Protein AF-0000000066239758 (afdb_homodimer)

pLDDT: mean 93.51, std 7.24, range [34.34, 98.94]

Foldseek 3Di:
DPQFFFKFFQFKFWQFLQAGGQVSVLVCLQQVAFSKAFDDPDDCVVDLAGIARERPPDDLVVQDPPVVVVLAAPQLSLLQRQLVRRCVRQVHQLVPDDQQQEEEFEEFEFFRQVLLVVQVCCCVPPRNVPRDPSNVARGDRCNNRVVNCVVRSRNHDYDYAYFKQQRQQVRVVVQRVCQSVSSHAKYKYAGWFDLPDPRSCVVCVVVQAAFSDNDLLQGAAFLAPSQRHFHYFTIAMITMMGGPVSSVVVVGVGTLFGFQFKFKDFADPPPPPDQACQLVRAVRRCVSSVHALLQAAEEEEQRGSHVVVSLSRLVSNCVRNNQARHEYAHSCSRGIRHIRRRLRRSVSNLSVCQVVQKAGAHGSRDHRDPPSRYRHRHDHIDRGHGFKYKYWHHHPNTMTMIIIIGHDD/DPQFFFKFFQFKFWQFLQAGGQVSVLVCLQQVAFSKAFDDPDDCVVDLAGIARERPVDDLVVQDPPVVVVLAAPQLSLLQRQLVRRCVRQVHQLVPDDQQQEEEFEEFEFFRQVLLVVQVCCCVPPRNVPRDPSNVARGDRCNNRVVNCVVRSRNHDYDYAYFKQQRQQVRVVVQRVCQSVSSHFKYKYAGWFDLPDPRSSVVCVVVQAAFSDNDLLQGAAFLAPSQRHFHYFTIAMITMMGGPVSSVVVVGVGTLFTFQFKFKDFADPPPPPDQACQLVRAVRRCVSSVHALLQAAEEEFQRGSHVVVSLSRLVSNCVRNNQARHEYAHSCSRGIRHIRRRLRRVVSNLSVCQVVQKAGAHGSRDHRDPPSRYRHRHDHIDRGHGFKYKYWHHHPRTMTMIIIIGHDD

Organism: Streptomyces glaucescens (NCBI:txid1907)

Structure (mmCIF, N/CA/C/O backbone):
data_AF-0000000066239758-model_v1
#
loop_
_entity.id
_entity.type
_entity.pdbx_description
1 polymer 'Tetracenomycin polyketide synthase ketoacyl synthase beta subunit'
#
loop_
_atom_site.group_PDB
_atom_site.id
_atom_site.type_symbol
_atom_site.label_atom_id
_atom_site.label_alt_id
_atom_site.label_comp_id
_atom_site.label_asym_id
_atom_site.label_entity_id
_atom_site.label_seq_id
_atom_site.pdbx_PDB_ins_code
_atom_site.Cartn_x
_atom_site.Cartn_y
_atom_site.Cartn_z
_atom_site.occupancy
_atom_site.B_iso_or_equiv
_atom_site.auth_seq_id
_atom_site.auth_comp_id
_atom_site.auth_asym_id
_atom_site.auth_atom_id
_atom_site.pdbx_PDB_model_num
ATOM 1 N N . MET A 1 1 ? -32.25 -2.629 -4.168 1 34.34 1 MET A N 1
ATOM 2 C CA . MET A 1 1 ? -31.062 -2.311 -4.953 1 34.34 1 MET A CA 1
ATOM 3 C C . MET A 1 1 ? -30.422 -3.576 -5.508 1 34.34 1 MET A C 1
ATOM 5 O O . MET A 1 1 ? -30.203 -4.547 -4.777 1 34.34 1 MET A O 1
ATOM 9 N N . SER A 1 2 ? -30.562 -3.906 -6.754 1 48.72 2 SER A N 1
ATOM 10 C CA . SER A 1 2 ? -30.078 -5.133 -7.379 1 48.72 2 SER A CA 1
ATOM 11 C C . SER A 1 2 ? -28.656 -5.457 -6.938 1 48.72 2 SER A C 1
ATOM 13 O O . SER A 1 2 ? -27.891 -4.555 -6.605 1 48.72 2 SER A O 1
ATOM 15 N N . ALA A 1 3 ? -28.344 -6.613 -6.551 1 66.56 3 ALA A N 1
ATOM 16 C CA . ALA A 1 3 ? -27 -7.043 -6.16 1 66.56 3 ALA A CA 1
ATOM 17 C C . ALA A 1 3 ? -25.953 -6.559 -7.16 1 66.56 3 ALA A C 1
ATOM 19 O O . ALA A 1 3 ? -26.188 -6.59 -8.375 1 66.56 3 ALA A O 1
ATOM 20 N N . PRO A 1 4 ? -24.844 -5.898 -6.645 1 80.31 4 PRO A N 1
ATOM 21 C CA . PRO A 1 4 ? -23.812 -5.43 -7.578 1 80.31 4 PRO A CA 1
ATOM 22 C C . PRO A 1 4 ? -23.359 -6.52 -8.547 1 80.31 4 PRO A C 1
ATOM 24 O O . PRO A 1 4 ? -23.344 -7.699 -8.195 1 80.31 4 PRO A O 1
ATOM 27 N N . ALA A 1 5 ? -23.172 -6.141 -9.773 1 88.25 5 ALA A N 1
ATOM 28 C CA . ALA A 1 5 ? -22.688 -7.062 -10.797 1 88.25 5 ALA A CA 1
ATOM 29 C C . ALA A 1 5 ? -21.391 -7.727 -10.352 1 88.25 5 ALA A C 1
ATOM 31 O O . ALA A 1 5 ? -20.547 -7.098 -9.695 1 88.25 5 ALA A O 1
ATOM 32 N N . PRO A 1 6 ? -21.234 -9.008 -10.75 1 95.81 6 PRO A N 1
ATOM 33 C CA . PRO A 1 6 ? -19.953 -9.68 -10.453 1 95.81 6 PRO A CA 1
ATOM 34 C C . PRO A 1 6 ? -18.766 -8.984 -11.102 1 95.81 6 PRO A C 1
ATOM 36 O O . PRO A 1 6 ? -18.922 -8.312 -12.133 1 95.81 6 PRO A O 1
ATOM 39 N N . VAL A 1 7 ? -17.672 -9.086 -10.477 1 98.19 7 VAL A N 1
ATOM 40 C CA . VAL A 1 7 ? -16.422 -8.57 -11.039 1 98.19 7 VAL A CA 1
ATOM 41 C C . VAL A 1 7 ? -15.68 -9.703 -11.75 1 98.19 7 VAL A C 1
ATOM 43 O O . VAL A 1 7 ? -15.336 -10.711 -11.133 1 98.19 7 VAL A O 1
ATOM 46 N N . VAL A 1 8 ? -15.406 -9.555 -13.047 1 98.75 8 VAL A N 1
ATOM 47 C CA . VAL A 1 8 ? -14.797 -10.609 -13.844 1 98.75 8 VAL A CA 1
ATOM 48 C C . VAL A 1 8 ? -13.398 -10.188 -14.281 1 98.75 8 VAL A C 1
ATOM 50 O O . VAL A 1 8 ? -13.086 -8.992 -14.32 1 98.75 8 VAL A O 1
ATOM 53 N N . VAL A 1 9 ? -12.586 -11.156 -14.492 1 98.88 9 VAL A N 1
ATOM 54 C CA . VAL A 1 9 ? -11.258 -10.945 -15.055 1 98.88 9 VAL A CA 1
ATOM 55 C C . VAL A 1 9 ? -11.281 -11.266 -16.547 1 98.88 9 VAL A C 1
ATOM 57 O O . VAL A 1 9 ? -11.609 -12.383 -16.953 1 98.88 9 VAL A O 1
ATOM 60 N N . THR A 1 10 ? -10.867 -10.281 -17.359 1 98.62 10 THR A N 1
ATOM 61 C CA . THR A 1 10 ? -11.023 -10.43 -18.797 1 98.62 10 THR A CA 1
ATOM 62 C C . THR A 1 10 ? -9.664 -10.43 -19.484 1 98.62 10 THR A C 1
ATOM 64 O O . THR A 1 10 ? -9.562 -10.734 -20.672 1 98.62 10 THR A O 1
ATOM 67 N N . GLY A 1 11 ? -8.641 -10.133 -18.766 1 98.69 11 GLY A N 1
ATOM 68 C CA . GLY A 1 11 ? -7.305 -10.109 -19.344 1 98.69 11 GLY A CA 1
ATOM 69 C C . GLY A 1 11 ? -6.227 -10.523 -18.359 1 98.69 11 GLY A C 1
ATOM 70 O O . GLY A 1 11 ? -6.32 -10.227 -17.172 1 98.69 11 GLY A O 1
ATOM 71 N N . LEU A 1 12 ? -5.203 -11.148 -18.938 1 98.81 12 LEU A N 1
ATOM 72 C CA . LEU A 1 12 ? -4.039 -11.578 -18.172 1 98.81 12 LEU A CA 1
ATOM 73 C C . LEU A 1 12 ? -2.748 -11.141 -18.859 1 98.81 12 LEU A C 1
ATOM 75 O O . LEU A 1 12 ? -2.654 -11.164 -20.078 1 98.81 12 LEU A O 1
ATOM 79 N N . GLY A 1 13 ? -1.792 -10.68 -18.062 1 98.81 13 GLY A N 1
ATOM 80 C CA . GLY A 1 13 ? -0.402 -10.484 -18.438 1 98.81 13 GLY A CA 1
ATOM 81 C C . GLY A 1 13 ? 0.578 -11.094 -17.453 1 98.81 13 GLY A C 1
ATOM 82 O O . GLY A 1 13 ? 0.564 -10.75 -16.266 1 98.81 13 GLY A O 1
ATOM 83 N N . ILE A 1 14 ? 1.441 -12.023 -17.984 1 98.69 14 ILE A N 1
ATOM 84 C CA . ILE A 1 14 ? 2.268 -12.812 -17.078 1 98.69 14 ILE A CA 1
ATOM 85 C C . ILE A 1 14 ? 3.736 -12.695 -17.469 1 98.69 14 ILE A C 1
ATOM 87 O O . ILE A 1 14 ? 4.074 -12.828 -18.656 1 98.69 14 ILE A O 1
ATOM 91 N N . VAL A 1 15 ? 4.559 -12.352 -16.578 1 98.5 15 VAL A N 1
ATOM 92 C CA . VAL A 1 15 ? 6.012 -12.438 -16.656 1 98.5 15 VAL A CA 1
ATOM 93 C C . VAL A 1 15 ? 6.539 -13.367 -15.57 1 98.5 15 VAL A C 1
ATOM 95 O O . VAL A 1 15 ? 6.5 -13.031 -14.383 1 98.5 15 VAL A O 1
ATOM 98 N N . ALA A 1 16 ? 7.023 -14.539 -15.922 1 98.62 16 ALA A N 1
ATOM 99 C CA . ALA A 1 16 ? 7.457 -15.539 -14.945 1 98.62 16 ALA A CA 1
ATOM 100 C C . ALA A 1 16 ? 8.758 -16.203 -15.383 1 98.62 16 ALA A C 1
ATOM 102 O O . ALA A 1 16 ? 9.094 -16.203 -16.578 1 98.62 16 ALA A O 1
ATOM 103 N N . PRO A 1 17 ? 9.508 -16.734 -14.453 1 98.38 17 PRO A N 1
ATOM 104 C CA . PRO A 1 17 ? 10.797 -17.359 -14.758 1 98.38 17 PRO A CA 1
ATOM 105 C C . PRO A 1 17 ? 10.68 -18.516 -15.742 1 98.38 17 PRO A C 1
ATOM 107 O O . PRO A 1 17 ? 11.609 -18.781 -16.516 1 98.38 17 PRO A O 1
ATOM 110 N N . ASN A 1 18 ? 9.531 -19.234 -15.711 1 98.25 18 ASN A N 1
ATOM 111 C CA . ASN A 1 18 ? 9.406 -20.391 -16.578 1 98.25 18 ASN A CA 1
ATOM 112 C C . ASN A 1 18 ? 8.648 -20.078 -17.859 1 98.25 18 ASN A C 1
ATOM 114 O O . ASN A 1 18 ? 8.391 -20.969 -18.672 1 98.25 18 ASN A O 1
ATOM 118 N N . GLY A 1 19 ? 8.312 -18.734 -18 1 97.38 19 GLY A N 1
ATOM 119 C CA . GLY A 1 19 ? 7.641 -18.359 -19.234 1 97.38 19 GLY A CA 1
ATOM 120 C C . GLY A 1 19 ? 7.125 -16.922 -19.203 1 97.38 19 GLY A C 1
ATOM 121 O O . GLY A 1 19 ? 6.621 -16.453 -18.188 1 97.38 19 GLY A O 1
ATOM 122 N N . THR A 1 20 ? 7.262 -16.219 -20.328 1 96.56 20 THR A N 1
ATOM 123 C CA . THR A 1 20 ? 6.688 -14.891 -20.516 1 96.56 20 THR A CA 1
ATOM 124 C C . THR A 1 20 ? 5.492 -14.938 -21.453 1 96.56 20 THR A C 1
ATOM 126 O O . THR A 1 20 ? 5.516 -15.648 -22.453 1 96.56 20 THR A O 1
ATOM 129 N N . GLY A 1 21 ? 4.469 -14.25 -21.031 1 96.81 21 GLY A N 1
ATOM 130 C CA . GLY A 1 21 ? 3.195 -14.398 -21.719 1 96.81 21 GLY A CA 1
ATOM 131 C C . GLY A 1 21 ? 2.322 -15.492 -21.125 1 96.81 21 GLY A C 1
ATOM 132 O O . GLY A 1 21 ? 2.83 -16.5 -20.625 1 96.81 21 GLY A O 1
ATOM 133 N N . THR A 1 22 ? 1.053 -15.328 -21.312 1 98.06 22 THR A N 1
ATOM 134 C CA . THR A 1 22 ? 0.073 -16.188 -20.656 1 98.06 22 THR A CA 1
ATOM 135 C C . THR A 1 22 ? 0.186 -17.625 -21.156 1 98.06 22 THR A C 1
ATOM 137 O O . THR A 1 22 ? 0.297 -18.547 -20.344 1 98.06 22 THR A O 1
ATOM 140 N N . GLU A 1 23 ? 0.252 -17.828 -22.391 1 98.25 23 GLU A N 1
ATOM 141 C CA . GLU A 1 23 ? 0.209 -19.172 -22.953 1 98.25 23 GLU A CA 1
ATOM 142 C C . GLU A 1 23 ? 1.539 -19.891 -22.766 1 98.25 23 GLU A C 1
ATOM 144 O O . GLU A 1 23 ? 1.565 -21.094 -22.484 1 98.25 23 GLU A O 1
ATOM 149 N N . GLU A 1 24 ? 2.625 -19.172 -22.969 1 98 24 GLU A N 1
ATOM 150 C CA . GLU A 1 24 ? 3.936 -19.766 -22.75 1 98 24 GLU A CA 1
ATOM 151 C C . GLU A 1 24 ? 4.113 -20.203 -21.297 1 98 24 GLU A C 1
ATOM 153 O O . GLU A 1 24 ? 4.59 -21.297 -21.016 1 98 24 GLU A O 1
ATOM 158 N N . TYR A 1 25 ? 3.793 -19.312 -20.438 1 98.56 25 TYR A N 1
ATOM 159 C CA . TYR A 1 25 ? 3.848 -19.625 -19.016 1 98.56 25 TYR A CA 1
ATOM 160 C C . TYR A 1 25 ? 2.99 -20.844 -18.703 1 98.56 25 TYR A C 1
ATOM 162 O O . TYR A 1 25 ? 3.434 -21.766 -18 1 98.56 25 TYR A O 1
ATOM 170 N N . TRP A 1 26 ? 1.753 -20.844 -19.188 1 98.81 26 TRP A N 1
ATOM 171 C CA . TRP A 1 26 ? 0.791 -21.906 -18.875 1 98.81 26 TRP A CA 1
ATOM 172 C C . TRP A 1 26 ? 1.264 -23.25 -19.406 1 98.81 26 TRP A C 1
ATOM 174 O O . TRP A 1 26 ? 1.225 -24.25 -18.688 1 98.81 26 TRP A O 1
ATOM 184 N N . ALA A 1 27 ? 1.78 -23.266 -20.594 1 98.69 27 ALA A N 1
ATOM 185 C CA . ALA A 1 27 ? 2.299 -24.5 -21.188 1 98.69 27 ALA A CA 1
ATOM 186 C C . ALA A 1 27 ? 3.475 -25.031 -20.375 1 98.69 27 ALA A C 1
ATOM 188 O O . ALA A 1 27 ? 3.553 -26.234 -20.109 1 98.69 27 ALA A O 1
ATOM 189 N N . ALA A 1 28 ? 4.352 -24.172 -20.016 1 98.56 28 ALA A N 1
ATOM 190 C CA . ALA A 1 28 ? 5.512 -24.578 -19.219 1 98.56 28 ALA A CA 1
ATOM 191 C C . ALA A 1 28 ? 5.09 -25.109 -17.859 1 98.56 28 ALA A C 1
ATOM 193 O O . ALA A 1 28 ? 5.645 -26.094 -17.375 1 98.56 28 ALA A O 1
ATOM 194 N N . THR A 1 29 ? 4.137 -24.438 -17.25 1 98.5 29 THR A N 1
ATOM 195 C CA . THR A 1 29 ? 3.646 -24.797 -15.93 1 98.5 29 THR A CA 1
ATOM 196 C C . THR A 1 29 ? 2.982 -26.172 -15.961 1 98.5 29 THR A C 1
ATOM 198 O O . THR A 1 29 ? 3.223 -27 -15.086 1 98.5 29 THR A O 1
ATOM 201 N N . LEU A 1 30 ? 2.182 -26.453 -16.969 1 98.56 30 LEU A N 1
ATOM 202 C CA . LEU A 1 30 ? 1.537 -27.766 -17.094 1 98.56 30 LEU A CA 1
ATOM 203 C C . LEU A 1 30 ? 2.566 -28.844 -17.375 1 98.56 30 LEU A C 1
ATOM 205 O O . LEU A 1 30 ? 2.412 -29.984 -16.906 1 98.56 30 LEU A O 1
ATOM 209 N N . ALA A 1 31 ? 3.629 -28.484 -18.031 1 98.06 31 ALA A N 1
ATOM 210 C CA . ALA A 1 31 ? 4.676 -29.453 -18.375 1 98.06 31 ALA A CA 1
ATOM 211 C C . ALA A 1 31 ? 5.613 -29.672 -17.188 1 98.06 31 ALA A C 1
ATOM 213 O O . ALA A 1 31 ? 6.488 -30.547 -17.25 1 98.06 31 ALA A O 1
ATOM 214 N N . GLY A 1 32 ? 5.473 -28.906 -16.141 1 97.44 32 GLY A N 1
ATOM 215 C CA . GLY A 1 32 ? 6.348 -29.016 -14.977 1 97.44 32 GLY A CA 1
ATOM 216 C C . GLY A 1 32 ? 7.727 -28.422 -15.211 1 97.44 32 GLY A C 1
ATOM 217 O O . GLY A 1 32 ? 8.703 -28.828 -14.586 1 97.44 32 GLY A O 1
ATOM 218 N N . LYS A 1 33 ? 7.832 -27.484 -16.109 1 97 33 LYS A N 1
ATOM 219 C CA . LYS A 1 33 ? 9.109 -26.859 -16.422 1 97 33 LYS A CA 1
ATOM 220 C C . LYS A 1 33 ? 9.469 -25.797 -15.375 1 97 33 LYS A C 1
ATOM 222 O O . LYS A 1 33 ? 8.695 -24.859 -15.141 1 97 33 LYS A O 1
ATOM 227 N N . SER A 1 34 ? 10.641 -25.938 -14.828 1 97.25 34 SER A N 1
ATOM 228 C CA . SER A 1 34 ? 11.094 -25 -13.805 1 97.25 34 SER A CA 1
ATOM 229 C C . SER A 1 34 ? 11.93 -23.875 -14.406 1 97.25 34 SER A C 1
ATOM 231 O O . SER A 1 34 ? 12.711 -24.094 -15.328 1 97.25 34 SER A O 1
ATOM 233 N N . GLY A 1 35 ? 11.664 -22.656 -13.883 1 97.69 35 GLY A N 1
ATOM 234 C CA . GLY A 1 35 ? 12.516 -21.531 -14.203 1 97.69 35 GLY A CA 1
ATOM 235 C C . GLY A 1 35 ? 13.539 -21.219 -13.125 1 97.69 35 GLY A C 1
ATOM 236 O O . GLY A 1 35 ? 14.227 -20.203 -13.188 1 97.69 35 GLY A O 1
ATOM 237 N N . ILE A 1 36 ? 13.648 -22.047 -12.109 1 97.88 36 ILE A N 1
ATOM 238 C CA . ILE A 1 36 ? 14.602 -21.891 -11.008 1 97.88 36 ILE A CA 1
ATOM 239 C C . ILE A 1 36 ? 15.953 -22.469 -11.414 1 97.88 36 ILE A C 1
ATOM 241 O O . ILE A 1 36 ? 16.031 -23.609 -11.891 1 97.88 36 ILE A O 1
ATOM 245 N N . ASP A 1 37 ? 16.953 -21.703 -11.289 1 97.75 37 ASP A N 1
ATOM 246 C CA . ASP A 1 37 ? 18.328 -22.094 -11.609 1 97.75 37 ASP A CA 1
ATOM 247 C C . ASP A 1 37 ? 19.328 -21.266 -10.797 1 97.75 37 ASP A C 1
ATOM 249 O O . ASP A 1 37 ? 18.938 -20.406 -10.008 1 97.75 37 ASP A O 1
ATOM 253 N N . VAL A 1 38 ? 20.594 -21.625 -10.969 1 97.06 38 VAL A N 1
ATOM 254 C CA . VAL A 1 38 ? 21.625 -20.812 -10.367 1 97.06 38 VAL A CA 1
ATOM 255 C C . VAL A 1 38 ? 21.5 -19.375 -10.867 1 97.06 38 VAL A C 1
ATOM 257 O O . VAL A 1 38 ? 21.312 -19.141 -12.07 1 97.06 38 VAL A O 1
ATOM 260 N N . ILE A 1 39 ? 21.578 -18.438 -9.922 1 96.44 39 ILE A N 1
ATOM 261 C CA . ILE A 1 39 ? 21.438 -17.031 -10.266 1 96.44 39 ILE A CA 1
ATOM 262 C C . ILE A 1 39 ? 22.5 -16.625 -11.281 1 96.44 39 ILE A C 1
ATOM 264 O O . ILE A 1 39 ? 23.688 -16.938 -11.094 1 96.44 39 ILE A O 1
ATOM 268 N N . GLN A 1 40 ? 22.109 -15.945 -12.352 1 95.06 40 GLN A N 1
ATOM 269 C CA . GLN A 1 40 ? 23.031 -15.609 -13.438 1 95.06 40 GLN A CA 1
ATOM 270 C C . GLN A 1 40 ? 23.203 -14.102 -13.555 1 95.06 40 GLN A C 1
ATOM 272 O O . GLN A 1 40 ? 24.203 -13.633 -14.102 1 95.06 40 GLN A O 1
ATOM 277 N N . ARG A 1 41 ? 22.344 -13.344 -13.078 1 89.56 41 ARG A N 1
ATOM 278 C CA . ARG A 1 41 ? 22.328 -11.906 -13.336 1 89.56 41 ARG A CA 1
ATOM 279 C C . ARG A 1 41 ? 23.422 -11.203 -12.539 1 89.56 41 ARG A C 1
ATOM 281 O O . ARG A 1 41 ? 23.797 -10.07 -12.859 1 89.56 41 ARG A O 1
ATOM 288 N N . PHE A 1 42 ? 23.875 -11.766 -11.469 1 88.19 42 PHE A N 1
ATOM 289 C CA . PHE A 1 42 ? 25.031 -11.32 -10.703 1 88.19 42 PHE A CA 1
ATOM 290 C C . PHE A 1 42 ? 25.766 -12.508 -10.102 1 88.19 42 PHE A C 1
ATOM 292 O O . PHE A 1 42 ? 25.266 -13.633 -10.109 1 88.19 42 PHE A O 1
ATOM 299 N N . ASP A 1 43 ? 26.984 -12.281 -9.656 1 90.38 43 ASP A N 1
ATOM 300 C CA . ASP A 1 43 ? 27.781 -13.352 -9.055 1 90.38 43 ASP A CA 1
ATOM 301 C C . ASP A 1 43 ? 27.281 -13.695 -7.66 1 90.38 43 ASP A C 1
ATOM 303 O O . ASP A 1 43 ? 27.484 -12.93 -6.711 1 90.38 43 ASP A O 1
ATOM 307 N N . PRO A 1 44 ? 26.594 -14.836 -7.551 1 90.31 44 PRO A N 1
ATOM 308 C CA . PRO A 1 44 ? 26 -15.164 -6.254 1 90.31 44 PRO A CA 1
ATOM 309 C C . PRO A 1 44 ? 26.984 -15.836 -5.305 1 90.31 44 PRO A C 1
ATOM 311 O O . PRO A 1 44 ? 26.641 -16.141 -4.16 1 90.31 44 PRO A O 1
ATOM 314 N N . HIS A 1 45 ? 28.25 -16.125 -5.609 1 87.06 45 HIS A N 1
ATOM 315 C CA . HIS A 1 45 ? 29.203 -16.922 -4.832 1 87.06 45 HIS A CA 1
ATOM 316 C C . HIS A 1 45 ? 29.438 -16.297 -3.461 1 87.06 45 HIS A C 1
ATOM 318 O O . HIS A 1 45 ? 29.766 -17 -2.502 1 87.06 45 HIS A O 1
ATOM 324 N N . GLY A 1 46 ? 29.266 -15.055 -3.25 1 84.69 46 GLY A N 1
ATOM 325 C CA . GLY A 1 46 ? 29.484 -14.43 -1.958 1 84.69 46 GLY A CA 1
ATOM 326 C C . GLY A 1 46 ? 28.281 -14.492 -1.047 1 84.69 46 GLY A C 1
ATOM 327 O O . GLY A 1 46 ? 28.328 -14.047 0.103 1 84.69 46 GLY A O 1
ATOM 328 N N . TYR A 1 47 ? 27.234 -15.156 -1.498 1 90.06 47 TYR A N 1
ATOM 329 C CA . TYR A 1 47 ? 26 -15.242 -0.73 1 90.06 47 TYR A CA 1
ATOM 330 C C . TYR A 1 47 ? 25.656 -16.703 -0.432 1 90.06 47 TYR A C 1
ATOM 332 O O . TYR A 1 47 ? 26 -17.594 -1.196 1 90.06 47 TYR A O 1
ATOM 340 N N . PRO A 1 48 ? 25.016 -16.922 0.701 1 92 48 PRO A N 1
ATOM 341 C CA . PRO A 1 48 ? 24.594 -18.297 1.001 1 92 48 PRO A CA 1
ATOM 342 C C . PRO A 1 48 ? 23.469 -18.766 0.075 1 92 48 PRO A C 1
ATOM 344 O O . PRO A 1 48 ? 23.25 -19.984 -0.051 1 92 48 PRO A O 1
ATOM 347 N N . VAL A 1 49 ? 22.75 -17.906 -0.519 1 94.06 49 VAL A N 1
ATOM 348 C CA . VAL A 1 49 ? 21.672 -18.203 -1.447 1 94.06 49 VAL A CA 1
ATOM 349 C C . VAL A 1 49 ? 22.156 -18.047 -2.885 1 94.06 49 VAL A C 1
ATOM 351 O O . VAL A 1 49 ? 22.609 -16.969 -3.283 1 94.06 49 VAL A O 1
ATOM 354 N N . ARG A 1 50 ? 22.016 -19.125 -3.656 1 94.88 50 ARG A N 1
ATOM 355 C CA . ARG A 1 50 ? 22.672 -19.094 -4.961 1 94.88 50 ARG A CA 1
ATOM 356 C C . ARG A 1 50 ? 21.672 -19.406 -6.074 1 94.88 50 ARG A C 1
ATOM 358 O O . ARG A 1 50 ? 21.984 -19.281 -7.258 1 94.88 50 ARG A O 1
ATOM 365 N N . VAL A 1 51 ? 20.531 -19.859 -5.703 1 96.81 51 VAL A N 1
ATOM 366 C CA . VAL A 1 51 ? 19.516 -20.266 -6.672 1 96.81 51 VAL A CA 1
ATOM 367 C C . VAL A 1 51 ? 18.359 -19.266 -6.637 1 96.81 51 VAL A C 1
ATOM 369 O O . VAL A 1 51 ? 18.078 -18.672 -5.594 1 96.81 51 VAL A O 1
ATOM 372 N N . GLY A 1 52 ? 17.734 -18.969 -7.789 1 97.56 52 GLY A N 1
ATOM 373 C CA . GLY A 1 52 ? 16.609 -18.062 -7.926 1 97.56 52 GLY A CA 1
ATOM 374 C C . GLY A 1 52 ? 15.844 -18.25 -9.219 1 97.56 52 GLY A C 1
ATOM 375 O O . GLY A 1 52 ? 16.297 -18.953 -10.117 1 97.56 52 GLY A O 1
ATOM 376 N N . GLY A 1 53 ? 14.633 -17.844 -9.195 1 98.12 53 GLY A N 1
ATOM 377 C CA . GLY A 1 53 ? 13.844 -17.797 -10.414 1 98.12 53 GLY A CA 1
ATOM 378 C C . GLY A 1 53 ? 13.984 -16.484 -11.156 1 98.12 53 GLY A C 1
ATOM 379 O O . GLY A 1 53 ? 13.25 -15.523 -10.891 1 98.12 53 GLY A O 1
ATOM 380 N N . GLU A 1 54 ? 14.867 -16.438 -12.18 1 97.31 54 GLU A N 1
ATOM 381 C CA . GLU A 1 54 ? 15.094 -15.242 -12.992 1 97.31 54 GLU A CA 1
ATOM 382 C C . GLU A 1 54 ? 14.305 -15.297 -14.289 1 97.31 54 GLU A C 1
ATOM 384 O O . GLU A 1 54 ? 14.148 -16.359 -14.883 1 97.31 54 GLU A O 1
ATOM 389 N N . VAL A 1 55 ? 13.75 -14.18 -14.641 1 97.31 55 VAL A N 1
ATOM 390 C CA . VAL A 1 55 ? 13.133 -14.094 -15.953 1 97.31 55 VAL A CA 1
ATOM 391 C C . VAL A 1 55 ? 14.188 -13.773 -17.016 1 97.31 55 VAL A C 1
ATOM 393 O O . VAL A 1 55 ? 14.258 -12.648 -17.5 1 97.31 55 VAL A O 1
ATOM 396 N N . LEU A 1 56 ? 14.859 -14.734 -17.484 1 93 56 LEU A N 1
ATOM 397 C CA . LEU A 1 56 ? 16.047 -14.562 -18.328 1 93 56 LEU A CA 1
ATOM 398 C C . LEU A 1 56 ? 15.648 -14.156 -19.734 1 93 56 LEU A C 1
ATOM 400 O O . LEU A 1 56 ? 16.375 -13.414 -20.406 1 93 56 LEU A O 1
ATOM 404 N N . ALA A 1 57 ? 14.508 -14.562 -20.203 1 87.19 57 ALA A N 1
ATOM 405 C CA . ALA A 1 57 ? 14.094 -14.32 -21.578 1 87.19 57 ALA A CA 1
ATOM 406 C C . ALA A 1 57 ? 13.445 -12.945 -21.734 1 87.19 57 ALA A C 1
ATOM 408 O O . ALA A 1 57 ? 13.125 -12.523 -22.844 1 87.19 57 ALA A O 1
ATOM 409 N N . PHE A 1 58 ? 13.461 -12.172 -20.75 1 91.69 58 PHE A N 1
ATOM 410 C CA . PHE A 1 58 ? 12.781 -10.883 -20.797 1 91.69 58 PHE A CA 1
ATOM 411 C C . PHE A 1 58 ? 13.719 -9.789 -21.297 1 91.69 58 PHE A C 1
ATOM 413 O O . PHE A 1 58 ? 14.758 -9.539 -20.688 1 91.69 58 PHE A O 1
ATOM 420 N N . ASP A 1 59 ? 13.352 -9.18 -22.453 1 92.25 59 ASP A N 1
ATOM 421 C CA . ASP A 1 59 ? 14.047 -8.016 -23 1 92.25 59 ASP A CA 1
ATOM 422 C C . ASP A 1 59 ? 13.148 -6.781 -22.984 1 92.25 59 ASP A C 1
ATOM 424 O O . ASP A 1 59 ? 12.305 -6.609 -23.859 1 92.25 59 ASP A O 1
ATOM 428 N N . ALA A 1 60 ? 13.398 -5.914 -22.031 1 92 60 ALA A N 1
ATOM 429 C CA . ALA A 1 60 ? 12.555 -4.734 -21.859 1 92 60 ALA A CA 1
ATOM 430 C C . ALA A 1 60 ? 12.586 -3.855 -23.109 1 92 60 ALA A C 1
ATOM 432 O O . ALA A 1 60 ? 11.578 -3.244 -23.469 1 92 60 ALA A O 1
ATOM 433 N N . ALA A 1 61 ? 13.727 -3.77 -23.766 1 94.06 61 ALA A N 1
ATOM 434 C CA . ALA A 1 61 ? 13.906 -2.895 -24.922 1 94.06 61 ALA A CA 1
ATOM 435 C C . ALA A 1 61 ? 13.031 -3.344 -26.094 1 94.06 61 ALA A C 1
ATOM 437 O O . ALA A 1 61 ? 12.688 -2.541 -26.969 1 94.06 61 ALA A O 1
ATOM 438 N N . ALA A 1 62 ? 12.664 -4.555 -26.094 1 94.44 62 ALA A N 1
ATOM 439 C CA . ALA A 1 62 ? 11.82 -5.098 -27.141 1 94.44 62 ALA A CA 1
ATOM 440 C C . ALA A 1 62 ? 10.359 -4.723 -26.922 1 94.44 62 ALA A C 1
ATOM 442 O O . ALA A 1 62 ? 9.539 -4.824 -27.844 1 94.44 62 ALA A O 1
ATOM 443 N N . HIS A 1 63 ? 10.031 -4.309 -25.703 1 94.12 63 HIS A N 1
ATOM 444 C CA . HIS A 1 63 ? 8.617 -4.145 -25.391 1 94.12 63 HIS A CA 1
ATOM 445 C C . HIS A 1 63 ? 8.305 -2.695 -25.016 1 94.12 63 HIS A C 1
ATOM 447 O O . HIS A 1 63 ? 7.152 -2.264 -25.109 1 94.12 63 HIS A O 1
ATOM 453 N N . LEU A 1 64 ? 9.281 -1.975 -24.531 1 95.5 64 LEU A N 1
ATOM 454 C CA . LEU A 1 64 ? 9.047 -0.634 -24 1 95.5 64 LEU A CA 1
ATOM 455 C C . LEU A 1 64 ? 9.828 0.406 -24.812 1 95.5 64 LEU A C 1
ATOM 457 O O . LEU A 1 64 ? 10.906 0.117 -25.328 1 95.5 64 LEU A O 1
ATOM 461 N N . PRO A 1 65 ? 9.312 1.634 -24.906 1 94.25 65 PRO A N 1
ATOM 462 C CA . PRO A 1 65 ? 10.094 2.715 -25.516 1 94.25 65 PRO A CA 1
ATOM 463 C C . PRO A 1 65 ? 11.414 2.961 -24.781 1 94.25 65 PRO A C 1
ATOM 465 O O . PRO A 1 65 ? 11.469 2.865 -23.547 1 94.25 65 PRO A O 1
ATOM 468 N N . GLY A 1 66 ? 12.43 3.295 -25.562 1 93.31 66 GLY A N 1
ATOM 469 C CA . GLY A 1 66 ? 13.773 3.494 -25.031 1 93.31 66 GLY A CA 1
ATOM 470 C C . GLY A 1 66 ? 13.828 4.504 -23.906 1 93.31 66 GLY A C 1
ATOM 471 O O . GLY A 1 66 ? 14.625 4.348 -22.969 1 93.31 66 GLY A O 1
ATOM 472 N N . ARG A 1 67 ? 13 5.512 -23.906 1 90.75 67 ARG A N 1
ATOM 473 C CA . ARG A 1 67 ? 13.039 6.594 -22.938 1 90.75 67 ARG A CA 1
ATOM 474 C C . ARG A 1 67 ? 12.656 6.09 -21.547 1 90.75 67 ARG A C 1
ATOM 476 O O . ARG A 1 67 ? 13.023 6.699 -20.531 1 90.75 67 ARG A O 1
ATOM 483 N N . LEU A 1 68 ? 11.945 4.961 -21.422 1 91.94 68 LEU A N 1
ATOM 484 C CA . LEU A 1 68 ? 11.484 4.438 -20.141 1 91.94 68 LEU A CA 1
ATOM 485 C C . LEU A 1 68 ? 12.57 3.592 -19.484 1 91.94 68 LEU A C 1
ATOM 487 O O . LEU A 1 68 ? 12.547 3.385 -18.266 1 91.94 68 LEU A O 1
ATOM 491 N N . LEU A 1 69 ? 13.477 3.109 -20.219 1 92.12 69 LEU A N 1
ATOM 492 C CA . LEU A 1 69 ? 14.445 2.135 -19.734 1 92.12 69 LEU A CA 1
ATOM 493 C C . LEU A 1 69 ? 15.336 2.746 -18.641 1 92.12 69 LEU A C 1
ATOM 495 O O . LEU A 1 69 ? 15.484 2.176 -17.562 1 92.12 69 LEU A O 1
ATOM 499 N N . PRO A 1 70 ? 15.828 3.967 -18.828 1 88.88 70 PRO A N 1
ATOM 500 C CA . PRO A 1 70 ? 16.719 4.527 -17.812 1 88.88 70 PRO A CA 1
ATOM 501 C C . PRO A 1 70 ? 15.961 4.984 -16.562 1 88.88 70 PRO A C 1
ATOM 503 O O . PRO A 1 70 ? 16.578 5.199 -15.516 1 88.88 70 PRO A O 1
ATOM 506 N N . GLN A 1 71 ? 14.633 5.145 -16.656 1 90.25 71 GLN A N 1
ATOM 507 C CA . GLN A 1 71 ? 13.898 5.715 -15.523 1 90.25 71 GLN A CA 1
ATOM 508 C C . GLN A 1 71 ? 13.078 4.648 -14.805 1 90.25 71 GLN A C 1
ATOM 510 O O . GLN A 1 71 ? 12.203 4.973 -14 1 90.25 71 GLN A O 1
ATOM 515 N N . THR A 1 72 ? 13.367 3.393 -15.172 1 93.31 72 THR A N 1
ATOM 516 C CA . THR A 1 72 ? 12.586 2.32 -14.562 1 93.31 72 THR A CA 1
ATOM 517 C C . THR A 1 72 ? 13.508 1.215 -14.047 1 93.31 72 THR A C 1
ATOM 519 O O . THR A 1 72 ? 14.562 0.958 -14.625 1 93.31 72 THR A O 1
ATOM 522 N N . ASP A 1 73 ? 13.102 0.666 -12.969 1 94.62 73 ASP A N 1
ATOM 523 C CA . ASP A 1 73 ? 13.711 -0.562 -12.469 1 94.62 73 ASP A CA 1
ATOM 524 C C . ASP A 1 73 ? 13.195 -1.781 -13.227 1 94.62 73 ASP A C 1
ATOM 526 O O . ASP A 1 73 ? 12.156 -1.712 -13.891 1 94.62 73 ASP A O 1
ATOM 530 N N . ARG A 1 74 ? 13.898 -2.883 -13.133 1 94.25 74 ARG A N 1
ATOM 531 C CA . ARG A 1 74 ? 13.484 -4.129 -13.766 1 94.25 74 ARG A CA 1
ATOM 532 C C . ARG A 1 74 ? 12.07 -4.512 -13.344 1 94.25 74 ARG A C 1
ATOM 534 O O . ARG A 1 74 ? 11.281 -4.98 -14.172 1 94.25 74 ARG A O 1
ATOM 541 N N . MET A 1 75 ? 11.727 -4.359 -12.117 1 95.31 75 MET A N 1
ATOM 542 C CA . MET A 1 75 ? 10.383 -4.68 -11.648 1 95.31 75 MET A CA 1
ATOM 543 C C . MET A 1 75 ? 9.336 -3.859 -12.391 1 95.31 75 MET A C 1
ATOM 545 O O . MET A 1 75 ? 8.273 -4.375 -12.734 1 95.31 75 MET A O 1
ATOM 549 N N . THR A 1 76 ? 9.641 -2.574 -12.578 1 96.56 76 THR A N 1
ATOM 550 C CA . THR A 1 76 ? 8.711 -1.696 -13.281 1 96.56 76 THR A CA 1
ATOM 551 C C . THR A 1 76 ? 8.594 -2.094 -14.75 1 96.56 76 THR A C 1
ATOM 553 O O . THR A 1 76 ? 7.504 -2.018 -15.328 1 96.56 76 THR A O 1
ATOM 556 N N . GLN A 1 77 ? 9.688 -2.496 -15.312 1 97.19 77 GLN A N 1
ATOM 557 C CA . GLN A 1 77 ? 9.656 -2.967 -16.688 1 97.19 77 GLN A CA 1
ATOM 558 C C . GLN A 1 77 ? 8.773 -4.199 -16.828 1 97.19 77 GLN A C 1
ATOM 560 O O . GLN A 1 77 ? 7.957 -4.285 -17.75 1 97.19 77 GLN A O 1
ATOM 565 N N . HIS A 1 78 ? 8.914 -5.156 -15.898 1 97.62 78 HIS A N 1
ATOM 566 C CA . HIS A 1 78 ? 8.016 -6.309 -15.875 1 97.62 78 HIS A CA 1
ATOM 567 C C . HIS A 1 78 ? 6.559 -5.875 -15.773 1 97.62 78 HIS A C 1
ATOM 569 O O . HIS A 1 78 ? 5.707 -6.375 -16.516 1 97.62 78 HIS A O 1
ATOM 575 N N . ALA A 1 79 ? 6.305 -4.934 -14.898 1 97.94 79 ALA A N 1
ATOM 576 C CA . ALA A 1 79 ? 4.938 -4.5 -14.625 1 97.94 79 ALA A CA 1
ATOM 577 C C . ALA A 1 79 ? 4.324 -3.814 -15.844 1 97.94 79 ALA A C 1
ATOM 579 O O . ALA A 1 79 ? 3.158 -4.043 -16.172 1 97.94 79 ALA A O 1
ATOM 580 N N . LEU A 1 80 ? 5.09 -2.957 -16.469 1 98 80 LEU A N 1
ATOM 581 C CA . LEU A 1 80 ? 4.613 -2.23 -17.641 1 98 80 LEU A CA 1
ATOM 582 C C . LEU A 1 80 ? 4.266 -3.193 -18.766 1 98 80 LEU A C 1
ATOM 584 O O . LEU A 1 80 ? 3.215 -3.062 -19.406 1 98 80 LEU A O 1
ATOM 588 N N . VAL A 1 81 ? 5.117 -4.148 -19.016 1 98.25 81 VAL A N 1
ATOM 589 C CA . VAL A 1 81 ? 4.914 -5.098 -20.109 1 98.25 81 VAL A CA 1
ATOM 590 C C . VAL A 1 81 ? 3.738 -6.016 -19.781 1 98.25 81 VAL A C 1
ATOM 592 O O . VAL A 1 81 ? 2.875 -6.25 -20.625 1 98.25 81 VAL A O 1
ATOM 595 N N . ALA A 1 82 ? 3.686 -6.508 -18.562 1 98.5 82 ALA A N 1
ATOM 596 C CA . ALA A 1 82 ? 2.568 -7.348 -18.141 1 98.5 82 ALA A CA 1
ATOM 597 C C . ALA A 1 82 ? 1.243 -6.602 -18.266 1 98.5 82 ALA A C 1
ATOM 599 O O . ALA A 1 82 ? 0.231 -7.184 -18.656 1 98.5 82 ALA A O 1
ATOM 600 N N . ALA A 1 83 ? 1.241 -5.336 -17.891 1 98.44 83 ALA A N 1
ATOM 601 C CA . ALA A 1 83 ? 0.037 -4.52 -18 1 98.44 83 ALA A CA 1
ATOM 602 C C . ALA A 1 83 ? -0.414 -4.395 -19.453 1 98.44 83 ALA A C 1
ATOM 604 O O . ALA A 1 83 ? -1.604 -4.512 -19.75 1 98.44 83 ALA A O 1
ATOM 605 N N . GLU A 1 84 ? 0.525 -4.164 -20.312 1 97.75 84 GLU A N 1
ATOM 606 C CA . GLU A 1 84 ? 0.226 -4.059 -21.734 1 97.75 84 GLU A CA 1
ATOM 607 C C . GLU A 1 84 ? -0.371 -5.355 -22.266 1 97.75 84 GLU A C 1
ATOM 609 O O . GLU A 1 84 ? -1.354 -5.336 -23.016 1 97.75 84 GLU A O 1
ATOM 614 N N . TRP A 1 85 ? 0.221 -6.469 -21.906 1 98.25 85 TRP A N 1
ATOM 615 C CA . TRP A 1 85 ? -0.262 -7.773 -22.359 1 98.25 85 TRP A CA 1
ATOM 616 C C . TRP A 1 85 ? -1.653 -8.055 -21.797 1 98.25 85 TRP A C 1
ATOM 618 O O . TRP A 1 85 ? -2.5 -8.625 -22.5 1 98.25 85 TRP A O 1
ATOM 628 N N . ALA A 1 86 ? -1.899 -7.68 -20.547 1 98.62 86 ALA A N 1
ATOM 629 C CA . ALA A 1 86 ? -3.211 -7.891 -19.938 1 98.62 86 ALA A CA 1
ATOM 630 C C . ALA A 1 86 ? -4.285 -7.078 -20.656 1 98.62 86 ALA A C 1
ATOM 632 O O . ALA A 1 86 ? -5.383 -7.582 -20.906 1 98.62 86 ALA A O 1
ATOM 633 N N . LEU A 1 87 ? -3.986 -5.801 -20.938 1 98 87 LEU A N 1
ATOM 634 C CA . LEU A 1 87 ? -4.934 -4.938 -21.641 1 98 87 LEU A CA 1
ATOM 635 C C . LEU A 1 87 ? -5.219 -5.465 -23.031 1 98 87 LEU A C 1
ATOM 637 O O . LEU A 1 87 ? -6.375 -5.48 -23.469 1 98 87 LEU A O 1
ATOM 641 N N . ALA A 1 88 ? -4.148 -5.902 -23.719 1 97.62 88 ALA A N 1
ATOM 642 C CA . ALA A 1 88 ? -4.316 -6.488 -25.047 1 97.62 88 ALA A CA 1
ATOM 643 C C . ALA A 1 88 ? -5.176 -7.75 -24.969 1 97.62 88 ALA A C 1
ATOM 645 O O . ALA A 1 88 ? -6.055 -7.949 -25.812 1 97.62 88 ALA A O 1
ATOM 646 N N . ASP A 1 89 ? -4.891 -8.578 -24.031 1 98.19 89 ASP A N 1
ATOM 647 C CA . ASP A 1 89 ? -5.648 -9.812 -23.844 1 98.19 89 ASP A CA 1
ATOM 648 C C . ASP A 1 89 ? -7.125 -9.523 -23.578 1 98.19 89 ASP A C 1
ATOM 650 O O . ASP A 1 89 ? -7.996 -10.25 -24.062 1 98.19 89 ASP A O 1
ATOM 654 N N . ALA A 1 90 ? -7.406 -8.5 -22.859 1 97.88 90 ALA A N 1
ATOM 655 C CA . ALA A 1 90 ? -8.773 -8.109 -22.531 1 97.88 90 ALA A CA 1
ATOM 656 C C . ALA A 1 90 ? -9.453 -7.438 -23.719 1 97.88 90 ALA A C 1
ATOM 658 O O . ALA A 1 90 ? -10.68 -7.281 -23.734 1 97.88 90 ALA A O 1
ATOM 659 N N . GLY A 1 91 ? -8.664 -7.039 -24.688 1 96.88 91 GLY A N 1
ATOM 660 C CA . GLY A 1 91 ? -9.203 -6.246 -25.797 1 96.88 91 GLY A CA 1
ATOM 661 C C . GLY A 1 91 ? -9.633 -4.855 -25.359 1 96.88 91 GLY A C 1
ATOM 662 O O . GLY A 1 91 ? -10.625 -4.328 -25.875 1 96.88 91 GLY A O 1
ATOM 663 N N . LEU A 1 92 ? -9.016 -4.309 -24.406 1 95.25 92 LEU A N 1
ATOM 664 C CA . LEU A 1 92 ? -9.375 -2.998 -23.875 1 95.25 92 LEU A CA 1
ATOM 665 C C . LEU A 1 92 ? -8.414 -1.927 -24.359 1 95.25 92 LEU A C 1
ATOM 667 O O . LEU A 1 92 ? -7.191 -2.096 -24.281 1 95.25 92 LEU A O 1
ATOM 671 N N . GLU A 1 93 ? -8.992 -0.901 -24.875 1 94.5 93 GLU A N 1
ATOM 672 C CA . GLU A 1 93 ? -8.258 0.297 -25.266 1 94.5 93 GLU A CA 1
ATOM 673 C C . GLU A 1 93 ? -8.531 1.45 -24.312 1 94.5 93 GLU A C 1
ATOM 675 O O . GLU A 1 93 ? -9.531 2.158 -24.438 1 94.5 93 GLU A O 1
ATOM 680 N N . PRO A 1 94 ? -7.594 1.712 -23.406 1 93.62 94 PRO A N 1
ATOM 681 C CA . PRO A 1 94 ? -7.836 2.734 -22.391 1 93.62 94 PRO A CA 1
ATOM 682 C C . PRO A 1 94 ? -8.211 4.086 -22.984 1 93.62 94 PRO A C 1
ATOM 684 O O . PRO A 1 94 ? -9.023 4.816 -22.406 1 93.62 94 PRO A O 1
ATOM 687 N N . GLU A 1 95 ? -7.699 4.414 -24.141 1 92.5 95 GLU A N 1
ATOM 688 C CA . GLU A 1 95 ? -7.93 5.715 -24.75 1 92.5 95 GLU A CA 1
ATOM 689 C C . GLU A 1 95 ? -9.391 5.879 -25.156 1 92.5 95 GLU A C 1
ATOM 691 O O . GLU A 1 95 ? -9.859 6.996 -25.391 1 92.5 95 GLU A O 1
ATOM 696 N N . LYS A 1 96 ? -10.094 4.754 -25.219 1 92.69 96 LYS A N 1
ATOM 697 C CA . LYS A 1 96 ? -11.492 4.785 -25.641 1 92.69 96 LYS A CA 1
ATOM 698 C C . LYS A 1 96 ? -12.422 4.711 -24.438 1 92.69 96 LYS A C 1
ATOM 700 O O . LYS A 1 96 ? -13.648 4.684 -24.594 1 92.69 96 LYS A O 1
ATOM 705 N N . GLN A 1 97 ? -11.867 4.691 -23.266 1 92.44 97 GLN A N 1
ATOM 706 C CA . GLN A 1 97 ? -12.656 4.586 -22.047 1 92.44 97 GLN A CA 1
ATOM 707 C C . GLN A 1 97 ? -12.656 5.902 -21.281 1 92.44 97 GLN A C 1
ATOM 709 O O . GLN A 1 97 ? -11.852 6.797 -21.562 1 92.44 97 GLN A O 1
ATOM 714 N N . ASP A 1 98 ? -13.633 6.082 -20.359 1 92.12 98 ASP A N 1
ATOM 715 C CA . ASP A 1 98 ? -13.57 7.184 -19.406 1 92.12 98 ASP A CA 1
ATOM 716 C C . ASP A 1 98 ? -12.312 7.098 -18.547 1 92.12 98 ASP A C 1
ATOM 718 O O . ASP A 1 98 ? -12.148 6.152 -17.766 1 92.12 98 ASP A O 1
ATOM 722 N N . GLU A 1 99 ? -11.438 8.086 -18.641 1 93.12 99 GLU A N 1
ATOM 723 C CA . GLU A 1 99 ? -10.125 8.031 -18 1 93.12 99 GLU A CA 1
ATOM 724 C C . GLU A 1 99 ? -10.258 7.926 -16.484 1 93.12 99 GLU A C 1
ATOM 726 O O . GLU A 1 99 ? -9.414 7.309 -15.82 1 93.12 99 GLU A O 1
ATOM 731 N N . TYR A 1 100 ? -11.312 8.477 -15.914 1 93.69 100 TYR A N 1
ATOM 732 C CA . TYR A 1 100 ? -11.469 8.469 -14.469 1 93.69 100 TYR A CA 1
ATOM 733 C C . TYR A 1 100 ? -12.172 7.199 -14 1 93.69 100 TYR A C 1
ATOM 735 O O . TYR A 1 100 ? -12.195 6.891 -12.812 1 93.69 100 TYR A O 1
ATOM 743 N N . GLY A 1 101 ? -12.695 6.445 -14.953 1 94.44 101 GLY A N 1
ATOM 744 C CA . GLY A 1 101 ? -13.281 5.148 -14.648 1 94.44 101 GLY A CA 1
ATOM 745 C C . GLY A 1 101 ? -12.266 4.02 -14.656 1 94.44 101 GLY A C 1
ATOM 746 O O . GLY A 1 101 ? -12.594 2.881 -14.328 1 94.44 101 GLY A O 1
ATOM 747 N N . LEU A 1 102 ? -11.039 4.348 -15.047 1 96.12 102 LEU A N 1
ATOM 748 C CA . LEU A 1 102 ? -9.945 3.383 -15.109 1 96.12 102 LEU A CA 1
ATOM 749 C C . LEU A 1 102 ? -8.992 3.572 -13.938 1 96.12 102 LEU A C 1
ATOM 751 O O . LEU A 1 102 ? -8.578 4.695 -13.641 1 96.12 102 LEU A O 1
ATOM 755 N N . GLY A 1 103 ? -8.711 2.488 -13.203 1 97.56 103 GLY A N 1
ATOM 756 C CA . GLY A 1 103 ? -7.785 2.574 -12.086 1 97.56 103 GLY A CA 1
ATOM 757 C C . GLY A 1 103 ? -6.715 1.498 -12.109 1 97.56 103 GLY A C 1
ATOM 758 O O . GLY A 1 103 ? -6.863 0.487 -12.797 1 97.56 103 GLY A O 1
AT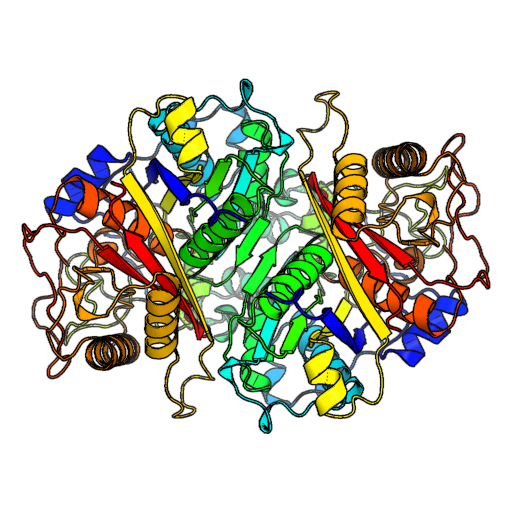OM 759 N N . VAL A 1 104 ? -5.617 1.75 -11.484 1 98.44 104 VAL A N 1
ATOM 760 C CA . VAL A 1 104 ? -4.516 0.808 -11.312 1 98.44 104 VAL A CA 1
ATOM 761 C C . VAL A 1 104 ? -4.289 0.539 -9.828 1 98.44 104 VAL A C 1
ATOM 763 O O . VAL A 1 104 ? -3.959 1.453 -9.07 1 98.44 104 VAL A O 1
ATOM 766 N N . LEU A 1 105 ? -4.547 -0.642 -9.391 1 98.25 105 LEU A N 1
ATOM 767 C CA . LEU A 1 105 ? -4.363 -1.084 -8.016 1 98.25 105 LEU A CA 1
ATOM 768 C C . LEU A 1 105 ? -3.432 -2.289 -7.949 1 98.25 105 LEU A C 1
ATOM 770 O O . LEU A 1 105 ? -3.859 -3.424 -8.18 1 98.25 105 LEU A O 1
ATOM 774 N N . THR A 1 106 ? -2.178 -2.041 -7.586 1 98.06 106 THR A N 1
ATOM 775 C CA . THR A 1 106 ? -1.198 -3.121 -7.605 1 98.06 106 THR A CA 1
ATOM 776 C C . THR A 1 106 ? -0.62 -3.354 -6.211 1 98.06 106 THR A C 1
ATOM 778 O O . THR A 1 106 ? -0.942 -2.627 -5.27 1 98.06 106 THR A O 1
ATOM 781 N N . ALA A 1 107 ? 0.134 -4.422 -6.09 1 97.44 107 ALA A N 1
ATOM 782 C CA . ALA A 1 107 ? 0.868 -4.73 -4.863 1 97.44 107 ALA A CA 1
ATOM 783 C C . ALA A 1 107 ? 2.365 -4.508 -5.055 1 97.44 107 ALA A C 1
ATOM 785 O O . ALA A 1 107 ? 2.883 -4.633 -6.164 1 97.44 107 ALA A O 1
ATOM 786 N N . ALA A 1 108 ? 2.98 -4.172 -3.947 1 94.62 108 ALA A N 1
ATOM 787 C CA . ALA A 1 108 ? 4.438 -4.059 -3.908 1 94.62 108 ALA A CA 1
ATOM 788 C C . ALA A 1 108 ? 4.992 -4.621 -2.604 1 94.62 108 ALA A C 1
ATOM 790 O O . ALA A 1 108 ? 4.395 -4.449 -1.54 1 94.62 108 ALA A O 1
ATOM 791 N N . GLY A 1 109 ? 6.129 -5.297 -2.715 1 90.06 109 GLY A N 1
ATOM 792 C CA . GLY A 1 109 ? 6.742 -5.887 -1.539 1 90.06 109 GLY A CA 1
ATOM 793 C C . GLY A 1 109 ? 8.133 -5.352 -1.262 1 90.06 109 GLY A C 1
ATOM 794 O O . GLY A 1 109 ? 8.562 -5.293 -0.107 1 90.06 109 GLY A O 1
ATOM 795 N N . ALA A 1 110 ? 8.93 -4.969 -2.209 1 85 110 ALA A N 1
ATOM 796 C CA . ALA A 1 110 ? 10.32 -4.586 -1.998 1 85 110 ALA A CA 1
ATOM 797 C C . ALA A 1 110 ? 10.648 -3.287 -2.727 1 85 110 ALA A C 1
ATOM 799 O O . ALA A 1 110 ? 11.57 -2.564 -2.338 1 85 110 ALA A O 1
ATOM 800 N N . GLY A 1 111 ? 9.945 -2.961 -3.799 1 84.38 111 GLY A N 1
ATOM 801 C CA . GLY A 1 111 ? 10.297 -1.806 -4.609 1 84.38 111 GLY A CA 1
ATOM 802 C C . GLY A 1 111 ? 11.43 -2.082 -5.586 1 84.38 111 GLY A C 1
ATOM 803 O O . GLY A 1 111 ? 11.75 -3.238 -5.852 1 84.38 111 GLY A O 1
ATOM 804 N N . GLY A 1 112 ? 11.992 -0.967 -6.148 1 85.81 112 GLY A N 1
ATOM 805 C CA . GLY A 1 112 ? 13.062 -1.084 -7.129 1 85.81 112 GLY A CA 1
ATOM 806 C C . GLY A 1 112 ? 14.43 -1.237 -6.5 1 85.81 112 GLY A C 1
ATOM 807 O O . GLY A 1 112 ? 15.266 -0.333 -6.59 1 85.81 112 GLY A O 1
ATOM 808 N N . PHE A 1 113 ? 14.75 -2.369 -5.996 1 82.31 113 PHE A N 1
ATOM 809 C CA . PHE A 1 113 ? 15.969 -2.629 -5.246 1 82.31 113 PHE A CA 1
ATOM 810 C C . PHE A 1 113 ? 17.203 -2.477 -6.141 1 82.31 113 PHE A C 1
ATOM 812 O O . PHE A 1 113 ? 18.234 -1.961 -5.707 1 82.31 113 PHE A O 1
ATOM 819 N N . GLU A 1 114 ? 17.078 -2.941 -7.297 1 82.75 114 GLU A N 1
ATOM 820 C CA . GLU A 1 114 ? 18.234 -2.879 -8.188 1 82.75 114 GLU A CA 1
ATOM 821 C C . GLU A 1 114 ? 18.594 -1.434 -8.516 1 82.75 114 GLU A C 1
ATOM 823 O O . GLU A 1 114 ? 19.766 -1.062 -8.492 1 82.75 114 GLU A O 1
ATOM 828 N N . PHE A 1 115 ? 17.625 -0.68 -8.867 1 83.69 115 PHE A N 1
ATOM 829 C CA . PHE A 1 115 ? 17.844 0.737 -9.141 1 83.69 115 PHE A CA 1
ATOM 830 C C . PHE A 1 115 ? 18.375 1.449 -7.902 1 83.69 115 PHE A C 1
ATOM 832 O O . PHE A 1 115 ? 19.359 2.188 -7.98 1 83.69 115 PHE A O 1
ATOM 839 N N . GLY A 1 116 ? 17.734 1.258 -6.848 1 80.06 116 GLY A N 1
ATOM 840 C CA . GLY A 1 116 ? 18.141 1.885 -5.602 1 80.06 116 GLY A CA 1
ATOM 841 C C . GLY A 1 116 ? 19.562 1.548 -5.199 1 80.06 116 GLY A C 1
ATOM 842 O O . GLY A 1 116 ? 20.312 2.42 -4.754 1 80.06 116 GLY A O 1
ATOM 843 N N . GLN A 1 117 ? 19.875 0.29 -5.316 1 79.75 117 GLN A N 1
ATOM 844 C CA . GLN A 1 117 ? 21.234 -0.162 -4.984 1 79.75 117 GLN A CA 1
ATOM 845 C C . GLN A 1 117 ? 22.281 0.575 -5.812 1 79.75 117 GLN A C 1
ATOM 847 O O . GLN A 1 117 ? 23.281 1.036 -5.277 1 79.75 117 GLN A O 1
ATOM 852 N N . ARG A 1 118 ? 22.016 0.621 -7.047 1 81.25 118 ARG A N 1
ATOM 853 C CA . ARG A 1 118 ? 22.953 1.289 -7.953 1 81.25 118 ARG A CA 1
ATOM 854 C C . ARG A 1 118 ? 23.141 2.752 -7.562 1 81.25 118 ARG A C 1
ATOM 856 O O . ARG A 1 118 ? 24.266 3.246 -7.512 1 81.25 118 ARG A O 1
ATOM 863 N N . GLU A 1 119 ? 22.047 3.395 -7.246 1 82.69 119 GLU A N 1
ATOM 864 C CA . GLU A 1 119 ? 22.109 4.82 -6.938 1 82.69 119 GLU A CA 1
ATOM 865 C C . GLU A 1 119 ? 22.734 5.059 -5.562 1 82.69 119 GLU A C 1
ATOM 867 O O . GLU A 1 119 ? 23.422 6.055 -5.352 1 82.69 119 GLU A O 1
ATOM 872 N N . MET A 1 120 ? 22.422 4.164 -4.672 1 79.94 120 MET A N 1
ATOM 873 C CA . MET A 1 120 ? 23.031 4.27 -3.352 1 79.94 120 MET A CA 1
ATOM 874 C C . MET A 1 120 ? 24.547 4.086 -3.436 1 79.94 120 MET A C 1
ATOM 876 O O . MET A 1 120 ? 25.297 4.723 -2.693 1 79.94 120 MET A O 1
ATOM 880 N N . GLN A 1 121 ? 24.969 3.174 -4.254 1 81.19 121 GLN A N 1
ATOM 881 C CA . GLN A 1 121 ? 26.391 2.98 -4.473 1 81.19 121 GLN A CA 1
ATOM 882 C C . GLN A 1 121 ? 27.047 4.25 -5.008 1 81.19 121 GLN A C 1
ATOM 884 O O . GLN A 1 121 ? 28.156 4.602 -4.609 1 81.19 121 GLN A O 1
ATOM 889 N N . LYS A 1 122 ? 26.375 4.918 -5.852 1 82.31 122 LYS A N 1
ATOM 890 C CA . LYS A 1 122 ? 26.875 6.191 -6.363 1 82.31 122 LYS A CA 1
ATOM 891 C C . LYS A 1 122 ? 26.969 7.234 -5.254 1 82.31 122 LYS A C 1
ATOM 893 O O . LYS A 1 122 ? 27.953 7.961 -5.16 1 82.31 122 LYS A O 1
ATOM 898 N N . LEU A 1 123 ? 25.875 7.332 -4.434 1 78.94 123 LEU A N 1
ATOM 899 C CA . LEU A 1 123 ? 25.828 8.289 -3.332 1 78.94 123 LEU A CA 1
ATOM 900 C C . LEU A 1 123 ? 27.062 8.148 -2.439 1 78.94 123 LEU A C 1
ATOM 902 O O . LEU A 1 123 ? 27.734 9.141 -2.15 1 78.94 123 LEU A O 1
ATOM 906 N N . TRP A 1 124 ? 27.359 6.973 -2.076 1 79.5 124 TRP A N 1
ATOM 907 C CA . TRP A 1 124 ? 28.391 6.738 -1.073 1 79.5 124 TRP A CA 1
ATOM 908 C C . TRP A 1 124 ? 29.766 6.648 -1.722 1 79.5 124 TRP A C 1
ATOM 910 O O . TRP A 1 124 ? 30.781 6.895 -1.068 1 79.5 124 TRP A O 1
ATOM 920 N N . GLY A 1 125 ? 29.781 6.27 -2.979 1 79.38 125 GLY A N 1
ATOM 921 C CA . GLY A 1 125 ? 31.062 6.109 -3.666 1 79.38 125 GLY A CA 1
ATOM 922 C C . GLY A 1 125 ? 31.562 7.395 -4.293 1 79.38 125 GLY A C 1
ATOM 923 O O . GLY A 1 125 ? 32.75 7.672 -4.27 1 79.38 125 GLY A O 1
ATOM 924 N N . THR A 1 126 ? 30.594 8.18 -4.871 1 81.75 126 THR A N 1
ATOM 925 C CA . THR A 1 126 ? 31.031 9.297 -5.699 1 81.75 126 THR A CA 1
ATOM 926 C C . THR A 1 126 ? 30.375 10.602 -5.234 1 81.75 126 THR A C 1
ATOM 928 O O . THR A 1 126 ? 30.828 11.688 -5.594 1 81.75 126 THR A O 1
ATOM 931 N N . GLY A 1 127 ? 29.328 10.477 -4.441 1 80.31 127 GLY A N 1
ATOM 932 C CA . GLY A 1 127 ? 28.703 11.68 -3.928 1 80.31 127 GLY A CA 1
ATOM 933 C C . GLY A 1 127 ? 27.281 11.891 -4.441 1 80.31 127 GLY A C 1
ATOM 934 O O . GLY A 1 127 ? 26.859 11.227 -5.391 1 80.31 127 GLY A O 1
ATOM 935 N N . PRO A 1 128 ? 26.516 12.773 -3.805 1 78.62 128 PRO A N 1
ATOM 936 C CA . PRO A 1 128 ? 25.094 12.945 -4.109 1 78.62 128 PRO A CA 1
ATOM 937 C C . PRO A 1 128 ? 24.859 13.516 -5.504 1 78.62 128 PRO A C 1
ATOM 939 O O . PRO A 1 128 ? 23.797 13.312 -6.086 1 78.62 128 PRO A O 1
ATOM 942 N N . GLU A 1 129 ? 25.828 14.172 -6.102 1 81.38 129 GLU A N 1
ATOM 943 C CA . GLU A 1 129 ? 25.656 14.82 -7.398 1 81.38 129 GLU A CA 1
ATOM 944 C C . GLU A 1 129 ? 25.562 13.789 -8.523 1 81.38 129 GLU A C 1
ATOM 946 O O . GLU A 1 129 ? 25.109 14.109 -9.625 1 81.38 129 GLU A O 1
ATOM 951 N N . ARG A 1 130 ? 25.969 12.562 -8.25 1 83.19 130 ARG A N 1
ATOM 952 C CA . ARG A 1 130 ? 26 11.531 -9.281 1 83.19 130 ARG A CA 1
ATOM 953 C C . ARG A 1 130 ? 24.75 10.648 -9.211 1 83.19 130 ARG A C 1
ATOM 955 O O . ARG A 1 130 ? 24.594 9.727 -10.008 1 83.19 130 ARG A O 1
ATOM 962 N N . VAL A 1 131 ? 23.984 10.945 -8.25 1 84.62 131 VAL A N 1
ATOM 963 C CA . VAL A 1 131 ? 22.75 10.188 -8.102 1 84.62 131 VAL A CA 1
ATOM 964 C C . VAL A 1 131 ? 21.766 10.594 -9.195 1 84.62 131 VAL A C 1
ATOM 966 O O . VAL A 1 131 ? 21.594 11.781 -9.477 1 84.62 131 VAL A O 1
ATOM 969 N N . SER A 1 132 ? 21.172 9.539 -9.852 1 86.31 132 SER A N 1
ATOM 970 C CA . SER A 1 132 ? 20.219 9.742 -10.945 1 86.31 132 SER A CA 1
ATOM 971 C C . SER A 1 132 ? 19.016 10.57 -10.5 1 86.31 132 SER A C 1
ATOM 973 O O . SER A 1 132 ? 18.547 10.414 -9.375 1 86.31 132 SER A O 1
ATOM 975 N N . ALA A 1 133 ? 18.531 11.414 -11.43 1 82.31 133 ALA A N 1
ATOM 976 C CA . ALA A 1 133 ? 17.312 12.18 -11.18 1 82.31 133 ALA A CA 1
ATOM 977 C C . ALA A 1 133 ? 16.125 11.258 -10.961 1 82.31 133 ALA A C 1
ATOM 979 O O . ALA A 1 133 ? 15.164 11.625 -10.273 1 82.31 133 ALA A O 1
ATOM 980 N N . TYR A 1 134 ? 16.234 10.047 -11.383 1 84.5 134 TYR A N 1
ATOM 981 C CA . TYR A 1 134 ? 15.109 9.109 -11.32 1 84.5 134 TYR A CA 1
ATOM 982 C C . TYR A 1 134 ? 15.078 8.398 -9.977 1 84.5 134 TYR A C 1
ATOM 984 O O . TYR A 1 134 ? 14.133 7.664 -9.68 1 84.5 134 TYR A O 1
ATOM 992 N N . GLN A 1 135 ? 16.094 8.703 -9.164 1 81.12 135 GLN A N 1
ATOM 993 C CA . GLN A 1 135 ? 16.125 8.125 -7.824 1 81.12 135 GLN A CA 1
ATOM 994 C C . GLN A 1 135 ? 14.922 8.594 -7.004 1 81.12 135 GLN A C 1
ATOM 996 O O . GLN A 1 135 ? 14.539 7.934 -6.031 1 81.12 135 GLN A O 1
ATOM 1001 N N . SER A 1 136 ? 14.281 9.625 -7.465 1 77.19 136 SER A N 1
ATOM 1002 C CA . SER A 1 136 ? 13.172 10.195 -6.711 1 77.19 136 SER A CA 1
ATOM 1003 C C . SER A 1 136 ? 11.922 9.328 -6.84 1 77.19 136 SER A C 1
ATOM 1005 O O . SER A 1 136 ? 10.961 9.492 -6.078 1 77.19 136 SER A O 1
ATOM 1007 N N . PHE A 1 137 ? 11.938 8.328 -7.781 1 75.62 137 PHE A N 1
ATOM 1008 C CA . PHE A 1 137 ? 10.688 7.59 -7.922 1 75.62 137 PHE A CA 1
ATOM 1009 C C . PHE A 1 137 ? 10.945 6.156 -8.359 1 75.62 137 PHE A C 1
ATOM 1011 O O . PHE A 1 137 ? 10.133 5.266 -8.102 1 75.62 137 PHE A O 1
ATOM 1018 N N . ALA A 1 138 ? 12.078 5.816 -8.938 1 80.31 138 ALA A N 1
ATOM 1019 C CA . ALA A 1 138 ? 12.281 4.551 -9.633 1 80.31 138 ALA A CA 1
ATOM 1020 C C . ALA A 1 138 ? 12.328 3.383 -8.656 1 80.31 138 ALA A C 1
ATOM 1022 O O . ALA A 1 138 ? 12.211 2.223 -9.055 1 80.31 138 ALA A O 1
ATOM 1023 N N . TRP A 1 139 ? 12.453 3.705 -7.418 1 81.69 139 TRP A N 1
ATOM 1024 C CA . TRP A 1 139 ? 12.648 2.625 -6.457 1 81.69 139 TRP A CA 1
ATOM 1025 C C . TRP A 1 139 ? 11.469 2.551 -5.484 1 81.69 139 TRP A C 1
ATOM 1027 O O . TRP A 1 139 ? 11.32 1.566 -4.758 1 81.69 139 TRP A O 1
ATOM 1037 N N . PHE A 1 140 ? 10.594 3.525 -5.543 1 86.69 140 PHE A N 1
ATOM 1038 C CA . PHE A 1 140 ? 9.531 3.584 -4.551 1 86.69 140 PHE A CA 1
ATOM 1039 C C . PHE A 1 140 ? 8.453 2.547 -4.852 1 86.69 140 PHE A C 1
ATOM 1041 O O . PHE A 1 140 ? 8.266 2.156 -6.008 1 86.69 140 PHE A O 1
ATOM 1048 N N . TYR A 1 141 ? 7.789 2.174 -3.883 1 90.5 141 TYR A N 1
ATOM 1049 C CA . TYR A 1 141 ? 6.801 1.107 -3.982 1 90.5 141 TYR A CA 1
ATOM 1050 C C . TYR A 1 141 ? 5.668 1.5 -4.926 1 90.5 141 TYR A C 1
ATOM 1052 O O . TYR A 1 141 ? 5.043 0.638 -5.547 1 90.5 141 TYR A O 1
ATOM 1060 N N . ALA A 1 142 ? 5.52 2.73 -5.141 1 92.31 142 ALA A N 1
ATOM 1061 C CA . ALA A 1 142 ? 4.363 3.197 -5.902 1 92.31 142 ALA A CA 1
ATOM 1062 C C . ALA A 1 142 ? 4.684 3.277 -7.391 1 92.31 142 ALA A C 1
ATOM 1064 O O . ALA A 1 142 ? 3.791 3.508 -8.211 1 92.31 142 ALA A O 1
ATOM 1065 N N . VAL A 1 143 ? 5.848 3.045 -7.793 1 92.56 143 VAL A N 1
ATOM 1066 C CA . VAL A 1 143 ? 6.309 3.424 -9.125 1 92.56 143 VAL A CA 1
ATOM 1067 C C . VAL A 1 143 ? 5.617 2.562 -10.18 1 92.56 143 VAL A C 1
ATOM 1069 O O . VAL A 1 143 ? 5.285 3.047 -11.266 1 92.56 143 VAL A O 1
ATOM 1072 N N . ASN A 1 144 ? 5.406 1.309 -9.906 1 95.44 144 ASN A N 1
ATOM 1073 C CA . ASN A 1 144 ? 4.727 0.467 -10.883 1 95.44 144 ASN A CA 1
ATOM 1074 C C . ASN A 1 144 ? 3.332 1 -11.211 1 95.44 144 ASN A C 1
ATOM 1076 O O . ASN A 1 144 ? 2.979 1.146 -12.383 1 95.44 144 ASN A O 1
ATOM 1080 N N . THR A 1 145 ? 2.592 1.285 -10.188 1 96.19 145 THR A N 1
ATOM 1081 C CA . THR A 1 145 ? 1.237 1.804 -10.336 1 96.19 145 THR A CA 1
ATOM 1082 C C . THR A 1 145 ? 1.246 3.137 -11.078 1 96.19 145 THR A C 1
ATOM 1084 O O . THR A 1 145 ? 0.441 3.354 -11.984 1 96.19 145 THR A O 1
ATOM 1087 N N . GLY A 1 146 ? 2.133 4.02 -10.656 1 94.5 146 GLY A N 1
ATOM 1088 C CA . GLY A 1 146 ? 2.227 5.328 -11.289 1 94.5 146 GLY A CA 1
ATOM 1089 C C . GLY A 1 146 ? 2.584 5.254 -12.766 1 94.5 146 GLY A C 1
ATOM 1090 O O . GLY A 1 146 ? 1.932 5.883 -13.602 1 94.5 146 GLY A O 1
ATOM 1091 N N . GLN A 1 147 ? 3.613 4.445 -13.102 1 94.88 147 GLN A N 1
ATOM 1092 C CA . GLN A 1 147 ? 4.086 4.34 -14.484 1 94.88 147 GLN A CA 1
ATOM 1093 C C . GLN A 1 147 ? 3.025 3.711 -15.383 1 94.88 147 GLN A C 1
ATOM 1095 O O . GLN A 1 147 ? 2.857 4.117 -16.531 1 94.88 147 GLN A O 1
ATOM 1100 N N . ILE A 1 148 ? 2.336 2.727 -14.875 1 96.62 148 ILE A N 1
ATOM 1101 C CA . ILE A 1 148 ? 1.266 2.096 -15.641 1 96.62 148 ILE A CA 1
ATOM 1102 C C . ILE A 1 148 ? 0.141 3.1 -15.883 1 96.62 148 ILE A C 1
ATOM 1104 O O . ILE A 1 148 ? -0.371 3.211 -17 1 96.62 148 ILE A O 1
ATOM 1108 N N . SER A 1 149 ? -0.281 3.816 -14.82 1 96.12 149 SER A N 1
ATOM 1109 C CA . SER A 1 149 ? -1.353 4.805 -14.914 1 96.12 149 SER A CA 1
ATOM 1110 C C . SER A 1 149 ? -1.025 5.875 -15.945 1 96.12 149 SER A C 1
ATOM 1112 O O . SER A 1 149 ? -1.862 6.215 -16.781 1 96.12 149 SER A O 1
ATOM 1114 N N . ILE A 1 150 ? 0.156 6.398 -15.875 1 93.38 150 ILE A N 1
ATOM 1115 C CA . ILE A 1 150 ? 0.59 7.465 -16.766 1 93.38 150 ILE A CA 1
ATOM 1116 C C . ILE A 1 150 ? 0.62 6.953 -18.203 1 93.38 150 ILE A C 1
ATOM 1118 O O . ILE A 1 150 ? 0.112 7.609 -19.125 1 93.38 150 ILE A O 1
ATOM 1122 N N . ARG A 1 151 ? 1.183 5.797 -18.375 1 93.25 151 ARG A N 1
ATOM 1123 C CA . ARG A 1 151 ? 1.375 5.242 -19.703 1 93.25 151 ARG A CA 1
ATOM 1124 C C . ARG A 1 151 ? 0.037 4.996 -20.391 1 93.25 151 ARG A C 1
ATOM 1126 O O . ARG A 1 151 ? -0.087 5.188 -21.609 1 93.25 151 ARG A O 1
ATOM 1133 N N . HIS A 1 152 ? -0.951 4.594 -19.625 1 94.62 152 HIS A N 1
ATOM 1134 C CA . HIS A 1 152 ? -2.201 4.176 -20.25 1 94.62 152 HIS A CA 1
ATOM 1135 C C . HIS A 1 152 ? -3.322 5.164 -19.953 1 94.62 152 HIS A C 1
ATOM 1137 O O . HIS A 1 152 ? -4.492 4.887 -20.234 1 94.62 152 HIS A O 1
ATOM 1143 N N . GLY A 1 153 ? -2.967 6.254 -19.422 1 93.38 153 GLY A N 1
ATOM 1144 C CA . GLY A 1 153 ? -3.922 7.324 -19.172 1 93.38 153 GLY A CA 1
ATOM 1145 C C . GLY A 1 153 ? -5.023 6.934 -18.203 1 93.38 153 GLY A C 1
ATOM 1146 O O . GLY A 1 153 ? -6.184 7.305 -18.391 1 93.38 153 GLY A O 1
ATOM 1147 N N . MET A 1 154 ? -4.711 6.152 -17.234 1 95.31 154 MET A N 1
ATOM 1148 C CA . MET A 1 154 ? -5.688 5.723 -16.234 1 95.31 154 MET A CA 1
ATOM 1149 C C . MET A 1 154 ? -5.691 6.672 -15.039 1 95.31 154 MET A C 1
ATOM 1151 O O . MET A 1 154 ? -4.797 6.621 -14.195 1 95.31 154 MET A O 1
ATOM 1155 N N . ARG A 1 155 ? -6.789 7.43 -14.867 1 95.88 155 ARG A N 1
ATOM 1156 C CA . ARG A 1 155 ? -6.73 8.57 -13.953 1 95.88 155 ARG A CA 1
ATOM 1157 C C . ARG A 1 155 ? -7.734 8.414 -12.82 1 95.88 155 ARG A C 1
ATOM 1159 O O . ARG A 1 155 ? -7.945 9.344 -12.039 1 95.88 155 ARG A O 1
ATOM 1166 N N . GLY A 1 156 ? -8.383 7.25 -12.703 1 95.88 156 GLY A N 1
ATOM 1167 C CA . GLY A 1 156 ? -9.227 6.953 -11.555 1 95.88 156 GLY A CA 1
ATOM 1168 C C . GLY A 1 156 ? -8.438 6.621 -10.305 1 95.88 156 GLY A C 1
ATOM 1169 O O . GLY A 1 156 ? -7.234 6.879 -10.234 1 95.88 156 GLY A O 1
ATOM 1170 N N . HIS A 1 157 ? -9.148 6.141 -9.32 1 95.44 157 HIS A N 1
ATOM 1171 C CA . HIS A 1 157 ? -8.492 5.73 -8.086 1 95.44 157 HIS A CA 1
ATOM 1172 C C . HIS A 1 157 ? -7.379 4.73 -8.359 1 95.44 157 HIS A C 1
ATOM 1174 O O . HIS A 1 157 ? -7.605 3.699 -9 1 95.44 157 HIS A O 1
ATOM 1180 N N . SER A 1 158 ? -6.188 5.059 -7.93 1 96.19 158 SER A N 1
ATOM 1181 C CA . SER A 1 158 ? -5.016 4.195 -8.023 1 96.19 158 SER A CA 1
ATOM 1182 C C . SER A 1 158 ? -4.281 4.109 -6.691 1 96.19 158 SER A C 1
ATOM 1184 O O . SER A 1 158 ? -4.184 5.102 -5.965 1 96.19 158 SER A O 1
ATOM 1186 N N . SER A 1 159 ? -3.855 2.908 -6.363 1 95.75 159 SER A N 1
ATOM 1187 C CA . SER A 1 159 ? -3.184 2.713 -5.082 1 95.75 159 SER A CA 1
ATOM 1188 C C . SER A 1 159 ? -2.301 1.47 -5.105 1 95.75 159 SER A C 1
ATOM 1190 O O . SER A 1 159 ? -2.387 0.657 -6.027 1 95.75 159 SER A O 1
ATOM 1192 N N . VAL A 1 160 ? -1.402 1.417 -4.152 1 96.5 160 VAL A N 1
ATOM 1193 C CA . VAL A 1 160 ? -0.523 0.265 -3.975 1 96.5 160 VAL A CA 1
ATOM 1194 C C . VAL A 1 160 ? -0.778 -0.375 -2.613 1 96.5 160 VAL A C 1
ATOM 1196 O O . VAL A 1 160 ? -0.849 0.32 -1.597 1 96.5 160 VAL A O 1
ATOM 1199 N N . PHE A 1 161 ? -0.937 -1.666 -2.652 1 95.5 161 PHE A N 1
ATOM 1200 C CA . PHE A 1 161 ? -1.115 -2.438 -1.428 1 95.5 161 PHE A CA 1
ATOM 1201 C C . PHE A 1 161 ? 0.192 -3.1 -1.011 1 95.5 161 PHE A C 1
ATOM 1203 O O . PHE A 1 161 ? 0.87 -3.719 -1.833 1 95.5 161 PHE A O 1
ATOM 1210 N N . VAL A 1 162 ? 0.487 -2.893 0.283 1 95.75 162 VAL A N 1
ATOM 1211 C CA . VAL A 1 162 ? 1.688 -3.529 0.816 1 95.75 162 VAL A CA 1
ATOM 1212 C C . VAL A 1 162 ? 1.312 -4.457 1.971 1 95.75 162 VAL A C 1
ATOM 1214 O O . VAL A 1 162 ? 1.096 -3.998 3.096 1 95.75 162 VAL A O 1
ATOM 1217 N N . THR A 1 163 ? 1.263 -5.711 1.688 1 95.25 163 THR A N 1
ATOM 1218 C CA . THR A 1 163 ? 1.076 -6.805 2.637 1 95.25 163 THR A CA 1
ATOM 1219 C C . THR A 1 163 ? 1.991 -7.977 2.299 1 95.25 163 THR A C 1
ATOM 1221 O O . THR A 1 163 ? 1.558 -9.133 2.303 1 95.25 163 THR A O 1
ATOM 1224 N N . GLU A 1 164 ? 3.156 -7.617 1.938 1 91.94 164 GLU A N 1
ATOM 1225 C CA . GLU A 1 164 ? 4.195 -8.578 1.579 1 91.94 164 GLU A CA 1
ATOM 1226 C C . GLU A 1 164 ? 3.736 -9.492 0.447 1 91.94 164 GLU A C 1
ATOM 1228 O O . GLU A 1 164 ? 3.27 -9.016 -0.59 1 91.94 164 GLU A O 1
ATOM 1233 N N . GLN A 1 165 ? 3.93 -10.773 0.615 1 92.56 165 GLN A N 1
ATOM 1234 C CA . GLN A 1 165 ? 3.639 -11.695 -0.472 1 92.56 165 GLN A CA 1
ATOM 1235 C C . GLN A 1 165 ? 2.133 -11.891 -0.642 1 92.56 165 GLN A C 1
ATOM 1237 O O . GLN A 1 165 ? 1.681 -12.422 -1.66 1 92.56 165 GLN A O 1
ATOM 1242 N N . ALA A 1 166 ? 1.309 -11.391 0.285 1 96 166 ALA A N 1
ATOM 1243 C CA . ALA A 1 166 ? -0.144 -11.523 0.206 1 96 166 ALA A CA 1
ATOM 1244 C C . ALA A 1 166 ? -0.755 -10.375 -0.603 1 96 166 ALA A C 1
ATOM 1246 O O . ALA A 1 166 ? -1.937 -10.422 -0.955 1 96 166 ALA A O 1
ATOM 1247 N N . GLY A 1 167 ? 0.047 -9.414 -0.938 1 96.25 167 GLY A N 1
ATOM 1248 C CA . GLY A 1 167 ? -0.433 -8.141 -1.461 1 96.25 167 GLY A CA 1
ATOM 1249 C C . GLY A 1 167 ? -1.206 -8.289 -2.758 1 96.25 167 GLY A C 1
ATOM 1250 O O . GLY A 1 167 ? -2.141 -7.523 -3.018 1 96.25 167 GLY A O 1
ATOM 1251 N N . GLY A 1 168 ? -0.763 -9.203 -3.596 1 97.56 168 GLY A N 1
ATOM 1252 C CA . GLY A 1 168 ? -1.455 -9.398 -4.859 1 97.56 168 GLY A CA 1
ATOM 1253 C C . GLY A 1 168 ? -2.92 -9.75 -4.691 1 97.56 168 GLY A C 1
ATOM 1254 O O . GLY A 1 168 ? -3.758 -9.359 -5.504 1 97.56 168 GLY A O 1
ATOM 1255 N N . LEU A 1 169 ? -3.275 -10.539 -3.641 1 98.56 169 LEU A N 1
ATOM 1256 C CA . LEU A 1 169 ? -4.664 -10.891 -3.357 1 98.56 169 LEU A CA 1
ATOM 1257 C C . LEU A 1 169 ? -5.43 -9.68 -2.832 1 98.56 169 LEU A C 1
ATOM 1259 O O . LEU A 1 169 ? -6.562 -9.43 -3.248 1 98.56 169 LEU A O 1
ATOM 1263 N N . ASP A 1 170 ? -4.781 -8.961 -1.988 1 97.5 170 ASP A N 1
ATOM 1264 C CA . ASP A 1 170 ? -5.41 -7.797 -1.381 1 97.5 170 ASP A CA 1
ATOM 1265 C C . ASP A 1 170 ? -5.691 -6.719 -2.426 1 97.5 170 ASP A C 1
ATOM 1267 O O . ASP A 1 170 ? -6.738 -6.066 -2.385 1 97.5 170 ASP A O 1
ATOM 1271 N N . ALA A 1 171 ? -4.73 -6.539 -3.314 1 98.12 171 ALA A N 1
ATOM 1272 C CA . ALA A 1 171 ? -4.914 -5.555 -4.379 1 98.12 171 ALA A CA 1
ATOM 1273 C C . ALA A 1 171 ? -6.082 -5.934 -5.281 1 98.12 171 ALA A C 1
ATOM 1275 O O . ALA A 1 171 ? -6.91 -5.086 -5.621 1 98.12 171 ALA A O 1
ATOM 1276 N N . ALA A 1 172 ? -6.156 -7.168 -5.676 1 98.5 172 ALA A N 1
ATOM 1277 C CA . ALA A 1 172 ? -7.242 -7.645 -6.527 1 98.5 172 ALA A CA 1
ATOM 1278 C C . ALA A 1 172 ? -8.594 -7.496 -5.828 1 98.5 172 ALA A C 1
ATOM 1280 O O . ALA A 1 172 ? -9.578 -7.109 -6.453 1 98.5 172 ALA A O 1
ATOM 1281 N N . ALA A 1 173 ? -8.617 -7.797 -4.582 1 97.56 173 ALA A N 1
ATOM 1282 C CA . ALA A 1 173 ? -9.852 -7.699 -3.805 1 97.56 173 ALA A CA 1
ATOM 1283 C C . ALA A 1 173 ? -10.312 -6.246 -3.688 1 97.56 173 ALA A C 1
ATOM 1285 O O . ALA A 1 173 ? -11.508 -5.957 -3.783 1 97.56 173 ALA A O 1
ATOM 1286 N N . HIS A 1 174 ? -9.359 -5.402 -3.43 1 96.19 174 HIS A N 1
ATOM 1287 C CA . HIS A 1 174 ? -9.68 -3.984 -3.342 1 96.19 174 HIS A CA 1
ATOM 1288 C C . HIS A 1 174 ? -10.219 -3.459 -4.668 1 96.19 174 HIS A C 1
ATOM 1290 O O . HIS A 1 174 ? -11.203 -2.715 -4.691 1 96.19 174 HIS A O 1
ATOM 1296 N N . ALA A 1 175 ? -9.57 -3.842 -5.75 1 97.81 175 ALA A N 1
ATOM 1297 C CA . ALA A 1 175 ? -10.062 -3.473 -7.074 1 97.81 175 ALA A CA 1
ATOM 1298 C C . ALA A 1 175 ? -11.5 -3.943 -7.281 1 97.81 175 ALA A C 1
ATOM 1300 O O . ALA A 1 175 ? -12.344 -3.186 -7.762 1 97.81 175 ALA A O 1
ATOM 1301 N N . ALA A 1 176 ? -11.75 -5.121 -6.875 1 97.69 176 ALA A N 1
ATOM 1302 C CA . ALA A 1 176 ? -13.086 -5.688 -7.039 1 97.69 176 ALA A CA 1
ATOM 1303 C C . ALA A 1 176 ? -14.117 -4.895 -6.246 1 97.69 176 ALA A C 1
ATOM 1305 O O . ALA A 1 176 ? -15.234 -4.664 -6.723 1 97.69 176 ALA A O 1
ATOM 1306 N N . ARG A 1 177 ? -13.758 -4.496 -5.066 1 94.56 177 ARG A N 1
ATOM 1307 C CA . ARG A 1 177 ? -14.68 -3.729 -4.238 1 94.56 177 ARG A CA 1
ATOM 1308 C C . ARG A 1 177 ? -15.008 -2.387 -4.883 1 94.56 177 ARG A C 1
ATOM 1310 O O . ARG A 1 177 ? -16.156 -1.948 -4.859 1 94.56 177 ARG A O 1
ATOM 1317 N N . LEU A 1 178 ? -14 -1.709 -5.402 1 95.31 178 LEU A N 1
ATOM 1318 C CA . LEU A 1 178 ? -14.211 -0.415 -6.043 1 95.31 178 LEU A CA 1
ATOM 1319 C C . LEU A 1 178 ? -15.055 -0.565 -7.305 1 95.31 178 LEU A C 1
ATOM 1321 O O . LEU A 1 178 ? -15.844 0.322 -7.637 1 95.31 178 LEU A O 1
ATOM 1325 N N . LEU A 1 179 ? -14.883 -1.663 -7.992 1 96.94 179 LEU A N 1
ATOM 1326 C CA . LEU A 1 179 ? -15.672 -1.951 -9.18 1 96.94 179 LEU A CA 1
ATOM 1327 C C . LEU A 1 179 ? -17.125 -2.211 -8.812 1 96.94 179 LEU A C 1
ATOM 1329 O O . LEU A 1 179 ? -18.047 -1.693 -9.461 1 96.94 179 LEU A O 1
ATOM 1333 N N . ARG A 1 180 ? -17.359 -2.973 -7.766 1 94.69 180 ARG A N 1
ATOM 1334 C CA . ARG A 1 180 ? -18.719 -3.273 -7.32 1 94.69 180 ARG A CA 1
ATOM 1335 C C . ARG A 1 180 ? -19.438 -2.006 -6.875 1 94.69 180 ARG A C 1
ATOM 1337 O O . ARG A 1 180 ? -20.641 -1.871 -7.078 1 94.69 180 ARG A O 1
ATOM 1344 N N . LYS A 1 181 ? -18.672 -1.114 -6.277 1 90.56 181 LYS A N 1
ATOM 1345 C CA . LYS A 1 181 ? -19.234 0.139 -5.785 1 90.56 181 LYS A CA 1
ATOM 1346 C C . LYS A 1 181 ? -19.531 1.096 -6.934 1 90.56 181 LYS A C 1
ATOM 1348 O O . LYS A 1 181 ? -20.312 2.039 -6.777 1 90.56 181 LYS A O 1
ATOM 1353 N N . GLY A 1 182 ? -18.906 0.895 -8.094 1 91.56 182 GLY A N 1
ATOM 1354 C CA . GLY A 1 182 ? -19.094 1.76 -9.242 1 91.56 182 GLY A CA 1
ATOM 1355 C C . GLY A 1 182 ? -18.109 2.912 -9.297 1 91.56 182 GLY A C 1
ATOM 1356 O O . GLY A 1 182 ? -18.203 3.783 -10.164 1 91.56 182 GLY A O 1
ATOM 1357 N N . THR A 1 183 ? -17.156 2.9 -8.344 1 90.38 183 THR A N 1
ATOM 1358 C CA . THR A 1 183 ? -16.109 3.918 -8.344 1 90.38 183 THR A CA 1
ATOM 1359 C C . THR A 1 183 ? -15.242 3.809 -9.594 1 90.38 183 THR A C 1
ATOM 1361 O O . THR A 1 183 ? -14.758 4.816 -10.109 1 90.38 183 THR A O 1
ATOM 1364 N N . LEU A 1 184 ? -14.984 2.568 -9.992 1 94.69 184 LEU A N 1
ATOM 1365 C CA . LEU A 1 184 ? -14.242 2.26 -11.203 1 94.69 184 LEU A CA 1
ATOM 1366 C C . LEU A 1 184 ? -15.078 1.404 -12.156 1 94.69 184 LEU A C 1
ATOM 1368 O O . LEU A 1 184 ? -15.992 0.703 -11.719 1 94.69 184 LEU A O 1
ATOM 1372 N N . ASN A 1 185 ? -14.781 1.541 -13.414 1 94.69 185 ASN A N 1
ATOM 1373 C CA . ASN A 1 185 ? -15.367 0.659 -14.422 1 94.69 185 ASN A CA 1
ATOM 1374 C C . ASN A 1 185 ? -14.43 -0.493 -14.773 1 94.69 185 ASN A C 1
ATOM 1376 O O . ASN A 1 185 ? -14.891 -1.594 -15.086 1 94.69 185 ASN A O 1
ATOM 1380 N N . THR A 1 186 ? -13.188 -0.174 -14.82 1 96.25 186 THR A N 1
ATOM 1381 C CA . THR A 1 186 ? -12.133 -1.138 -15.117 1 96.25 186 THR A CA 1
ATOM 1382 C C . THR A 1 186 ? -10.922 -0.899 -14.227 1 96.25 186 THR A C 1
ATOM 1384 O O . THR A 1 186 ? -10.562 0.247 -13.953 1 96.25 186 THR A O 1
ATOM 1387 N N . ALA A 1 187 ? -10.367 -1.98 -13.797 1 98.38 187 ALA A N 1
ATOM 1388 C CA . ALA A 1 187 ? -9.164 -1.884 -12.984 1 98.38 187 ALA A CA 1
ATOM 1389 C C . ALA A 1 187 ? -8.07 -2.816 -13.5 1 98.38 187 ALA A C 1
ATOM 1391 O O . ALA A 1 187 ? -8.352 -3.949 -13.898 1 98.38 187 ALA A O 1
ATOM 1392 N N . LEU A 1 188 ? -6.914 -2.277 -13.648 1 98.69 188 LEU A N 1
ATOM 1393 C CA . LEU A 1 188 ? -5.723 -3.117 -13.719 1 98.69 188 LEU A CA 1
ATOM 1394 C C . LEU A 1 188 ? -5.195 -3.441 -12.328 1 98.69 188 LEU A C 1
ATOM 1396 O O . LEU A 1 188 ? -4.977 -2.539 -11.516 1 98.69 188 LEU A O 1
ATOM 1400 N N . THR A 1 189 ? -5.027 -4.754 -12 1 98.81 189 THR A N 1
ATOM 1401 C CA . THR A 1 189 ? -4.602 -5.145 -10.664 1 98.81 189 THR A CA 1
ATOM 1402 C C . THR A 1 189 ? -3.588 -6.285 -10.727 1 98.81 189 THR A C 1
ATOM 1404 O O . THR A 1 189 ? -3.309 -6.812 -11.812 1 98.81 189 THR A O 1
ATOM 1407 N N . GLY A 1 190 ? -2.973 -6.609 -9.617 1 98.38 190 GLY A N 1
ATOM 1408 C CA . GLY A 1 190 ? -1.921 -7.609 -9.523 1 98.38 190 GLY A CA 1
ATOM 1409 C C . GLY A 1 190 ? -0.627 -7.062 -8.953 1 98.38 190 GLY A C 1
ATOM 1410 O O . GLY A 1 190 ? -0.647 -6.258 -8.016 1 98.38 190 GLY A O 1
ATOM 1411 N N . GLY A 1 191 ? 0.508 -7.609 -9.477 1 97.69 191 GLY A N 1
ATOM 1412 C CA . GLY A 1 191 ? 1.809 -7.164 -9.008 1 97.69 191 GLY A CA 1
ATOM 1413 C C . GLY A 1 191 ? 2.965 -7.805 -9.75 1 97.69 191 GLY A C 1
ATOM 1414 O O . GLY A 1 191 ? 2.818 -8.883 -10.328 1 97.69 191 GLY A O 1
ATOM 1415 N N . CYS A 1 192 ? 4.07 -7.09 -9.836 1 97.31 192 CYS A N 1
ATOM 1416 C CA . CYS A 1 192 ? 5.344 -7.566 -10.367 1 97.31 192 CYS A CA 1
ATOM 1417 C C . CYS A 1 192 ? 6.504 -7.09 -9.5 1 97.31 192 CYS A C 1
ATOM 1419 O O . CYS A 1 192 ? 6.52 -5.941 -9.047 1 97.31 192 CYS A O 1
ATOM 1421 N N . GLU A 1 193 ? 7.391 -7.996 -9.227 1 95.69 193 GLU A N 1
ATOM 1422 C CA . GLU A 1 193 ? 8.586 -7.68 -8.445 1 95.69 193 GLU A CA 1
ATOM 1423 C C . GLU A 1 193 ? 9.844 -8.219 -9.125 1 95.69 193 GLU A C 1
ATOM 1425 O O . GLU A 1 193 ? 9.773 -9.156 -9.922 1 95.69 193 GLU A O 1
ATOM 1430 N N . ALA A 1 194 ? 10.953 -7.594 -8.898 1 93.94 194 ALA A N 1
ATOM 1431 C CA . ALA A 1 194 ? 12.258 -8.055 -9.367 1 93.94 194 ALA A CA 1
ATOM 1432 C C . ALA A 1 194 ? 13.352 -7.691 -8.367 1 93.94 194 ALA A C 1
ATOM 1434 O O . ALA A 1 194 ? 14.227 -6.871 -8.664 1 93.94 194 ALA A O 1
ATOM 1435 N N . SER A 1 195 ? 13.289 -8.352 -7.246 1 87.75 195 SER A N 1
ATOM 1436 C CA . SER A 1 195 ? 14.227 -8 -6.188 1 87.75 195 SER A CA 1
ATOM 1437 C C . SER A 1 195 ? 15.367 -9.008 -6.102 1 87.75 195 SER A C 1
ATOM 1439 O O . SER A 1 195 ? 15.977 -9.18 -5.043 1 87.75 195 SER A O 1
ATOM 1441 N N . LEU A 1 196 ? 15.602 -9.68 -7.199 1 90.56 196 LEU A N 1
ATOM 1442 C CA . LEU A 1 196 ? 16.703 -10.625 -7.23 1 90.56 196 LEU A CA 1
ATOM 1443 C C . LEU A 1 196 ? 18.016 -9.922 -7.59 1 90.56 196 LEU A C 1
ATOM 1445 O O . LEU A 1 196 ? 18.5 -10.039 -8.719 1 90.56 196 LEU A O 1
ATOM 1449 N N . CYS A 1 197 ? 18.594 -9.172 -6.719 1 88.31 197 CYS A N 1
ATOM 1450 C CA . CYS A 1 197 ? 19.859 -8.445 -6.773 1 88.31 197 CYS A CA 1
ATOM 1451 C C . CYS A 1 197 ? 20.594 -8.523 -5.441 1 88.31 197 CYS A C 1
ATOM 1453 O O . CYS A 1 197 ? 20.031 -8.992 -4.445 1 88.31 197 CYS A O 1
ATOM 1455 N N . PRO A 1 198 ? 21.844 -8.148 -5.41 1 84.94 198 PRO A N 1
ATOM 1456 C CA . PRO A 1 198 ? 22.594 -8.266 -4.156 1 84.94 198 PRO A CA 1
ATOM 1457 C C . PRO A 1 198 ? 21.875 -7.621 -2.975 1 84.94 198 PRO A C 1
ATOM 1459 O O . PRO A 1 198 ? 21.781 -8.219 -1.9 1 84.94 198 PRO A O 1
ATOM 1462 N N . TRP A 1 199 ? 21.328 -6.457 -3.156 1 84.38 199 TRP A N 1
ATOM 1463 C CA . TRP A 1 199 ? 20.594 -5.797 -2.076 1 84.38 199 TRP A CA 1
ATOM 1464 C C . TRP A 1 199 ? 19.359 -6.598 -1.678 1 84.38 199 TRP A C 1
ATOM 1466 O O . TRP A 1 199 ? 19.062 -6.738 -0.489 1 84.38 199 TRP A O 1
ATOM 1476 N N . GLY A 1 200 ? 18.688 -7.035 -2.65 1 88.38 200 GLY A N 1
ATOM 1477 C CA . GLY A 1 200 ? 17.516 -7.852 -2.373 1 88.38 200 GLY A CA 1
ATOM 1478 C C . GLY A 1 200 ? 17.828 -9.102 -1.579 1 88.38 200 GLY A C 1
ATOM 1479 O O . GLY A 1 200 ? 17.094 -9.461 -0.658 1 88.38 200 GLY A O 1
ATOM 1480 N N . LEU A 1 201 ? 18.891 -9.781 -1.908 1 88.31 201 LEU A N 1
ATOM 1481 C CA . LEU A 1 201 ? 19.312 -10.977 -1.177 1 88.31 201 LEU A CA 1
ATOM 1482 C C . LEU A 1 201 ? 19.672 -10.625 0.262 1 88.31 201 LEU A C 1
ATOM 1484 O O . LEU A 1 201 ? 19.234 -11.297 1.198 1 88.31 201 LEU A O 1
ATOM 1488 N N . VAL A 1 202 ? 20.406 -9.562 0.401 1 84.56 202 VAL A N 1
ATOM 1489 C CA . VAL A 1 202 ? 20.875 -9.164 1.723 1 84.56 202 VAL A CA 1
ATOM 1490 C C . VAL A 1 202 ? 19.688 -8.789 2.605 1 84.56 202 VAL A C 1
ATOM 1492 O O . VAL A 1 202 ? 19.703 -9.039 3.812 1 84.56 202 VAL A O 1
ATOM 1495 N N . ALA A 1 203 ? 18.688 -8.234 1.996 1 86.56 203 ALA A N 1
ATOM 1496 C CA . ALA A 1 203 ? 17.484 -7.844 2.73 1 86.56 203 ALA A CA 1
ATOM 1497 C C . ALA A 1 203 ? 16.703 -9.062 3.195 1 86.56 203 ALA A C 1
ATOM 1499 O O . ALA A 1 203 ? 15.984 -9.008 4.195 1 86.56 203 ALA A O 1
ATOM 1500 N N . GLN A 1 204 ? 16.891 -10.18 2.561 1 88.69 204 GLN A N 1
ATOM 1501 C CA . GLN A 1 204 ? 16.031 -11.328 2.826 1 88.69 204 GLN A CA 1
ATOM 1502 C C . GLN A 1 204 ? 16.781 -12.422 3.57 1 88.69 204 GLN A C 1
ATOM 1504 O O . GLN A 1 204 ? 16.188 -13.195 4.328 1 88.69 204 GLN A O 1
ATOM 1509 N N . ILE A 1 205 ? 18.078 -12.516 3.418 1 88.69 205 ILE A N 1
ATOM 1510 C CA . ILE A 1 205 ? 18.906 -13.594 3.961 1 88.69 205 ILE A CA 1
ATOM 1511 C C . ILE A 1 205 ? 18.766 -13.641 5.48 1 88.69 205 ILE A C 1
ATOM 1513 O O . ILE A 1 205 ? 18.594 -14.711 6.062 1 88.69 205 ILE A O 1
ATOM 1517 N N . PRO A 1 206 ? 18.672 -12.422 6.148 1 86.44 206 PRO A N 1
ATOM 1518 C CA . PRO A 1 206 ? 18.625 -12.445 7.613 1 86.44 206 PRO A CA 1
ATOM 1519 C C . PRO A 1 206 ? 17.344 -13.055 8.148 1 86.44 206 PRO A C 1
ATOM 1521 O O . PRO A 1 206 ? 17.25 -13.367 9.336 1 86.44 206 PRO A O 1
ATOM 1524 N N . SER A 1 207 ? 16.312 -13.188 7.312 1 84.94 207 SER A N 1
ATOM 1525 C CA . SER A 1 207 ? 15.062 -13.789 7.754 1 84.94 207 SER A CA 1
ATOM 1526 C C . SER A 1 207 ? 15.25 -15.266 8.102 1 84.94 207 SER A C 1
ATOM 1528 O O . SER A 1 207 ? 14.477 -15.828 8.875 1 84.94 207 SER A O 1
ATOM 1530 N N . GLY A 1 2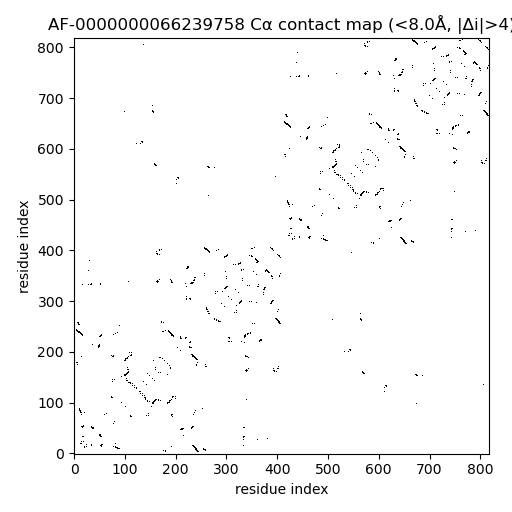08 ? 16.188 -15.906 7.434 1 88.56 208 GLY A N 1
ATOM 1531 C CA . GLY A 1 208 ? 16.469 -17.312 7.664 1 88.56 208 GLY A CA 1
ATOM 1532 C C . GLY A 1 208 ? 15.531 -18.25 6.914 1 88.56 208 GLY A C 1
ATOM 1533 O O . GLY A 1 208 ? 15.516 -19.453 7.16 1 88.56 208 GLY A O 1
ATOM 1534 N N . PHE A 1 209 ? 14.766 -17.719 5.941 1 92.25 209 PHE A N 1
ATOM 1535 C CA . PHE A 1 209 ? 13.727 -18.516 5.301 1 92.25 209 PHE A CA 1
ATOM 1536 C C . PHE A 1 209 ? 14.125 -18.875 3.871 1 92.25 209 PHE A C 1
ATOM 1538 O O . PHE A 1 209 ? 13.422 -19.625 3.199 1 92.25 209 PHE A O 1
ATOM 1545 N N . LEU A 1 210 ? 15.258 -18.391 3.459 1 95.06 210 LEU A N 1
ATOM 1546 C CA . LEU A 1 210 ? 15.672 -18.672 2.09 1 95.06 210 LEU A CA 1
ATOM 1547 C C . LEU A 1 210 ? 16.422 -20 2.01 1 95.06 210 LEU A C 1
ATOM 1549 O O . LEU A 1 210 ? 17.203 -20.328 2.896 1 95.06 210 LEU A O 1
ATOM 1553 N N . SER A 1 211 ? 16.156 -20.688 0.958 1 97.12 211 SER A N 1
ATOM 1554 C CA . SER A 1 211 ? 16.875 -21.922 0.702 1 97.12 211 SER A CA 1
ATOM 1555 C C . SER A 1 211 ? 18.344 -21.656 0.391 1 97.12 211 SER A C 1
ATOM 1557 O O . SER A 1 211 ? 18.672 -20.734 -0.362 1 97.12 211 SER A O 1
ATOM 1559 N N . GLU A 1 212 ? 19.172 -22.453 0.986 1 95.94 212 GLU A N 1
ATOM 1560 C CA . GLU A 1 212 ? 20.609 -22.359 0.706 1 95.94 212 GLU A CA 1
ATOM 1561 C C . GLU A 1 212 ? 21.062 -23.531 -0.162 1 95.94 212 GLU A C 1
ATOM 1563 O O . GLU A 1 212 ? 22.266 -23.719 -0.364 1 95.94 212 GLU A O 1
ATOM 1568 N N . ALA A 1 213 ? 20.062 -24.25 -0.665 1 95.56 213 ALA A N 1
ATOM 1569 C CA . ALA A 1 213 ? 20.391 -25.359 -1.554 1 95.56 213 ALA A CA 1
ATOM 1570 C C . ALA A 1 213 ? 21.078 -24.875 -2.822 1 95.56 213 ALA A C 1
ATOM 1572 O O . ALA A 1 213 ? 20.734 -23.812 -3.35 1 95.56 213 ALA A O 1
ATOM 1573 N N . THR A 1 214 ? 22.016 -25.719 -3.338 1 94.44 214 THR A N 1
ATOM 1574 C CA . THR A 1 214 ? 22.766 -25.328 -4.52 1 94.44 214 THR A CA 1
ATOM 1575 C C . THR A 1 214 ? 22.234 -26.031 -5.766 1 94.44 214 THR A C 1
ATOM 1577 O O . THR A 1 214 ? 22.5 -25.594 -6.891 1 94.44 214 THR A O 1
ATOM 1580 N N . ASP A 1 215 ? 21.516 -27.109 -5.574 1 95.62 215 ASP A N 1
ATOM 1581 C CA . ASP A 1 215 ? 20.844 -27.781 -6.684 1 95.62 215 ASP A CA 1
ATOM 1582 C C . ASP A 1 215 ? 19.469 -27.188 -6.941 1 95.62 215 ASP A C 1
ATOM 1584 O O . ASP A 1 215 ? 18.562 -27.328 -6.117 1 95.62 215 ASP A O 1
ATOM 1588 N N . PRO A 1 216 ? 19.266 -26.578 -8.102 1 96.31 216 PRO A N 1
ATOM 1589 C CA . PRO A 1 216 ? 17.984 -25.938 -8.398 1 96.31 216 PRO A CA 1
ATOM 1590 C C . PRO A 1 216 ? 16.812 -26.906 -8.305 1 96.31 216 PRO A C 1
ATOM 1592 O O . PRO A 1 216 ? 15.688 -26.5 -7.969 1 96.31 216 PRO A O 1
ATOM 1595 N N . HIS A 1 217 ? 16.984 -28.188 -8.516 1 92.81 217 HIS A N 1
ATOM 1596 C CA . HIS A 1 217 ? 15.914 -29.172 -8.555 1 92.81 217 HIS A CA 1
ATOM 1597 C C . HIS A 1 217 ? 15.461 -29.547 -7.148 1 92.81 217 HIS A C 1
ATOM 1599 O O . HIS A 1 217 ? 14.391 -30.125 -6.973 1 92.81 217 HIS A O 1
ATOM 1605 N N . ASP A 1 218 ? 16.281 -29.172 -6.215 1 93.31 218 ASP A N 1
ATOM 1606 C CA . ASP A 1 218 ? 15.953 -29.531 -4.836 1 93.31 218 ASP A CA 1
ATOM 1607 C C . ASP A 1 218 ? 15.898 -28.297 -3.945 1 93.31 218 ASP A C 1
ATOM 1609 O O . ASP A 1 218 ? 16.031 -28.391 -2.725 1 93.31 218 ASP A O 1
ATOM 1613 N N . ALA A 1 219 ? 15.734 -27.156 -4.543 1 96.31 219 ALA A N 1
ATOM 1614 C CA . ALA A 1 219 ? 15.93 -25.938 -3.773 1 96.31 219 ALA A CA 1
ATOM 1615 C C . ALA A 1 219 ? 14.609 -25.453 -3.168 1 96.31 219 ALA A C 1
ATOM 1617 O O . ALA A 1 219 ? 14.602 -24.797 -2.127 1 96.31 219 ALA A O 1
ATOM 1618 N N . TYR A 1 220 ? 13.547 -25.703 -3.818 1 97.25 220 TYR A N 1
ATOM 1619 C CA . TYR A 1 220 ? 12.242 -25.234 -3.357 1 97.25 220 TYR A CA 1
ATOM 1620 C C . TYR A 1 220 ? 11.258 -26.391 -3.217 1 97.25 220 TYR A C 1
ATOM 1622 O O . TYR A 1 220 ? 10.57 -26.734 -4.176 1 97.25 220 TYR A O 1
ATOM 1630 N N . LEU A 1 221 ? 11.094 -26.891 -1.972 1 96.94 221 LEU A N 1
ATOM 1631 C CA . LEU A 1 221 ? 10.375 -28.141 -1.74 1 96.94 221 LEU A CA 1
ATOM 1632 C C . LEU A 1 221 ? 9.289 -27.953 -0.684 1 96.94 221 LEU A C 1
ATOM 1634 O O . LEU A 1 221 ? 9.312 -28.609 0.355 1 96.94 221 LEU A O 1
ATOM 1638 N N . PRO A 1 222 ? 8.312 -27.109 -0.989 1 97.38 222 PRO A N 1
ATOM 1639 C CA . PRO A 1 222 ? 7.246 -26.953 0.006 1 97.38 222 PRO A CA 1
ATOM 1640 C C . PRO A 1 222 ? 6.547 -28.266 0.331 1 97.38 222 PRO A C 1
ATOM 1642 O O . PRO A 1 222 ? 6.336 -29.094 -0.559 1 97.38 222 PRO A O 1
ATOM 1645 N N . PHE A 1 223 ? 6.219 -28.469 1.639 1 97.5 223 PHE A N 1
ATOM 1646 C CA . PHE A 1 223 ? 5.465 -29.594 2.188 1 97.5 223 PHE A CA 1
ATOM 1647 C C . PHE A 1 223 ? 6.285 -30.875 2.135 1 97.5 223 PHE A C 1
ATOM 1649 O O . PHE A 1 223 ? 5.793 -31.953 2.479 1 97.5 223 PHE A O 1
ATOM 1656 N N . ASP A 1 224 ? 7.523 -30.797 1.698 1 97.19 224 ASP A N 1
ATOM 1657 C CA . ASP A 1 224 ? 8.422 -31.938 1.683 1 97.19 224 ASP A CA 1
ATOM 1658 C C . ASP A 1 224 ? 9.141 -32.094 3.021 1 97.19 224 ASP A C 1
ATOM 1660 O O . ASP A 1 224 ? 9.344 -31.109 3.74 1 97.19 224 ASP A O 1
ATOM 1664 N N . ALA A 1 225 ? 9.547 -33.312 3.316 1 96.06 225 ALA A N 1
ATOM 1665 C CA . ALA A 1 225 ? 10.312 -33.594 4.535 1 96.06 225 ALA A CA 1
ATOM 1666 C C . ALA A 1 225 ? 11.664 -32.875 4.488 1 96.06 225 ALA A C 1
ATOM 1668 O O . ALA A 1 225 ? 12.25 -32.594 5.531 1 96.06 225 ALA A O 1
ATOM 1669 N N . ARG A 1 226 ? 12.188 -32.625 3.332 1 95.88 226 ARG A N 1
ATOM 1670 C CA . ARG A 1 226 ? 13.492 -32.031 3.121 1 95.88 226 ARG A CA 1
ATOM 1671 C C . ARG A 1 226 ? 13.375 -30.516 2.994 1 95.88 226 ARG A C 1
ATOM 1673 O O . ARG A 1 226 ? 14.352 -29.828 2.691 1 95.88 226 ARG A O 1
ATOM 1680 N N . ALA A 1 227 ? 12.086 -29.875 3.168 1 96.94 227 ALA A N 1
ATOM 1681 C CA . ALA A 1 227 ? 11.891 -28.438 3.012 1 96.94 227 ALA A CA 1
ATOM 1682 C C . ALA A 1 227 ? 12.883 -27.656 3.861 1 96.94 227 ALA A C 1
ATOM 1684 O O . ALA A 1 227 ? 13.086 -27.969 5.039 1 96.94 227 ALA A O 1
ATOM 1685 N N . ALA A 1 228 ? 13.523 -26.672 3.246 1 95.75 228 ALA A N 1
ATOM 1686 C CA . ALA A 1 228 ? 14.539 -25.906 3.967 1 95.75 228 ALA A CA 1
ATOM 1687 C C . ALA A 1 228 ? 14.508 -24.438 3.574 1 95.75 228 ALA A C 1
ATOM 1689 O O . ALA A 1 228 ? 15.516 -23.734 3.666 1 95.75 228 ALA A O 1
ATOM 1690 N N . GLY A 1 229 ? 13.414 -23.984 3.094 1 96.25 229 GLY A N 1
ATOM 1691 C CA . GLY A 1 229 ? 13.281 -22.594 2.723 1 96.25 229 GLY A CA 1
ATOM 1692 C C . GLY A 1 229 ? 12.727 -22.391 1.324 1 96.25 229 GLY A C 1
ATOM 1693 O O . GLY A 1 229 ? 12.578 -23.359 0.567 1 96.25 229 GLY A O 1
ATOM 1694 N N . TYR A 1 230 ? 12.398 -21.172 1.039 1 96 230 TYR A N 1
ATOM 1695 C CA . TYR A 1 230 ? 11.883 -20.859 -0.29 1 96 230 TYR A CA 1
ATOM 1696 C C . TYR A 1 230 ? 12.984 -20.328 -1.19 1 96 230 TYR A C 1
ATOM 1698 O O . TYR A 1 230 ? 14.07 -19.969 -0.715 1 96 230 TYR A O 1
ATOM 1706 N N . VAL A 1 231 ? 12.789 -20.359 -2.449 1 97.31 231 VAL A N 1
ATOM 1707 C CA . VAL A 1 231 ? 13.664 -19.781 -3.463 1 97.31 231 VAL A CA 1
ATOM 1708 C C . VAL A 1 231 ? 13.086 -18.469 -3.967 1 97.31 231 VAL A C 1
ATOM 1710 O O . VAL A 1 231 ? 11.914 -18.406 -4.348 1 97.31 231 VAL A O 1
ATOM 1713 N N . PRO A 1 232 ? 13.883 -17.375 -3.924 1 96.31 232 PRO A N 1
ATOM 1714 C CA . PRO A 1 232 ? 13.359 -16.109 -4.434 1 96.31 232 PRO A CA 1
ATOM 1715 C C . PRO A 1 232 ? 13.25 -16.094 -5.957 1 96.31 232 PRO A C 1
ATOM 1717 O O . PRO A 1 232 ? 14.008 -16.766 -6.645 1 96.31 232 PRO A O 1
ATOM 1720 N N . GLY A 1 233 ? 12.32 -15.406 -6.457 1 96.81 233 GLY A N 1
ATOM 1721 C CA . GLY A 1 233 ? 12.148 -15.211 -7.887 1 96.81 233 GLY A CA 1
ATOM 1722 C C . GLY A 1 233 ? 11.711 -13.805 -8.25 1 96.81 233 GLY A C 1
ATOM 1723 O O . GLY A 1 233 ? 11.609 -12.938 -7.383 1 96.81 233 GLY A O 1
ATOM 1724 N N . GLU A 1 234 ? 11.586 -13.516 -9.531 1 97 234 GLU A N 1
ATOM 1725 C CA . GLU A 1 234 ? 11.109 -12.227 -10.016 1 97 234 GLU A CA 1
ATOM 1726 C C . GLU A 1 234 ? 9.984 -12.406 -11.031 1 97 234 GLU A C 1
ATOM 1728 O O . GLU A 1 234 ? 9.797 -13.5 -11.578 1 97 234 GLU A O 1
ATOM 1733 N N . GLY A 1 235 ? 9.211 -11.367 -11.211 1 97.75 235 GLY A N 1
ATOM 1734 C CA . GLY A 1 235 ? 8.07 -11.414 -12.117 1 97.75 235 GLY A CA 1
ATOM 1735 C C . GLY A 1 235 ? 6.742 -11.219 -11.414 1 97.75 235 GLY A C 1
ATOM 1736 O O . GLY A 1 235 ? 6.668 -10.539 -10.391 1 97.75 235 GLY A O 1
ATOM 1737 N N . GLY A 1 236 ? 5.695 -11.703 -12.086 1 98.31 236 GLY A N 1
ATOM 1738 C CA . GLY A 1 236 ? 4.348 -11.555 -11.555 1 98.31 236 GLY A CA 1
ATOM 1739 C C . GLY A 1 236 ? 3.279 -11.594 -12.633 1 98.31 236 GLY A C 1
ATOM 1740 O O . GLY A 1 236 ? 3.469 -12.219 -13.68 1 98.31 236 GLY A O 1
ATOM 1741 N N . ALA A 1 237 ? 2.143 -11.07 -12.273 1 98.88 237 ALA A N 1
ATOM 1742 C CA . ALA A 1 237 ? 1.019 -11.031 -13.203 1 98.88 237 ALA A CA 1
ATOM 1743 C C . ALA A 1 237 ? 0.2 -9.75 -13.016 1 98.88 237 ALA A C 1
ATOM 1745 O O . ALA A 1 237 ? 0.141 -9.203 -11.914 1 98.88 237 ALA A O 1
ATOM 1746 N N . MET A 1 238 ? -0.316 -9.289 -14.117 1 98.81 238 MET A N 1
ATOM 1747 C CA . MET A 1 238 ? -1.323 -8.234 -14.133 1 98.81 238 MET A CA 1
ATOM 1748 C C . MET A 1 238 ? -2.654 -8.758 -14.656 1 98.81 238 MET A C 1
ATOM 1750 O O . MET A 1 238 ? -2.686 -9.57 -15.586 1 98.81 238 MET A O 1
ATOM 1754 N N . LEU A 1 239 ? -3.744 -8.344 -14.047 1 98.88 239 LEU A N 1
ATOM 1755 C CA . LEU A 1 239 ? -5.102 -8.742 -14.398 1 98.88 239 LEU A CA 1
ATOM 1756 C C . LEU A 1 239 ? -5.949 -7.531 -14.766 1 98.88 239 LEU A C 1
ATOM 1758 O O . LEU A 1 239 ? -5.832 -6.473 -14.148 1 98.88 239 LEU A O 1
ATOM 1762 N N . VAL A 1 240 ? -6.758 -7.664 -15.773 1 98.81 240 VAL A N 1
ATOM 1763 C CA . VAL A 1 240 ? -7.809 -6.688 -16.031 1 98.81 240 VAL A CA 1
ATOM 1764 C C . VAL A 1 240 ? -9.117 -7.152 -15.391 1 98.81 240 VAL A C 1
ATOM 1766 O O . VAL A 1 240 ? -9.641 -8.211 -15.742 1 98.81 240 VAL A O 1
ATOM 1769 N N . ALA A 1 241 ? -9.602 -6.414 -14.453 1 98.69 241 ALA A N 1
ATOM 1770 C CA . ALA A 1 241 ? -10.867 -6.691 -13.789 1 98.69 241 ALA A CA 1
ATOM 1771 C C . ALA A 1 241 ? -11.93 -5.66 -14.172 1 98.69 241 ALA A C 1
ATOM 1773 O O . ALA A 1 241 ? -11.625 -4.469 -14.281 1 98.69 241 ALA A O 1
ATOM 1774 N N . GLU A 1 242 ? -13.086 -6.043 -14.422 1 97.56 242 GLU A N 1
ATOM 1775 C CA . GLU A 1 242 ? -14.203 -5.148 -14.719 1 97.56 242 GLU A CA 1
ATOM 1776 C C . GLU A 1 242 ? -15.531 -5.77 -14.312 1 97.56 242 GLU A C 1
ATOM 1778 O O . GLU A 1 242 ? -15.594 -6.957 -13.977 1 97.56 242 GLU A O 1
ATOM 1783 N N . ARG A 1 243 ? -16.547 -5.008 -14.25 1 95.75 243 ARG A N 1
ATOM 1784 C CA . ARG A 1 243 ? -17.891 -5.527 -13.969 1 95.75 243 ARG A CA 1
ATOM 1785 C C . ARG A 1 243 ? -18.375 -6.422 -15.109 1 95.75 243 ARG A C 1
ATOM 1787 O O . ARG A 1 243 ? -18.156 -6.117 -16.281 1 95.75 243 ARG A O 1
ATOM 1794 N N . ALA A 1 244 ? -19.062 -7.426 -14.742 1 95.25 244 ALA A N 1
ATOM 1795 C CA . ALA A 1 244 ? -19.547 -8.391 -15.734 1 95.25 244 ALA A CA 1
ATOM 1796 C C . ALA A 1 244 ? -20.438 -7.707 -16.781 1 95.25 244 ALA A C 1
ATOM 1798 O O . ALA A 1 244 ? -20.422 -8.086 -17.953 1 95.25 244 ALA A O 1
ATOM 1799 N N . ASP A 1 245 ? -21.203 -6.742 -16.344 1 93.5 2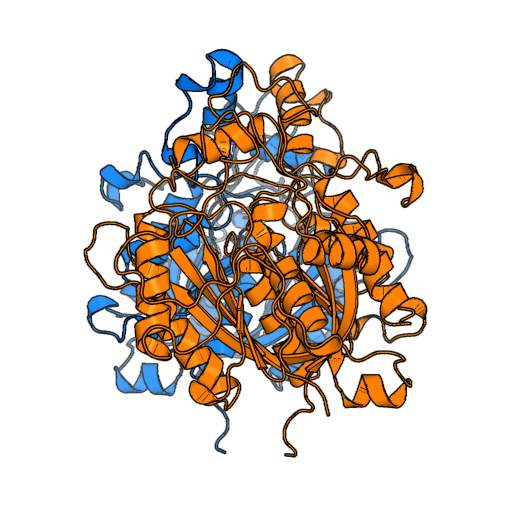45 ASP A N 1
ATOM 1800 C CA . ASP A 1 245 ? -22.094 -6.051 -17.281 1 93.5 245 ASP A CA 1
ATOM 1801 C C . ASP A 1 245 ? -21.281 -5.199 -18.266 1 93.5 245 ASP A C 1
ATOM 1803 O O . ASP A 1 245 ? -21.625 -5.125 -19.453 1 93.5 245 ASP A O 1
ATOM 1807 N N . SER A 1 246 ? -20.234 -4.551 -17.797 1 91.75 246 SER A N 1
ATOM 1808 C CA . SER A 1 246 ? -19.344 -3.789 -18.672 1 91.75 246 SER A CA 1
ATOM 1809 C C . SER A 1 246 ? -18.656 -4.695 -19.688 1 91.75 246 SER A C 1
ATOM 1811 O O . SER A 1 246 ? -18.531 -4.344 -20.859 1 91.75 246 SER A O 1
ATOM 1813 N N . ALA A 1 247 ? -18.156 -5.84 -19.234 1 94.19 247 ALA A N 1
ATOM 1814 C CA . ALA A 1 247 ? -17.5 -6.809 -20.109 1 94.19 247 ALA A CA 1
ATOM 1815 C C . ALA A 1 247 ? -18.469 -7.301 -21.203 1 94.19 247 ALA A C 1
ATOM 1817 O O . ALA A 1 247 ? -18.078 -7.438 -22.359 1 94.19 247 ALA A O 1
ATOM 1818 N N . ARG A 1 248 ? -19.672 -7.531 -20.812 1 93.94 248 ARG A N 1
ATOM 1819 C CA . ARG A 1 248 ? -20.688 -8.008 -21.75 1 93.94 248 ARG A CA 1
ATOM 1820 C C . ARG A 1 248 ? -21.016 -6.934 -22.781 1 93.94 248 ARG A C 1
ATOM 1822 O O . ARG A 1 248 ? -21.141 -7.227 -23.984 1 93.94 248 ARG A O 1
ATOM 1829 N N . GLU A 1 249 ? -21.156 -5.734 -22.297 1 92.31 249 GLU A N 1
ATOM 1830 C CA . GLU A 1 249 ? -21.531 -4.621 -23.172 1 92.31 249 GLU A CA 1
ATOM 1831 C C . GLU A 1 249 ? -20.5 -4.406 -24.266 1 92.31 249 GLU A C 1
ATOM 1833 O O . GLU A 1 249 ? -20.859 -4.074 -25.406 1 92.31 249 GLU A O 1
ATOM 1838 N N . ARG A 1 250 ? -19.266 -4.594 -23.953 1 92.12 250 ARG A N 1
ATOM 1839 C CA . ARG A 1 250 ? -18.234 -4.363 -24.969 1 92.12 250 ARG A CA 1
ATOM 1840 C C . ARG A 1 250 ? -17.891 -5.656 -25.703 1 92.12 250 ARG A C 1
ATOM 1842 O O . ARG A 1 250 ? -16.922 -5.707 -26.453 1 92.12 250 ARG A O 1
ATOM 1849 N N . ASP A 1 251 ? -18.531 -6.734 -25.438 1 93.25 251 ASP A N 1
ATOM 1850 C CA . ASP A 1 251 ? -18.328 -8.039 -26.062 1 93.25 251 ASP A CA 1
ATOM 1851 C C . ASP A 1 251 ? -16.906 -8.539 -25.844 1 93.25 251 ASP A C 1
ATOM 1853 O O . ASP A 1 251 ? -16.203 -8.859 -26.812 1 93.25 251 ASP A O 1
ATOM 1857 N N . ALA A 1 252 ? -16.578 -8.547 -24.516 1 94 252 ALA A N 1
ATOM 1858 C CA . ALA A 1 252 ? -15.25 -9.07 -24.188 1 94 252 ALA A CA 1
ATOM 1859 C C . ALA A 1 252 ? -15.062 -10.477 -24.75 1 94 252 ALA A C 1
ATOM 1861 O O . ALA A 1 252 ? -15.93 -11.344 -24.578 1 94 252 ALA A O 1
ATOM 1862 N N . ALA A 1 253 ? -13.961 -10.672 -25.422 1 91.06 253 ALA A N 1
ATOM 1863 C CA . ALA A 1 253 ? -13.695 -11.938 -26.078 1 91.06 253 ALA A CA 1
ATOM 1864 C C . ALA A 1 253 ? -13.492 -13.062 -25.062 1 91.06 253 ALA A C 1
ATOM 1866 O O . ALA A 1 253 ? -13.805 -14.219 -25.344 1 91.06 253 ALA A O 1
ATOM 1867 N N . THR A 1 254 ? -12.969 -12.695 -23.969 1 93.88 254 THR A N 1
ATOM 1868 C CA . THR A 1 254 ? -12.617 -13.703 -22.969 1 93.88 254 THR A CA 1
ATOM 1869 C C . THR A 1 254 ? -13.023 -13.25 -21.578 1 93.88 254 THR A C 1
ATOM 1871 O O . THR A 1 254 ? -12.906 -12.07 -21.234 1 93.88 254 THR A O 1
ATOM 1874 N N . VAL A 1 255 ? -13.617 -14.172 -20.781 1 97.81 255 VAL A N 1
ATOM 1875 C CA . VAL A 1 255 ? -13.82 -14.047 -19.344 1 97.81 255 VAL A CA 1
ATOM 1876 C C . VAL A 1 255 ? -13.211 -15.25 -18.625 1 97.81 255 VAL A C 1
ATOM 1878 O O . VAL A 1 255 ? -13.766 -16.359 -18.672 1 97.81 255 VAL A O 1
ATOM 1881 N N . TYR A 1 256 ? -12.109 -15.031 -17.969 1 98.69 256 TYR A N 1
ATOM 1882 C CA . TYR A 1 256 ? -11.367 -16.125 -17.344 1 98.69 256 TYR A CA 1
ATOM 1883 C C . TYR A 1 256 ? -12.102 -16.641 -16.125 1 98.69 256 TYR A C 1
ATOM 1885 O O . TYR A 1 256 ? -12 -17.812 -15.781 1 98.69 256 TYR A O 1
ATOM 1893 N N . GLY A 1 257 ? -12.789 -15.766 -15.445 1 98.69 257 GLY A N 1
ATOM 1894 C CA . GLY A 1 257 ? -13.523 -16.047 -14.219 1 98.69 257 GLY A CA 1
ATOM 1895 C C . GLY A 1 257 ? -13.898 -14.781 -13.453 1 98.69 257 GLY A C 1
ATOM 1896 O O . GLY A 1 257 ? -13.828 -13.68 -13.992 1 98.69 257 GLY A O 1
ATOM 1897 N N . ARG A 1 258 ? -14.438 -14.953 -12.258 1 98.5 258 ARG A N 1
ATOM 1898 C CA . ARG A 1 258 ? -14.828 -13.805 -11.438 1 98.5 258 ARG A CA 1
ATOM 1899 C C . ARG A 1 258 ? -14.148 -13.852 -10.07 1 98.5 258 ARG A C 1
ATOM 1901 O O . ARG A 1 258 ? -13.859 -14.93 -9.555 1 98.5 258 ARG A O 1
ATOM 1908 N N . ILE A 1 259 ? -13.797 -12.742 -9.508 1 98.69 259 ILE A N 1
ATOM 1909 C CA . ILE A 1 259 ? -13.359 -12.586 -8.125 1 98.69 259 ILE A CA 1
ATOM 1910 C C . ILE A 1 259 ? -14.57 -12.641 -7.195 1 98.69 259 ILE A C 1
ATOM 1912 O O . ILE A 1 259 ? -15.406 -11.734 -7.199 1 98.69 259 ILE A O 1
ATOM 1916 N N . ALA A 1 260 ? -14.617 -13.641 -6.309 1 98.19 260 ALA A N 1
ATOM 1917 C CA . ALA A 1 260 ? -15.891 -13.945 -5.66 1 98.19 260 ALA A CA 1
ATOM 1918 C C . ALA A 1 260 ? -15.836 -13.625 -4.168 1 98.19 260 ALA A C 1
ATOM 1920 O O . ALA A 1 260 ? -16.859 -13.328 -3.551 1 98.19 260 ALA A O 1
ATOM 1921 N N . GLY A 1 261 ? -14.664 -13.711 -3.6 1 98.06 261 GLY A N 1
ATOM 1922 C CA . GLY A 1 261 ? -14.539 -13.461 -2.174 1 98.06 261 GLY A CA 1
ATOM 1923 C C . GLY A 1 261 ? -13.102 -13.273 -1.729 1 98.06 261 GLY A C 1
ATOM 1924 O O . GLY A 1 261 ? -12.172 -13.766 -2.379 1 98.06 261 GLY A O 1
ATOM 1925 N N . HIS A 1 262 ? -12.961 -12.57 -0.661 1 98.19 262 HIS A N 1
ATOM 1926 C CA . HIS A 1 262 ? -11.648 -12.273 -0.105 1 98.19 262 HIS A CA 1
ATOM 1927 C C . HIS A 1 262 ? -11.727 -12 1.394 1 98.19 262 HIS A C 1
ATOM 1929 O O . HIS A 1 262 ? -12.703 -11.422 1.869 1 98.19 262 HIS A O 1
ATOM 1935 N N . ALA A 1 263 ? -10.688 -12.461 2.061 1 97.81 263 ALA A N 1
ATOM 1936 C CA . ALA A 1 263 ? -10.477 -12.055 3.449 1 97.81 263 ALA A CA 1
ATOM 1937 C C . ALA A 1 263 ? -9.008 -12.148 3.83 1 97.81 263 ALA A C 1
ATOM 1939 O O . ALA A 1 263 ? -8.227 -12.82 3.156 1 97.81 263 ALA A O 1
ATOM 1940 N N . SER A 1 264 ? -8.664 -11.398 4.812 1 97.06 264 SER A N 1
ATOM 1941 C CA . SER A 1 264 ? -7.297 -11.406 5.32 1 97.06 264 SER A CA 1
ATOM 1942 C C . SER A 1 264 ? -7.27 -11.305 6.844 1 97.06 264 SER A C 1
ATOM 1944 O O . SER A 1 264 ? -8.234 -10.836 7.457 1 97.06 264 SER A O 1
ATOM 1946 N N . THR A 1 265 ? -6.281 -11.82 7.422 1 96.5 265 THR A N 1
ATOM 1947 C CA . THR A 1 265 ? -5.996 -11.75 8.852 1 96.5 265 THR A CA 1
ATOM 1948 C C . THR A 1 265 ? -4.523 -11.414 9.086 1 96.5 265 THR A C 1
ATOM 1950 O O . THR A 1 265 ? -3.74 -11.336 8.141 1 96.5 265 THR A O 1
ATOM 1953 N N . PHE A 1 266 ? -4.215 -11.188 10.312 1 95.06 266 PHE A N 1
ATOM 1954 C CA . PHE A 1 266 ? -2.838 -10.914 10.703 1 95.06 266 PHE A CA 1
ATOM 1955 C C . PHE A 1 266 ? -2.416 -11.836 11.852 1 95.06 266 PHE A C 1
ATOM 1957 O O . PHE A 1 266 ? -3.188 -12.07 12.781 1 95.06 266 PHE A O 1
ATOM 1964 N N . ASP A 1 267 ? -1.24 -12.406 11.68 1 91.25 267 ASP A N 1
ATOM 1965 C CA . ASP A 1 267 ? -0.76 -13.359 12.68 1 91.25 267 ASP A CA 1
ATOM 1966 C C . ASP A 1 267 ? -0.198 -12.625 13.898 1 91.25 267 ASP A C 1
ATOM 1968 O O . ASP A 1 267 ? 0.359 -11.539 13.773 1 91.25 267 ASP A O 1
ATOM 1972 N N . ALA A 1 268 ? -0.334 -13.281 14.977 1 79.44 268 ALA A N 1
ATOM 1973 C CA . ALA A 1 268 ? 0.306 -12.82 16.203 1 79.44 268 ALA A CA 1
ATOM 1974 C C . ALA A 1 268 ? 1.815 -13.039 16.156 1 79.44 268 ALA A C 1
ATOM 1976 O O . ALA A 1 268 ? 2.328 -13.648 15.219 1 79.44 268 ALA A O 1
ATOM 1977 N N . ARG A 1 269 ? 2.453 -12.492 17.203 1 72.38 269 ARG A N 1
ATOM 1978 C CA . ARG A 1 269 ? 3.891 -12.719 17.312 1 72.38 269 ARG A CA 1
ATOM 1979 C C . ARG A 1 269 ? 4.203 -14.211 17.359 1 72.38 269 ARG A C 1
ATOM 1981 O O . ARG A 1 269 ? 3.512 -14.969 18.047 1 72.38 269 ARG A O 1
ATOM 1988 N N . PRO A 1 270 ? 5.227 -14.531 16.484 1 62.41 270 PRO A N 1
ATOM 1989 C CA . PRO A 1 270 ? 5.629 -15.93 16.594 1 62.41 270 PRO A CA 1
ATOM 1990 C C . PRO A 1 270 ? 5.941 -16.359 18.016 1 62.41 270 PRO A C 1
ATOM 1992 O O . PRO A 1 270 ? 6.504 -15.57 18.797 1 62.41 270 PRO A O 1
ATOM 1995 N N . GLY A 1 271 ? 5.477 -17.516 18.438 1 64.12 271 GLY A N 1
ATOM 1996 C CA . GLY A 1 271 ? 5.816 -18.047 19.734 1 64.12 271 GLY A CA 1
ATOM 1997 C C . GLY A 1 271 ? 4.754 -17.797 20.781 1 64.12 271 GLY A C 1
ATOM 1998 O O . GLY A 1 271 ? 4.859 -18.266 21.922 1 64.12 271 GLY A O 1
ATOM 1999 N N . THR A 1 272 ? 3.76 -17.016 20.375 1 68.12 272 THR A N 1
ATOM 2000 C CA . THR A 1 272 ? 2.707 -16.688 21.328 1 68.12 272 THR A CA 1
ATOM 2001 C C . THR A 1 272 ? 1.815 -17.906 21.578 1 68.12 272 THR A C 1
ATOM 2003 O O . THR A 1 272 ? 1.037 -17.922 22.547 1 68.12 272 THR A O 1
ATOM 2006 N N . GLY A 1 273 ? 2.061 -18.922 20.797 1 66.75 273 GLY A N 1
ATOM 2007 C CA . GLY A 1 273 ? 1.205 -20.094 20.922 1 66.75 273 GLY A CA 1
ATOM 2008 C C . GLY A 1 273 ? -0.186 -19.875 20.344 1 66.75 273 GLY A C 1
ATOM 2009 O O . GLY A 1 273 ? -0.994 -20.797 20.297 1 66.75 273 GLY A O 1
ATOM 2010 N N . ARG A 1 274 ? -0.461 -18.781 19.984 1 73.5 274 ARG A N 1
ATOM 2011 C CA . ARG A 1 274 ? -1.768 -18.5 19.406 1 73.5 274 ARG A CA 1
ATOM 2012 C C . ARG A 1 274 ? -1.872 -19.078 18 1 73.5 274 ARG A C 1
ATOM 2014 O O . ARG A 1 274 ? -0.875 -19.156 17.281 1 73.5 274 ARG A O 1
ATOM 2021 N N . PRO A 1 275 ? -3.105 -19.531 17.688 1 77.69 275 PRO A N 1
ATOM 2022 C CA . PRO A 1 275 ? -3.268 -20.094 16.344 1 77.69 275 PRO A CA 1
ATOM 2023 C C . PRO A 1 275 ? -3.008 -19.078 15.242 1 77.69 275 PRO A C 1
ATOM 2025 O O . PRO A 1 275 ? -3.209 -17.875 15.445 1 77.69 275 PRO A O 1
ATOM 2028 N N . THR A 1 276 ? -2.551 -19.625 14.172 1 80.19 276 THR A N 1
ATOM 2029 C CA . THR A 1 276 ? -2.334 -18.766 13.016 1 80.19 276 THR A CA 1
ATOM 2030 C C . THR A 1 276 ? -3.658 -18.438 12.328 1 80.19 276 THR A C 1
ATOM 2032 O O . THR A 1 276 ? -4.68 -19.078 12.609 1 80.19 276 THR A O 1
ATOM 2035 N N . GLY A 1 277 ? -3.584 -17.391 11.547 1 87.12 277 GLY A N 1
ATOM 2036 C CA . GLY A 1 277 ? -4.785 -16.734 11.047 1 87.12 277 GLY A CA 1
ATOM 2037 C C . GLY A 1 277 ? -5.234 -17.266 9.695 1 87.12 277 GLY A C 1
ATOM 2038 O O . GLY A 1 277 ? -6.312 -16.906 9.219 1 87.12 277 GLY A O 1
ATOM 2039 N N . PRO A 1 278 ? -4.531 -18.234 9.07 1 91.69 278 PRO A N 1
ATOM 2040 C CA . PRO A 1 278 ? -4.898 -18.594 7.699 1 91.69 278 PRO A CA 1
ATOM 2041 C C . PRO A 1 278 ? -6.254 -19.297 7.617 1 91.69 278 PRO A C 1
ATOM 2043 O O . PRO A 1 278 ? -7.027 -19.047 6.691 1 91.69 278 PRO A O 1
ATOM 2046 N N . ALA A 1 279 ? -6.594 -20.188 8.547 1 96 279 ALA A N 1
ATOM 2047 C CA . ALA A 1 279 ? -7.879 -20.875 8.523 1 96 279 ALA A CA 1
ATOM 2048 C C . ALA A 1 279 ? -9.039 -19.891 8.602 1 96 279 ALA A C 1
ATOM 2050 O O . ALA A 1 279 ? -10.039 -20.031 7.898 1 96 279 ALA A O 1
ATOM 2051 N N . ARG A 1 280 ? -8.875 -18.922 9.438 1 95.06 280 ARG A N 1
ATOM 2052 C CA . ARG A 1 280 ? -9.906 -17.891 9.578 1 95.06 280 ARG A CA 1
ATOM 2053 C C . ARG A 1 280 ? -10.047 -17.078 8.297 1 95.06 280 ARG A C 1
ATOM 2055 O O . ARG A 1 280 ? -11.156 -16.812 7.852 1 95.06 280 ARG A O 1
ATOM 2062 N N . ALA A 1 281 ? -8.953 -16.688 7.703 1 96.88 281 ALA A N 1
ATOM 2063 C CA . ALA A 1 281 ? -8.984 -15.953 6.438 1 96.88 281 ALA A CA 1
ATOM 2064 C C . ALA A 1 281 ? -9.711 -16.75 5.359 1 96.88 281 ALA A C 1
ATOM 2066 O O . ALA A 1 281 ? -10.516 -16.203 4.605 1 96.88 281 ALA A O 1
ATOM 2067 N N . ILE A 1 282 ? -9.391 -18.078 5.301 1 98.38 282 ILE A N 1
ATOM 2068 C CA . ILE A 1 282 ? -10.008 -18.953 4.305 1 98.38 282 ILE A CA 1
ATOM 2069 C C . ILE A 1 282 ? -11.516 -19.016 4.535 1 98.38 282 ILE A C 1
ATOM 2071 O O . ILE A 1 282 ? -12.297 -18.828 3.602 1 98.38 282 ILE A O 1
ATOM 2075 N N . ARG A 1 283 ? -11.953 -19.234 5.762 1 97.75 283 ARG A N 1
ATOM 2076 C CA . ARG A 1 283 ? -13.375 -19.344 6.066 1 97.75 283 ARG A CA 1
ATOM 2077 C C . ARG A 1 283 ? -14.117 -18.062 5.715 1 97.75 283 ARG A C 1
ATOM 2079 O O . ARG A 1 283 ? -15.203 -18.094 5.129 1 97.75 283 ARG A O 1
ATOM 2086 N N . LEU A 1 284 ? -13.523 -16.922 6.082 1 97 284 LEU A N 1
ATOM 2087 C CA . LEU A 1 284 ? -14.156 -15.641 5.82 1 97 284 LEU A CA 1
ATOM 2088 C C . LEU A 1 284 ? -14.234 -15.367 4.324 1 97 284 LEU A C 1
ATOM 2090 O O . LEU A 1 284 ? -15.211 -14.773 3.85 1 97 284 LEU A O 1
ATOM 2094 N N . ALA A 1 285 ? -13.211 -15.758 3.582 1 98.25 285 ALA A N 1
ATOM 2095 C CA . ALA A 1 285 ? -13.234 -15.586 2.131 1 98.25 285 ALA A CA 1
ATOM 2096 C C . ALA A 1 285 ? -14.328 -16.438 1.496 1 98.25 285 ALA A C 1
ATOM 2098 O O . ALA A 1 285 ? -15.023 -15.977 0.584 1 98.25 285 ALA A O 1
ATOM 2099 N N . LEU A 1 286 ? -14.469 -17.641 1.946 1 98.62 286 LEU A N 1
ATOM 2100 C CA . LEU A 1 286 ? -15.516 -18.531 1.454 1 98.62 286 LEU A CA 1
ATOM 2101 C C . LEU A 1 286 ? -16.891 -17.984 1.788 1 98.62 286 LEU A C 1
ATOM 2103 O O . LEU A 1 286 ? -17.812 -18.031 0.962 1 98.62 286 LEU A O 1
ATOM 2107 N N . GLU A 1 287 ? -17 -17.453 2.959 1 97.75 287 GLU A N 1
ATOM 2108 C CA . GLU A 1 287 ? -18.266 -16.844 3.367 1 97.75 287 GLU A CA 1
ATOM 2109 C C . GLU A 1 287 ? -18.641 -15.672 2.455 1 97.75 287 GLU A C 1
ATOM 2111 O O . GLU A 1 287 ? -19.781 -15.562 2.01 1 97.75 287 GLU A O 1
ATOM 2116 N N . GLU A 1 288 ? -17.672 -14.828 2.189 1 96.19 288 GLU A N 1
ATOM 2117 C CA . GLU A 1 288 ? -17.938 -13.695 1.304 1 96.19 288 GLU A CA 1
ATOM 2118 C C . GLU A 1 288 ? -18.312 -14.172 -0.096 1 96.19 288 GLU A C 1
ATOM 2120 O O . GLU A 1 288 ? -19.156 -13.562 -0.757 1 96.19 288 GLU A O 1
ATOM 2125 N N . ALA A 1 289 ? -17.688 -15.242 -0.527 1 97.75 289 ALA A N 1
ATOM 2126 C CA . ALA A 1 289 ? -17.953 -15.789 -1.856 1 97.75 289 ALA A CA 1
ATOM 2127 C C . ALA A 1 289 ? -19.25 -16.578 -1.878 1 97.75 289 ALA A C 1
ATOM 2129 O O . ALA A 1 289 ? -19.734 -16.969 -2.945 1 97.75 289 ALA A O 1
ATOM 2130 N N . ARG A 1 290 ? -19.828 -16.844 -0.681 1 97.69 290 ARG A N 1
ATOM 2131 C CA . ARG A 1 290 ? -21 -17.719 -0.543 1 97.69 290 ARG A CA 1
ATOM 2132 C C . ARG A 1 290 ? -20.719 -19.094 -1.139 1 97.69 290 ARG A C 1
ATOM 2134 O O . ARG A 1 290 ? -21.516 -19.609 -1.924 1 97.69 290 ARG A O 1
ATOM 2141 N N . VAL A 1 291 ? -19.594 -19.609 -0.804 1 98.25 291 VAL A N 1
ATOM 2142 C CA . VAL A 1 291 ? -19.141 -20.922 -1.254 1 98.25 291 VAL A CA 1
ATOM 2143 C C . VAL A 1 291 ? -18.906 -21.844 -0.049 1 98.25 291 VAL A C 1
ATOM 2145 O O . VAL A 1 291 ? -18.297 -21.422 0.941 1 98.25 291 VAL A O 1
ATOM 2148 N N . ALA A 1 292 ? -19.438 -22.984 -0.101 1 98.44 292 ALA A N 1
ATOM 2149 C CA . ALA A 1 292 ? -19.141 -23.984 0.923 1 98.44 292 ALA A CA 1
ATOM 2150 C C . ALA A 1 292 ? -17.766 -24.609 0.694 1 98.44 292 ALA A C 1
ATOM 2152 O O . ALA A 1 292 ? -17.297 -24.703 -0.444 1 98.44 292 ALA A O 1
ATOM 2153 N N . PRO A 1 293 ? -17.141 -25.047 1.804 1 98.44 293 PRO A N 1
ATOM 2154 C CA . PRO A 1 293 ? -15.828 -25.688 1.648 1 98.44 293 PRO A CA 1
ATOM 2155 C C . PRO A 1 293 ? -15.836 -26.812 0.631 1 98.44 293 PRO A C 1
ATOM 2157 O O . PRO A 1 293 ? -14.875 -26.984 -0.128 1 98.44 293 PRO A O 1
ATOM 2160 N N . GLU A 1 294 ? -16.938 -27.531 0.51 1 97.81 294 GLU A N 1
ATOM 2161 C CA . GLU A 1 294 ? -17.031 -28.703 -0.363 1 97.81 294 GLU A CA 1
ATOM 2162 C C . GLU A 1 294 ? -17.078 -28.297 -1.831 1 97.81 294 GLU A C 1
ATOM 2164 O O . GLU A 1 294 ? -16.859 -29.109 -2.721 1 97.81 294 GLU A O 1
ATOM 2169 N N . ASP A 1 295 ? -17.328 -27.031 -2.037 1 97.88 295 ASP A N 1
ATOM 2170 C CA . ASP A 1 295 ? -17.469 -26.531 -3.402 1 97.88 295 ASP A CA 1
ATOM 2171 C C . ASP A 1 295 ? -16.141 -26.016 -3.939 1 97.88 295 ASP A C 1
ATOM 2173 O O . ASP A 1 295 ? -16.047 -25.609 -5.102 1 97.88 295 ASP A O 1
ATOM 2177 N N . VAL A 1 296 ? -15.117 -26.031 -3.141 1 98.81 296 VAL A N 1
ATOM 2178 C CA . VAL A 1 296 ? -13.789 -25.625 -3.596 1 98.81 296 VAL A CA 1
ATOM 2179 C C . VAL A 1 296 ? -13.109 -26.797 -4.309 1 98.81 296 VAL A C 1
ATOM 2181 O O . VAL A 1 296 ? -12.969 -27.875 -3.742 1 98.81 296 VAL A O 1
ATOM 2184 N N . ASP A 1 297 ? -12.664 -26.562 -5.508 1 98.81 297 ASP A N 1
ATOM 2185 C CA . ASP A 1 297 ? -12.148 -27.641 -6.344 1 98.81 297 ASP A CA 1
ATOM 2186 C C . ASP A 1 297 ? -10.633 -27.75 -6.207 1 98.81 297 ASP A C 1
ATOM 2188 O O . ASP A 1 297 ? -10.062 -28.828 -6.441 1 98.81 297 ASP A O 1
ATOM 2192 N N . VAL A 1 298 ? -10.008 -26.703 -5.887 1 98.88 298 VAL A N 1
ATOM 2193 C CA . VAL A 1 298 ? -8.555 -26.719 -5.793 1 98.88 298 VAL A CA 1
ATOM 2194 C C . VAL A 1 298 ? -8.078 -25.531 -4.953 1 98.88 298 VAL A C 1
ATOM 2196 O O . VAL A 1 298 ? -8.711 -24.469 -4.945 1 98.88 298 VAL A O 1
ATOM 2199 N N . VAL A 1 299 ? -6.988 -25.734 -4.227 1 98.88 299 VAL A N 1
ATOM 2200 C CA . VAL A 1 299 ? -6.324 -24.672 -3.471 1 98.88 299 VAL A CA 1
ATOM 2201 C C . VAL A 1 299 ? -4.934 -24.422 -4.047 1 98.88 299 VAL A C 1
ATOM 2203 O O . VAL A 1 299 ? -4.152 -25.359 -4.23 1 98.88 299 VAL A O 1
ATOM 2206 N N . TYR A 1 300 ? -4.68 -23.234 -4.426 1 98.88 300 TYR A N 1
ATOM 2207 C CA . TYR A 1 300 ? -3.322 -22.766 -4.672 1 98.88 300 TYR A CA 1
ATOM 2208 C C . TYR A 1 300 ? -2.676 -22.266 -3.387 1 98.88 300 TYR A C 1
ATOM 2210 O O . TYR A 1 300 ? -3.002 -21.172 -2.904 1 98.88 300 TYR A O 1
ATOM 2218 N N . ALA A 1 301 ? -1.776 -23 -2.918 1 98.31 301 ALA A N 1
ATOM 2219 C CA . ALA A 1 301 ? -1.228 -22.797 -1.58 1 98.31 301 ALA A CA 1
ATOM 2220 C C . ALA A 1 301 ? -0.155 -21.719 -1.59 1 98.31 301 ALA A C 1
ATOM 2222 O O . ALA A 1 301 ? 0.41 -21.406 -2.641 1 98.31 301 ALA A O 1
ATOM 2223 N N . ASP A 1 302 ? 0.108 -21.125 -0.436 1 97.25 302 ASP A N 1
ATOM 2224 C CA . ASP A 1 302 ? 1.253 -20.234 -0.265 1 97.25 302 ASP A CA 1
ATOM 2225 C C . ASP A 1 302 ? 2.566 -20.984 -0.477 1 97.25 302 ASP A C 1
ATOM 2227 O O . ASP A 1 302 ? 3.434 -20.531 -1.225 1 97.25 302 ASP A O 1
ATOM 2231 N N . ALA A 1 303 ? 2.631 -22.172 0.304 1 96.94 303 ALA A N 1
ATOM 2232 C CA . ALA A 1 303 ? 3.736 -23.094 0.034 1 96.94 303 ALA A CA 1
ATOM 2233 C C . ALA A 1 303 ? 5.082 -22.406 0.266 1 96.94 303 ALA A C 1
ATOM 2235 O O . ALA A 1 303 ? 5.926 -22.359 -0.633 1 96.94 303 ALA A O 1
ATOM 2236 N N . ALA A 1 304 ? 5.41 -22.078 1.51 1 94.38 304 ALA A N 1
ATOM 2237 C CA . ALA A 1 304 ? 6.578 -21.266 1.862 1 94.38 304 ALA A CA 1
ATOM 2238 C C . ALA A 1 304 ? 7.863 -22.078 1.714 1 94.38 304 ALA A C 1
ATOM 2240 O O . ALA A 1 304 ? 8.938 -21.516 1.503 1 94.38 304 ALA A O 1
ATOM 2241 N N . GLY A 1 305 ? 7.754 -23.391 1.757 1 95.62 305 GLY A N 1
ATOM 2242 C CA . GLY A 1 305 ? 8.945 -24.234 1.765 1 95.62 305 GLY A CA 1
ATOM 2243 C C . GLY A 1 305 ? 9.68 -24.203 3.092 1 95.62 305 GLY A C 1
ATOM 2244 O O . GLY A 1 305 ? 10.836 -24.625 3.174 1 95.62 305 GLY A O 1
ATOM 2245 N N . VAL A 1 306 ? 9.109 -23.625 4.102 1 94.38 306 VAL A N 1
ATOM 2246 C CA . VAL A 1 306 ? 9.562 -23.625 5.488 1 94.38 306 VAL A CA 1
ATOM 2247 C C . VAL A 1 306 ? 8.719 -24.578 6.32 1 94.38 306 VAL A C 1
ATOM 2249 O O . VAL A 1 306 ? 7.496 -24.438 6.387 1 94.38 306 VAL A O 1
ATOM 2252 N N . PRO A 1 307 ? 9.367 -25.547 6.949 1 94.25 307 PRO A N 1
ATOM 2253 C CA . PRO A 1 307 ? 8.633 -26.641 7.566 1 94.25 307 PRO A CA 1
ATOM 2254 C C . PRO A 1 307 ? 7.512 -26.172 8.484 1 94.25 307 PRO A C 1
ATOM 2256 O O . PRO A 1 307 ? 6.367 -26.609 8.352 1 94.25 307 PRO A O 1
ATOM 2259 N N . ALA A 1 308 ? 7.773 -25.219 9.352 1 90.69 308 ALA A N 1
ATOM 2260 C CA . ALA A 1 308 ? 6.77 -24.75 10.305 1 90.69 308 ALA A CA 1
ATOM 2261 C C . ALA A 1 308 ? 5.613 -24.047 9.586 1 90.69 308 ALA A C 1
ATOM 2263 O O . ALA A 1 308 ? 4.453 -24.219 9.977 1 90.69 308 ALA A O 1
ATOM 2264 N N . LEU A 1 309 ? 5.91 -23.312 8.602 1 92.31 309 LEU A N 1
ATOM 2265 C CA . LEU A 1 309 ? 4.883 -22.578 7.859 1 92.31 309 LEU A CA 1
ATOM 2266 C C . LEU A 1 309 ? 4.066 -23.516 6.984 1 92.31 309 LEU A C 1
ATOM 2268 O O . LEU A 1 309 ? 2.854 -23.359 6.852 1 92.31 309 LEU A O 1
ATOM 2272 N N . ASP A 1 310 ? 4.773 -24.484 6.387 1 95.19 310 ASP A N 1
ATOM 2273 C CA . ASP A 1 310 ? 4.082 -25.5 5.598 1 95.19 310 ASP A CA 1
ATOM 2274 C C . ASP A 1 310 ? 3.107 -26.297 6.461 1 95.19 310 ASP A C 1
ATOM 2276 O O . ASP A 1 310 ? 1.977 -26.562 6.047 1 95.19 310 ASP A O 1
ATOM 2280 N N . ARG A 1 311 ? 3.568 -26.688 7.605 1 94.12 311 ARG A N 1
ATOM 2281 C CA . ARG A 1 311 ? 2.717 -27.438 8.516 1 94.12 311 ARG A CA 1
ATOM 2282 C C . ARG A 1 311 ? 1.503 -26.625 8.938 1 94.12 311 ARG A C 1
ATOM 2284 O O . ARG A 1 311 ? 0.378 -27.125 8.953 1 94.12 311 ARG A O 1
ATOM 2291 N N . ALA A 1 312 ? 1.756 -25.359 9.289 1 91.94 312 ALA A N 1
ATOM 2292 C CA . ALA A 1 312 ? 0.663 -24.484 9.688 1 91.94 312 ALA A CA 1
ATOM 2293 C C . ALA A 1 312 ? -0.357 -24.328 8.562 1 91.94 312 ALA A C 1
ATOM 2295 O O . ALA A 1 312 ? -1.564 -24.281 8.82 1 91.94 312 ALA A O 1
ATOM 2296 N N . GLU A 1 313 ? 0.103 -24.219 7.383 1 95.69 313 GLU A N 1
ATOM 2297 C CA . GLU A 1 313 ? -0.791 -24.094 6.234 1 95.69 313 GLU A CA 1
ATOM 2298 C C . GLU A 1 313 ? -1.589 -25.375 6.012 1 95.69 313 GLU A C 1
ATOM 2300 O O . GLU A 1 313 ? -2.799 -25.328 5.777 1 95.69 313 GLU A O 1
ATOM 2305 N N . ALA A 1 314 ? -0.919 -26.5 6.07 1 96.5 314 ALA A N 1
ATOM 2306 C CA . ALA A 1 314 ? -1.589 -27.781 5.906 1 96.5 314 ALA A CA 1
ATOM 2307 C C . ALA A 1 314 ? -2.662 -27.984 6.973 1 96.5 314 ALA A C 1
ATOM 2309 O O . ALA A 1 314 ? -3.764 -28.453 6.676 1 96.5 314 ALA A O 1
ATOM 2310 N N . GLU A 1 315 ? -2.303 -27.641 8.133 1 95.12 315 GLU A N 1
ATOM 2311 C CA . GLU A 1 315 ? -3.25 -27.75 9.234 1 95.12 315 GLU A CA 1
ATOM 2312 C C . GLU A 1 315 ? -4.465 -26.844 9.016 1 95.12 315 GLU A C 1
ATOM 2314 O O . GLU A 1 315 ? -5.598 -27.25 9.281 1 95.12 315 GLU A O 1
ATOM 2319 N N . ALA A 1 316 ? -4.227 -25.656 8.57 1 95.69 316 ALA A N 1
ATOM 2320 C CA . ALA A 1 316 ? -5.316 -24.734 8.281 1 95.69 316 ALA A CA 1
ATOM 2321 C C . ALA A 1 316 ? -6.242 -25.281 7.207 1 95.69 316 ALA A C 1
ATOM 2323 O O . ALA A 1 316 ? -7.469 -25.203 7.328 1 95.69 316 ALA A O 1
ATOM 2324 N N . LEU A 1 317 ? -5.676 -25.844 6.164 1 97.56 317 LEU A N 1
ATOM 2325 C CA . LEU A 1 317 ? -6.465 -26.406 5.078 1 97.56 317 LEU A CA 1
ATOM 2326 C C . LEU A 1 317 ? -7.27 -27.609 5.562 1 97.56 317 LEU A C 1
ATOM 2328 O O . LEU A 1 317 ? -8.445 -27.75 5.227 1 97.56 317 LEU A O 1
ATOM 2332 N N . ALA A 1 318 ? -6.613 -28.453 6.344 1 96.62 318 ALA A N 1
ATOM 2333 C CA . ALA A 1 318 ? -7.297 -29.625 6.887 1 96.62 318 ALA A CA 1
ATOM 2334 C C . ALA A 1 318 ? -8.445 -29.219 7.805 1 96.62 318 ALA A C 1
ATOM 2336 O O . ALA A 1 318 ? -9.484 -29.875 7.836 1 96.62 318 ALA A O 1
ATOM 2337 N N . GLU A 1 319 ? -8.188 -28.188 8.523 1 95.81 319 GLU A N 1
ATOM 2338 C CA . GLU A 1 319 ? -9.211 -27.688 9.43 1 95.81 319 GLU A CA 1
ATOM 2339 C C . GLU A 1 319 ? -10.438 -27.203 8.672 1 95.81 319 GLU A C 1
ATOM 2341 O O . GLU A 1 319 ? -11.57 -27.469 9.086 1 95.81 319 GLU A O 1
ATOM 2346 N N . VAL A 1 320 ? -10.273 -26.516 7.574 1 97.56 320 VAL A N 1
ATOM 2347 C CA . VAL A 1 320 ? -11.367 -25.891 6.84 1 97.56 320 VAL A CA 1
ATOM 2348 C C . VAL A 1 320 ? -12.047 -26.922 5.949 1 97.56 320 VAL A C 1
ATOM 2350 O O . VAL A 1 320 ? -13.273 -26.953 5.855 1 97.56 320 VAL A O 1
ATOM 2353 N N . PHE A 1 321 ? -11.289 -27.797 5.336 1 98.06 321 PHE A N 1
ATOM 2354 C CA . PHE A 1 321 ? -11.836 -28.641 4.273 1 98.06 321 PHE A CA 1
ATOM 2355 C C . PHE A 1 321 ? -11.945 -30.094 4.723 1 98.06 321 PHE A C 1
ATOM 2357 O O . PHE A 1 321 ? -12.695 -30.875 4.141 1 98.06 321 PHE A O 1
ATOM 2364 N N . GLY A 1 322 ? -11.211 -30.469 5.711 1 96.81 322 GLY A N 1
ATOM 2365 C CA . GLY A 1 322 ? -10.969 -31.875 6.039 1 96.81 322 GLY A CA 1
ATOM 2366 C C . GLY A 1 322 ? -9.688 -32.406 5.43 1 96.81 322 GLY A C 1
ATOM 2367 O O . GLY A 1 322 ? -9.258 -31.953 4.371 1 96.81 322 GLY A O 1
ATOM 2368 N N . PRO A 1 323 ? -9.055 -33.344 6.129 1 96.06 323 PRO A N 1
ATOM 2369 C CA . PRO A 1 323 ? -7.785 -33.875 5.625 1 96.06 323 PRO A CA 1
ATOM 2370 C C . PRO A 1 323 ? -7.906 -34.5 4.227 1 96.06 323 PRO A C 1
ATOM 2372 O O . PRO A 1 323 ? -8.758 -35.344 3.992 1 96.06 323 PRO A O 1
ATOM 2375 N N . GLY A 1 324 ? -7.172 -34.062 3.361 1 96.06 324 GLY A N 1
ATOM 2376 C CA . GLY A 1 324 ? -7.086 -34.594 2.008 1 96.06 324 GLY A CA 1
ATOM 2377 C C . GLY A 1 324 ? -8.344 -34.344 1.196 1 96.06 324 GLY A C 1
ATOM 2378 O O . GLY A 1 324 ? -8.555 -35 0.164 1 96.06 324 GLY A O 1
ATOM 2379 N N . ALA A 1 325 ? -9.125 -33.406 1.589 1 96.38 325 ALA A N 1
ATOM 2380 C CA . ALA A 1 325 ? -10.461 -33.281 1.019 1 96.38 325 ALA A CA 1
ATOM 2381 C C . ALA A 1 325 ? -10.438 -32.438 -0.263 1 96.38 325 ALA A C 1
ATOM 2383 O O . ALA A 1 325 ? -11.367 -32.531 -1.074 1 96.38 325 ALA A O 1
ATOM 2384 N N . VAL A 1 326 ? -9.406 -31.641 -0.438 1 97.88 326 VAL A N 1
ATOM 2385 C CA . VAL A 1 326 ? -9.336 -30.766 -1.603 1 97.88 326 VAL A CA 1
ATOM 2386 C C . VAL A 1 326 ? -7.934 -30.828 -2.205 1 97.88 326 VAL A C 1
ATOM 2388 O O . VAL A 1 326 ? -6.938 -30.859 -1.478 1 97.88 326 VAL A O 1
ATOM 2391 N N . PRO A 1 327 ? -7.816 -30.953 -3.553 1 98.25 327 PRO A N 1
ATOM 2392 C CA . PRO A 1 327 ? -6.492 -30.875 -4.172 1 98.25 327 PRO A CA 1
ATOM 2393 C C . PRO A 1 327 ? -5.777 -29.562 -3.838 1 98.25 327 PRO A C 1
ATOM 2395 O O . PRO A 1 327 ? -6.41 -28.5 -3.783 1 98.25 327 PRO A O 1
ATOM 2398 N N . VAL A 1 328 ? -4.48 -29.672 -3.549 1 98.5 328 VAL A N 1
ATOM 2399 C CA . VAL A 1 328 ? -3.619 -28.531 -3.25 1 98.5 328 VAL A CA 1
ATOM 2400 C C . VAL A 1 328 ? -2.447 -28.5 -4.227 1 98.5 328 VAL A C 1
ATOM 2402 O O . VAL A 1 328 ? -1.854 -29.547 -4.531 1 98.5 328 VAL A O 1
ATOM 2405 N N . THR A 1 329 ? -2.152 -27.391 -4.789 1 98.56 329 THR A N 1
ATOM 2406 C CA . THR A 1 329 ? -1.012 -27.266 -5.691 1 98.56 329 THR A CA 1
ATOM 2407 C C . THR A 1 329 ? -0.187 -26.031 -5.352 1 98.56 329 THR A C 1
ATOM 2409 O O . THR A 1 329 ? -0.672 -25.125 -4.68 1 98.56 329 THR A O 1
ATOM 2412 N N . ALA A 1 330 ? 1.062 -26.031 -5.742 1 98.12 330 ALA A N 1
ATOM 2413 C CA . ALA A 1 330 ? 2 -24.922 -5.535 1 98.12 330 ALA A CA 1
ATOM 2414 C C . ALA A 1 330 ? 2.875 -24.719 -6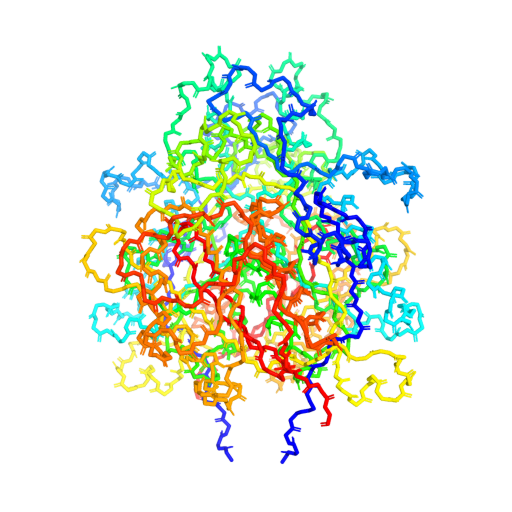.77 1 98.12 330 ALA A C 1
ATOM 2416 O O . ALA A 1 330 ? 4.07 -25.016 -6.746 1 98.12 330 ALA A O 1
ATOM 2417 N N . PRO A 1 331 ? 2.322 -24.078 -7.742 1 97.56 331 PRO A N 1
ATOM 2418 C CA . PRO A 1 331 ? 3.09 -23.875 -8.977 1 97.56 331 PRO A CA 1
ATOM 2419 C C . PRO A 1 331 ? 4.305 -22.969 -8.773 1 97.56 331 PRO A C 1
ATOM 2421 O O . PRO A 1 331 ? 5.203 -22.938 -9.617 1 97.56 331 PRO A O 1
ATOM 2424 N N . LYS A 1 332 ? 4.41 -22.297 -7.645 1 96.81 332 LYS A N 1
ATOM 2425 C CA . LYS A 1 332 ? 5.555 -21.438 -7.352 1 96.81 332 LYS A CA 1
ATOM 2426 C C . LYS A 1 332 ? 6.844 -22.25 -7.277 1 96.81 332 LYS A C 1
ATOM 2428 O O . LYS A 1 332 ? 7.938 -21.688 -7.406 1 96.81 332 LYS A O 1
ATOM 2433 N N . THR A 1 333 ? 6.727 -23.547 -7.098 1 97.75 333 THR A N 1
ATOM 2434 C CA . THR A 1 333 ? 7.91 -24.391 -7.062 1 97.75 333 THR A CA 1
ATOM 2435 C C . THR A 1 333 ? 8.648 -24.344 -8.398 1 97.75 333 THR A C 1
ATOM 2437 O O . THR A 1 333 ? 9.805 -24.766 -8.492 1 97.75 333 THR A O 1
ATOM 2440 N N . MET A 1 334 ? 7.988 -23.844 -9.414 1 97.88 334 MET A N 1
ATOM 2441 C CA . MET A 1 334 ? 8.594 -23.766 -10.742 1 97.88 334 MET A CA 1
ATOM 2442 C C . MET A 1 334 ? 9.094 -22.344 -11.023 1 97.88 334 MET A C 1
ATOM 2444 O O . MET A 1 334 ? 9.82 -22.125 -11.992 1 97.88 334 MET A O 1
ATOM 2448 N N . THR A 1 335 ? 8.75 -21.344 -10.141 1 98.06 335 THR A N 1
ATOM 2449 C CA . THR A 1 335 ? 9.094 -19.969 -10.438 1 98.06 335 THR A CA 1
ATOM 2450 C C . THR A 1 335 ? 9.867 -19.344 -9.289 1 98.06 335 THR A C 1
ATOM 2452 O O . THR A 1 335 ? 10.531 -18.312 -9.461 1 98.06 335 THR A O 1
ATOM 2455 N N . GLY A 1 336 ? 9.844 -19.984 -8.133 1 97.44 336 GLY A N 1
ATOM 2456 C CA . GLY A 1 336 ? 10.25 -19.281 -6.93 1 97.44 336 GLY A CA 1
ATOM 2457 C C . GLY A 1 336 ? 9.164 -18.375 -6.375 1 97.44 336 GLY A C 1
ATOM 2458 O O . GLY A 1 336 ? 8.078 -18.281 -6.941 1 97.44 336 GLY A O 1
ATOM 2459 N N . ARG A 1 337 ? 9.438 -17.812 -5.266 1 96.19 337 ARG A N 1
ATOM 2460 C CA . ARG A 1 337 ? 8.531 -16.844 -4.66 1 96.19 337 ARG A CA 1
ATOM 2461 C C . ARG A 1 337 ? 8.789 -15.438 -5.195 1 96.19 337 ARG A C 1
ATOM 2463 O O . ARG A 1 337 ? 9.891 -14.906 -5.047 1 96.19 337 ARG A O 1
ATOM 2470 N N . LEU A 1 338 ? 7.828 -14.867 -5.801 1 96.38 338 LEU A N 1
ATOM 2471 C CA . LEU A 1 338 ? 7.973 -13.609 -6.531 1 96.38 338 LEU A CA 1
ATOM 2472 C C . LEU A 1 338 ? 7.527 -12.43 -5.68 1 96.38 338 LEU A C 1
ATOM 2474 O O . LEU A 1 338 ? 6.965 -11.461 -6.195 1 96.38 338 LEU A O 1
ATOM 2478 N N . TYR A 1 339 ? 7.586 -12.492 -4.398 1 92.38 339 TYR A N 1
ATOM 2479 C CA . TYR A 1 339 ? 7.148 -11.438 -3.49 1 92.38 339 TYR A CA 1
ATOM 2480 C C . TYR A 1 339 ? 5.723 -11 -3.805 1 92.38 339 TYR A C 1
ATOM 2482 O O . TYR A 1 339 ? 4.809 -11.828 -3.844 1 92.38 339 TYR A O 1
ATOM 2490 N N . ALA A 1 340 ? 5.52 -9.75 -4.074 1 93.19 340 ALA A N 1
ATOM 2491 C CA . ALA A 1 340 ? 4.156 -9.273 -4.277 1 93.19 340 ALA A CA 1
ATOM 2492 C C . ALA A 1 340 ? 3.598 -9.75 -5.613 1 93.19 340 ALA A C 1
ATOM 2494 O O . ALA A 1 340 ? 2.389 -9.695 -5.844 1 93.19 340 ALA A O 1
ATOM 2495 N N . GLY A 1 341 ? 4.469 -10.25 -6.465 1 96.94 341 GLY A N 1
ATOM 2496 C CA . GLY A 1 341 ? 4.004 -10.758 -7.742 1 96.94 341 GLY A CA 1
ATOM 2497 C C . GLY A 1 341 ? 3.529 -12.195 -7.676 1 96.94 341 GLY A C 1
ATOM 2498 O O . GLY A 1 341 ? 2.857 -12.68 -8.594 1 96.94 341 GLY A O 1
ATOM 2499 N N . GLY A 1 342 ? 3.873 -12.891 -6.621 1 97.31 342 GLY A N 1
ATOM 2500 C CA . GLY A 1 342 ? 3.615 -14.312 -6.508 1 97.31 342 GLY A CA 1
ATOM 2501 C C . GLY A 1 342 ? 2.137 -14.648 -6.426 1 97.31 342 GLY A C 1
ATOM 2502 O O . GLY A 1 342 ? 1.642 -15.484 -7.188 1 97.31 342 GLY A O 1
ATOM 2503 N N . ALA A 1 343 ? 1.437 -13.977 -5.512 1 97.69 343 ALA A N 1
ATOM 2504 C CA . ALA A 1 343 ? 0.023 -14.281 -5.312 1 97.69 343 ALA A CA 1
ATOM 2505 C C . ALA A 1 343 ? -0.801 -13.891 -6.535 1 97.69 343 ALA A C 1
ATOM 2507 O O . ALA A 1 343 ? -1.784 -14.555 -6.867 1 97.69 343 ALA A O 1
ATOM 2508 N N . ALA A 1 344 ? -0.402 -12.82 -7.168 1 98.56 344 ALA A N 1
ATOM 2509 C CA . ALA A 1 344 ? -1.064 -12.43 -8.406 1 98.56 344 ALA A CA 1
ATOM 2510 C C . ALA A 1 344 ? -0.891 -13.5 -9.484 1 98.56 344 ALA A C 1
ATOM 2512 O O . ALA A 1 344 ? -1.823 -13.789 -10.234 1 98.56 344 ALA A O 1
ATOM 2513 N N . LEU A 1 345 ? 0.293 -14.047 -9.562 1 98.88 345 LEU A N 1
ATOM 2514 C CA . LEU A 1 345 ? 0.555 -15.125 -10.516 1 98.88 345 LEU A CA 1
ATOM 2515 C C . LEU A 1 345 ? -0.278 -16.359 -10.188 1 98.88 345 LEU A C 1
ATOM 2517 O O . LEU A 1 345 ? -0.786 -17.031 -11.094 1 98.88 345 LEU A O 1
ATOM 2521 N N . ASP A 1 346 ? -0.437 -16.672 -8.891 1 98.88 346 ASP A N 1
ATOM 2522 C CA . ASP A 1 346 ? -1.272 -17.797 -8.484 1 98.88 346 ASP A CA 1
ATOM 2523 C C . ASP A 1 346 ? -2.729 -17.562 -8.891 1 98.88 346 ASP A C 1
ATOM 2525 O O . ASP A 1 346 ? -3.42 -18.516 -9.273 1 98.88 346 ASP A O 1
ATOM 2529 N N . VAL A 1 347 ? -3.186 -16.328 -8.758 1 98.94 347 VAL A N 1
ATOM 2530 C CA . VAL A 1 347 ? -4.555 -16.016 -9.164 1 98.94 347 VAL A CA 1
ATOM 2531 C C . VAL A 1 347 ? -4.711 -16.234 -10.664 1 98.94 347 VAL A C 1
ATOM 2533 O O . VAL A 1 347 ? -5.68 -16.859 -11.109 1 98.94 347 VAL A O 1
ATOM 2536 N N . ALA A 1 348 ? -3.762 -15.719 -11.445 1 98.94 348 ALA A N 1
ATOM 2537 C CA . ALA A 1 348 ? -3.793 -15.93 -12.891 1 98.94 348 ALA A CA 1
ATOM 2538 C C . ALA A 1 348 ? -3.795 -17.422 -13.219 1 98.94 348 ALA A C 1
ATOM 2540 O O . ALA A 1 348 ? -4.535 -17.859 -14.102 1 98.94 348 ALA A O 1
ATOM 2541 N N . THR A 1 349 ? -2.982 -18.188 -12.516 1 98.94 349 THR A N 1
ATOM 2542 C CA . THR A 1 349 ? -2.883 -19.625 -12.758 1 98.94 349 THR A CA 1
ATOM 2543 C C . THR A 1 349 ? -4.195 -20.312 -12.414 1 98.94 349 THR A C 1
ATOM 2545 O O . THR A 1 349 ? -4.637 -21.219 -13.141 1 98.94 349 THR A O 1
ATOM 2548 N N . ALA A 1 350 ? -4.766 -19.922 -11.312 1 98.94 350 ALA A N 1
ATOM 2549 C CA . ALA A 1 350 ? -6.055 -20.484 -10.906 1 98.94 350 ALA A CA 1
ATOM 2550 C C . ALA A 1 350 ? -7.117 -20.234 -11.977 1 98.94 350 ALA A C 1
ATOM 2552 O O . ALA A 1 350 ? -7.941 -21.094 -12.258 1 98.94 350 ALA A O 1
ATOM 2553 N N . LEU A 1 351 ? -7.109 -19.031 -12.539 1 98.94 351 LEU A N 1
ATOM 2554 C CA . LEU A 1 351 ? -8.07 -18.688 -13.578 1 98.94 351 LEU A CA 1
ATOM 2555 C C . LEU A 1 351 ? -7.832 -19.516 -14.836 1 98.94 351 LEU A C 1
ATOM 2557 O O . LEU A 1 351 ? -8.781 -19.906 -15.516 1 98.94 351 LEU A O 1
ATOM 2561 N N . LEU A 1 352 ? -6.562 -19.734 -15.141 1 98.88 352 LEU A N 1
ATOM 2562 C CA . LEU A 1 352 ? -6.242 -20.594 -16.281 1 98.88 352 LEU A CA 1
ATOM 2563 C C . LEU A 1 352 ? -6.684 -22.031 -16.031 1 98.88 352 LEU A C 1
ATOM 2565 O O . LEU A 1 352 ? -7.113 -22.719 -16.953 1 98.88 352 LEU A O 1
ATOM 2569 N N . SER A 1 353 ? -6.562 -22.5 -14.766 1 98.88 353 SER A N 1
ATOM 2570 C CA . SER A 1 353 ? -7.098 -23.797 -14.391 1 98.88 353 SER A CA 1
ATOM 2571 C C . SER A 1 353 ? -8.602 -23.875 -14.633 1 98.88 353 SER A C 1
ATOM 2573 O O . SER A 1 353 ? -9.117 -24.906 -15.055 1 98.88 353 SER A O 1
ATOM 2575 N N . ILE A 1 354 ? -9.289 -22.812 -14.234 1 98.81 354 ILE A N 1
ATOM 2576 C CA . ILE A 1 354 ? -10.727 -22.75 -14.469 1 98.81 354 ILE A CA 1
ATOM 2577 C C . ILE A 1 354 ? -11.008 -22.828 -15.969 1 98.81 354 ILE A C 1
ATOM 2579 O O . ILE A 1 354 ? -11.891 -23.578 -16.391 1 98.81 354 ILE A O 1
ATOM 2583 N N . ARG A 1 355 ? -10.242 -22.109 -16.75 1 98.31 355 ARG A N 1
ATOM 2584 C CA . ARG A 1 355 ? -10.414 -22.062 -18.203 1 98.31 355 ARG A CA 1
ATOM 2585 C C . ARG A 1 355 ? -10.211 -23.438 -18.812 1 98.31 355 ARG A C 1
ATOM 2587 O O . ARG A 1 355 ? -11.016 -23.875 -19.641 1 98.31 355 ARG A O 1
ATOM 2594 N N . ASP A 1 356 ? -9.164 -24.156 -18.375 1 98.5 356 ASP A N 1
ATOM 2595 C CA . ASP A 1 356 ? -8.734 -25.344 -19.109 1 98.5 356 ASP A CA 1
ATOM 2596 C C . ASP A 1 356 ? -9.094 -26.625 -18.344 1 98.5 356 ASP A C 1
ATOM 2598 O O . ASP A 1 356 ? -8.859 -27.734 -18.828 1 98.5 356 ASP A O 1
ATOM 2602 N N . CYS A 1 357 ? -9.641 -26.547 -17.156 1 98.56 357 CYS A N 1
ATOM 2603 C CA . CYS A 1 357 ? -10.062 -27.688 -16.344 1 98.56 357 CYS A CA 1
ATOM 2604 C C . CYS A 1 357 ? -8.891 -28.625 -16.094 1 98.56 357 CYS A C 1
ATOM 2606 O O . CYS A 1 357 ? -9 -29.828 -16.328 1 98.56 357 CYS A O 1
ATOM 2608 N N . VAL A 1 358 ? -7.844 -28.062 -15.602 1 98.75 358 VAL A N 1
ATOM 2609 C CA . VAL A 1 358 ? -6.629 -28.797 -15.273 1 98.75 358 VAL A CA 1
ATOM 2610 C C . VAL A 1 358 ? -5.879 -28.078 -14.156 1 98.75 358 VAL A C 1
ATOM 2612 O O . VAL A 1 358 ? -5.863 -26.844 -14.094 1 98.75 358 VAL A O 1
ATOM 2615 N N . VAL A 1 359 ? -5.344 -28.797 -13.18 1 98.81 359 VAL A N 1
ATOM 2616 C CA . VAL A 1 359 ? -4.562 -28.266 -12.062 1 98.81 359 VAL A CA 1
ATOM 2617 C C . VAL A 1 359 ? -3.082 -28.594 -12.273 1 98.81 359 VAL A C 1
ATOM 2619 O O . VAL A 1 359 ? -2.715 -29.75 -12.5 1 98.81 359 VAL A O 1
ATOM 2622 N N . PRO A 1 360 ? -2.24 -27.625 -12.312 1 98.69 360 PRO A N 1
ATOM 2623 C CA . PRO A 1 360 ? -0.811 -27.875 -12.516 1 98.69 360 PRO A CA 1
ATOM 2624 C C . PRO A 1 360 ? -0.171 -28.609 -11.344 1 98.69 360 PRO A C 1
ATOM 2626 O O . PRO A 1 360 ? -0.737 -28.641 -10.242 1 98.69 360 PRO A O 1
ATOM 2629 N N . PRO A 1 361 ? 0.944 -29.203 -11.594 1 97.88 361 PRO A N 1
ATOM 2630 C CA . PRO A 1 361 ? 1.61 -29.953 -10.523 1 97.88 361 PRO A CA 1
ATOM 2631 C C . PRO A 1 361 ? 2.432 -29.062 -9.594 1 97.88 361 PRO A C 1
ATOM 2633 O O . PRO A 1 361 ? 2.721 -27.906 -9.938 1 97.88 361 PRO A O 1
ATOM 2636 N N . THR A 1 362 ? 2.682 -29.547 -8.406 1 97.38 362 THR A N 1
ATOM 2637 C CA . THR A 1 362 ? 3.777 -29.109 -7.555 1 97.38 362 THR A CA 1
ATOM 2638 C C . THR A 1 362 ? 5.051 -29.891 -7.855 1 97.38 362 THR A C 1
ATOM 2640 O O . THR A 1 362 ? 5.102 -31.109 -7.645 1 97.38 362 THR A O 1
ATOM 2643 N N . VAL A 1 363 ? 6 -29.203 -8.305 1 95.25 363 VAL A N 1
ATOM 2644 C CA . VAL A 1 363 ? 7.199 -29.891 -8.781 1 95.25 363 VAL A CA 1
ATOM 2645 C C . VAL A 1 363 ? 8.25 -29.922 -7.672 1 95.25 363 VAL A C 1
ATOM 2647 O O . VAL A 1 363 ? 8.281 -29.031 -6.816 1 95.25 363 VAL A O 1
ATOM 2650 N N . GLY A 1 364 ? 9.062 -30.969 -7.641 1 90.25 364 GLY A N 1
ATOM 2651 C CA . GLY A 1 364 ? 10.195 -31.062 -6.73 1 90.25 364 GLY A CA 1
ATOM 2652 C C . GLY A 1 364 ? 9.875 -31.828 -5.461 1 90.25 364 GLY A C 1
ATOM 2653 O O . GLY A 1 364 ? 10.727 -32.531 -4.926 1 90.25 364 GLY A O 1
ATOM 2654 N N . THR A 1 365 ? 8.625 -31.656 -4.922 1 89.25 365 THR A N 1
ATOM 2655 C CA . THR A 1 365 ? 8.227 -32.375 -3.711 1 89.25 365 THR A CA 1
ATOM 2656 C C . THR A 1 365 ? 8.109 -33.875 -3.977 1 89.25 365 THR A C 1
ATOM 2658 O O . THR A 1 365 ? 7.273 -34.281 -4.773 1 89.25 365 THR A O 1
ATOM 2661 N N . GLY A 1 366 ? 8.961 -34.594 -3.439 1 86.06 366 GLY A N 1
ATOM 2662 C CA . GLY A 1 366 ? 8.969 -36.031 -3.668 1 86.06 366 GLY A CA 1
ATOM 2663 C C . GLY A 1 366 ? 8.641 -36.844 -2.424 1 86.06 366 GLY A C 1
ATOM 2664 O O . GLY A 1 366 ? 8.219 -38 -2.518 1 86.06 366 GLY A O 1
ATOM 2665 N N . ALA A 1 367 ? 8.797 -36.281 -1.325 1 88.81 367 ALA A N 1
ATOM 2666 C CA . ALA A 1 367 ? 8.555 -36.938 -0.042 1 88.81 367 ALA A CA 1
ATOM 2667 C C . ALA A 1 367 ? 7.766 -36.031 0.898 1 88.81 367 ALA A C 1
ATOM 2669 O O . ALA A 1 367 ? 8.336 -35.375 1.777 1 88.81 367 ALA A O 1
ATOM 2670 N N . PRO A 1 368 ? 6.457 -36 0.702 1 91.19 368 PRO A N 1
ATOM 2671 C CA . PRO A 1 368 ? 5.664 -35.156 1.583 1 91.19 368 PRO A CA 1
ATOM 2672 C C . PRO A 1 368 ? 5.922 -35.438 3.062 1 91.19 368 PRO A C 1
ATOM 2674 O O . PRO A 1 368 ? 6.086 -36.594 3.461 1 91.19 368 PRO A O 1
ATOM 2677 N N . ALA A 1 369 ? 6.066 -34.375 3.822 1 91.75 369 ALA A N 1
ATOM 2678 C CA . ALA A 1 369 ? 6.262 -34.531 5.266 1 91.75 369 ALA A CA 1
ATOM 2679 C C . ALA A 1 369 ? 5.125 -35.312 5.895 1 91.75 369 ALA A C 1
ATOM 2681 O O . ALA A 1 369 ? 3.969 -35.219 5.488 1 91.75 369 ALA A O 1
ATOM 2682 N N . PRO A 1 370 ? 5.414 -36.094 6.836 1 89.19 370 PRO A N 1
ATOM 2683 C CA . PRO A 1 370 ? 4.383 -36.938 7.453 1 89.19 370 PRO A CA 1
ATOM 2684 C C . PRO A 1 370 ? 3.303 -36.125 8.156 1 89.19 370 PRO A C 1
ATOM 2686 O O . PRO A 1 370 ? 3.6 -35.094 8.758 1 89.19 370 PRO A O 1
ATOM 2689 N N . GLY A 1 371 ? 2.127 -36.531 7.98 1 90.44 371 GLY A N 1
ATOM 2690 C CA . GLY A 1 371 ? 1.039 -36.031 8.789 1 90.44 371 GLY A CA 1
ATOM 2691 C C . GLY A 1 371 ? 0.475 -34.719 8.258 1 90.44 371 GLY A C 1
ATOM 2692 O O . GLY A 1 371 ? -0.342 -34.062 8.914 1 90.44 371 GLY A O 1
ATOM 2693 N N . LEU A 1 372 ? 0.858 -34.25 7.113 1 91.31 372 LEU A N 1
ATOM 2694 C CA . LEU A 1 372 ? 0.364 -32.969 6.609 1 91.31 372 LEU A CA 1
ATOM 2695 C C . LEU A 1 372 ? -1.125 -33.062 6.289 1 91.31 372 LEU A C 1
ATOM 2697 O O . LEU A 1 372 ? -1.846 -32.062 6.414 1 91.31 372 LEU A O 1
ATOM 2701 N N . GLY A 1 373 ? -1.575 -34.188 5.805 1 91.62 373 GLY A N 1
ATOM 2702 C CA . GLY A 1 373 ? -2.994 -34.406 5.562 1 91.62 373 GLY A CA 1
ATOM 2703 C C . GLY A 1 373 ? -3.531 -33.562 4.41 1 91.62 373 GLY A C 1
ATOM 2704 O O . GLY A 1 373 ? -4.664 -33.094 4.461 1 91.62 373 GLY A O 1
ATOM 2705 N N . ILE A 1 374 ? -2.754 -33.219 3.443 1 95.62 374 ILE A N 1
ATOM 2706 C CA . ILE A 1 374 ? -3.248 -32.469 2.291 1 95.62 374 ILE A CA 1
ATOM 2707 C C . ILE A 1 374 ? -3.109 -33.312 1.028 1 95.62 374 ILE A C 1
ATOM 2709 O O . ILE A 1 374 ? -2.26 -34.219 0.963 1 95.62 374 ILE A O 1
ATOM 2713 N N . ASP A 1 375 ? -3.904 -33.125 0.053 1 96.81 375 ASP A N 1
ATOM 2714 C CA . ASP A 1 375 ? -3.84 -33.781 -1.254 1 96.81 375 ASP A CA 1
ATOM 2715 C C . ASP A 1 375 ? -3.041 -32.938 -2.244 1 96.81 375 ASP A C 1
ATOM 2717 O O . ASP A 1 375 ? -3.617 -32.281 -3.107 1 96.81 375 ASP A O 1
ATOM 2721 N N . LEU A 1 376 ? -1.757 -33.062 -2.16 1 97.06 376 LEU A N 1
ATOM 2722 C CA . LEU A 1 376 ? -0.864 -32.281 -3.002 1 97.06 376 LEU A CA 1
ATOM 2723 C C . LEU A 1 376 ? -0.807 -32.844 -4.414 1 97.06 376 LEU A C 1
ATOM 2725 O O . LEU A 1 376 ? -0.611 -34.062 -4.594 1 97.06 376 LEU A O 1
ATOM 2729 N N . VAL A 1 377 ? -1.015 -32.031 -5.398 1 97.62 377 VAL A N 1
ATOM 2730 C CA . VAL A 1 377 ? -0.879 -32.438 -6.793 1 97.62 377 VAL A CA 1
ATOM 2731 C C . VAL A 1 377 ? 0.598 -32.469 -7.176 1 97.62 377 VAL A C 1
ATOM 2733 O O . VAL A 1 377 ? 1.218 -31.438 -7.41 1 97.62 377 VAL A O 1
ATOM 2736 N N . LEU A 1 378 ? 1.139 -33.719 -7.324 1 94.75 378 LEU A N 1
ATOM 2737 C CA . LEU A 1 378 ? 2.578 -33.875 -7.492 1 94.75 378 LEU A CA 1
ATOM 2738 C C . LEU A 1 378 ? 2.906 -34.344 -8.914 1 94.75 378 LEU A C 1
ATOM 2740 O O . LEU A 1 378 ? 2.156 -35.094 -9.516 1 94.75 378 LEU A O 1
ATOM 2744 N N . HIS A 1 379 ? 3.959 -33.844 -9.516 1 87.56 379 HIS A N 1
ATOM 2745 C CA . HIS A 1 379 ? 4.719 -34.406 -10.633 1 87.56 379 HIS A CA 1
ATOM 2746 C C . HIS A 1 379 ? 4 -34.156 -11.961 1 87.56 379 HIS A C 1
ATOM 2748 O O . HIS A 1 379 ? 4.617 -33.75 -12.938 1 87.56 379 HIS A O 1
ATOM 2754 N N . GLN A 1 380 ? 2.619 -34.5 -11.984 1 94.81 380 GLN A N 1
ATOM 2755 C CA . GLN A 1 380 ? 1.857 -34.312 -13.211 1 94.81 380 GLN A CA 1
ATOM 2756 C C . GLN A 1 380 ? 0.586 -33.5 -12.961 1 94.81 380 GLN A C 1
ATOM 2758 O O . GLN A 1 380 ? 0.045 -33.531 -11.852 1 94.81 380 GLN A O 1
ATOM 2763 N N . PRO A 1 381 ? 0.215 -32.812 -14.031 1 98.19 381 PRO A N 1
ATOM 2764 C CA . PRO A 1 381 ? -1.059 -32.125 -13.883 1 98.19 381 PRO A CA 1
ATOM 2765 C C . PRO A 1 381 ? -2.23 -33.062 -13.617 1 98.19 381 PRO A C 1
ATOM 2767 O O . PRO A 1 381 ? -2.164 -34.25 -13.953 1 98.19 381 PRO A O 1
ATOM 2770 N N . ARG A 1 382 ? -3.197 -32.594 -12.953 1 98.44 382 ARG A N 1
ATOM 2771 C CA . ARG A 1 382 ? -4.418 -33.344 -12.688 1 98.44 382 ARG A CA 1
ATOM 2772 C C . ARG A 1 382 ? -5.602 -32.75 -13.445 1 98.44 382 ARG A C 1
ATOM 2774 O O . ARG A 1 382 ? -5.973 -31.609 -13.234 1 98.44 382 ARG A O 1
ATOM 2781 N N . GLU A 1 383 ? -6.148 -33.562 -14.336 1 98.19 383 GLU A N 1
ATOM 2782 C CA . GLU A 1 383 ? -7.359 -33.125 -15.031 1 98.19 383 GLU A CA 1
ATOM 2783 C C . GLU A 1 383 ? -8.57 -33.156 -14.102 1 98.19 383 GLU A C 1
ATOM 2785 O O . GLU A 1 383 ? -8.891 -34.219 -13.531 1 98.19 383 GLU A O 1
ATOM 2790 N N . LEU A 1 384 ? -9.164 -32.062 -13.945 1 96.38 384 LEU A N 1
ATOM 2791 C CA . LEU A 1 384 ? -10.359 -31.922 -13.125 1 96.38 384 LEU A CA 1
ATOM 2792 C C . LEU A 1 384 ? -11.117 -30.656 -13.477 1 96.38 384 LEU A C 1
ATOM 2794 O O . LEU A 1 384 ? -10.508 -29.625 -13.773 1 96.38 384 LEU A O 1
ATOM 2798 N N . ARG A 1 385 ? -12.406 -30.75 -13.484 1 97.56 385 ARG A N 1
ATOM 2799 C CA . ARG A 1 385 ? -13.203 -29.547 -13.664 1 97.56 385 ARG A CA 1
ATOM 2800 C C . ARG A 1 385 ? -13.008 -28.578 -12.5 1 97.56 385 ARG A C 1
ATOM 2802 O O . ARG A 1 385 ? -13.117 -28.984 -11.336 1 97.56 385 ARG A O 1
ATOM 2809 N N . VAL A 1 386 ? -12.617 -27.391 -12.789 1 98.62 386 VAL A N 1
ATOM 2810 C CA . VAL A 1 386 ? -12.422 -26.375 -11.766 1 98.62 386 VAL A CA 1
ATOM 2811 C C . VAL A 1 386 ? -13.461 -25.266 -11.938 1 98.62 386 VAL A C 1
ATOM 2813 O O . VAL A 1 386 ? -13.414 -24.5 -12.906 1 98.62 386 VAL A O 1
ATOM 2816 N N . ASP A 1 387 ? -14.422 -25.203 -11.039 1 98.75 387 ASP A N 1
ATOM 2817 C CA . ASP A 1 387 ? -15.391 -24.109 -11.016 1 98.75 387 ASP A CA 1
ATOM 2818 C C . ASP A 1 387 ? -15.023 -23.062 -9.969 1 98.75 387 ASP A C 1
ATOM 2820 O O . ASP A 1 387 ? -15.344 -21.891 -10.117 1 98.75 387 ASP A O 1
ATOM 2824 N N . THR A 1 388 ? -14.438 -23.531 -8.891 1 98.88 388 THR A N 1
ATOM 2825 C CA . THR A 1 388 ? -14.062 -22.672 -7.777 1 98.88 388 THR A CA 1
ATOM 2826 C C . THR A 1 388 ? -12.633 -22.969 -7.328 1 98.88 388 THR A C 1
ATOM 2828 O O . THR A 1 388 ? -12.297 -24.125 -7.023 1 98.88 388 THR A O 1
ATOM 2831 N N . ALA A 1 389 ? -11.805 -21.984 -7.332 1 98.94 389 ALA A N 1
ATOM 2832 C CA . ALA A 1 389 ? -10.43 -22.094 -6.832 1 98.94 389 ALA A CA 1
ATOM 2833 C C . ALA A 1 389 ? -10.188 -21.125 -5.68 1 98.94 389 ALA A C 1
ATOM 2835 O O . ALA A 1 389 ? -10.758 -20.031 -5.652 1 98.94 389 ALA A O 1
ATOM 2836 N N . LEU A 1 390 ? -9.453 -21.562 -4.715 1 98.94 390 LEU A N 1
ATOM 2837 C CA . LEU A 1 390 ? -8.992 -20.75 -3.602 1 98.94 390 LEU A CA 1
ATOM 2838 C C . LEU A 1 390 ? -7.496 -20.469 -3.713 1 98.94 390 LEU A C 1
ATOM 2840 O O . LEU A 1 390 ? -6.707 -21.391 -3.932 1 98.94 390 LEU A O 1
ATOM 2844 N N . VAL A 1 391 ? -7.109 -19.266 -3.643 1 98.88 391 VAL A N 1
ATOM 2845 C CA . VAL A 1 391 ? -5.703 -18.875 -3.592 1 98.88 391 VAL A CA 1
ATOM 2846 C C . VAL A 1 391 ? -5.367 -18.328 -2.205 1 98.88 391 VAL A C 1
ATOM 2848 O O . VAL A 1 391 ? -6.066 -17.469 -1.685 1 98.88 391 VAL A O 1
ATOM 2851 N N . VAL A 1 392 ? -4.328 -18.906 -1.618 1 98.44 392 VAL A N 1
ATOM 2852 C CA . VAL A 1 392 ? -3.885 -18.484 -0.292 1 98.44 392 VAL A CA 1
ATOM 2853 C C . VAL A 1 392 ? -2.473 -17.906 -0.378 1 98.44 392 VAL A C 1
ATOM 2855 O O . VAL A 1 392 ? -1.629 -18.422 -1.115 1 98.44 392 VAL A O 1
ATOM 2858 N N . ALA A 1 393 ? -2.264 -16.828 0.287 1 97.56 393 ALA A N 1
ATOM 2859 C CA . ALA A 1 393 ? -0.944 -16.203 0.34 1 97.56 393 ALA A CA 1
ATOM 2860 C C . ALA A 1 393 ? -0.638 -15.688 1.742 1 97.56 393 ALA A C 1
ATOM 2862 O O . ALA A 1 393 ? -1.548 -15.297 2.477 1 97.56 393 ALA A O 1
ATOM 2863 N N . ARG A 1 394 ? 0.605 -15.711 2.043 1 93.19 394 ARG A N 1
ATOM 2864 C CA . ARG A 1 394 ? 1.065 -15.258 3.35 1 93.19 394 ARG A CA 1
ATOM 2865 C C . ARG A 1 394 ? 2.307 -14.375 3.219 1 93.19 394 ARG A C 1
ATOM 2867 O O . ARG A 1 394 ? 3.191 -14.664 2.408 1 93.19 394 ARG A O 1
ATOM 2874 N N . GLY A 1 395 ? 2.271 -13.266 3.965 1 87.12 395 GLY A N 1
ATOM 2875 C CA . GLY A 1 395 ? 3.502 -12.523 4.191 1 87.12 395 GLY A CA 1
ATOM 2876 C C . GLY A 1 395 ? 4.277 -13.016 5.398 1 87.12 395 GLY A C 1
ATOM 2877 O O . GLY A 1 395 ? 3.688 -13.406 6.41 1 87.12 395 GLY A O 1
ATOM 2878 N N . MET A 1 396 ? 5.59 -12.938 5.367 1 79.88 396 MET A N 1
ATOM 2879 C CA . MET A 1 396 ? 6.449 -13.438 6.438 1 79.88 396 MET A CA 1
ATOM 2880 C C . MET A 1 396 ? 6.246 -12.633 7.715 1 79.88 396 MET A C 1
ATOM 2882 O O . MET A 1 396 ? 6.508 -13.133 8.812 1 79.88 396 MET A O 1
ATOM 2886 N N . GLY A 1 397 ? 5.727 -11.453 7.504 1 80.69 397 GLY A N 1
ATOM 2887 C CA . GLY A 1 397 ? 5.508 -10.609 8.664 1 80.69 397 GLY A CA 1
ATOM 2888 C C . GLY A 1 397 ? 4.164 -10.844 9.328 1 80.69 397 GLY A C 1
ATOM 2889 O O . GLY A 1 397 ? 3.855 -10.227 10.352 1 80.69 397 GLY A O 1
ATOM 2890 N N . GLY A 1 398 ? 3.393 -11.719 8.75 1 88.62 398 GLY A N 1
ATOM 2891 C CA . GLY A 1 398 ? 2.178 -12.094 9.453 1 88.62 398 GLY A CA 1
ATOM 2892 C C . GLY A 1 398 ? 0.919 -11.859 8.641 1 88.62 398 GLY A C 1
ATOM 2893 O O . GLY A 1 398 ? -0.172 -12.266 9.039 1 88.62 398 GLY A O 1
ATOM 2894 N N . PHE A 1 399 ? 1.03 -11.312 7.523 1 93.81 399 PHE A N 1
ATOM 2895 C CA . PHE A 1 399 ? -0.128 -11.047 6.68 1 93.81 399 PHE A CA 1
ATOM 2896 C C . PHE A 1 399 ? -0.637 -12.336 6.039 1 93.81 399 PHE A C 1
ATOM 2898 O O . PHE A 1 399 ? 0.125 -13.062 5.395 1 93.81 399 PHE A O 1
ATOM 2905 N N . ASN A 1 400 ? -1.91 -12.664 6.27 1 96.25 400 ASN A N 1
ATOM 2906 C CA . ASN A 1 400 ? -2.572 -13.781 5.613 1 96.25 400 ASN A CA 1
ATOM 2907 C C . ASN A 1 400 ? -3.707 -13.312 4.707 1 96.25 400 ASN A C 1
ATOM 2909 O O . ASN A 1 400 ? -4.461 -12.406 5.07 1 96.25 400 ASN A O 1
ATOM 2913 N N . SER A 1 401 ? -3.779 -13.867 3.58 1 97.75 401 SER A N 1
ATOM 2914 C CA . SER A 1 401 ? -4.84 -13.484 2.654 1 97.75 401 SER A CA 1
ATOM 2915 C C . SER A 1 401 ? -5.387 -14.695 1.905 1 97.75 401 SER A C 1
ATOM 2917 O O . SER A 1 401 ? -4.652 -15.648 1.638 1 97.75 401 SER A O 1
ATOM 2919 N N . ALA A 1 402 ? -6.652 -14.734 1.668 1 98.69 402 ALA A N 1
ATOM 2920 C CA . ALA A 1 402 ? -7.352 -15.75 0.891 1 98.69 402 ALA A CA 1
ATOM 2921 C C . ALA A 1 402 ? -8.289 -15.117 -0.127 1 98.69 402 ALA A C 1
ATOM 2923 O O . ALA A 1 402 ? -8.992 -14.148 0.184 1 98.69 402 ALA A O 1
ATOM 2924 N N . LEU A 1 403 ? -8.227 -15.562 -1.329 1 98.88 403 LEU A N 1
ATOM 2925 C CA . LEU A 1 403 ? -9.07 -15.055 -2.408 1 98.88 403 LEU A CA 1
ATOM 2926 C C . LEU A 1 403 ? -9.75 -16.203 -3.148 1 98.88 403 LEU A C 1
ATOM 2928 O O . LEU A 1 403 ? -9.102 -17.172 -3.533 1 98.88 403 LEU A O 1
ATOM 2932 N N . VAL A 1 404 ? -11.039 -16.094 -3.348 1 98.94 404 VAL A N 1
ATOM 2933 C CA . VAL A 1 404 ? -11.828 -17.094 -4.078 1 98.94 404 VAL A CA 1
ATOM 2934 C C . VAL A 1 404 ? -12.109 -16.578 -5.492 1 98.94 404 VAL A C 1
ATOM 2936 O O . VAL A 1 404 ? -12.625 -15.477 -5.672 1 98.94 404 VAL A O 1
ATOM 2939 N N . VAL A 1 405 ? -11.734 -17.359 -6.477 1 98.88 405 VAL A N 1
ATOM 2940 C CA . VAL A 1 405 ? -12.148 -17.078 -7.848 1 98.88 405 VAL A CA 1
ATOM 2941 C C . VAL A 1 405 ? -13.039 -18.203 -8.359 1 98.88 405 VAL A C 1
ATOM 2943 O O . VAL A 1 405 ? -12.859 -19.375 -7.984 1 98.88 405 VAL A O 1
ATOM 2946 N N . ARG A 1 406 ? -13.953 -17.891 -9.242 1 98.75 406 ARG A N 1
ATOM 2947 C CA . ARG A 1 406 ? -14.93 -18.859 -9.727 1 98.75 406 ARG A CA 1
ATOM 2948 C C . ARG A 1 406 ? -15.156 -18.703 -11.227 1 98.75 406 ARG A C 1
ATOM 2950 O O . ARG A 1 406 ? -14.953 -17.625 -11.781 1 98.75 406 ARG A O 1
ATOM 2957 N N . ARG A 1 407 ? -15.586 -19.766 -11.82 1 98.25 407 ARG A N 1
ATOM 2958 C CA . ARG A 1 407 ? -16.031 -19.734 -13.203 1 98.25 407 ARG A CA 1
ATOM 2959 C C . ARG A 1 407 ? -17.203 -18.766 -13.375 1 98.25 407 ARG A C 1
ATOM 2961 O O . ARG A 1 407 ? -18.094 -18.719 -12.531 1 98.25 407 ARG A O 1
ATOM 2968 N N . HIS A 1 408 ? -17.047 -17.922 -14.422 1 94.12 408 HIS A N 1
ATOM 2969 C CA . HIS A 1 408 ? -18.156 -17.031 -14.734 1 94.12 408 HIS A CA 1
ATOM 2970 C C . HIS A 1 408 ? -19.109 -17.656 -15.742 1 94.12 408 HIS A C 1
ATOM 2972 O O . HIS A 1 408 ? -18.672 -18.109 -16.812 1 94.12 408 HIS A O 1
ATOM 2978 N N . GLY A 1 409 ? -20.344 -17.828 -15.422 1 81.62 409 GLY A N 1
ATOM 2979 C CA . GLY A 1 409 ? -21.359 -18.422 -16.281 1 81.62 409 GLY A CA 1
ATOM 2980 C C . GLY A 1 409 ? -22.766 -18.078 -15.859 1 81.62 409 GLY A C 1
ATOM 2981 O O . GLY A 1 409 ? -23 -17.594 -14.75 1 81.62 409 GLY A O 1
ATOM 2982 N N . MET B 1 1 ? -32.25 -2.715 4.281 1 34.44 1 MET B N 1
ATOM 2983 C CA . MET B 1 1 ? -31.031 -2.834 5.07 1 34.44 1 MET B CA 1
ATOM 2984 C C . MET B 1 1 ? -30.609 -1.479 5.625 1 34.44 1 MET B C 1
ATOM 2986 O O . MET B 1 1 ? -30.562 -0.492 4.891 1 34.44 1 MET B O 1
ATOM 2990 N N . SER B 1 2 ? -30.797 -1.176 6.867 1 48.84 2 SER B N 1
ATOM 2991 C CA . SER B 1 2 ? -30.516 0.115 7.488 1 48.84 2 SER B CA 1
ATOM 2992 C C . SER B 1 2 ? -29.156 0.655 7.047 1 48.84 2 SER B C 1
ATOM 2994 O O . SER B 1 2 ? -28.25 -0.116 6.727 1 48.84 2 SER B O 1
ATOM 2996 N N . ALA B 1 3 ? -29.016 1.846 6.652 1 66.5 3 ALA B N 1
ATOM 2997 C CA . ALA B 1 3 ? -27.766 2.48 6.262 1 66.5 3 ALA B CA 1
ATOM 2998 C C . ALA B 1 3 ? -26.656 2.172 7.266 1 66.5 3 ALA B C 1
ATOM 3000 O O . ALA B 1 3 ? -26.891 2.172 8.477 1 66.5 3 ALA B O 1
ATOM 3001 N N . PRO B 1 4 ? -25.453 1.704 6.75 1 80.31 4 PRO B N 1
ATOM 3002 C CA . PRO B 1 4 ? -24.375 1.408 7.684 1 80.31 4 PRO B CA 1
ATOM 3003 C C . PRO B 1 4 ? -24.094 2.557 8.648 1 80.31 4 PRO B C 1
ATOM 3005 O O . PRO B 1 4 ? -24.266 3.725 8.289 1 80.31 4 PRO B O 1
ATOM 3008 N N . ALA B 1 5 ? -23.875 2.211 9.883 1 88.19 5 ALA B N 1
ATOM 3009 C CA . ALA B 1 5 ? -23.531 3.201 10.898 1 88.19 5 ALA B CA 1
ATOM 3010 C C . ALA B 1 5 ? -22.344 4.059 10.461 1 88.19 5 ALA B C 1
ATOM 3012 O O . ALA B 1 5 ? -21.422 3.57 9.805 1 88.19 5 ALA B O 1
ATOM 3013 N N . PRO B 1 6 ? -22.391 5.348 10.844 1 95.88 6 PRO B N 1
ATOM 3014 C CA . PRO B 1 6 ? -21.25 6.207 10.547 1 95.88 6 PRO B CA 1
ATOM 3015 C C . PRO B 1 6 ? -19.953 5.711 11.203 1 95.88 6 PRO B C 1
ATOM 3017 O O . PRO B 1 6 ? -20 5.035 12.234 1 95.88 6 PRO B O 1
ATOM 3020 N N . VAL B 1 7 ? -18.891 5.98 10.586 1 98.19 7 VAL B N 1
ATOM 3021 C CA . VAL B 1 7 ? -17.578 5.676 11.148 1 98.19 7 VAL B CA 1
ATOM 3022 C C . VAL B 1 7 ? -17.031 6.906 11.859 1 98.19 7 VAL B C 1
ATOM 3024 O O . VAL B 1 7 ? -16.859 7.961 11.242 1 98.19 7 VAL B O 1
ATOM 3027 N N . VAL B 1 8 ? -16.734 6.805 13.156 1 98.75 8 VAL B N 1
ATOM 3028 C CA . VAL B 1 8 ? -16.297 7.945 13.953 1 98.75 8 VAL B CA 1
ATOM 3029 C C . VAL B 1 8 ? -14.852 7.75 14.391 1 98.75 8 VAL B C 1
ATOM 3031 O O . VAL B 1 8 ? -14.352 6.621 14.438 1 98.75 8 VAL B O 1
ATOM 3034 N N . VAL B 1 9 ? -14.203 8.836 14.594 1 98.88 9 VAL B N 1
ATOM 3035 C CA . VAL B 1 9 ? -12.859 8.836 15.164 1 98.88 9 VAL B CA 1
ATOM 3036 C C . VAL B 1 9 ? -12.93 9.148 16.656 1 98.88 9 VAL B C 1
ATOM 3038 O O . VAL B 1 9 ? -13.43 10.211 17.062 1 98.88 9 VAL B O 1
ATOM 3041 N N . THR B 1 10 ? -12.367 8.242 17.453 1 98.69 10 THR B N 1
ATOM 3042 C CA . THR B 1 10 ? -12.547 8.375 18.906 1 98.69 10 THR B CA 1
ATOM 3043 C C . THR B 1 10 ? -11.203 8.586 19.594 1 98.69 10 THR B C 1
ATOM 3045 O O . THR B 1 10 ? -11.156 8.898 20.781 1 98.69 10 THR B O 1
ATOM 3048 N N . GLY B 1 11 ? -10.148 8.445 18.891 1 98.69 11 GLY B N 1
ATOM 3049 C CA . GLY B 1 11 ? -8.828 8.641 19.453 1 98.69 11 GLY B CA 1
ATOM 3050 C C . GLY B 1 11 ? -7.824 9.219 18.469 1 98.69 11 GLY B C 1
ATOM 3051 O O . GLY B 1 11 ? -7.867 8.906 17.281 1 98.69 11 GLY B O 1
ATOM 3052 N N . LEU B 1 12 ? -6.914 9.992 19.047 1 98.81 12 LEU B N 1
ATOM 3053 C CA . LEU B 1 12 ? -5.832 10.602 18.281 1 98.81 12 LEU B CA 1
ATOM 3054 C C . LEU B 1 12 ? -4.488 10.375 18.969 1 98.81 12 LEU B C 1
ATOM 3056 O O . LEU B 1 12 ? -4.402 10.422 20.203 1 98.81 12 LEU B O 1
ATOM 3060 N N . GLY B 1 13 ? -3.471 10.07 18.188 1 98.81 13 GLY B N 1
ATOM 3061 C CA . GLY B 1 13 ? -2.066 10.102 18.562 1 98.81 13 GLY B CA 1
ATOM 3062 C C . GLY B 1 13 ? -1.194 10.852 17.578 1 98.81 13 GLY B C 1
ATOM 3063 O O . GLY B 1 13 ? -1.163 10.516 16.391 1 98.81 13 GLY B O 1
ATOM 3064 N N . ILE B 1 14 ? -0.481 11.906 18.109 1 98.69 14 ILE B N 1
ATOM 3065 C CA . ILE B 1 14 ? 0.21 12.812 17.203 1 98.69 14 ILE B CA 1
ATOM 3066 C C . ILE B 1 14 ? 1.679 12.93 17.594 1 98.69 14 ILE B C 1
ATOM 3068 O O . ILE B 1 14 ? 1.992 13.109 18.781 1 98.69 14 ILE B O 1
ATOM 3072 N N . VAL B 1 15 ? 2.545 12.719 16.703 1 98.5 15 VAL B N 1
ATOM 3073 C CA . VAL B 1 15 ? 3.967 13.039 16.781 1 98.5 15 VAL B CA 1
ATOM 3074 C C . VAL B 1 15 ? 4.336 14.039 15.688 1 98.5 15 VAL B C 1
ATOM 3076 O O . VAL B 1 15 ? 4.352 13.695 14.5 1 98.5 15 VAL B O 1
ATOM 3079 N N . ALA B 1 16 ? 4.637 15.273 16.047 1 98.62 16 ALA B N 1
ATOM 3080 C CA . ALA B 1 16 ? 4.906 16.328 15.062 1 98.62 16 ALA B CA 1
ATOM 3081 C C . ALA B 1 16 ? 6.086 17.203 15.5 1 98.62 16 ALA B C 1
ATOM 3083 O O . ALA B 1 16 ? 6.414 17.25 16.688 1 98.62 16 ALA B O 1
ATOM 3084 N N . PRO B 1 17 ? 6.727 17.844 14.57 1 98.38 17 PRO B N 1
ATOM 3085 C CA . PRO B 1 17 ? 7.906 18.672 14.875 1 98.38 17 PRO B CA 1
ATOM 3086 C C . PRO B 1 17 ? 7.602 19.797 15.859 1 98.38 17 PRO B C 1
ATOM 3088 O O . PRO B 1 17 ? 8.477 20.203 16.625 1 98.38 17 PRO B O 1
ATOM 3091 N N . ASN B 1 18 ? 6.359 20.312 15.828 1 98.25 18 ASN B N 1
ATOM 3092 C CA . ASN B 1 18 ? 6.051 21.453 16.688 1 98.25 18 ASN B CA 1
ATOM 3093 C C . ASN B 1 18 ? 5.348 21.016 17.969 1 98.25 18 ASN B C 1
ATOM 3095 O O . ASN B 1 18 ? 4.953 21.844 18.781 1 98.25 18 ASN B O 1
ATOM 3099 N N . GLY B 1 19 ? 5.242 19.625 18.109 1 97.38 19 GLY B N 1
ATOM 3100 C CA . GLY B 1 19 ? 4.637 19.141 19.344 1 97.38 19 GLY B CA 1
ATOM 3101 C C . GLY B 1 19 ? 4.359 17.656 19.312 1 97.38 19 GLY B C 1
ATOM 3102 O O . GLY B 1 19 ? 3.936 17.109 18.297 1 97.38 19 GLY B O 1
ATOM 3103 N N . THR B 1 20 ? 4.609 16.969 20.453 1 96.56 20 THR B N 1
ATOM 3104 C CA . THR B 1 20 ? 4.254 15.57 20.625 1 96.56 20 THR B CA 1
ATOM 3105 C C . THR B 1 20 ? 3.061 15.43 21.562 1 96.56 20 THR B C 1
ATOM 3107 O O . THR B 1 20 ? 2.967 16.141 22.578 1 96.56 20 THR B O 1
ATOM 3110 N N . GLY B 1 21 ? 2.17 14.594 21.141 1 96.88 21 GLY B N 1
ATOM 3111 C CA . GLY B 1 21 ? 0.888 14.531 21.828 1 96.88 21 GLY B CA 1
ATOM 3112 C C . GLY B 1 21 ? -0.148 15.469 21.234 1 96.88 21 GLY B C 1
ATOM 3113 O O . GLY B 1 21 ? 0.193 16.547 20.734 1 96.88 21 GLY B O 1
ATOM 3114 N N . THR B 1 22 ? -1.381 15.109 21.422 1 98.06 22 THR B N 1
ATOM 3115 C CA . THR B 1 22 ? -2.484 15.797 20.766 1 98.06 22 THR B CA 1
ATOM 3116 C C . THR B 1 22 ? -2.604 17.234 21.266 1 98.06 22 THR B C 1
ATOM 3118 O O . THR B 1 22 ? -2.646 18.172 20.469 1 98.06 22 THR B O 1
ATOM 3121 N N . GLU B 1 23 ? -2.574 17.438 22.516 1 98.25 23 GLU B N 1
ATOM 3122 C CA . GLU B 1 23 ? -2.83 18.766 23.078 1 98.25 23 GLU B CA 1
ATOM 3123 C C . GLU B 1 23 ? -1.634 19.688 22.875 1 98.25 23 GLU B C 1
ATOM 3125 O O . GLU B 1 23 ? -1.8 20.875 22.594 1 98.25 23 GLU B O 1
ATOM 3130 N N . GLU B 1 24 ? -0.444 19.141 23.078 1 98 24 GLU B N 1
ATOM 3131 C CA . GLU B 1 24 ? 0.752 19.953 22.859 1 98 24 GLU B CA 1
ATOM 3132 C C . GLU B 1 24 ? 0.859 20.406 21.406 1 98 24 GLU B C 1
ATOM 3134 O O . GLU B 1 24 ? 1.158 21.562 21.125 1 98 24 GLU B O 1
ATOM 3139 N N . TYR B 1 25 ? 0.68 19.469 20.531 1 98.5 25 TYR B N 1
ATOM 3140 C CA . TYR B 1 25 ? 0.683 19.797 19.109 1 98.5 25 TYR B CA 1
ATOM 3141 C C . TYR B 1 25 ? -0.355 20.875 18.797 1 98.5 25 TYR B C 1
ATOM 3143 O O . TYR B 1 25 ? -0.06 21.844 18.094 1 98.5 25 TYR B O 1
ATOM 3151 N N . TRP B 1 26 ? -1.576 20.672 19.297 1 98.81 26 TRP B N 1
ATOM 3152 C CA . TRP B 1 26 ? -2.693 21.547 18.969 1 98.81 26 TRP B CA 1
ATOM 3153 C C . TRP B 1 26 ? -2.441 22.969 19.516 1 98.81 26 TRP B C 1
ATOM 3155 O O . TRP B 1 26 ? -2.641 23.953 18.797 1 98.81 26 TRP B O 1
ATOM 3165 N N . ALA B 1 27 ? -1.938 23.062 20.703 1 98.69 27 ALA B N 1
ATOM 3166 C CA . ALA B 1 27 ? -1.623 24.359 21.297 1 98.69 27 ALA B CA 1
ATOM 3167 C C . ALA B 1 27 ? -0.548 25.078 20.484 1 98.69 27 ALA B C 1
ATOM 3169 O O . ALA B 1 27 ? -0.661 26.281 20.219 1 98.69 27 ALA B O 1
ATOM 3170 N N . ALA B 1 28 ? 0.458 24.375 20.125 1 98.56 28 ALA B N 1
ATOM 3171 C CA . ALA B 1 28 ? 1.542 24.953 19.328 1 98.56 28 ALA B CA 1
ATOM 3172 C C . ALA B 1 28 ? 1.04 25.406 17.969 1 98.56 28 ALA B C 1
ATOM 3174 O O . ALA B 1 28 ? 1.435 26.469 17.484 1 98.56 28 ALA B O 1
ATOM 3175 N N . THR B 1 29 ? 0.198 24.594 17.359 1 98.5 29 THR B N 1
ATOM 3176 C CA . THR B 1 29 ? -0.346 24.875 16.047 1 98.5 29 THR B CA 1
ATOM 3177 C C . THR B 1 29 ? -1.218 26.125 16.078 1 98.5 29 THR B C 1
ATOM 3179 O O . THR B 1 29 ? -1.11 26.984 15.195 1 98.5 29 THR B O 1
ATOM 3182 N N . LEU B 1 30 ? -2.059 26.281 17.078 1 98.56 30 LEU B N 1
ATOM 3183 C CA . LEU B 1 30 ? -2.902 27.469 17.203 1 98.56 30 LEU B CA 1
ATOM 3184 C C . LEU B 1 30 ? -2.059 28.703 17.484 1 98.56 30 LEU B C 1
ATOM 3186 O O . LEU B 1 30 ? -2.391 29.797 17.016 1 98.56 30 LEU B O 1
ATOM 3190 N N . ALA B 1 31 ? -0.954 28.516 18.156 1 98.06 31 ALA B N 1
ATOM 3191 C CA . ALA B 1 31 ? -0.074 29.625 18.5 1 98.06 31 ALA B CA 1
ATOM 3192 C C . ALA B 1 31 ? 0.818 30 17.312 1 98.06 31 ALA B C 1
ATOM 3194 O O . ALA B 1 31 ? 1.54 31 17.359 1 98.06 31 ALA B O 1
ATOM 3195 N N . GLY B 1 32 ? 0.803 29.219 16.25 1 97.44 32 GLY B N 1
ATOM 3196 C CA . GLY B 1 32 ? 1.65 29.469 15.102 1 97.44 32 GLY B CA 1
ATOM 3197 C C . GLY B 1 32 ? 3.104 29.109 15.336 1 97.44 32 GLY B C 1
ATOM 3198 O O . GLY B 1 32 ? 4 29.672 14.703 1 97.44 32 GLY B O 1
ATOM 3199 N N . LYS B 1 33 ? 3.357 28.203 16.234 1 97 33 LYS B N 1
ATOM 3200 C CA . LYS B 1 33 ? 4.719 27.781 16.547 1 97 33 LYS B CA 1
ATOM 3201 C C . LYS B 1 33 ? 5.242 26.797 15.5 1 97 33 LYS B C 1
ATOM 3203 O O . LYS B 1 33 ? 4.629 25.75 15.258 1 97 33 LYS B O 1
ATOM 3208 N N . SER B 1 34 ? 6.383 27.109 14.961 1 97.25 34 SER B N 1
ATOM 3209 C CA . SER B 1 34 ? 6.984 26.266 13.93 1 97.25 34 SER B CA 1
ATOM 3210 C C . SER B 1 34 ? 7.98 25.281 14.531 1 97.25 34 SER B C 1
ATOM 3212 O O . SER B 1 34 ? 8.719 25.625 15.461 1 97.25 34 SER B O 1
ATOM 3214 N N . GLY B 1 35 ? 7.914 24.047 14 1 97.62 35 GLY B N 1
ATOM 3215 C CA . GLY B 1 35 ? 8.938 23.062 14.32 1 97.62 35 GLY B CA 1
ATOM 3216 C C . GLY B 1 35 ? 9.992 22.922 13.242 1 97.62 35 GLY B C 1
ATOM 3217 O O . GLY B 1 35 ? 10.844 22.031 13.305 1 97.62 35 GLY B O 1
ATOM 3218 N N . ILE B 1 36 ? 9.969 23.766 12.227 1 97.94 36 ILE B N 1
ATOM 3219 C CA . ILE B 1 36 ? 10.93 23.766 11.133 1 97.94 36 ILE B CA 1
ATOM 3220 C C . ILE B 1 36 ? 12.172 24.547 11.539 1 97.94 36 ILE B C 1
ATOM 3222 O O . ILE B 1 36 ? 12.078 25.688 12.008 1 97.94 36 ILE B O 1
ATOM 3226 N N . ASP B 1 37 ? 13.281 23.953 11.406 1 97.81 37 ASP B N 1
ATOM 3227 C CA . ASP B 1 37 ? 14.578 24.547 11.727 1 97.81 37 ASP B CA 1
ATOM 3228 C C . ASP B 1 37 ? 15.695 23.906 10.914 1 97.81 37 ASP B C 1
ATOM 3230 O O . ASP B 1 37 ? 15.453 22.984 10.125 1 97.81 37 ASP B O 1
ATOM 3234 N N . VAL B 1 38 ? 16.875 24.453 11.094 1 97.12 38 VAL B N 1
ATOM 3235 C CA . VAL B 1 38 ? 18.047 23.812 10.492 1 97.12 38 VAL B CA 1
ATOM 3236 C C . VAL B 1 38 ? 18.156 22.375 11 1 97.12 38 VAL B C 1
ATOM 3238 O O . VAL B 1 38 ? 18 22.109 12.195 1 97.12 38 VAL B O 1
ATOM 3241 N N . ILE B 1 39 ? 18.375 21.469 10.039 1 96.5 39 ILE B N 1
ATOM 3242 C CA . ILE B 1 39 ? 18.453 20.047 10.391 1 96.5 39 ILE B CA 1
ATOM 3243 C C . ILE B 1 39 ? 19.578 19.828 11.406 1 96.5 39 ILE B C 1
ATOM 3245 O O . ILE B 1 39 ? 20.703 20.312 11.219 1 96.5 39 ILE B O 1
ATOM 3249 N N . GLN B 1 40 ? 19.312 19.094 12.484 1 95.12 40 GLN B N 1
ATOM 3250 C CA . GLN B 1 40 ? 20.266 18.922 13.57 1 95.12 40 GLN B CA 1
ATOM 3251 C C . GLN B 1 40 ? 20.688 17.453 13.688 1 95.12 40 GLN B C 1
ATOM 3253 O O . GLN B 1 40 ? 21.75 17.156 14.219 1 95.12 40 GLN B O 1
ATOM 3258 N N . ARG B 1 41 ? 19.938 16.562 13.219 1 89.88 41 ARG B N 1
ATOM 3259 C CA . ARG B 1 41 ? 20.156 15.141 13.469 1 89.88 41 ARG B CA 1
ATOM 3260 C C . ARG B 1 41 ? 21.344 14.617 12.672 1 89.88 41 ARG B C 1
ATOM 3262 O O . ARG B 1 41 ? 21.891 13.555 12.992 1 89.88 41 ARG B O 1
ATOM 3269 N N . PHE B 1 42 ? 21.688 15.242 11.609 1 88.38 42 PHE B N 1
ATOM 3270 C CA . PHE B 1 42 ? 22.906 14.984 10.836 1 88.38 42 PHE B CA 1
ATOM 3271 C C . PHE B 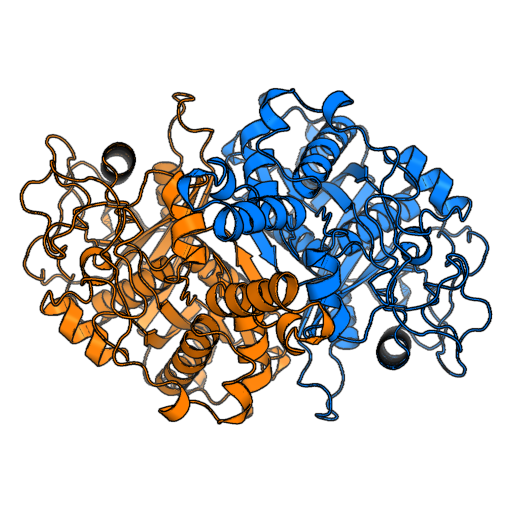1 42 ? 23.438 16.281 10.234 1 88.38 42 PHE B C 1
ATOM 3273 O O . PHE B 1 42 ? 22.766 17.297 10.234 1 88.38 42 PHE B O 1
ATOM 3280 N N . ASP B 1 43 ? 24.672 16.25 9.797 1 90.44 43 ASP B N 1
ATOM 3281 C CA . ASP B 1 43 ? 25.297 17.422 9.203 1 90.44 43 ASP B CA 1
ATOM 3282 C C . ASP B 1 43 ? 24.734 17.688 7.801 1 90.44 43 ASP B C 1
ATOM 3284 O O . ASP B 1 43 ? 25.062 16.969 6.855 1 90.44 43 ASP B O 1
ATOM 3288 N N . PRO B 1 44 ? 23.891 18.703 7.684 1 90.44 44 PRO B N 1
ATOM 3289 C CA . PRO B 1 44 ? 23.25 18.938 6.387 1 90.44 44 PRO B CA 1
ATOM 3290 C C . PRO B 1 44 ? 24.125 19.75 5.438 1 90.44 44 PRO B C 1
ATOM 3292 O O . PRO B 1 44 ? 23.734 19.984 4.289 1 90.44 44 PRO B O 1
ATOM 3295 N N . HIS B 1 45 ? 25.328 20.25 5.746 1 87.06 45 HIS B N 1
ATOM 3296 C CA . HIS B 1 45 ? 26.141 21.188 4.969 1 87.06 45 HIS B CA 1
ATOM 3297 C C . HIS B 1 45 ? 26.469 20.609 3.598 1 87.06 45 HIS B C 1
ATOM 3299 O O . HIS B 1 45 ? 26.688 21.344 2.639 1 87.06 45 HIS B O 1
ATOM 3305 N N . GLY B 1 46 ? 26.484 19.344 3.391 1 84.75 46 GLY B N 1
ATOM 3306 C CA . GLY B 1 46 ? 26.812 18.75 2.1 1 84.75 46 GLY B CA 1
ATOM 3307 C C . GLY B 1 46 ? 25.609 18.625 1.187 1 84.75 46 GLY B C 1
ATOM 3308 O O . GLY B 1 46 ? 25.734 18.188 0.04 1 84.75 46 GLY B O 1
ATOM 3309 N N . TYR B 1 47 ? 24.469 19.125 1.63 1 90.06 47 TYR B N 1
ATOM 3310 C CA . TYR B 1 47 ? 23.234 19.016 0.859 1 90.06 47 TYR B CA 1
ATOM 3311 C C . TYR B 1 47 ? 22.672 20.391 0.56 1 90.06 47 TYR B C 1
ATOM 3313 O O . TYR B 1 47 ? 22.875 21.344 1.324 1 90.06 47 TYR B O 1
ATOM 3321 N N . PRO B 1 48 ? 22.016 20.516 -0.583 1 92.06 48 PRO B N 1
ATOM 3322 C CA . PRO B 1 48 ? 21.359 21.781 -0.883 1 92.06 48 PRO B CA 1
ATOM 3323 C C . PRO B 1 48 ? 20.188 22.094 0.043 1 92.06 48 PRO B C 1
ATOM 3325 O O . PRO B 1 48 ? 19.781 23.25 0.175 1 92.06 48 PRO B O 1
ATOM 3328 N N . VAL B 1 49 ? 19.609 21.109 0.636 1 94.12 49 VAL B N 1
ATOM 3329 C CA . VAL B 1 49 ? 18.5 21.234 1.566 1 94.12 49 VAL B CA 1
ATOM 3330 C C . VAL B 1 49 ? 19.016 21.172 3.002 1 94.12 49 VAL B C 1
ATOM 3332 O O . VAL B 1 49 ? 19.641 20.172 3.398 1 94.12 49 VAL B O 1
ATOM 3335 N N . ARG B 1 50 ? 18.703 22.203 3.777 1 94.94 50 ARG B N 1
ATOM 3336 C CA . ARG B 1 50 ? 19.344 22.281 5.082 1 94.94 50 ARG B CA 1
ATOM 3337 C C . ARG B 1 50 ? 18.312 22.438 6.199 1 94.94 50 ARG B C 1
ATOM 3339 O O . ARG B 1 50 ? 18.656 22.344 7.379 1 94.94 50 ARG B O 1
ATOM 3346 N N . VAL B 1 51 ? 17.125 22.703 5.824 1 96.88 51 VAL B N 1
ATOM 3347 C CA . VAL B 1 51 ? 16.047 22.922 6.789 1 96.88 51 VAL B CA 1
ATOM 3348 C C . VAL B 1 51 ? 15.07 21.766 6.754 1 96.88 51 VAL B C 1
ATOM 3350 O O . VAL B 1 51 ? 14.883 21.125 5.711 1 96.88 51 VAL B O 1
ATOM 3353 N N . GLY B 1 52 ? 14.508 21.375 7.914 1 97.62 52 GLY B N 1
ATOM 3354 C CA . GLY B 1 52 ? 13.547 20.297 8.047 1 97.62 52 GLY B CA 1
ATOM 3355 C C . GLY B 1 52 ? 12.75 20.359 9.336 1 97.62 52 GLY B C 1
ATOM 3356 O O . GLY B 1 52 ? 13.086 21.141 10.242 1 97.62 52 GLY B O 1
ATOM 3357 N N . GLY B 1 53 ? 11.625 19.766 9.312 1 98.12 53 GLY B N 1
ATOM 3358 C CA . GLY B 1 53 ? 10.852 19.578 10.531 1 98.12 53 GLY B CA 1
ATOM 3359 C C . GLY B 1 53 ? 11.203 18.312 11.273 1 98.12 53 GLY B C 1
ATOM 3360 O O . GLY B 1 53 ? 10.633 17.25 11.008 1 98.12 53 GLY B O 1
ATOM 3361 N N . GLU B 1 54 ? 12.078 18.406 12.297 1 97.31 54 GLU B N 1
ATOM 3362 C CA . GLU B 1 54 ? 12.492 17.266 13.102 1 97.31 54 GLU B CA 1
ATOM 3363 C C . GLU B 1 54 ? 11.695 17.188 14.406 1 97.31 54 GLU B C 1
ATOM 3365 O O . GLU B 1 54 ? 11.375 18.219 15 1 97.31 54 GLU B O 1
ATOM 3370 N N . VAL B 1 55 ? 11.336 16 14.75 1 97.38 55 VAL B N 1
ATOM 3371 C CA . VAL B 1 55 ? 10.727 15.82 16.062 1 97.38 55 VAL B CA 1
ATOM 3372 C C . VAL B 1 55 ? 11.82 15.672 17.125 1 97.38 55 VAL B C 1
ATOM 3374 O O . VAL B 1 55 ? 12.078 14.562 17.609 1 97.38 55 VAL B O 1
ATOM 3377 N N . LEU B 1 56 ? 12.328 16.703 17.594 1 93.19 56 LEU B N 1
ATOM 3378 C CA . LEU B 1 56 ? 13.523 16.734 18.438 1 93.19 56 LEU B CA 1
ATOM 3379 C C . LEU B 1 56 ? 13.195 16.266 19.859 1 93.19 56 LEU B C 1
ATOM 3381 O O . LEU B 1 56 ? 14.039 15.656 20.516 1 93.19 56 LEU B O 1
ATOM 3385 N N . ALA B 1 57 ? 11.992 16.484 20.328 1 86.94 57 ALA B N 1
ATOM 3386 C CA . ALA B 1 57 ? 11.625 16.188 21.719 1 86.94 57 ALA B CA 1
ATOM 3387 C C . ALA B 1 57 ? 11.227 14.734 21.875 1 86.94 57 ALA B C 1
ATOM 3389 O O . ALA B 1 57 ? 11 14.266 23 1 86.94 57 ALA B O 1
ATOM 3390 N N . PHE B 1 58 ? 11.289 13.938 20.875 1 91.44 58 PHE B N 1
ATOM 3391 C CA . PHE B 1 58 ? 10.828 12.555 20.922 1 91.44 58 PHE B CA 1
ATOM 3392 C C . PHE B 1 58 ? 11.93 11.641 21.422 1 91.44 58 PHE B C 1
ATOM 3394 O O . PHE B 1 58 ? 12.992 11.547 20.812 1 91.44 58 PHE B O 1
ATOM 3401 N N . ASP B 1 59 ? 11.68 10.992 22.562 1 91.94 59 ASP B N 1
ATOM 3402 C CA . ASP B 1 59 ? 12.555 9.961 23.109 1 91.94 59 ASP B CA 1
ATOM 3403 C C . ASP B 1 59 ? 11.867 8.594 23.094 1 91.94 59 ASP B C 1
ATOM 3405 O O . ASP B 1 59 ? 11.07 8.289 23.984 1 91.94 59 ASP B O 1
ATOM 3409 N N . ALA B 1 60 ? 12.258 7.77 22.172 1 91.81 60 ALA B N 1
ATOM 3410 C CA . ALA B 1 60 ? 11.617 6.469 22 1 91.81 60 ALA B CA 1
ATOM 3411 C C . ALA B 1 60 ? 11.789 5.609 23.25 1 91.81 60 ALA B C 1
ATOM 3413 O O . ALA B 1 60 ? 10.898 4.844 23.609 1 91.81 60 ALA B O 1
ATOM 3414 N N . ALA B 1 61 ? 12.945 5.707 23.891 1 93.94 61 ALA B N 1
ATOM 3415 C CA . ALA B 1 61 ? 13.258 4.879 25.047 1 93.94 61 ALA B CA 1
ATOM 3416 C C . ALA B 1 61 ? 12.328 5.188 26.219 1 93.94 61 ALA B C 1
ATOM 3418 O O . ALA B 1 61 ? 12.109 4.34 27.078 1 93.94 61 ALA B O 1
ATOM 3419 N N . ALA B 1 62 ? 11.766 6.324 26.219 1 94.31 62 ALA B N 1
ATOM 3420 C CA . ALA B 1 62 ? 10.844 6.723 27.266 1 94.31 62 ALA B CA 1
ATOM 3421 C C . ALA B 1 62 ? 9.461 6.117 27.047 1 94.31 62 ALA B C 1
ATOM 3423 O O . ALA B 1 62 ? 8.641 6.09 27.969 1 94.31 62 ALA B O 1
ATOM 3424 N N . HIS B 1 63 ? 9.203 5.645 25.844 1 94.06 63 HIS B N 1
ATOM 3425 C CA . HIS B 1 63 ? 7.836 5.25 25.516 1 94.06 63 HIS B CA 1
ATOM 3426 C C . HIS B 1 63 ? 7.762 3.77 25.156 1 94.06 63 HIS B C 1
ATOM 3428 O O . HIS B 1 63 ? 6.695 3.156 25.234 1 94.06 63 HIS B O 1
ATOM 3434 N N . LEU B 1 64 ? 8.844 3.213 24.672 1 95.44 64 LEU B N 1
ATOM 3435 C CA . LEU B 1 64 ? 8.828 1.854 24.156 1 95.44 64 LEU B CA 1
ATOM 3436 C C . LEU B 1 64 ? 9.766 0.95 24.953 1 95.44 64 LEU B C 1
ATOM 3438 O O . LEU B 1 64 ? 10.781 1.406 25.469 1 95.44 64 LEU B O 1
ATOM 3442 N N . PRO B 1 65 ? 9.453 -0.327 25.047 1 94.06 65 PRO B N 1
ATOM 3443 C CA . PRO B 1 65 ? 10.398 -1.271 25.641 1 94.06 65 PRO B CA 1
ATOM 3444 C C . PRO B 1 65 ? 11.742 -1.302 24.906 1 94.06 65 PRO B C 1
ATOM 3446 O O . PRO B 1 65 ? 11.781 -1.194 23.672 1 94.06 65 PRO B O 1
ATOM 3449 N N . GLY B 1 66 ? 12.789 -1.484 25.672 1 93.19 66 GLY B N 1
ATOM 3450 C CA . GLY B 1 66 ? 14.148 -1.458 25.156 1 93.19 66 GLY B CA 1
ATOM 3451 C C . GLY B 1 66 ? 14.383 -2.441 24.031 1 93.19 66 GLY B C 1
ATOM 3452 O O . GLY B 1 66 ? 15.141 -2.162 23.109 1 93.19 66 GLY B O 1
ATOM 3453 N N . ARG B 1 67 ? 13.711 -3.557 24.047 1 90.75 67 ARG B N 1
ATOM 3454 C CA . ARG B 1 67 ? 13.93 -4.613 23.062 1 90.75 67 ARG B CA 1
ATOM 3455 C C . ARG B 1 67 ? 13.477 -4.176 21.672 1 90.75 67 ARG B C 1
ATOM 3457 O O . ARG B 1 67 ? 13.93 -4.715 20.656 1 90.75 67 ARG B O 1
ATOM 3464 N N . LEU B 1 68 ? 12.602 -3.184 21.547 1 91.81 68 LEU B N 1
ATOM 3465 C CA . LEU B 1 68 ? 12.062 -2.738 20.266 1 91.81 68 LEU B CA 1
ATOM 3466 C C . LEU B 1 68 ? 12.992 -1.728 19.609 1 91.81 68 LEU B C 1
ATOM 3468 O O . LEU B 1 68 ? 12.938 -1.525 18.391 1 91.81 68 LEU B O 1
ATOM 3472 N N . LEU B 1 69 ? 13.82 -1.117 20.344 1 91.94 69 LEU B N 1
ATOM 3473 C CA . LEU B 1 69 ? 14.625 0.001 19.859 1 91.94 69 LEU B CA 1
ATOM 3474 C C . LEU B 1 69 ? 15.594 -0.457 18.781 1 91.94 69 LEU B C 1
ATOM 3476 O O . LEU B 1 69 ? 15.656 0.133 17.688 1 91.94 69 LEU B O 1
ATOM 3480 N N . PRO B 1 70 ? 16.281 -1.581 18.969 1 88.75 70 PRO B N 1
ATOM 3481 C CA . PRO B 1 70 ? 17.234 -1.991 17.938 1 88.75 70 PRO B CA 1
ATOM 3482 C C . PRO B 1 70 ? 16.562 -2.568 16.703 1 88.75 70 PRO B C 1
ATOM 3484 O O . PRO B 1 70 ? 17.203 -2.682 15.648 1 88.75 70 PRO B O 1
ATOM 3487 N N . GLN B 1 71 ? 15.281 -2.932 16.797 1 90.31 71 GLN B N 1
ATOM 3488 C CA . GLN B 1 71 ? 14.656 -3.617 15.664 1 90.31 71 GLN B CA 1
ATOM 3489 C C . GLN B 1 71 ? 13.672 -2.703 14.945 1 90.31 71 GLN B C 1
ATOM 3491 O O . GLN B 1 71 ? 12.852 -3.168 14.148 1 90.31 71 GLN B O 1
ATOM 3496 N N . THR B 1 72 ? 13.75 -1.425 15.305 1 93.19 72 THR B N 1
ATOM 3497 C CA . THR B 1 72 ? 12.812 -0.491 14.688 1 93.19 72 THR B CA 1
ATOM 3498 C C . THR B 1 72 ? 13.539 0.744 14.172 1 93.19 72 THR B C 1
ATOM 3500 O O . THR B 1 72 ? 14.547 1.166 14.742 1 93.19 72 THR B O 1
ATOM 3503 N N . ASP B 1 73 ? 13.055 1.222 13.094 1 94.56 73 ASP B N 1
ATOM 3504 C CA . ASP B 1 73 ? 13.453 2.531 12.586 1 94.56 73 ASP B CA 1
ATOM 3505 C C . ASP B 1 73 ? 12.75 3.652 13.352 1 94.56 73 ASP B C 1
ATOM 3507 O O . ASP B 1 73 ? 11.742 3.418 14.016 1 94.56 73 ASP B O 1
ATOM 3511 N N . ARG B 1 74 ? 13.266 4.859 13.25 1 94.19 74 ARG B N 1
ATOM 3512 C CA . ARG B 1 74 ? 12.656 6.023 13.891 1 94.19 74 ARG B CA 1
ATOM 3513 C C . ARG B 1 74 ? 11.195 6.172 13.469 1 94.19 74 ARG B C 1
ATOM 3515 O O . ARG B 1 74 ? 10.344 6.512 14.289 1 94.19 74 ARG B O 1
ATOM 3522 N N . MET B 1 75 ? 10.891 5.961 12.234 1 95.25 75 MET B N 1
ATOM 3523 C CA . MET B 1 75 ? 9.508 6.059 11.758 1 95.25 75 MET B CA 1
ATOM 3524 C C . MET B 1 75 ? 8.609 5.082 12.508 1 95.25 75 MET B C 1
ATOM 3526 O O . MET B 1 75 ? 7.469 5.422 12.852 1 95.25 75 MET B O 1
ATOM 3530 N N . THR B 1 76 ? 9.117 3.879 12.703 1 96.56 76 THR B N 1
ATOM 3531 C CA . THR B 1 76 ? 8.336 2.863 13.398 1 96.56 76 THR B CA 1
ATOM 3532 C C . THR B 1 76 ? 8.156 3.238 14.867 1 96.56 76 THR B C 1
ATOM 3534 O O . THR B 1 76 ? 7.098 2.988 15.453 1 96.56 76 THR B O 1
ATOM 3537 N N . GLN B 1 77 ? 9.164 3.805 15.438 1 97.12 77 GLN B N 1
ATOM 3538 C CA . GLN B 1 77 ? 9.062 4.266 16.812 1 97.12 77 GLN B CA 1
ATOM 3539 C C . GLN B 1 77 ? 7.992 5.344 16.953 1 97.12 77 GLN B C 1
ATOM 3541 O O . GLN B 1 77 ? 7.176 5.297 17.875 1 97.12 77 GLN B O 1
ATOM 3546 N N . HIS B 1 78 ? 7.98 6.305 16.016 1 97.62 78 HIS B N 1
ATOM 3547 C CA . HIS B 1 78 ? 6.914 7.301 15.992 1 97.62 78 HIS B CA 1
ATOM 3548 C C . HIS B 1 78 ? 5.547 6.641 15.891 1 97.62 78 HIS B C 1
ATOM 3550 O O . HIS B 1 78 ? 4.621 7 16.625 1 97.62 78 HIS B O 1
ATOM 3556 N N . ALA B 1 79 ? 5.445 5.676 15.023 1 97.88 79 ALA B N 1
ATOM 3557 C CA . ALA B 1 79 ? 4.168 5.027 14.75 1 97.88 79 ALA B CA 1
ATOM 3558 C C . ALA B 1 79 ? 3.67 4.254 15.969 1 97.88 79 ALA B C 1
ATOM 3560 O O . ALA B 1 79 ? 2.482 4.297 16.297 1 97.88 79 ALA B O 1
ATOM 3561 N N . LEU B 1 80 ? 4.559 3.533 16.594 1 97.94 80 LEU B N 1
ATOM 3562 C CA . LEU B 1 80 ? 4.203 2.74 17.766 1 97.94 80 LEU B CA 1
ATOM 3563 C C . LEU B 1 80 ? 3.705 3.635 18.891 1 97.94 80 LEU B C 1
ATOM 3565 O O . LEU B 1 80 ? 2.689 3.336 19.531 1 97.94 80 LEU B O 1
ATOM 3569 N N . VAL B 1 81 ? 4.387 4.715 19.141 1 98.25 81 VAL B N 1
ATOM 3570 C CA . VAL B 1 81 ? 4.031 5.617 20.219 1 98.25 81 VAL B CA 1
ATOM 3571 C C . VAL B 1 81 ? 2.725 6.336 19.906 1 98.25 81 VAL B C 1
ATOM 3573 O O . VAL B 1 81 ? 1.834 6.434 20.75 1 98.25 81 VAL B O 1
ATOM 3576 N N . ALA B 1 82 ? 2.602 6.82 18.688 1 98.56 82 ALA B N 1
ATOM 3577 C CA . ALA B 1 82 ? 1.365 7.473 18.266 1 98.56 82 ALA B CA 1
ATOM 3578 C C . ALA B 1 82 ? 0.175 6.527 18.375 1 98.56 82 ALA B C 1
ATOM 3580 O O . ALA B 1 82 ? -0.917 6.938 18.781 1 98.56 82 ALA B O 1
ATOM 3581 N N . ALA B 1 83 ? 0.38 5.273 18 1 98.44 83 ALA B N 1
ATOM 3582 C CA . ALA B 1 83 ? -0.679 4.273 18.109 1 98.44 83 ALA B CA 1
ATOM 3583 C C . ALA B 1 83 ? -1.104 4.082 19.562 1 98.44 83 ALA B C 1
ATOM 3585 O O . ALA B 1 83 ? -2.299 4.008 19.859 1 98.44 83 ALA B O 1
ATOM 3586 N N . GLU B 1 84 ? -0.147 4 20.422 1 97.75 84 GLU B N 1
ATOM 3587 C CA . GLU B 1 84 ? -0.425 3.848 21.844 1 97.75 84 GLU B CA 1
ATOM 3588 C C . GLU B 1 84 ? -1.22 5.035 22.375 1 97.75 84 GLU B C 1
ATOM 3590 O O . GLU B 1 84 ? -2.188 4.855 23.125 1 97.75 84 GLU B O 1
ATOM 3595 N N . TRP B 1 85 ? -0.809 6.227 22.031 1 98.25 85 TRP B N 1
ATOM 3596 C CA . TRP B 1 85 ? -1.491 7.438 22.484 1 98.25 85 TRP B CA 1
ATOM 3597 C C . TRP B 1 85 ? -2.91 7.496 21.922 1 98.25 85 TRP B C 1
ATOM 3599 O O . TRP B 1 85 ? -3.836 7.926 22.625 1 98.25 85 TRP B O 1
ATOM 3609 N N . ALA B 1 86 ? -3.098 7.086 20.656 1 98.62 86 ALA B N 1
ATOM 3610 C CA . ALA B 1 86 ? -4.426 7.09 20.047 1 98.62 86 ALA B CA 1
ATOM 3611 C C . ALA B 1 86 ? -5.359 6.117 20.766 1 98.62 86 ALA B C 1
ATOM 3613 O O . ALA B 1 86 ? -6.52 6.441 21.031 1 98.62 86 ALA B O 1
ATOM 3614 N N . LEU B 1 87 ? -4.859 4.902 21.062 1 97.94 87 LEU B N 1
ATOM 3615 C CA . LEU B 1 87 ? -5.656 3.898 21.75 1 97.94 87 LEU B CA 1
ATOM 3616 C C . LEU B 1 87 ? -6.023 4.371 23.156 1 97.94 87 LEU B C 1
ATOM 3618 O O . LEU B 1 87 ? -7.164 4.207 23.594 1 97.94 87 LEU B O 1
ATOM 3622 N N . ALA B 1 88 ? -5.035 4.973 23.828 1 97.56 88 ALA B N 1
ATOM 3623 C CA . ALA B 1 88 ? -5.293 5.527 25.156 1 97.56 88 ALA B CA 1
ATOM 3624 C C . ALA B 1 88 ? -6.34 6.633 25.094 1 97.56 88 ALA B C 1
ATOM 3626 O O . ALA B 1 88 ? -7.238 6.695 25.938 1 97.56 88 ALA B O 1
ATOM 3627 N N . ASP B 1 89 ? -6.195 7.504 24.156 1 98.19 89 ASP B N 1
ATOM 3628 C CA . ASP B 1 89 ? -7.133 8.602 23.953 1 98.19 89 ASP B CA 1
ATOM 3629 C C . ASP B 1 89 ? -8.547 8.078 23.703 1 98.19 89 ASP B C 1
ATOM 3631 O O . ASP B 1 89 ? -9.523 8.664 24.188 1 98.19 89 ASP B O 1
ATOM 3635 N N . ALA B 1 90 ? -8.664 7.035 22.969 1 97.88 90 ALA B N 1
ATOM 3636 C CA . ALA B 1 90 ? -9.961 6.434 22.641 1 97.88 90 ALA B CA 1
ATOM 3637 C C . ALA B 1 90 ? -10.523 5.668 23.844 1 97.88 90 ALA B C 1
ATOM 3639 O O . ALA B 1 90 ? -11.711 5.324 23.859 1 97.88 90 ALA B O 1
ATOM 3640 N N . GLY B 1 91 ? -9.688 5.395 24.797 1 96.94 91 GLY B N 1
ATOM 3641 C CA . GLY B 1 91 ? -10.094 4.531 25.906 1 96.94 91 GLY B CA 1
ATOM 3642 C C . GLY B 1 91 ? -10.305 3.088 25.469 1 96.94 91 GLY B C 1
ATOM 3643 O O . GLY B 1 91 ? -11.203 2.412 25.984 1 96.94 91 GLY B O 1
ATOM 3644 N N . LEU B 1 92 ? -9.602 2.641 24.516 1 95.31 92 LEU B N 1
ATOM 3645 C CA . LEU B 1 92 ? -9.75 1.29 23.984 1 95.31 92 LEU B CA 1
ATOM 3646 C C . LEU B 1 92 ? -8.625 0.385 24.484 1 95.31 92 LEU B C 1
ATOM 3648 O O . LEU B 1 92 ? -7.449 0.749 24.406 1 95.31 92 LEU B O 1
ATOM 3652 N N . GLU B 1 93 ? -9.039 -0.718 24.984 1 94.44 93 GLU B N 1
ATOM 3653 C CA . GLU B 1 93 ? -8.125 -1.786 25.375 1 94.44 93 GLU B CA 1
ATOM 3654 C C . GLU B 1 93 ? -8.211 -2.967 24.406 1 94.44 93 GLU B C 1
ATOM 3656 O O . GLU B 1 93 ? -9.086 -3.822 24.547 1 94.44 93 GLU B O 1
ATOM 3661 N N . PRO B 1 94 ? -7.246 -3.084 23.516 1 93.31 94 PRO B N 1
ATOM 3662 C CA . PRO B 1 94 ? -7.324 -4.133 22.484 1 93.31 94 PRO B CA 1
ATOM 3663 C C . PRO B 1 94 ? -7.484 -5.527 23.094 1 93.31 94 PRO B C 1
ATOM 3665 O O . PRO B 1 94 ? -8.164 -6.379 22.516 1 93.31 94 PRO B O 1
ATOM 3668 N N . GLU B 1 95 ? -6.918 -5.762 24.234 1 92.12 95 GLU B N 1
ATOM 3669 C CA . GLU B 1 95 ? -6.945 -7.082 24.859 1 92.12 95 GLU B CA 1
ATOM 3670 C C . GLU B 1 95 ? -8.367 -7.473 25.266 1 92.12 95 GLU B C 1
ATOM 3672 O O . GLU B 1 95 ? -8.648 -8.648 25.5 1 92.12 95 GLU B O 1
ATOM 3677 N N . LYS B 1 96 ? -9.227 -6.473 25.328 1 92.44 96 LYS B N 1
ATOM 3678 C CA . LYS B 1 96 ? -10.602 -6.723 25.75 1 92.44 96 LYS B CA 1
ATOM 3679 C C . LYS B 1 96 ? -11.539 -6.797 24.547 1 92.44 96 LYS B C 1
ATOM 3681 O O . LYS B 1 96 ? -12.75 -6.953 24.703 1 92.44 96 LYS B O 1
ATOM 3686 N N . GLN B 1 97 ? -11 -6.688 23.375 1 92.19 97 GLN B N 1
ATOM 3687 C CA . GLN B 1 97 ? -11.797 -6.707 22.156 1 92.19 97 GLN B CA 1
ATOM 3688 C C . GLN B 1 97 ? -11.594 -8.008 21.375 1 92.19 97 GLN B C 1
ATOM 3690 O O . GLN B 1 97 ? -10.656 -8.766 21.672 1 92.19 97 GLN B O 1
ATOM 3695 N N . ASP B 1 98 ? -12.531 -8.336 20.469 1 92 98 ASP B N 1
ATOM 3696 C CA . ASP B 1 98 ? -12.297 -9.414 19.516 1 92 98 ASP B CA 1
ATOM 3697 C C . ASP B 1 98 ? -11.062 -9.141 18.656 1 92 98 ASP B C 1
ATOM 3699 O O . ASP B 1 98 ? -11.047 -8.18 17.891 1 92 98 ASP B O 1
ATOM 3703 N N . GLU B 1 99 ? -10.047 -9.984 18.75 1 92.69 99 GLU B N 1
ATOM 3704 C CA . GLU B 1 99 ? -8.758 -9.734 18.109 1 92.69 99 GLU B CA 1
ATOM 3705 C C . GLU B 1 99 ? -8.906 -9.641 16.594 1 92.69 99 GLU B C 1
ATOM 3707 O O . GLU B 1 99 ? -8.164 -8.906 15.938 1 92.69 99 GLU B O 1
ATOM 3712 N N . TYR B 1 100 ? -9.867 -10.352 16.016 1 93.5 100 TYR B N 1
ATOM 3713 C CA . TYR B 1 100 ? -10.023 -10.367 14.57 1 93.5 100 TYR B CA 1
ATOM 3714 C C . TYR B 1 100 ? -10.906 -9.219 14.109 1 93.5 100 TYR B C 1
ATOM 3716 O O . TYR B 1 100 ? -10.969 -8.914 12.914 1 93.5 100 TYR B O 1
ATOM 3724 N N . GLY B 1 101 ? -11.547 -8.555 15.055 1 94.38 101 GLY B N 1
ATOM 3725 C CA . GLY B 1 101 ? -12.328 -7.363 14.758 1 94.38 101 GLY B CA 1
ATOM 3726 C C . GLY B 1 101 ? -11.5 -6.09 14.758 1 94.38 101 GLY B C 1
ATOM 3727 O O . GLY B 1 101 ? -12 -5.016 14.43 1 94.38 101 GLY B O 1
ATOM 3728 N N . LEU B 1 102 ? -10.242 -6.219 15.156 1 96 102 LEU B N 1
ATOM 3729 C CA . LEU B 1 102 ? -9.312 -5.098 15.219 1 96 102 LEU B CA 1
ATOM 3730 C C . LEU B 1 102 ? -8.328 -5.137 14.047 1 96 102 LEU B C 1
ATOM 3732 O O . LEU B 1 102 ? -7.75 -6.184 13.75 1 96 102 LEU B O 1
ATOM 3736 N N . GLY B 1 103 ? -8.219 -4.027 13.312 1 97.5 103 GLY B N 1
ATOM 3737 C CA . GLY B 1 103 ? -7.285 -3.969 12.203 1 97.5 103 GLY B CA 1
ATOM 3738 C C . GLY B 1 103 ? -6.398 -2.738 12.227 1 97.5 103 GLY B C 1
ATOM 3739 O O . GLY B 1 103 ? -6.703 -1.761 12.914 1 97.5 103 GLY B O 1
ATOM 3740 N N . VAL B 1 104 ? -5.277 -2.811 11.602 1 98.44 104 VAL B N 1
ATOM 3741 C CA . VAL B 1 104 ? -4.336 -1.706 11.43 1 98.44 104 VAL B CA 1
ATOM 3742 C C . VAL B 1 104 ? -4.152 -1.405 9.945 1 98.44 104 VAL B C 1
ATOM 3744 O O . VAL B 1 104 ? -3.676 -2.254 9.188 1 98.44 104 VAL B O 1
ATOM 3747 N N . LEU B 1 105 ? -4.59 -0.287 9.508 1 98.31 105 LEU B N 1
ATOM 3748 C CA . LEU B 1 105 ? -4.48 0.177 8.133 1 98.31 105 LEU B CA 1
ATOM 3749 C C . LEU B 1 105 ? -3.75 1.513 8.062 1 98.31 105 LEU B C 1
ATOM 3751 O O . LEU B 1 105 ? -4.352 2.566 8.281 1 98.31 105 LEU B O 1
ATOM 3755 N N . THR B 1 106 ? -2.469 1.472 7.699 1 98.06 106 THR B N 1
ATOM 3756 C CA . THR B 1 106 ? -1.671 2.693 7.719 1 98.06 106 THR B CA 1
ATOM 3757 C C . THR B 1 106 ? -1.132 3.012 6.328 1 98.06 106 THR B C 1
ATOM 3759 O O . THR B 1 106 ? -1.325 2.236 5.391 1 98.06 106 THR B O 1
ATOM 3762 N N . ALA B 1 107 ? -0.571 4.184 6.203 1 97.44 107 ALA B N 1
ATOM 3763 C CA . ALA B 1 107 ? 0.108 4.602 4.977 1 97.44 107 ALA B CA 1
ATOM 3764 C C . ALA B 1 107 ? 1.622 4.617 5.168 1 97.44 107 ALA B C 1
ATOM 3766 O O . ALA B 1 107 ? 2.111 4.824 6.281 1 97.44 107 ALA B O 1
ATOM 3767 N N . ALA B 1 108 ? 2.283 4.383 4.066 1 94.56 108 ALA B N 1
ATOM 3768 C CA . ALA B 1 108 ? 3.74 4.5 4.031 1 94.56 108 ALA B CA 1
ATOM 3769 C C . ALA B 1 108 ? 4.207 5.141 2.729 1 94.56 108 ALA B C 1
ATOM 3771 O O . ALA B 1 108 ? 3.639 4.883 1.664 1 94.56 108 ALA B O 1
ATOM 3772 N N . GLY B 1 109 ? 5.234 5.977 2.848 1 89.94 109 GLY B N 1
ATOM 3773 C CA . GLY B 1 109 ? 5.746 6.66 1.672 1 89.94 109 GLY B CA 1
ATOM 3774 C C . GLY B 1 109 ? 7.211 6.367 1.402 1 89.94 109 GLY B C 1
ATOM 3775 O O . GLY B 1 109 ? 7.648 6.375 0.25 1 89.94 109 GLY B O 1
ATOM 3776 N N . ALA B 1 110 ? 8.047 6.137 2.348 1 84.88 110 ALA B N 1
ATOM 3777 C CA . ALA B 1 110 ? 9.484 5.996 2.145 1 84.88 110 ALA B CA 1
ATOM 3778 C C . ALA B 1 110 ? 10.023 4.766 2.867 1 84.88 110 ALA B C 1
ATOM 3780 O O . ALA B 1 110 ? 11.055 4.211 2.479 1 84.88 110 ALA B O 1
ATOM 3781 N N . GLY B 1 111 ? 9.359 4.316 3.924 1 84.31 111 GLY B N 1
ATOM 3782 C CA . GLY B 1 111 ? 9.898 3.23 4.73 1 84.31 111 GLY B CA 1
ATOM 3783 C C . GLY B 1 111 ? 10.969 3.682 5.703 1 84.31 111 GLY B C 1
ATOM 3784 O O . GLY B 1 111 ? 11.109 4.875 5.973 1 84.31 111 GLY B O 1
ATOM 3785 N N . GLY B 1 112 ? 11.719 2.67 6.266 1 85.81 112 GLY B N 1
ATOM 3786 C CA . GLY B 1 112 ? 12.75 2.959 7.246 1 85.81 112 GLY B CA 1
ATOM 3787 C C . GLY B 1 112 ? 14.078 3.334 6.621 1 85.81 112 GLY B C 1
ATOM 3788 O O . GLY B 1 112 ? 15.047 2.574 6.703 1 85.81 112 GLY B O 1
ATOM 3789 N N . PHE B 1 113 ? 14.203 4.504 6.117 1 82.12 113 PHE B N 1
ATOM 3790 C CA . PHE B 1 113 ? 15.367 4.965 5.375 1 82.12 113 PHE B CA 1
ATOM 3791 C C . PHE B 1 113 ? 16.594 5.008 6.277 1 82.12 113 PHE B C 1
ATOM 3793 O O . PHE B 1 113 ? 17.703 4.66 5.848 1 82.12 113 PHE B O 1
ATOM 3800 N N . GLU B 1 114 ? 16.406 5.453 7.441 1 82.56 114 GLU B N 1
ATOM 3801 C CA . GLU B 1 114 ? 17.562 5.574 8.336 1 82.56 114 GLU B CA 1
ATOM 3802 C C . GLU B 1 114 ? 18.141 4.207 8.672 1 82.56 114 GLU B C 1
ATOM 3804 O O . GLU B 1 114 ? 19.359 4.027 8.641 1 82.56 114 GLU B O 1
ATOM 3809 N N . PHE B 1 115 ? 17.297 3.312 9.008 1 83.62 115 PHE B N 1
ATOM 3810 C CA . PHE B 1 115 ? 17.734 1.947 9.281 1 83.62 115 PHE B CA 1
ATOM 3811 C C . PHE B 1 115 ? 18.375 1.325 8.047 1 83.62 115 PHE B C 1
ATOM 3813 O O . PHE B 1 115 ? 19.469 0.755 8.133 1 83.62 115 PHE B O 1
ATOM 3820 N N . GLY B 1 116 ? 17.719 1.41 6.992 1 79.62 116 GLY B N 1
ATOM 3821 C CA . GLY B 1 116 ? 18.219 0.85 5.746 1 79.62 116 GLY B CA 1
ATOM 3822 C C . GLY B 1 116 ? 19.578 1.408 5.344 1 79.62 116 GLY B C 1
ATOM 3823 O O . GLY B 1 116 ? 20.453 0.664 4.906 1 79.62 116 GLY B O 1
ATOM 3824 N N . GLN B 1 117 ? 19.688 2.701 5.461 1 79.44 117 GLN B N 1
ATOM 3825 C CA . GLN B 1 117 ? 20.938 3.361 5.121 1 79.44 117 GLN B CA 1
ATOM 3826 C C . GLN B 1 117 ? 22.094 2.807 5.953 1 79.44 117 GLN B C 1
ATOM 3828 O O . GLN B 1 117 ? 23.156 2.514 5.418 1 79.44 117 GLN B O 1
ATOM 3833 N N . ARG B 1 118 ? 21.844 2.729 7.184 1 80.94 118 ARG B N 1
ATOM 3834 C CA . ARG B 1 118 ? 22.875 2.217 8.086 1 80.94 118 ARG B CA 1
ATOM 3835 C C . ARG B 1 118 ? 23.297 0.802 7.703 1 80.94 118 ARG B C 1
ATOM 3837 O O . ARG B 1 118 ? 24.484 0.492 7.648 1 80.94 118 ARG B O 1
ATOM 3844 N N . GLU B 1 119 ? 22.312 -0.006 7.379 1 82.19 119 GLU B N 1
ATOM 3845 C CA . GLU B 1 119 ? 22.609 -1.402 7.074 1 82.19 119 GLU B CA 1
ATOM 3846 C C . GLU B 1 119 ? 23.25 -1.542 5.699 1 82.19 119 GLU B C 1
ATOM 3848 O O . GLU B 1 119 ? 24.094 -2.416 5.488 1 82.19 119 GLU B O 1
ATOM 3853 N N . MET B 1 120 ? 22.797 -0.713 4.809 1 79.56 120 MET B N 1
ATOM 3854 C CA . MET B 1 120 ? 23.422 -0.724 3.486 1 79.56 120 MET B CA 1
ATOM 3855 C C . MET B 1 120 ? 24.875 -0.3 3.568 1 79.56 120 MET B C 1
ATOM 3857 O O . MET B 1 120 ? 25.719 -0.819 2.834 1 79.56 120 MET B O 1
ATOM 3861 N N . GLN B 1 121 ? 25.156 0.675 4.387 1 81 121 GLN B N 1
ATOM 3862 C CA . GLN B 1 121 ? 26.547 1.092 4.602 1 81 121 GLN B CA 1
ATOM 3863 C C . GLN B 1 121 ? 27.391 -0.06 5.133 1 81 121 GLN B C 1
ATOM 3865 O O . GLN B 1 121 ? 28.547 -0.228 4.734 1 81 121 GLN B O 1
ATOM 3870 N N . LYS B 1 122 ? 26.828 -0.834 5.973 1 82.25 122 LYS B N 1
ATOM 3871 C CA . LYS B 1 122 ? 27.531 -2.012 6.484 1 82.25 122 LYS B CA 1
ATOM 3872 C C . LYS B 1 122 ? 27.781 -3.025 5.375 1 82.25 122 LYS B C 1
ATOM 3874 O O . LYS B 1 122 ? 28.875 -3.576 5.273 1 82.25 122 LYS B O 1
ATOM 3879 N N . LEU B 1 123 ? 26.734 -3.297 4.551 1 78.56 123 LEU B N 1
ATOM 3880 C CA . LEU B 1 123 ? 26.844 -4.246 3.447 1 78.56 123 LEU B CA 1
ATOM 3881 C C . LEU B 1 123 ? 28.031 -3.906 2.555 1 78.56 123 LEU B C 1
ATOM 3883 O O . LEU B 1 123 ? 28.859 -4.77 2.264 1 78.56 123 LEU B O 1
ATOM 3887 N N . TRP B 1 124 ? 28.125 -2.703 2.184 1 79.19 124 TRP B N 1
ATOM 3888 C CA . TRP B 1 124 ? 29.094 -2.297 1.184 1 79.19 124 TRP B CA 1
ATOM 3889 C C . TRP B 1 124 ? 30.453 -2.018 1.831 1 79.19 124 TRP B C 1
ATOM 3891 O O . TRP B 1 124 ? 31.5 -2.125 1.18 1 79.19 124 TRP B O 1
ATOM 3901 N N . GLY B 1 125 ? 30.422 -1.63 3.08 1 79.31 125 GLY B N 1
ATOM 3902 C CA . GLY B 1 125 ? 31.672 -1.284 3.764 1 79.31 125 GLY B CA 1
ATOM 3903 C C . GLY B 1 125 ? 32.375 -2.484 4.379 1 79.31 125 GLY B C 1
ATOM 3904 O O . GLY B 1 125 ? 33.594 -2.57 4.359 1 79.31 125 GLY B O 1
ATOM 3905 N N . THR B 1 126 ? 31.531 -3.412 4.949 1 81.81 126 THR B N 1
ATOM 3906 C CA . THR B 1 126 ? 32.125 -4.457 5.77 1 81.81 126 THR B CA 1
ATOM 3907 C C . THR B 1 126 ? 31.688 -5.84 5.293 1 81.81 126 THR B C 1
ATOM 3909 O O . THR B 1 126 ? 32.312 -6.848 5.637 1 81.81 126 THR B O 1
ATOM 3912 N N . GLY B 1 127 ? 30.609 -5.879 4.52 1 80.5 127 GLY B N 1
ATOM 3913 C CA . GLY B 1 127 ? 30.172 -7.164 4 1 80.5 127 GLY B CA 1
ATOM 3914 C C . GLY B 1 127 ? 28.812 -7.582 4.531 1 80.5 127 GLY B C 1
ATOM 3915 O O . GLY B 1 127 ? 28.297 -6.984 5.48 1 80.5 127 GLY B O 1
ATOM 3916 N N . PRO B 1 128 ? 28.188 -8.594 3.904 1 78.75 128 PRO B N 1
ATOM 3917 C CA . PRO B 1 128 ? 26.812 -8.984 4.227 1 78.75 128 PRO B CA 1
ATOM 3918 C C . PRO B 1 128 ? 26.688 -9.578 5.625 1 78.75 128 PRO B C 1
ATOM 3920 O O . PRO B 1 128 ? 25.609 -9.539 6.219 1 78.75 128 PRO B O 1
ATOM 3923 N N . GLU B 1 129 ? 27.734 -10.047 6.215 1 81.38 129 GLU B N 1
ATOM 3924 C CA . GLU B 1 129 ? 27.688 -10.711 7.512 1 81.38 129 GLU B CA 1
ATOM 3925 C C . GLU B 1 129 ? 27.422 -9.711 8.633 1 81.38 129 GLU B C 1
ATOM 3927 O O . GLU B 1 129 ? 27.047 -10.094 9.742 1 81.38 129 GLU B O 1
ATOM 3932 N N . ARG B 1 130 ? 27.641 -8.43 8.367 1 83 130 ARG B N 1
ATOM 3933 C CA . ARG B 1 130 ? 27.5 -7.406 9.398 1 83 130 ARG B CA 1
ATOM 3934 C C . ARG B 1 130 ? 26.141 -6.734 9.328 1 83 130 ARG B C 1
ATOM 3936 O O . ARG B 1 130 ? 25.828 -5.848 10.125 1 83 130 ARG B O 1
ATOM 3943 N N . VAL B 1 131 ? 25.438 -7.145 8.383 1 84.5 131 VAL B N 1
ATOM 3944 C CA . VAL B 1 131 ? 24.094 -6.598 8.234 1 84.5 131 VAL B CA 1
ATOM 3945 C C . VAL B 1 131 ? 23.188 -7.152 9.328 1 84.5 131 VAL B C 1
ATOM 3947 O O . VAL B 1 131 ? 23.203 -8.352 9.617 1 84.5 131 VAL B O 1
ATOM 3950 N N . SER B 1 132 ? 22.422 -6.215 9.984 1 86.19 132 SER B N 1
ATOM 3951 C CA . SER B 1 132 ? 21.531 -6.566 11.078 1 86.19 132 SER B CA 1
ATOM 3952 C C . SER B 1 132 ? 20.484 -7.578 10.625 1 86.19 132 SER B C 1
ATOM 3954 O O . SER B 1 132 ? 19.984 -7.504 9.5 1 86.19 132 SER B O 1
ATOM 3956 N N . ALA B 1 133 ? 20.125 -8.492 11.555 1 82.56 133 ALA B N 1
ATOM 3957 C CA . ALA B 1 133 ? 19.047 -9.445 11.305 1 82.56 133 ALA B CA 1
ATOM 3958 C C . ALA B 1 133 ? 17.719 -8.727 11.078 1 82.56 133 ALA B C 1
ATOM 3960 O O . ALA B 1 133 ? 16.844 -9.25 10.391 1 82.56 133 ALA B O 1
ATOM 3961 N N . TYR B 1 134 ? 17.625 -7.531 11.508 1 84.19 134 TYR B N 1
ATOM 3962 C CA . TYR B 1 134 ? 16.375 -6.789 11.445 1 84.19 134 TYR B CA 1
ATOM 3963 C C . TYR B 1 134 ? 16.219 -6.09 10.102 1 84.19 134 TYR B C 1
ATOM 3965 O O . TYR B 1 134 ? 15.164 -5.523 9.805 1 84.19 134 TYR B O 1
ATOM 3973 N N . GLN B 1 135 ? 17.266 -6.223 9.281 1 81.31 135 GLN B N 1
ATOM 3974 C CA . GLN B 1 135 ? 17.203 -5.652 7.938 1 81.31 135 GLN B CA 1
ATOM 3975 C C . GLN B 1 135 ? 16.094 -6.301 7.121 1 81.31 135 GLN B C 1
ATOM 3977 O O . GLN B 1 135 ? 15.602 -5.715 6.148 1 81.31 135 GLN B O 1
ATOM 3982 N N . SER B 1 136 ? 15.609 -7.426 7.582 1 77.69 136 SER B N 1
ATOM 3983 C CA . SER B 1 136 ? 14.602 -8.164 6.828 1 77.69 136 SER B CA 1
ATOM 3984 C C . SER B 1 136 ? 13.227 -7.523 6.98 1 77.69 136 SER B C 1
ATOM 3986 O O . SER B 1 136 ? 12.305 -7.848 6.23 1 77.69 136 SER B O 1
ATOM 3988 N N . PHE B 1 137 ? 13.086 -6.527 7.91 1 75.81 137 PHE B N 1
ATOM 3989 C CA . PHE B 1 137 ? 11.734 -6.004 8.062 1 75.81 137 PHE B CA 1
ATOM 3990 C C . PHE B 1 137 ? 11.766 -4.543 8.5 1 75.81 137 PHE B C 1
ATOM 3992 O O . PHE B 1 137 ? 10.836 -3.787 8.234 1 75.81 137 PHE B O 1
ATOM 3999 N N . ALA B 1 138 ? 12.836 -4.023 9.078 1 80.62 138 ALA B N 1
ATOM 4000 C CA . ALA B 1 138 ? 12.844 -2.74 9.773 1 80.62 138 ALA B CA 1
ATOM 4001 C C . ALA B 1 138 ? 12.703 -1.581 8.789 1 80.62 138 ALA B C 1
ATOM 4003 O O . ALA B 1 138 ? 12.398 -0.454 9.188 1 80.62 138 ALA B O 1
ATOM 4004 N N . TRP B 1 139 ? 12.883 -1.878 7.547 1 82.06 139 TRP B N 1
ATOM 4005 C CA . TRP B 1 139 ? 12.883 -0.775 6.594 1 82.06 139 TRP B CA 1
ATOM 4006 C C . TRP B 1 139 ? 11.719 -0.897 5.613 1 82.06 139 TRP B C 1
ATOM 4008 O O . TRP B 1 139 ? 11.406 0.051 4.891 1 82.06 139 TRP B O 1
ATOM 4018 N N . PHE B 1 140 ? 11.016 -1.996 5.676 1 87 140 PHE B N 1
ATOM 4019 C CA . PHE B 1 140 ? 9.977 -2.227 4.684 1 87 140 PHE B CA 1
ATOM 4020 C C . PHE B 1 140 ? 8.742 -1.383 4.992 1 87 140 PHE B C 1
ATOM 4022 O O . PHE B 1 140 ? 8.492 -1.035 6.145 1 87 140 PHE B O 1
ATOM 4029 N N . TYR B 1 141 ? 8.031 -1.109 4.012 1 90.56 141 TYR B N 1
ATOM 4030 C CA . TYR B 1 141 ? 6.883 -0.22 4.121 1 90.56 141 TYR B CA 1
ATOM 4031 C C . TYR B 1 141 ? 5.828 -0.801 5.059 1 90.56 141 TYR B C 1
ATOM 4033 O O . TYR B 1 141 ? 5.07 -0.059 5.688 1 90.56 141 TYR B O 1
ATOM 4041 N N . ALA B 1 142 ? 5.883 -2.041 5.266 1 92.44 142 ALA B N 1
ATOM 4042 C CA . ALA B 1 142 ? 4.824 -2.699 6.023 1 92.44 142 ALA B CA 1
ATOM 4043 C C . ALA B 1 142 ? 5.145 -2.721 7.516 1 92.44 142 ALA B C 1
ATOM 4045 O O . ALA B 1 142 ? 4.297 -3.08 8.336 1 92.44 142 ALA B O 1
ATOM 4046 N N . VAL B 1 143 ? 6.25 -2.301 7.922 1 92.69 143 VAL B N 1
ATOM 4047 C CA . VAL B 1 143 ? 6.766 -2.596 9.25 1 92.69 143 VAL B CA 1
ATOM 4048 C C . VAL B 1 143 ? 5.941 -1.857 10.305 1 92.69 143 VAL B C 1
ATOM 4050 O O . VAL B 1 143 ? 5.688 -2.387 11.391 1 92.69 143 VAL B O 1
ATOM 4053 N N . ASN B 1 144 ? 5.539 -0.649 10.023 1 95.44 144 ASN B N 1
ATOM 4054 C CA . ASN B 1 144 ? 4.738 0.077 11 1 95.44 144 ASN B CA 1
ATOM 4055 C C . ASN B 1 144 ? 3.445 -0.666 11.328 1 95.44 144 ASN B C 1
ATOM 4057 O O . ASN B 1 144 ? 3.115 -0.861 12.5 1 95.44 144 ASN B O 1
ATOM 4061 N N . THR B 1 145 ? 2.752 -1.058 10.312 1 96.25 145 THR B N 1
ATOM 4062 C CA . THR B 1 145 ? 1.495 -1.782 10.461 1 96.25 145 THR B CA 1
ATOM 4063 C C . THR B 1 145 ? 1.714 -3.098 11.195 1 96.25 145 THR B C 1
ATOM 4065 O O . THR B 1 145 ? 0.95 -3.439 12.102 1 96.25 145 THR B O 1
ATOM 4068 N N . GLY B 1 146 ? 2.73 -3.832 10.781 1 94.56 146 GLY B N 1
ATOM 4069 C CA . GLY B 1 146 ? 3.027 -5.109 11.414 1 94.56 146 GLY B CA 1
ATOM 4070 C C . GLY B 1 146 ? 3.365 -4.977 12.891 1 94.56 146 GLY B C 1
ATOM 4071 O O . GLY B 1 146 ? 2.82 -5.703 13.727 1 94.56 146 GLY B O 1
ATOM 4072 N N . GLN B 1 147 ? 4.254 -4.027 13.234 1 94.88 147 GLN B N 1
ATOM 4073 C CA . GLN B 1 147 ? 4.703 -3.85 14.609 1 94.88 147 GLN B CA 1
ATOM 4074 C C . GLN B 1 147 ? 3.559 -3.391 15.508 1 94.88 147 GLN B C 1
ATOM 4076 O O . GLN B 1 147 ? 3.455 -3.82 16.656 1 94.88 147 GLN B O 1
ATOM 4081 N N . ILE B 1 148 ? 2.729 -2.521 15 1 96.56 148 ILE B N 1
ATOM 4082 C CA . ILE B 1 148 ? 1.572 -2.066 15.766 1 96.56 148 ILE B CA 1
ATOM 4083 C C . ILE B 1 148 ? 0.619 -3.234 16.016 1 96.56 148 ILE B C 1
ATOM 4085 O O . ILE B 1 148 ? 0.131 -3.424 17.125 1 96.56 148 ILE B O 1
ATOM 4089 N N . SER B 1 149 ? 0.313 -4.004 14.945 1 96.12 149 SER B N 1
ATOM 4090 C CA . SER B 1 149 ? -0.59 -5.148 15.039 1 96.12 149 SER B CA 1
ATOM 4091 C C . SER B 1 149 ? -0.098 -6.156 16.078 1 96.12 149 SER B C 1
ATOM 4093 O O . SER B 1 149 ? -0.873 -6.625 16.906 1 96.12 149 SER B O 1
ATOM 4095 N N . ILE B 1 150 ? 1.156 -6.484 15.992 1 93.38 150 ILE B N 1
ATOM 4096 C CA . ILE B 1 150 ? 1.751 -7.469 16.891 1 93.38 150 ILE B CA 1
ATOM 4097 C C . ILE B 1 150 ? 1.697 -6.957 18.328 1 93.38 150 ILE B C 1
ATOM 4099 O O . ILE B 1 150 ? 1.296 -7.688 19.234 1 93.38 150 ILE B O 1
ATOM 4103 N N . ARG B 1 151 ? 2.066 -5.727 18.5 1 93.06 151 ARG B N 1
ATOM 4104 C CA . ARG B 1 151 ? 2.166 -5.148 19.828 1 93.06 151 ARG B CA 1
ATOM 4105 C C . ARG B 1 151 ? 0.807 -5.121 20.531 1 93.06 151 ARG B C 1
ATOM 4107 O O . ARG B 1 151 ? 0.715 -5.328 21.734 1 93.06 151 ARG B O 1
ATOM 4114 N N . HIS B 1 152 ? -0.236 -4.887 19.75 1 94.44 152 HIS B N 1
ATOM 4115 C CA . HIS B 1 152 ? -1.537 -4.668 20.375 1 94.44 152 HIS B CA 1
ATOM 4116 C C . HIS B 1 152 ? -2.488 -5.824 20.078 1 94.44 152 HIS B C 1
ATOM 4118 O O . HIS B 1 152 ? -3.686 -5.734 20.359 1 94.44 152 HIS B O 1
ATOM 4124 N N . GLY B 1 153 ? -1.964 -6.848 19.531 1 93.12 153 GLY B N 1
ATOM 4125 C CA . GLY B 1 153 ? -2.738 -8.055 19.297 1 93.12 153 GLY B CA 1
ATOM 4126 C C . GLY B 1 153 ? -3.887 -7.84 18.328 1 93.12 153 GLY B C 1
ATOM 4127 O O . GLY B 1 153 ? -4.977 -8.391 18.516 1 93.12 153 GLY B O 1
ATOM 4128 N N . MET B 1 154 ? -3.707 -7.023 17.359 1 95.12 154 MET B N 1
ATOM 4129 C CA . MET B 1 154 ? -4.734 -6.754 16.359 1 95.12 154 MET B CA 1
ATOM 4130 C C . MET B 1 154 ? -4.59 -7.691 15.164 1 95.12 154 MET B C 1
ATOM 4132 O O . MET B 1 154 ? -3.711 -7.5 14.32 1 95.12 154 MET B O 1
ATOM 4136 N N . ARG B 1 155 ? -5.547 -8.609 14.984 1 95.75 155 ARG B N 1
ATOM 4137 C CA . ARG B 1 155 ? -5.312 -9.727 14.078 1 95.75 155 ARG B CA 1
ATOM 4138 C C . ARG B 1 155 ? -6.32 -9.727 12.938 1 95.75 155 ARG B C 1
ATOM 4140 O O . ARG B 1 155 ? -6.371 -10.672 12.141 1 95.75 155 ARG B O 1
ATOM 4147 N N . GLY B 1 156 ? -7.145 -8.68 12.82 1 95.75 156 GLY B N 1
ATOM 4148 C CA . GLY B 1 156 ? -8.023 -8.516 11.672 1 95.75 156 GLY B CA 1
ATOM 4149 C C . GLY B 1 156 ? -7.293 -8.062 10.43 1 95.75 156 GLY B C 1
ATOM 4150 O O . GLY B 1 156 ? -6.062 -8.117 10.367 1 95.75 156 GLY B O 1
ATOM 4151 N N . HIS B 1 157 ? -8.078 -7.707 9.438 1 95.38 157 HIS B N 1
ATOM 4152 C CA . HIS B 1 157 ? -7.492 -7.199 8.203 1 95.38 157 HIS B CA 1
ATOM 4153 C C . HIS B 1 157 ? -6.543 -6.035 8.477 1 95.38 157 HIS B C 1
ATOM 4155 O O . HIS B 1 157 ? -6.93 -5.055 9.117 1 95.38 157 HIS B O 1
ATOM 4161 N N . SER B 1 158 ? -5.316 -6.168 8.039 1 96.19 158 SER B N 1
ATOM 4162 C CA . SER B 1 158 ? -4.293 -5.133 8.141 1 96.19 158 SER B CA 1
ATOM 4163 C C . SER B 1 158 ? -3.576 -4.934 6.809 1 96.19 158 SER B C 1
ATOM 4165 O O . SER B 1 158 ? -3.314 -5.898 6.09 1 96.19 158 SER B O 1
ATOM 4167 N N . SER B 1 159 ? -3.354 -3.684 6.469 1 95.81 159 SER B N 1
ATOM 4168 C CA . SER B 1 159 ? -2.717 -3.387 5.191 1 95.81 159 SER B CA 1
ATOM 4169 C C . SER B 1 159 ? -2.041 -2.02 5.215 1 95.81 159 SER B C 1
ATOM 4171 O O . SER B 1 159 ? -2.254 -1.23 6.137 1 95.81 159 SER B O 1
ATOM 4173 N N . VAL B 1 160 ? -1.158 -1.818 4.27 1 96.5 160 VAL B N 1
ATOM 4174 C CA . VAL B 1 160 ? -0.47 -0.543 4.094 1 96.5 160 VAL B CA 1
ATOM 4175 C C . VAL B 1 160 ? -0.819 0.05 2.732 1 96.5 160 VAL B C 1
ATOM 4177 O O . VAL B 1 160 ? -0.772 -0.645 1.715 1 96.5 160 VAL B O 1
ATOM 4180 N N . PHE B 1 161 ? -1.188 1.292 2.777 1 95.44 161 PHE B N 1
ATOM 4181 C CA . PHE B 1 161 ? -1.491 2.025 1.554 1 95.44 161 PHE B CA 1
ATOM 4182 C C . PHE B 1 161 ? -0.311 2.895 1.137 1 95.44 161 PHE B C 1
ATOM 4184 O O . PHE B 1 161 ? 0.256 3.617 1.958 1 95.44 161 PHE B O 1
ATOM 4191 N N . VAL B 1 162 ? 0.017 2.738 -0.165 1 95.75 162 VAL B N 1
ATOM 4192 C CA . VAL B 1 162 ? 1.099 3.564 -0.693 1 95.75 162 VAL B CA 1
ATOM 4193 C C . VAL B 1 162 ? 0.58 4.422 -1.846 1 95.75 162 VAL B C 1
ATOM 4195 O O . VAL B 1 162 ? 0.419 3.934 -2.967 1 95.75 162 VAL B O 1
ATOM 4198 N N . THR B 1 163 ? 0.337 5.652 -1.568 1 95.12 163 THR B N 1
ATOM 4199 C CA . THR B 1 163 ? -0.016 6.703 -2.518 1 95.12 163 THR B CA 1
ATOM 4200 C C . THR B 1 163 ? 0.702 8.008 -2.174 1 95.12 163 THR B C 1
ATOM 4202 O O . THR B 1 163 ? 0.093 9.078 -2.184 1 95.12 163 THR B O 1
ATOM 4205 N N . GLU B 1 164 ? 1.909 7.84 -1.796 1 91.69 164 GLU B N 1
ATOM 4206 C CA . GLU B 1 164 ? 2.781 8.953 -1.429 1 91.69 164 GLU B CA 1
ATOM 4207 C C . GLU B 1 164 ? 2.174 9.781 -0.303 1 91.69 164 GLU B C 1
ATOM 4209 O O . GLU B 1 164 ? 1.776 9.242 0.73 1 91.69 164 GLU B O 1
ATOM 4214 N N . GLN B 1 165 ? 2.164 11.086 -0.477 1 92.5 165 GLN B N 1
ATOM 4215 C CA . GLN B 1 165 ? 1.716 11.953 0.604 1 92.5 165 GLN B CA 1
ATOM 4216 C C . GLN B 1 165 ? 0.2 11.891 0.769 1 92.5 165 GLN B C 1
ATOM 4218 O O . GLN B 1 165 ? -0.338 12.344 1.783 1 92.5 165 GLN B O 1
ATOM 4223 N N . ALA B 1 166 ? -0.526 11.266 -0.159 1 96 166 ALA B N 1
ATOM 4224 C CA . ALA B 1 166 ? -1.981 11.156 -0.085 1 96 166 ALA B CA 1
ATOM 4225 C C . ALA B 1 166 ? -2.396 9.93 0.719 1 96 166 ALA B C 1
ATOM 4227 O O . ALA B 1 166 ? -3.57 9.773 1.07 1 96 166 ALA B O 1
ATOM 4228 N N . GLY B 1 167 ? -1.447 9.117 1.054 1 96.19 167 GLY B N 1
ATOM 4229 C CA . GLY B 1 167 ? -1.713 7.785 1.58 1 96.19 167 GLY B CA 1
ATOM 4230 C C . GLY B 1 167 ? -2.502 7.801 2.875 1 96.19 167 GLY B C 1
ATOM 4231 O O . GLY B 1 167 ? -3.299 6.898 3.135 1 96.19 167 GLY B O 1
ATOM 4232 N N . GLY B 1 168 ? -2.209 8.781 3.709 1 97.56 168 GLY B N 1
ATOM 4233 C CA . GLY B 1 168 ? -2.926 8.859 4.973 1 97.56 168 GLY B CA 1
ATOM 4234 C C . GLY B 1 168 ? -4.43 8.977 4.797 1 97.56 168 GLY B C 1
ATOM 4235 O O . GLY B 1 168 ? -5.195 8.445 5.609 1 97.56 168 GLY B O 1
ATOM 4236 N N . LEU B 1 169 ? -4.902 9.703 3.756 1 98.56 169 LEU B N 1
ATOM 4237 C CA . LEU B 1 169 ? -6.328 9.82 3.471 1 98.56 169 LEU B CA 1
ATOM 4238 C C . LEU B 1 169 ? -6.891 8.508 2.943 1 98.56 169 LEU B C 1
ATOM 4240 O O . LEU B 1 169 ? -7.969 8.078 3.357 1 98.56 169 LEU B O 1
ATOM 4244 N N . ASP B 1 170 ? -6.137 7.902 2.098 1 97.5 170 ASP B N 1
ATOM 4245 C CA . ASP B 1 170 ? -6.57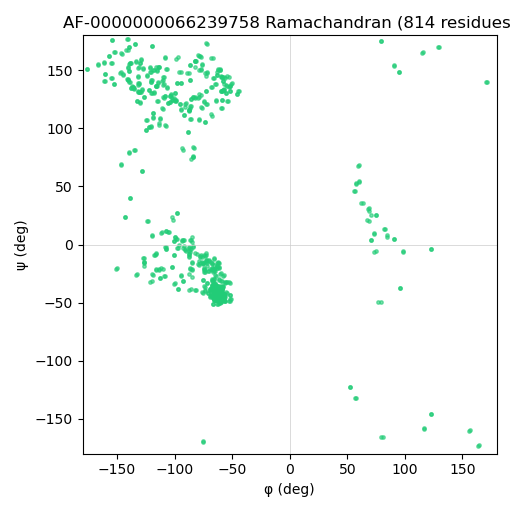4 6.648 1.489 1 97.5 170 ASP B CA 1
ATOM 4246 C C . ASP B 1 170 ? -6.684 5.539 2.533 1 97.5 170 ASP B C 1
ATOM 4248 O O . ASP B 1 170 ? -7.605 4.727 2.49 1 97.5 170 ASP B O 1
ATOM 4252 N N . ALA B 1 171 ? -5.703 5.516 3.42 1 98.12 171 ALA B N 1
ATOM 4253 C CA . ALA B 1 171 ? -5.73 4.516 4.484 1 98.12 171 ALA B CA 1
ATOM 4254 C C . ALA B 1 171 ? -6.945 4.703 5.387 1 98.12 171 ALA B C 1
ATOM 4256 O O . ALA B 1 171 ? -7.629 3.734 5.727 1 98.12 171 ALA B O 1
ATOM 4257 N N . ALA B 1 172 ? -7.219 5.91 5.781 1 98.5 172 ALA B N 1
ATOM 4258 C CA . ALA B 1 172 ? -8.367 6.211 6.633 1 98.5 172 ALA B CA 1
ATOM 4259 C C . ALA B 1 172 ? -9.672 5.844 5.934 1 98.5 172 ALA B C 1
ATOM 4261 O O . ALA B 1 172 ? -10.586 5.305 6.559 1 98.5 172 ALA B O 1
ATOM 4262 N N . ALA B 1 173 ? -9.75 6.137 4.684 1 97.56 173 ALA B N 1
ATOM 4263 C CA . ALA B 1 173 ? -10.945 5.84 3.908 1 97.56 173 ALA B CA 1
ATOM 4264 C C . ALA B 1 173 ? -11.164 4.336 3.791 1 97.56 173 ALA B C 1
ATOM 4266 O O . ALA B 1 173 ? -12.297 3.857 3.885 1 97.56 173 ALA B O 1
ATOM 4267 N N . HIS B 1 174 ? -10.086 3.656 3.535 1 96.12 174 HIS B N 1
ATOM 4268 C CA . HIS B 1 174 ? -10.18 2.203 3.449 1 96.12 174 HIS B CA 1
ATOM 4269 C C . HIS B 1 174 ? -10.633 1.601 4.773 1 96.12 174 HIS B C 1
ATOM 4271 O O . HIS B 1 174 ? -11.484 0.711 4.797 1 96.12 174 HIS B O 1
ATOM 4277 N N . ALA B 1 175 ? -10.062 2.084 5.855 1 97.75 175 ALA B N 1
ATOM 4278 C CA . ALA B 1 175 ? -10.484 1.643 7.184 1 97.75 175 ALA B CA 1
ATOM 4279 C C . ALA B 1 175 ? -11.984 1.882 7.387 1 97.75 175 ALA B C 1
ATOM 4281 O O . ALA B 1 175 ? -12.695 1 7.863 1 97.75 175 ALA B O 1
ATOM 4282 N N . ALA B 1 176 ? -12.414 3.004 6.98 1 97.69 176 ALA B N 1
ATOM 4283 C CA . ALA B 1 176 ? -13.82 3.354 7.145 1 97.69 176 ALA B CA 1
ATOM 4284 C C . ALA B 1 176 ? -14.719 2.406 6.352 1 97.69 176 ALA B C 1
ATOM 4286 O O . ALA B 1 176 ? -15.781 2.004 6.828 1 97.69 176 ALA B O 1
ATOM 4287 N N . ARG B 1 177 ? -14.297 2.064 5.172 1 94.56 177 ARG B N 1
ATOM 4288 C CA . ARG B 1 177 ? -15.086 1.159 4.344 1 94.56 177 ARG B CA 1
ATOM 4289 C C . ARG B 1 177 ? -15.195 -0.216 4.992 1 94.56 177 ARG B C 1
ATOM 4291 O O . ARG B 1 177 ? -16.266 -0.83 4.973 1 94.56 177 ARG B O 1
ATOM 4298 N N . LEU B 1 178 ? -14.094 -0.727 5.512 1 95.31 178 LEU B N 1
ATOM 4299 C CA . LEU B 1 178 ? -14.102 -2.037 6.152 1 95.31 178 LEU B CA 1
ATOM 4300 C C . LEU B 1 178 ? -14.961 -2.021 7.414 1 95.31 178 LEU B C 1
ATOM 4302 O O . LEU B 1 178 ? -15.602 -3.021 7.746 1 95.31 178 LEU B O 1
ATOM 4306 N N . LEU B 1 179 ? -14.961 -0.903 8.102 1 96.94 179 LEU B N 1
ATOM 4307 C CA . LEU B 1 179 ? -15.789 -0.745 9.297 1 96.94 179 LEU B CA 1
ATOM 4308 C C . LEU B 1 179 ? -17.266 -0.72 8.922 1 96.94 179 LEU B C 1
ATOM 4310 O O . LEU B 1 179 ? -18.078 -1.375 9.578 1 96.94 179 LEU B O 1
ATOM 4314 N N . ARG B 1 180 ? -17.609 -0.004 7.867 1 94.69 180 ARG B N 1
ATOM 4315 C CA . ARG B 1 180 ? -19 0.078 7.422 1 94.69 180 ARG B CA 1
ATOM 4316 C C . ARG B 1 180 ? -19.516 -1.287 6.977 1 94.69 180 ARG B C 1
ATOM 4318 O O . ARG B 1 180 ? -20.688 -1.611 7.176 1 94.69 180 ARG B O 1
ATOM 4325 N N . LYS B 1 181 ? -18.609 -2.049 6.383 1 90.5 181 LYS B N 1
ATOM 4326 C CA . LYS B 1 181 ? -18.969 -3.375 5.887 1 90.5 181 LYS B CA 1
ATOM 4327 C C . LYS B 1 181 ? -19.125 -4.367 7.035 1 90.5 181 LYS B C 1
ATOM 4329 O O . LYS B 1 181 ? -19.734 -5.422 6.875 1 90.5 181 LYS B O 1
ATOM 4334 N N . GLY B 1 182 ? -18.531 -4.066 8.195 1 91.56 182 GLY B N 1
ATOM 4335 C CA . GLY B 1 182 ? -18.578 -4.953 9.344 1 91.56 182 GLY B CA 1
ATOM 4336 C C . GLY B 1 182 ? -17.422 -5.938 9.406 1 91.56 182 GLY B C 1
ATOM 4337 O O . GLY B 1 182 ? -17.391 -6.805 10.273 1 91.56 182 GLY B O 1
ATOM 4338 N N . THR B 1 183 ? -16.484 -5.785 8.453 1 90.38 183 THR B N 1
ATOM 4339 C CA . THR B 1 183 ? -15.289 -6.625 8.453 1 90.38 183 THR B CA 1
ATOM 4340 C C . THR B 1 183 ? -14.453 -6.379 9.711 1 90.38 183 THR B C 1
ATOM 4342 O O . THR B 1 183 ? -13.812 -7.297 10.227 1 90.38 183 THR B O 1
ATOM 4345 N N . LEU B 1 184 ? -14.398 -5.109 10.102 1 94.69 184 LEU B N 1
ATOM 4346 C CA . LEU B 1 184 ? -13.719 -4.684 11.32 1 94.69 184 LEU B CA 1
ATOM 4347 C C . LEU B 1 184 ? -14.68 -3.969 12.266 1 94.69 184 LEU B C 1
ATOM 4349 O O . LEU B 1 184 ? -15.695 -3.422 11.82 1 94.69 184 LEU B O 1
ATOM 4353 N N . ASN B 1 185 ? -14.367 -4.043 13.523 1 94.75 185 ASN B N 1
ATOM 4354 C CA . ASN B 1 185 ? -15.086 -3.26 14.523 1 94.75 185 ASN B CA 1
ATOM 4355 C C . ASN B 1 185 ? -14.344 -1.977 14.875 1 94.75 185 ASN B C 1
ATOM 4357 O O . ASN B 1 185 ? -14.969 -0.959 15.188 1 94.75 185 ASN B O 1
ATOM 4361 N N . THR B 1 186 ? -13.07 -2.094 14.93 1 96.31 186 THR B N 1
ATOM 4362 C CA . THR B 1 186 ? -12.18 -0.977 15.227 1 96.31 186 THR B CA 1
ATOM 4363 C C . THR B 1 186 ? -10.938 -1.022 14.336 1 96.31 186 THR B C 1
ATOM 4365 O O . THR B 1 186 ? -10.398 -2.1 14.07 1 96.31 186 THR B O 1
ATOM 4368 N N . ALA B 1 187 ? -10.562 0.127 13.906 1 98.38 187 ALA B N 1
ATOM 4369 C CA . ALA B 1 187 ? -9.352 0.221 13.094 1 98.38 187 ALA B CA 1
ATOM 4370 C C . ALA B 1 187 ? -8.422 1.313 13.609 1 98.38 187 ALA B C 1
ATOM 4372 O O . ALA B 1 187 ? -8.883 2.389 14.008 1 98.38 187 ALA B O 1
ATOM 4373 N N . LEU B 1 188 ? -7.203 0.966 13.75 1 98.62 188 LEU B N 1
ATOM 4374 C CA . LEU B 1 188 ? -6.156 1.982 13.836 1 98.62 188 LEU B CA 1
ATOM 4375 C C . LEU B 1 188 ? -5.684 2.387 12.445 1 98.62 188 LEU B C 1
ATOM 4377 O O . LEU B 1 188 ? -5.32 1.531 11.633 1 98.62 188 LEU B O 1
ATOM 4381 N N . THR B 1 189 ? -5.723 3.713 12.117 1 98.81 189 THR B N 1
ATOM 4382 C CA . THR B 1 189 ? -5.363 4.168 10.773 1 98.81 189 THR B CA 1
ATOM 4383 C C . THR B 1 189 ? -4.543 5.453 10.844 1 98.81 189 THR B C 1
ATOM 4385 O O . THR B 1 189 ? -4.355 6.02 11.922 1 98.81 189 THR B O 1
ATOM 4388 N N . GLY B 1 190 ? -3.98 5.867 9.734 1 98.38 190 GLY B N 1
ATOM 4389 C CA . GLY B 1 190 ? -3.098 7.02 9.641 1 98.38 190 GLY B CA 1
ATOM 4390 C C . GLY B 1 190 ? -1.734 6.68 9.07 1 98.38 190 GLY B C 1
ATOM 4391 O O . GLY B 1 190 ? -1.629 5.887 8.133 1 98.38 190 GLY B O 1
ATOM 4392 N N . GLY B 1 191 ? -0.698 7.395 9.594 1 97.69 191 GLY B N 1
ATOM 4393 C CA . GLY B 1 191 ? 0.659 7.16 9.125 1 97.69 191 GLY B CA 1
ATOM 4394 C C . GLY B 1 191 ? 1.697 7.977 9.875 1 97.69 191 GLY B C 1
ATOM 4395 O O . GLY B 1 191 ? 1.38 9.016 10.445 1 97.69 191 GLY B O 1
ATOM 4396 N N . CYS B 1 192 ? 2.898 7.453 9.961 1 97.25 192 CYS B N 1
ATOM 4397 C CA . CYS B 1 192 ? 4.078 8.125 10.492 1 97.25 192 CYS B CA 1
ATOM 4398 C C . CYS B 1 192 ? 5.305 7.84 9.633 1 97.25 192 CYS B C 1
ATOM 4400 O O . CYS B 1 192 ? 5.504 6.707 9.195 1 97.25 192 CYS B O 1
ATOM 4402 N N . GLU B 1 193 ? 6.027 8.867 9.359 1 95.62 193 GLU B N 1
ATOM 4403 C CA . GLU B 1 193 ? 7.258 8.742 8.578 1 95.62 193 GLU B CA 1
ATOM 4404 C C . GLU B 1 193 ? 8.414 9.469 9.258 1 95.62 193 GLU B C 1
ATOM 4406 O O . GLU B 1 193 ? 8.195 10.391 10.047 1 95.62 193 GLU B O 1
ATOM 4411 N N . ALA B 1 194 ? 9.609 9.031 9.031 1 93.94 194 ALA B N 1
ATOM 4412 C CA . ALA B 1 194 ? 10.828 9.688 9.508 1 93.94 194 ALA B CA 1
ATOM 4413 C C . ALA B 1 194 ? 11.969 9.5 8.508 1 93.94 194 ALA B C 1
ATOM 4415 O O . ALA B 1 194 ? 12.961 8.836 8.812 1 93.94 194 ALA B O 1
ATOM 4416 N N . SER B 1 195 ? 11.797 10.125 7.387 1 88 195 SER B N 1
ATOM 4417 C CA . SER B 1 195 ? 12.781 9.93 6.324 1 88 195 SER B CA 1
ATOM 4418 C C . SER B 1 195 ? 13.742 11.102 6.238 1 88 195 SER B C 1
ATOM 4420 O O . SER B 1 195 ? 14.359 11.336 5.191 1 88 195 SER B O 1
ATOM 4422 N N . LEU B 1 196 ? 13.828 11.836 7.312 1 90.88 196 LEU B N 1
ATOM 4423 C CA . LEU B 1 196 ? 14.766 12.945 7.344 1 90.88 196 LEU B CA 1
ATOM 4424 C C . LEU B 1 196 ? 16.172 12.469 7.719 1 90.88 196 LEU B C 1
ATOM 4426 O O . LEU B 1 196 ? 16.609 12.672 8.852 1 90.88 196 LEU B O 1
ATOM 4430 N N . CYS B 1 197 ? 16.875 11.844 6.844 1 88.5 197 CYS B N 1
ATOM 4431 C CA . CYS B 1 197 ? 18.25 11.328 6.91 1 88.5 197 CYS B CA 1
ATOM 4432 C C . CYS B 1 197 ? 18.969 11.516 5.582 1 88.5 197 CYS B C 1
ATOM 4434 O O . CYS B 1 197 ? 18.344 11.891 4.582 1 88.5 197 CYS B O 1
ATOM 4436 N N . PRO B 1 198 ? 20.266 11.336 5.566 1 85 198 PRO B N 1
ATOM 4437 C CA . PRO B 1 198 ? 21 11.57 4.316 1 85 198 PRO B CA 1
ATOM 4438 C C . PRO B 1 198 ? 20.391 10.82 3.133 1 85 198 PRO B C 1
ATOM 4440 O O . PRO B 1 198 ? 20.219 11.391 2.055 1 85 198 PRO B O 1
ATOM 4443 N N . TRP B 1 199 ? 20.016 9.578 3.301 1 84.12 199 TRP B N 1
ATOM 4444 C CA . TRP B 1 199 ? 19.422 8.812 2.217 1 84.12 199 TRP B CA 1
ATOM 4445 C C . TRP B 1 199 ? 18.078 9.414 1.812 1 84.12 199 TRP B C 1
ATOM 4447 O O . TRP B 1 199 ? 17.766 9.508 0.623 1 84.12 199 TRP B O 1
ATOM 4457 N N . GLY B 1 200 ? 17.328 9.734 2.785 1 88.5 200 GLY B N 1
ATOM 4458 C CA . GLY B 1 200 ? 16.047 10.352 2.504 1 88.5 200 GLY B CA 1
ATOM 4459 C C . GLY B 1 200 ? 16.156 11.641 1.712 1 88.5 200 GLY B C 1
ATOM 4460 O O . GLY B 1 200 ? 15.383 11.883 0.788 1 88.5 200 GLY B O 1
ATOM 4461 N N . LEU B 1 201 ? 17.109 12.484 2.039 1 88.5 201 LEU B N 1
ATOM 4462 C CA . LEU B 1 201 ? 17.328 13.727 1.312 1 88.5 201 LEU B CA 1
ATOM 4463 C C . LEU B 1 201 ? 17.766 13.445 -0.126 1 88.5 201 LEU B C 1
ATOM 4465 O O . LEU B 1 201 ? 17.219 14.039 -1.063 1 88.5 201 LEU B O 1
ATOM 4469 N N . VAL B 1 202 ? 18.641 12.516 -0.255 1 84.56 202 VAL B N 1
ATOM 4470 C CA . VAL B 1 202 ? 19.188 12.195 -1.575 1 84.56 202 VAL B CA 1
ATOM 4471 C C . VAL B 1 202 ? 18.078 11.641 -2.463 1 84.56 202 VAL B C 1
ATOM 4473 O O . VAL B 1 202 ? 18.047 11.891 -3.67 1 84.56 202 VAL B O 1
ATOM 4476 N N . ALA B 1 203 ? 17.172 10.945 -1.864 1 86.62 203 ALA B N 1
ATOM 4477 C CA . ALA B 1 203 ? 16.047 10.359 -2.604 1 86.62 203 ALA B CA 1
ATOM 4478 C C . ALA B 1 203 ? 15.078 11.445 -3.068 1 86.62 203 ALA B C 1
AT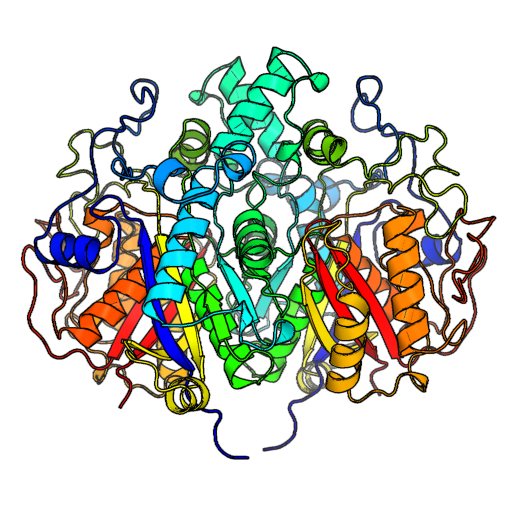OM 4480 O O . ALA B 1 203 ? 14.383 11.273 -4.07 1 86.62 203 ALA B O 1
ATOM 4481 N N . GLN B 1 204 ? 15.07 12.562 -2.428 1 88.75 204 GLN B N 1
ATOM 4482 C CA . GLN B 1 204 ? 14.031 13.562 -2.689 1 88.75 204 GLN B CA 1
ATOM 4483 C C . GLN B 1 204 ? 14.602 14.766 -3.438 1 88.75 204 GLN B C 1
ATOM 4485 O O . GLN B 1 204 ? 13.891 15.422 -4.195 1 88.75 204 GLN B O 1
ATOM 4490 N N . ILE B 1 205 ? 15.883 15.062 -3.291 1 88.81 205 ILE B N 1
ATOM 4491 C CA . ILE B 1 205 ? 16.516 16.25 -3.836 1 88.81 205 ILE B CA 1
ATOM 4492 C C . ILE B 1 205 ? 16.359 16.281 -5.355 1 88.81 205 ILE B C 1
ATOM 4494 O O . ILE B 1 205 ? 16.016 17.312 -5.934 1 88.81 205 ILE B O 1
ATOM 4498 N N . PRO B 1 206 ? 16.469 15.078 -6.027 1 86.44 206 PRO B N 1
ATOM 4499 C CA . PRO B 1 206 ? 16.422 15.094 -7.488 1 86.44 206 PRO B CA 1
ATOM 4500 C C . PRO B 1 206 ? 15.047 15.477 -8.031 1 86.44 206 PRO B C 1
ATOM 4502 O O . PRO B 1 206 ? 14.906 15.781 -9.219 1 86.44 206 PRO B O 1
ATOM 4505 N N . SER B 1 207 ? 14.008 15.445 -7.188 1 84.69 207 SER B N 1
ATOM 4506 C CA . SER B 1 207 ? 12.68 15.844 -7.629 1 84.69 207 SER B CA 1
ATOM 4507 C C . SER B 1 207 ? 12.625 17.328 -7.973 1 84.69 207 SER B C 1
ATOM 4509 O O . SER B 1 207 ? 11.773 17.766 -8.75 1 84.69 207 SER B O 1
ATOM 4511 N N . GLY B 1 208 ? 13.461 18.109 -7.309 1 88.38 208 GLY B N 1
ATOM 4512 C CA . GLY B 1 208 ? 13.516 19.547 -7.539 1 88.38 208 GLY B CA 1
ATOM 4513 C C . GLY B 1 208 ? 12.438 20.312 -6.789 1 88.38 208 GLY B C 1
ATOM 4514 O O . GLY B 1 208 ? 12.242 21.516 -7.023 1 88.38 208 GLY B O 1
ATOM 4515 N N . PHE B 1 209 ? 11.758 19.656 -5.824 1 92.12 209 PHE B N 1
ATOM 4516 C CA . PHE B 1 209 ? 10.609 20.281 -5.18 1 92.12 209 PHE B CA 1
ATOM 4517 C C . PHE B 1 209 ? 10.945 20.703 -3.754 1 92.12 209 PHE B C 1
ATOM 4519 O O . PHE B 1 209 ? 10.133 21.344 -3.08 1 92.12 209 PHE B O 1
ATOM 4526 N N . LEU B 1 210 ? 12.141 20.406 -3.344 1 95.06 210 LEU B N 1
ATOM 4527 C CA . LEU B 1 210 ? 12.508 20.75 -1.973 1 95.06 210 LEU B CA 1
ATOM 4528 C C . LEU B 1 210 ? 13.031 22.188 -1.892 1 95.06 210 LEU B C 1
ATOM 4530 O O . LEU B 1 210 ? 13.758 22.641 -2.777 1 95.06 210 LEU B O 1
ATOM 4534 N N . SER B 1 211 ? 12.664 22.812 -0.838 1 97.12 211 SER B N 1
ATOM 4535 C CA . SER B 1 211 ? 13.172 24.156 -0.581 1 97.12 211 SER B CA 1
ATOM 4536 C C . SER B 1 211 ? 14.664 24.125 -0.27 1 97.12 211 SER B C 1
ATOM 4538 O O . SER B 1 211 ? 15.133 23.266 0.481 1 97.12 211 SER B O 1
ATOM 4540 N N . GLU B 1 212 ? 15.359 25.031 -0.866 1 95.94 212 GLU B N 1
ATOM 4541 C CA . GLU B 1 212 ? 16.781 25.188 -0.584 1 95.94 212 GLU B CA 1
ATOM 4542 C C . GLU B 1 212 ? 17.062 26.406 0.285 1 95.94 212 GLU B C 1
ATOM 4544 O O . GLU B 1 212 ? 18.203 26.781 0.486 1 95.94 212 GLU B O 1
ATOM 4549 N N . ALA B 1 213 ? 15.938 26.953 0.795 1 95.62 213 ALA B N 1
ATOM 4550 C CA . ALA B 1 213 ? 16.078 28.109 1.685 1 95.62 213 ALA B CA 1
ATOM 4551 C C . ALA B 1 213 ? 16.844 27.734 2.951 1 95.62 213 ALA B C 1
ATOM 4553 O O . ALA B 1 213 ? 16.672 26.625 3.48 1 95.62 213 ALA B O 1
ATOM 4554 N N . THR B 1 214 ? 17.641 28.719 3.463 1 94.44 214 THR B N 1
ATOM 4555 C CA . THR B 1 214 ? 18.453 28.438 4.645 1 94.44 214 THR B CA 1
ATOM 4556 C C . THR B 1 214 ? 17.812 29.047 5.891 1 94.44 214 THR B C 1
ATOM 4558 O O . THR B 1 214 ? 18.141 28.656 7.016 1 94.44 214 THR B O 1
ATOM 4561 N N . ASP B 1 215 ? 16.938 30 5.699 1 95.62 215 ASP B N 1
ATOM 4562 C CA . ASP B 1 215 ? 16.172 30.562 6.809 1 95.62 215 ASP B CA 1
ATOM 4563 C C . ASP B 1 215 ? 14.906 29.766 7.066 1 95.62 215 ASP B C 1
ATOM 4565 O O . ASP B 1 215 ? 13.992 29.75 6.242 1 95.62 215 ASP B O 1
ATOM 4569 N N . PRO B 1 216 ? 14.805 29.125 8.227 1 96.38 216 PRO B N 1
ATOM 4570 C CA . PRO B 1 216 ? 13.633 28.297 8.516 1 96.38 216 PRO B CA 1
ATOM 4571 C C . PRO B 1 216 ? 12.32 29.062 8.422 1 96.38 216 PRO B C 1
ATOM 4573 O O . PRO B 1 216 ? 11.289 28.484 8.078 1 96.38 216 PRO B O 1
ATOM 4576 N N . HIS B 1 217 ? 12.297 30.359 8.625 1 92.75 217 HIS B N 1
ATOM 4577 C CA . HIS B 1 217 ? 11.078 31.156 8.656 1 92.75 217 HIS B CA 1
ATOM 4578 C C . HIS B 1 217 ? 10.57 31.438 7.25 1 92.75 217 HIS B C 1
ATOM 4580 O O . HIS B 1 217 ? 9.422 31.844 7.074 1 92.75 217 HIS B O 1
ATOM 4586 N N . ASP B 1 218 ? 11.438 31.219 6.324 1 93.12 218 ASP B N 1
ATOM 4587 C CA . ASP B 1 218 ? 11.062 31.516 4.945 1 93.12 218 ASP B CA 1
ATOM 4588 C C . ASP B 1 218 ? 11.203 30.266 4.062 1 93.12 218 ASP B C 1
ATOM 4590 O O . ASP B 1 218 ? 11.312 30.375 2.838 1 93.12 218 ASP B O 1
ATOM 4594 N N . ALA B 1 219 ? 11.211 29.141 4.664 1 96.25 219 ALA B N 1
ATOM 4595 C CA . ALA B 1 219 ? 11.594 27.953 3.9 1 96.25 219 ALA B CA 1
ATOM 4596 C C . ALA B 1 219 ? 10.375 27.266 3.297 1 96.25 219 ALA B C 1
ATOM 4598 O O . ALA B 1 219 ? 10.469 26.609 2.256 1 96.25 219 ALA B O 1
ATOM 4599 N N . TYR B 1 220 ? 9.281 27.344 3.949 1 97.19 220 TYR B N 1
ATOM 4600 C CA . TYR B 1 220 ? 8.078 26.672 3.488 1 97.19 220 TYR B CA 1
ATOM 4601 C C . TYR B 1 220 ? 6.922 27.656 3.344 1 97.19 220 TYR B C 1
ATOM 4603 O O . TYR B 1 220 ? 6.18 27.906 4.301 1 97.19 220 TYR B O 1
ATOM 4611 N N . LEU B 1 221 ? 6.68 28.125 2.09 1 96.81 221 LEU B N 1
ATOM 4612 C CA . LEU B 1 221 ? 5.773 29.25 1.854 1 96.81 221 LEU B CA 1
ATOM 4613 C C . LEU B 1 221 ? 4.738 28.891 0.794 1 96.81 221 LEU B C 1
ATOM 4615 O O . LEU B 1 221 ? 4.66 29.547 -0.249 1 96.81 221 LEU B O 1
ATOM 4619 N N . PRO B 1 222 ? 3.9 27.891 1.094 1 97.31 222 PRO B N 1
ATOM 4620 C CA . PRO B 1 222 ? 2.877 27.578 0.098 1 97.31 222 PRO B CA 1
ATOM 4621 C C . PRO B 1 222 ? 1.977 28.766 -0.23 1 97.31 222 PRO B C 1
ATOM 4623 O O . PRO B 1 222 ? 1.639 29.547 0.658 1 97.31 222 PRO B O 1
ATOM 4626 N N . PHE B 1 223 ? 1.612 28.922 -1.533 1 97.44 223 PHE B N 1
ATOM 4627 C CA . PHE B 1 223 ? 0.689 29.906 -2.084 1 97.44 223 PHE B CA 1
ATOM 4628 C C . PHE B 1 223 ? 1.294 31.297 -2.029 1 97.44 223 PHE B C 1
ATOM 4630 O O . PHE B 1 223 ? 0.635 32.281 -2.379 1 97.44 223 PHE B O 1
ATOM 4637 N N . ASP B 1 224 ? 2.531 31.406 -1.59 1 97.12 224 ASP B N 1
ATOM 4638 C CA . ASP B 1 224 ? 3.238 32.688 -1.574 1 97.12 224 ASP B CA 1
ATOM 4639 C C . ASP B 1 224 ? 3.926 32.938 -2.912 1 97.12 224 ASP B C 1
ATOM 4641 O O . ASP B 1 224 ? 4.285 32 -3.627 1 97.12 224 ASP B O 1
ATOM 4645 N N . ALA B 1 225 ? 4.129 34.219 -3.201 1 95.94 225 ALA B N 1
ATOM 4646 C CA . ALA B 1 225 ? 4.848 34.594 -4.418 1 95.94 225 ALA B CA 1
ATOM 4647 C C . ALA B 1 225 ? 6.297 34.125 -4.363 1 95.94 225 ALA B C 1
ATOM 4649 O O . ALA B 1 225 ? 6.93 33.938 -5.406 1 95.94 225 ALA B O 1
ATOM 4650 N N . ARG B 1 226 ? 6.844 33.969 -3.211 1 95.62 226 ARG B N 1
ATOM 4651 C CA . ARG B 1 226 ? 8.234 33.562 -2.994 1 95.62 226 ARG B CA 1
ATOM 4652 C C . ARG B 1 226 ? 8.352 32.031 -2.869 1 95.62 226 ARG B C 1
ATOM 4654 O O . ARG B 1 226 ? 9.43 31.531 -2.566 1 95.62 226 ARG B O 1
ATOM 4661 N N . ALA B 1 227 ? 7.184 31.234 -3.053 1 96.88 227 ALA B N 1
ATOM 4662 C CA . ALA B 1 227 ? 7.215 29.781 -2.895 1 96.88 227 ALA B CA 1
ATOM 4663 C C . ALA B 1 227 ? 8.328 29.172 -3.74 1 96.88 227 ALA B C 1
ATOM 4665 O O . ALA B 1 227 ? 8.484 29.5 -4.918 1 96.88 227 ALA B O 1
ATOM 4666 N N . ALA B 1 228 ? 9.117 28.297 -3.125 1 95.62 228 ALA B N 1
ATOM 4667 C CA . ALA B 1 228 ? 10.25 27.703 -3.838 1 95.62 228 ALA B CA 1
ATOM 4668 C C . ALA B 1 228 ? 10.453 26.25 -3.441 1 95.62 228 ALA B C 1
ATOM 4670 O O . ALA B 1 228 ? 11.562 25.719 -3.514 1 95.62 228 ALA B O 1
ATOM 4671 N N . GLY B 1 229 ? 9.43 25.625 -2.979 1 96.12 229 GLY B N 1
ATOM 4672 C CA . GLY B 1 229 ? 9.523 24.234 -2.607 1 96.12 229 GLY B CA 1
ATOM 4673 C C . GLY B 1 229 ? 9 23.938 -1.209 1 96.12 229 GLY B C 1
ATOM 4674 O O . GLY B 1 229 ? 8.688 24.875 -0.459 1 96.12 229 GLY B O 1
ATOM 4675 N N . TYR B 1 230 ? 8.883 22.672 -0.921 1 95.94 230 TYR B N 1
ATOM 4676 C CA . TYR B 1 230 ? 8.422 22.297 0.407 1 95.94 230 TYR B CA 1
ATOM 4677 C C . TYR B 1 230 ? 9.594 21.922 1.311 1 95.94 230 TYR B C 1
ATOM 4679 O O . TYR B 1 230 ? 10.719 21.75 0.838 1 95.94 230 TYR B O 1
ATOM 4687 N N . VAL B 1 231 ? 9.398 21.953 2.57 1 97.31 231 VAL B N 1
ATOM 4688 C CA . VAL B 1 231 ? 10.352 21.531 3.586 1 97.31 231 VAL B CA 1
ATOM 4689 C C . VAL B 1 231 ? 9.992 20.125 4.09 1 97.31 231 VAL B C 1
ATOM 4691 O O . VAL B 1 231 ? 8.844 19.875 4.473 1 97.31 231 VAL B O 1
ATOM 4694 N N . PRO B 1 232 ? 10.953 19.172 4.047 1 96.31 232 PRO B N 1
ATOM 4695 C CA . PRO B 1 232 ? 10.641 17.828 4.559 1 96.31 232 PRO B CA 1
ATOM 4696 C C . PRO B 1 232 ? 10.531 17.797 6.082 1 96.31 232 PRO B C 1
ATOM 4698 O O . PRO B 1 232 ? 11.18 18.594 6.773 1 96.31 232 PRO B O 1
ATOM 4701 N N . GLY B 1 233 ? 9.719 16.984 6.578 1 96.88 233 GLY B N 1
ATOM 4702 C CA . GLY B 1 233 ? 9.578 16.766 8.008 1 96.88 233 GLY B CA 1
ATOM 4703 C C . GLY B 1 233 ? 9.375 15.305 8.375 1 96.88 233 GLY B C 1
ATOM 4704 O O . GLY B 1 233 ? 9.422 14.438 7.504 1 96.88 233 GLY B O 1
ATOM 4705 N N . GLU B 1 234 ? 9.297 15.008 9.648 1 97 234 GLU B N 1
ATOM 4706 C CA . GLU B 1 234 ? 9.039 13.656 10.141 1 97 234 GLU B CA 1
ATOM 4707 C C . GLU B 1 234 ? 7.898 13.648 11.156 1 97 234 GLU B C 1
ATOM 4709 O O . GLU B 1 234 ? 7.531 14.695 11.695 1 97 234 GLU B O 1
ATOM 4714 N N . GLY B 1 235 ? 7.297 12.492 11.336 1 97.69 235 GLY B N 1
ATOM 4715 C CA . GLY B 1 235 ? 6.172 12.352 12.242 1 97.69 235 GLY B CA 1
ATOM 4716 C C . GLY B 1 235 ? 4.887 11.953 11.539 1 97.69 235 GLY B C 1
ATOM 4717 O O . GLY B 1 235 ? 4.922 11.273 10.508 1 97.69 235 GLY B O 1
ATOM 4718 N N . GLY B 1 236 ? 3.773 12.25 12.219 1 98.38 236 GLY B N 1
ATOM 4719 C CA . GLY B 1 236 ? 2.465 11.898 11.688 1 98.38 236 GLY B CA 1
ATOM 4720 C C . GLY B 1 236 ? 1.402 11.773 12.766 1 98.38 236 GLY B C 1
ATOM 4721 O O . GLY B 1 236 ? 1.488 12.422 13.805 1 98.38 236 GLY B O 1
ATOM 4722 N N . ALA B 1 237 ? 0.366 11.078 12.398 1 98.88 237 ALA B N 1
ATOM 4723 C CA . ALA B 1 237 ? -0.738 10.859 13.328 1 98.88 237 ALA B CA 1
ATOM 4724 C C . ALA B 1 237 ? -1.345 9.469 13.141 1 98.88 237 ALA B C 1
ATOM 4726 O O . ALA B 1 237 ? -1.311 8.914 12.039 1 98.88 237 ALA B O 1
ATOM 4727 N N . MET B 1 238 ? -1.791 8.922 14.234 1 98.81 238 MET B N 1
ATOM 4728 C CA . MET B 1 238 ? -2.619 7.723 14.25 1 98.81 238 MET B CA 1
ATOM 4729 C C . MET B 1 238 ? -4.016 8.031 14.773 1 98.81 238 MET B C 1
ATOM 4731 O O . MET B 1 238 ? -4.176 8.828 15.703 1 98.81 238 MET B O 1
ATOM 4735 N N . LEU B 1 239 ? -5.023 7.453 14.156 1 98.88 239 LEU B N 1
ATOM 4736 C CA . LEU B 1 239 ? -6.43 7.637 14.508 1 98.88 239 LEU B CA 1
ATOM 4737 C C . LEU B 1 239 ? -7.074 6.305 14.875 1 98.88 239 LEU B C 1
ATOM 4739 O O . LEU B 1 239 ? -6.797 5.281 14.242 1 98.88 239 LEU B O 1
ATOM 4743 N N . VAL B 1 240 ? -7.895 6.305 15.883 1 98.81 240 VAL B N 1
ATOM 4744 C CA . VAL B 1 240 ? -8.781 5.172 16.141 1 98.81 240 VAL B CA 1
ATOM 4745 C C . VAL B 1 240 ? -10.141 5.422 15.508 1 98.81 240 VAL B C 1
ATOM 4747 O O . VAL B 1 240 ? -10.828 6.387 15.859 1 98.81 240 VAL B O 1
ATOM 4750 N N . ALA B 1 241 ? -10.5 4.625 14.562 1 98.69 241 ALA B N 1
ATOM 4751 C CA . ALA B 1 241 ? -11.805 4.699 13.906 1 98.69 241 ALA B CA 1
ATOM 4752 C C . ALA B 1 241 ? -12.68 3.514 14.289 1 98.69 241 ALA B C 1
ATOM 4754 O O . ALA B 1 241 ? -12.203 2.385 14.391 1 98.69 241 ALA B O 1
ATOM 4755 N N . GLU B 1 242 ? -13.891 3.709 14.531 1 97.56 242 GLU B N 1
ATOM 4756 C CA . GLU B 1 242 ? -14.852 2.646 14.82 1 97.56 242 GLU B CA 1
ATOM 4757 C C . GLU B 1 242 ? -16.266 3.053 14.414 1 97.56 242 GLU B C 1
ATOM 4759 O O . GLU B 1 242 ? -16.516 4.211 14.062 1 97.56 242 GLU B O 1
ATOM 4764 N N . ARG B 1 243 ? -17.156 2.145 14.352 1 95.81 243 ARG B N 1
ATOM 4765 C CA . ARG B 1 243 ? -18.562 2.447 14.07 1 95.81 243 ARG B CA 1
ATOM 4766 C C . ARG B 1 243 ? -19.188 3.254 15.211 1 95.81 243 ARG B C 1
ATOM 4768 O O . ARG B 1 243 ? -18.922 2.992 16.375 1 95.81 243 ARG B O 1
ATOM 4775 N N . ALA B 1 244 ? -20.016 4.133 14.844 1 95.38 244 ALA B N 1
ATOM 4776 C CA . ALA B 1 244 ? -20.641 5.008 15.828 1 95.38 244 ALA B CA 1
ATOM 4777 C C . ALA B 1 244 ? -21.406 4.199 16.875 1 95.38 244 ALA B C 1
ATOM 4779 O O . ALA B 1 244 ? -21.469 4.578 18.047 1 95.38 244 ALA B O 1
ATOM 4780 N N . ASP B 1 245 ? -22.031 3.123 16.438 1 93.62 245 ASP B N 1
ATOM 4781 C CA . ASP B 1 245 ? -22.797 2.297 17.375 1 93.62 245 ASP B CA 1
ATOM 4782 C C . ASP B 1 245 ? -21.859 1.588 18.359 1 93.62 245 ASP B C 1
ATOM 4784 O O . ASP B 1 245 ? -22.188 1.465 19.547 1 93.62 245 ASP B O 1
ATOM 4788 N N . SER B 1 246 ? -20.719 1.114 17.891 1 91.88 246 SER B N 1
ATOM 4789 C CA . SER B 1 246 ? -19.719 0.503 18.781 1 91.88 246 SER B CA 1
ATOM 4790 C C . SER B 1 246 ? -19.188 1.511 19.797 1 91.88 246 SER B C 1
ATOM 4792 O O . SER B 1 246 ? -19.016 1.185 20.969 1 91.88 246 SER B O 1
ATOM 4794 N N . ALA B 1 247 ? -18.875 2.723 19.344 1 94.31 247 ALA B N 1
ATOM 4795 C CA . ALA B 1 247 ? -18.391 3.781 20.219 1 94.31 247 ALA B CA 1
ATOM 4796 C C . ALA B 1 247 ? -19.406 4.117 21.297 1 94.31 247 ALA B C 1
ATOM 4798 O O . ALA B 1 247 ? -19.047 4.32 22.469 1 94.31 247 ALA B O 1
ATOM 4799 N N . ARG B 1 248 ? -20.641 4.156 20.906 1 94 248 ARG B N 1
ATOM 4800 C CA . ARG B 1 248 ? -21.719 4.465 21.844 1 94 248 ARG B CA 1
ATOM 4801 C C . ARG B 1 248 ? -21.875 3.354 22.875 1 94 248 ARG B C 1
ATOM 4803 O O . ARG B 1 248 ? -22.047 3.627 24.078 1 94 248 ARG B O 1
ATOM 4810 N N . GLU B 1 249 ? -21.828 2.146 22.406 1 92.44 249 GLU B N 1
ATOM 4811 C CA . GLU B 1 249 ? -22.031 0.992 23.281 1 92.44 249 GLU B CA 1
ATOM 4812 C C . GLU B 1 249 ? -20.969 0.943 24.375 1 92.44 249 GLU B C 1
ATOM 4814 O O . GLU B 1 249 ? -21.266 0.564 25.516 1 92.44 249 GLU B O 1
ATOM 4819 N N . ARG B 1 250 ? -19.781 1.323 24.047 1 92.25 250 ARG B N 1
ATOM 4820 C CA . ARG B 1 250 ? -18.734 1.26 25.062 1 92.25 250 ARG B CA 1
ATOM 4821 C C . ARG B 1 250 ? -18.594 2.592 25.797 1 92.25 250 ARG B C 1
ATOM 4823 O O . ARG B 1 250 ? -17.656 2.793 26.562 1 92.25 250 ARG B O 1
ATOM 4830 N N . ASP B 1 251 ? -19.391 3.551 25.531 1 93.44 251 ASP B N 1
ATOM 4831 C CA . ASP B 1 251 ? -19.406 4.871 26.156 1 93.44 251 ASP B CA 1
ATOM 4832 C C . ASP B 1 251 ? -18.062 5.59 25.938 1 93.44 251 ASP B C 1
ATOM 4834 O O . ASP B 1 251 ? -17.422 6.016 26.906 1 93.44 251 ASP B O 1
ATOM 4838 N N . ALA B 1 252 ? -17.734 5.648 24.625 1 94.06 252 ALA B N 1
ATOM 4839 C CA . ALA B 1 252 ? -16.516 6.375 24.297 1 94.06 252 ALA B CA 1
ATOM 4840 C C . ALA B 1 252 ? -16.547 7.793 24.844 1 94.06 252 ALA B C 1
ATOM 4842 O O . ALA B 1 252 ? -17.547 8.508 24.672 1 94.06 252 ALA B O 1
ATOM 4843 N N . ALA B 1 253 ? -15.492 8.148 25.516 1 91.31 253 ALA B N 1
ATOM 4844 C CA . ALA B 1 253 ? -15.43 9.445 26.188 1 91.31 253 ALA B CA 1
ATOM 4845 C C . ALA B 1 253 ? -15.398 10.586 25.172 1 91.31 253 ALA B C 1
ATOM 4847 O O . ALA B 1 253 ? -15.891 11.688 25.438 1 91.31 253 ALA B O 1
ATOM 4848 N N . THR B 1 254 ? -14.82 10.312 24.078 1 93.94 254 THR B N 1
ATOM 4849 C CA . THR B 1 254 ? -14.633 11.359 23.078 1 93.94 254 THR B CA 1
ATOM 4850 C C . THR B 1 254 ? -14.961 10.844 21.672 1 93.94 254 THR B C 1
ATOM 4852 O O . THR B 1 254 ? -14.656 9.695 21.344 1 93.94 254 THR B O 1
ATOM 4855 N N . VAL B 1 255 ? -15.703 11.656 20.891 1 97.81 255 VAL B N 1
ATOM 4856 C CA . VAL B 1 255 ? -15.883 11.5 19.453 1 97.81 255 VAL B CA 1
ATOM 4857 C C . VAL B 1 255 ? -15.469 12.781 18.734 1 97.81 255 VAL B C 1
ATOM 4859 O O . VAL B 1 255 ? -16.188 13.781 18.766 1 97.81 255 VAL B O 1
ATOM 4862 N N . TYR B 1 256 ? -14.344 12.734 18.078 1 98.75 256 TYR B N 1
ATOM 4863 C CA . TYR B 1 256 ? -13.781 13.93 17.438 1 98.75 256 TYR B CA 1
ATOM 4864 C C . TYR B 1 256 ? -14.586 14.328 16.219 1 98.75 256 TYR B C 1
ATOM 4866 O O . TYR B 1 256 ? -14.672 15.508 15.875 1 98.75 256 TYR B O 1
ATOM 4874 N N . GLY B 1 257 ? -15.133 13.367 15.539 1 98.69 257 GLY B N 1
ATOM 4875 C CA . GLY B 1 257 ? -15.898 13.516 14.312 1 98.69 257 GLY B CA 1
ATOM 4876 C C . GLY B 1 257 ? -16.062 12.219 13.547 1 98.69 257 GLY B C 1
ATOM 4877 O O . GLY B 1 257 ? -15.828 11.141 14.086 1 98.69 257 GLY B O 1
ATOM 4878 N N . ARG B 1 258 ? -16.625 12.297 12.359 1 98.5 258 ARG B N 1
ATOM 4879 C CA . ARG B 1 258 ? -16.828 11.102 11.547 1 98.5 258 ARG B CA 1
ATOM 4880 C C . ARG B 1 258 ? -16.172 11.25 10.18 1 98.5 258 ARG B C 1
ATOM 4882 O O . ARG B 1 258 ? -16.047 12.359 9.656 1 98.5 258 ARG B O 1
ATOM 4889 N N . ILE B 1 259 ? -15.656 10.195 9.617 1 98.69 259 ILE B N 1
ATOM 4890 C CA . ILE B 1 259 ? -15.203 10.117 8.234 1 98.69 259 ILE B CA 1
ATOM 4891 C C . ILE B 1 259 ? -16.406 9.977 7.305 1 98.69 259 ILE B C 1
ATOM 4893 O O . ILE B 1 259 ? -17.078 8.953 7.312 1 98.69 259 ILE B O 1
ATOM 4897 N N . ALA B 1 260 ? -16.594 10.961 6.414 1 98.19 260 ALA B N 1
ATOM 4898 C CA . ALA B 1 260 ? -17.906 11.062 5.762 1 98.19 260 ALA B CA 1
ATOM 4899 C C . ALA B 1 260 ? -17.797 10.75 4.27 1 98.19 260 ALA B C 1
ATOM 4901 O O . ALA B 1 260 ? -18.766 10.305 3.652 1 98.19 260 ALA B O 1
ATOM 4902 N N . GLY B 1 261 ? -16.641 11.016 3.701 1 98.06 261 GLY B N 1
ATOM 4903 C CA . GLY B 1 261 ? -16.469 10.781 2.275 1 98.06 261 GLY B CA 1
ATOM 4904 C C . GLY B 1 261 ? -15.023 10.828 1.831 1 98.06 261 GLY B C 1
ATOM 4905 O O . GLY B 1 261 ? -14.188 11.453 2.482 1 98.06 261 GLY B O 1
ATOM 4906 N N . HIS B 1 262 ? -14.773 10.164 0.75 1 98.19 262 HIS B N 1
ATOM 4907 C CA . HIS B 1 262 ? -13.43 10.07 0.195 1 98.19 262 HIS B CA 1
ATOM 4908 C C . HIS B 1 262 ? -13.469 9.789 -1.303 1 98.19 262 HIS B C 1
ATOM 4910 O O . HIS B 1 262 ? -14.336 9.062 -1.779 1 98.19 262 HIS B O 1
ATOM 4916 N N . ALA B 1 263 ? -12.508 10.406 -1.965 1 97.88 263 ALA B N 1
ATOM 4917 C CA . ALA B 1 263 ? -12.234 10.039 -3.354 1 97.88 263 ALA B CA 1
ATOM 4918 C C . ALA B 1 263 ? -10.789 10.367 -3.73 1 97.88 263 ALA B C 1
ATOM 4920 O O . ALA B 1 263 ? -10.133 11.156 -3.057 1 97.88 263 ALA B O 1
ATOM 4921 N N . SER B 1 264 ? -10.336 9.672 -4.711 1 97.12 264 SER B N 1
ATOM 4922 C CA . SER B 1 264 ? -8.984 9.898 -5.211 1 97.12 264 SER B CA 1
ATOM 4923 C C . SER B 1 264 ? -8.938 9.812 -6.734 1 97.12 264 SER B C 1
ATOM 4925 O O . SER B 1 264 ? -9.805 9.203 -7.355 1 97.12 264 SER B O 1
ATOM 4927 N N . THR B 1 265 ? -8.047 10.484 -7.305 1 96.62 265 THR B N 1
ATOM 4928 C CA . THR B 1 265 ? -7.746 10.469 -8.734 1 96.62 265 THR B CA 1
ATOM 4929 C C . THR B 1 265 ? -6.242 10.375 -8.969 1 96.62 265 THR B C 1
ATOM 4931 O O . THR B 1 265 ? -5.457 10.406 -8.016 1 96.62 265 THR B O 1
ATOM 4934 N N . PHE B 1 266 ? -5.891 10.203 -10.203 1 95.06 266 PHE B N 1
ATOM 4935 C CA . PHE B 1 266 ? -4.488 10.148 -10.594 1 95.06 266 PHE B CA 1
ATOM 4936 C C . PHE B 1 266 ? -4.203 11.117 -11.734 1 95.06 266 PHE B C 1
ATOM 4938 O O . PHE B 1 266 ? -4.992 11.227 -12.672 1 95.06 266 PHE B O 1
ATOM 4945 N N . ASP B 1 267 ? -3.113 11.852 -11.562 1 91.38 267 ASP B N 1
ATOM 4946 C CA . ASP B 1 267 ? -2.768 12.852 -12.562 1 91.38 267 ASP B CA 1
ATOM 4947 C C . ASP B 1 267 ? -2.023 12.219 -13.742 1 91.38 267 ASP B C 1
ATOM 4949 O O . ASP B 1 267 ? -1.341 11.203 -13.57 1 91.38 267 ASP B O 1
ATOM 4953 N N . ALA B 1 268 ? -2.166 12.844 -14.836 1 80.25 268 ALA B N 1
ATOM 4954 C CA . ALA B 1 268 ? -1.327 12.523 -15.992 1 80.25 268 ALA B CA 1
ATOM 4955 C C . ALA B 1 268 ? 0.101 13.016 -15.781 1 80.25 268 ALA B C 1
ATOM 4957 O O . ALA B 1 268 ? 0.397 13.68 -14.789 1 80.25 268 ALA B O 1
ATOM 4958 N N . ARG B 1 269 ? 0.94 12.609 -16.75 1 72.62 269 ARG B N 1
ATOM 4959 C CA . ARG B 1 269 ? 2.314 13.094 -16.688 1 72.62 269 ARG B CA 1
ATOM 4960 C C . ARG B 1 269 ? 2.357 14.617 -16.688 1 72.62 269 ARG B C 1
ATOM 4962 O O . ARG B 1 269 ? 1.624 15.266 -17.453 1 72.62 269 ARG B O 1
ATOM 4969 N N . PRO B 1 270 ? 3.209 15.094 -15.711 1 63.09 270 PRO B N 1
ATOM 4970 C CA . PRO B 1 270 ? 3.367 16.547 -15.75 1 63.09 270 PRO B CA 1
ATOM 4971 C C . PRO B 1 270 ? 3.742 17.062 -17.141 1 63.09 270 PRO B C 1
ATOM 4973 O O . PRO B 1 270 ? 4.504 16.422 -17.859 1 63.09 270 PRO B O 1
ATOM 4976 N N . GLY B 1 271 ? 3.135 18.125 -17.594 1 65.19 271 GLY B N 1
ATOM 4977 C CA . GLY B 1 271 ? 3.502 18.75 -18.844 1 65.19 271 GLY B CA 1
ATOM 4978 C C . GLY B 1 271 ? 2.609 18.344 -20 1 65.19 271 GLY B C 1
ATOM 4979 O O . GLY B 1 271 ? 2.736 18.859 -21.109 1 65.19 271 GLY B O 1
ATOM 4980 N N . THR B 1 272 ? 1.717 17.391 -19.703 1 68.31 272 THR B N 1
ATOM 4981 C CA . THR B 1 272 ? 0.841 16.906 -20.766 1 68.31 272 THR B CA 1
ATOM 4982 C C . THR B 1 272 ? -0.225 17.953 -21.109 1 68.31 272 THR B C 1
ATOM 4984 O O . THR B 1 272 ? -0.892 17.859 -22.141 1 68.31 272 THR B O 1
ATOM 4987 N N . GLY B 1 273 ? -0.25 18.969 -20.266 1 67.38 273 GLY B N 1
ATOM 4988 C CA . GLY B 1 273 ? -1.29 19.969 -20.469 1 67.38 273 GLY B CA 1
ATOM 4989 C C . GLY B 1 273 ? -2.666 19.484 -20.031 1 67.38 273 GLY B C 1
ATOM 4990 O O . GLY B 1 273 ? -3.629 20.25 -20.062 1 67.38 273 GLY B O 1
ATOM 4991 N N . ARG B 1 274 ? -2.75 18.359 -19.688 1 75 274 ARG B N 1
ATOM 4992 C CA . ARG B 1 274 ? -4.035 17.828 -19.234 1 75 274 ARG B CA 1
ATOM 4993 C C . ARG B 1 274 ? -4.375 18.359 -17.844 1 75 274 ARG B C 1
ATOM 4995 O O . ARG B 1 274 ? -3.482 18.609 -17.031 1 75 274 ARG B O 1
ATOM 5002 N N . PRO B 1 275 ? -5.695 18.531 -17.625 1 78.38 275 PRO B N 1
ATOM 5003 C CA . PRO B 1 275 ? -6.086 19.031 -16.312 1 78.38 275 PRO B CA 1
ATOM 5004 C C . PRO B 1 275 ? -5.719 18.078 -15.172 1 78.38 275 PRO B C 1
ATOM 5006 O O . PRO B 1 275 ? -5.68 16.859 -15.375 1 78.38 275 PRO B O 1
ATOM 5009 N N . THR B 1 276 ? -5.453 18.719 -14.086 1 81.38 276 THR B N 1
ATOM 5010 C CA . THR B 1 276 ? -5.16 17.906 -12.906 1 81.38 276 THR B CA 1
ATOM 5011 C C . THR B 1 276 ? -6.445 17.391 -12.266 1 81.38 276 THR B C 1
ATOM 5013 O O . THR B 1 276 ? -7.539 17.844 -12.617 1 81.38 276 THR B O 1
ATOM 5016 N N . GLY B 1 277 ? -6.242 16.391 -11.438 1 87.94 277 GLY B N 1
ATOM 5017 C CA . GLY B 1 277 ? -7.355 15.586 -10.969 1 87.94 277 GLY B CA 1
ATOM 5018 C C . GLY B 1 277 ? -7.895 16.031 -9.617 1 87.94 277 GLY B C 1
ATOM 5019 O O . GLY B 1 277 ? -8.914 15.516 -9.156 1 87.94 277 GLY B O 1
ATOM 5020 N N . PRO B 1 278 ? -7.344 17.078 -8.977 1 92 278 PRO B N 1
ATOM 5021 C CA . PRO B 1 278 ? -7.77 17.391 -7.605 1 92 278 PRO B CA 1
ATOM 5022 C C . PRO B 1 278 ? -9.219 17.859 -7.527 1 92 278 PRO B C 1
ATOM 5024 O O . PRO B 1 278 ? -9.945 17.484 -6.605 1 92 278 PRO B O 1
ATOM 5027 N N . ALA B 1 279 ? -9.703 18.688 -8.453 1 96.19 279 ALA B N 1
ATOM 5028 C CA . ALA B 1 279 ? -11.086 19.156 -8.438 1 96.19 279 ALA B CA 1
ATOM 5029 C C . ALA B 1 279 ? -12.07 18 -8.508 1 96.19 279 ALA B C 1
ATOM 5031 O O . ALA B 1 279 ? -13.086 17.984 -7.809 1 96.19 279 ALA B O 1
ATOM 5032 N N . ARG B 1 280 ? -11.758 17.062 -9.359 1 95.31 280 ARG B N 1
ATOM 5033 C CA . ARG B 1 280 ? -12.602 15.875 -9.492 1 95.31 280 ARG B CA 1
ATOM 5034 C C . ARG B 1 280 ? -12.617 15.055 -8.211 1 95.31 280 ARG B C 1
ATOM 5036 O O . ARG B 1 280 ? -13.672 14.602 -7.762 1 95.31 280 ARG B O 1
ATOM 5043 N N . ALA B 1 281 ? -11.461 14.852 -7.602 1 96.94 281 ALA B N 1
ATOM 5044 C CA . ALA B 1 281 ? -11.383 14.125 -6.34 1 96.94 281 ALA B CA 1
ATOM 5045 C C . ALA B 1 281 ? -12.227 14.805 -5.262 1 96.94 281 ALA B C 1
ATOM 5047 O O . ALA B 1 281 ? -12.938 14.133 -4.504 1 96.94 281 ALA B O 1
ATOM 5048 N N . ILE B 1 282 ? -12.133 16.156 -5.199 1 98.38 282 ILE B N 1
ATOM 5049 C CA . ILE B 1 282 ? -12.875 16.922 -4.203 1 98.38 282 ILE B CA 1
ATOM 5050 C C . ILE B 1 282 ? -14.375 16.75 -4.438 1 98.38 282 ILE B C 1
ATOM 5052 O O . ILE B 1 282 ? -15.117 16.422 -3.506 1 98.38 282 ILE B O 1
ATOM 5056 N N . ARG B 1 283 ? -14.844 16.891 -5.664 1 97.88 283 ARG B N 1
ATOM 5057 C CA . ARG B 1 283 ? -16.266 16.766 -5.973 1 97.88 283 ARG B CA 1
ATOM 5058 C C . ARG B 1 283 ? -16.797 15.383 -5.621 1 97.88 283 ARG B C 1
ATOM 5060 O O . ARG B 1 283 ? -17.875 15.25 -5.035 1 97.88 283 ARG B O 1
ATOM 5067 N N . LEU B 1 284 ? -16.031 14.359 -5.98 1 97.06 284 LEU B N 1
ATOM 5068 C CA . LEU B 1 284 ? -16.453 12.984 -5.723 1 97.06 284 LEU B CA 1
ATOM 5069 C C . LEU B 1 284 ? -16.484 12.703 -4.223 1 97.06 284 LEU B C 1
ATOM 5071 O O . LEU B 1 284 ? -17.359 11.969 -3.748 1 97.06 284 LEU B O 1
ATOM 5075 N N . ALA B 1 285 ? -15.531 13.258 -3.48 1 98.25 285 ALA B N 1
ATOM 5076 C CA . ALA B 1 285 ? -15.531 13.094 -2.029 1 98.25 285 ALA B CA 1
ATOM 5077 C C . ALA B 1 285 ? -16.75 13.75 -1.396 1 98.25 285 ALA B C 1
ATOM 5079 O O . ALA B 1 285 ? -17.359 13.195 -0.484 1 98.25 285 ALA B O 1
ATOM 5080 N N . LEU B 1 286 ? -17.078 14.93 -1.857 1 98.62 286 LEU B N 1
ATOM 5081 C CA . LEU B 1 286 ? -18.25 15.641 -1.365 1 98.62 286 LEU B CA 1
ATOM 5082 C C . LEU B 1 286 ? -19.531 14.867 -1.7 1 98.62 286 LEU B C 1
ATOM 5084 O O . LEU B 1 286 ? -20.438 14.781 -0.875 1 98.62 286 LEU B O 1
ATOM 5088 N N . GLU B 1 287 ? -19.562 14.328 -2.867 1 97.75 287 GLU B N 1
ATOM 5089 C CA . GLU B 1 287 ? -20.703 13.523 -3.273 1 97.75 287 GLU B CA 1
ATOM 5090 C C . GLU B 1 287 ? -20.875 12.312 -2.359 1 97.75 287 GLU B C 1
ATOM 5092 O O . GLU B 1 287 ? -22 12.023 -1.915 1 97.75 287 GLU B O 1
ATOM 5097 N N . GLU B 1 288 ? -19.797 11.633 -2.084 1 96.25 288 GLU B N 1
ATOM 5098 C CA . GLU B 1 288 ? -19.875 10.477 -1.196 1 96.25 288 GLU B CA 1
ATOM 5099 C C . GLU B 1 288 ? -20.328 10.883 0.202 1 96.25 288 GLU B C 1
ATOM 5101 O O . GLU B 1 288 ? -21.062 10.148 0.864 1 96.25 288 GLU B O 1
ATOM 5106 N N . ALA B 1 289 ? -19.875 12.039 0.629 1 97.75 289 ALA B N 1
ATOM 5107 C CA . ALA B 1 289 ? -20.234 12.539 1.956 1 97.75 289 ALA B CA 1
ATOM 5108 C C . ALA B 1 289 ? -21.641 13.117 1.973 1 97.75 289 ALA B C 1
ATOM 5110 O O . ALA B 1 289 ? -22.172 13.43 3.039 1 97.75 289 ALA B O 1
ATOM 5111 N N . ARG B 1 290 ? -22.25 13.281 0.774 1 97.69 290 ARG B N 1
ATOM 5112 C CA . ARG B 1 290 ? -23.531 13.953 0.633 1 97.69 290 ARG B CA 1
ATOM 5113 C C . ARG B 1 290 ? -23.484 15.359 1.226 1 97.69 290 ARG B C 1
ATOM 5115 O O . ARG B 1 290 ? -24.359 15.742 2.006 1 97.69 290 ARG B O 1
ATOM 5122 N N . VAL B 1 291 ? -22.453 16.047 0.892 1 98.31 291 VAL B N 1
ATOM 5123 C CA . VAL B 1 291 ? -22.219 17.422 1.341 1 98.31 291 VAL B CA 1
ATOM 5124 C C . VAL B 1 291 ? -22.125 18.359 0.134 1 98.31 291 VAL B C 1
ATOM 5126 O O . VAL B 1 291 ? -21.469 18.031 -0.856 1 98.31 291 VAL B O 1
ATOM 5129 N N . ALA B 1 292 ? -22.828 19.406 0.184 1 98.5 292 ALA B N 1
ATOM 5130 C CA . ALA B 1 292 ? -22.688 20.453 -0.84 1 98.5 292 ALA B CA 1
ATOM 5131 C C . ALA B 1 292 ? -21.453 21.297 -0.608 1 98.5 292 ALA B C 1
ATOM 5133 O O . ALA B 1 292 ? -21 21.453 0.529 1 98.5 292 ALA B O 1
ATOM 5134 N N . PRO B 1 293 ? -20.891 21.812 -1.72 1 98.44 293 PRO B N 1
ATOM 5135 C CA . PRO B 1 293 ? -19.688 22.641 -1.561 1 98.44 293 PRO B CA 1
ATOM 5136 C C . PRO B 1 293 ? -19.891 23.766 -0.543 1 98.44 293 PRO B C 1
ATOM 5138 O O . PRO B 1 293 ? -18.969 24.078 0.219 1 98.44 293 PRO B O 1
ATOM 5141 N N . GLU B 1 294 ? -21.094 24.312 -0.423 1 97.81 294 GLU B N 1
ATOM 5142 C CA . GLU B 1 294 ? -21.359 25.438 0.449 1 97.81 294 GLU B CA 1
ATOM 5143 C C . GLU B 1 294 ? -21.344 25.031 1.917 1 97.81 294 GLU B C 1
ATOM 5145 O O . GLU B 1 294 ? -21.266 25.875 2.807 1 97.81 294 GLU B O 1
ATOM 5150 N N . ASP B 1 295 ? -21.406 23.734 2.127 1 97.88 295 ASP B N 1
ATOM 5151 C CA . ASP B 1 295 ? -21.469 23.219 3.492 1 97.88 295 ASP B CA 1
ATOM 5152 C C . ASP B 1 295 ? -20.062 22.938 4.031 1 97.88 295 ASP B C 1
ATOM 5154 O O . ASP B 1 295 ? -19.906 22.562 5.195 1 97.88 295 ASP B O 1
ATOM 5158 N N . VAL B 1 296 ? -19.062 23.109 3.24 1 98.81 296 VAL B N 1
ATOM 5159 C CA . VAL B 1 296 ? -17.688 22.922 3.695 1 98.81 296 VAL B CA 1
ATOM 5160 C C . VAL B 1 296 ? -17.203 24.188 4.406 1 98.81 296 VAL B C 1
ATOM 5162 O O . VAL B 1 296 ? -17.234 25.281 3.838 1 98.81 296 VAL B O 1
ATOM 5165 N N . ASP B 1 297 ? -16.719 24.016 5.598 1 98.81 297 ASP B N 1
ATOM 5166 C CA . ASP B 1 297 ? -16.375 25.172 6.434 1 98.81 297 ASP B CA 1
ATOM 5167 C C . ASP B 1 297 ? -14.906 25.531 6.293 1 98.81 297 ASP B C 1
ATOM 5169 O O . ASP B 1 297 ? -14.516 26.672 6.523 1 98.81 297 ASP B O 1
ATOM 5173 N N . VAL B 1 298 ? -14.125 24.578 5.984 1 98.88 298 VAL B N 1
ATOM 5174 C CA . VAL B 1 298 ? -12.695 24.828 5.891 1 98.88 298 VAL B CA 1
ATOM 5175 C C . VAL B 1 298 ? -12.031 23.734 5.055 1 98.88 298 VAL B C 1
ATOM 5177 O O . VAL B 1 298 ? -12.484 22.594 5.055 1 98.88 298 VAL B O 1
ATOM 5180 N N . VAL B 1 299 ? -10.984 24.109 4.328 1 98.88 299 VAL B N 1
ATOM 5181 C CA . VAL B 1 299 ? -10.156 23.172 3.574 1 98.88 299 VAL B CA 1
ATOM 5182 C C . VAL B 1 299 ? -8.742 23.141 4.152 1 98.88 299 VAL B C 1
ATOM 5184 O O . VAL B 1 299 ? -8.125 24.188 4.332 1 98.88 299 VAL B O 1
ATOM 5187 N N . TYR B 1 300 ? -8.312 22.016 4.527 1 98.88 300 TYR B N 1
ATOM 5188 C CA . TYR B 1 300 ? -6.895 21.766 4.777 1 98.88 300 TYR B CA 1
ATOM 5189 C C . TYR B 1 300 ? -6.176 21.359 3.492 1 98.88 300 TYR B C 1
ATOM 5191 O O . TYR B 1 300 ? -6.32 20.234 3.012 1 98.88 300 TYR B O 1
ATOM 5199 N N . ALA B 1 301 ? -5.406 22.25 3.02 1 98.25 301 ALA B N 1
ATOM 5200 C CA . ALA B 1 301 ? -4.832 22.141 1.683 1 98.25 301 ALA B CA 1
ATOM 5201 C C . ALA B 1 301 ? -3.602 21.234 1.691 1 98.25 301 ALA B C 1
ATOM 5203 O O . ALA B 1 301 ? -2.996 21.016 2.742 1 98.25 301 ALA B O 1
ATOM 5204 N N . ASP B 1 302 ? -3.244 20.688 0.534 1 97.19 302 ASP B N 1
ATOM 5205 C CA . ASP B 1 302 ? -1.974 20 0.361 1 97.19 302 ASP B CA 1
ATOM 5206 C C . ASP B 1 302 ? -0.795 20.938 0.575 1 97.19 302 ASP B C 1
ATOM 5208 O O . ASP B 1 302 ? 0.133 20.625 1.324 1 97.19 302 ASP B O 1
ATOM 5212 N N . ALA B 1 303 ? -0.929 22.141 -0.206 1 96.88 303 ALA B N 1
ATOM 5213 C CA . ALA B 1 303 ? 0.021 23.219 0.066 1 96.88 303 ALA B CA 1
ATOM 5214 C C . ALA B 1 303 ? 1.456 22.75 -0.167 1 96.88 303 ALA B C 1
ATOM 5216 O O . ALA B 1 303 ? 2.295 22.828 0.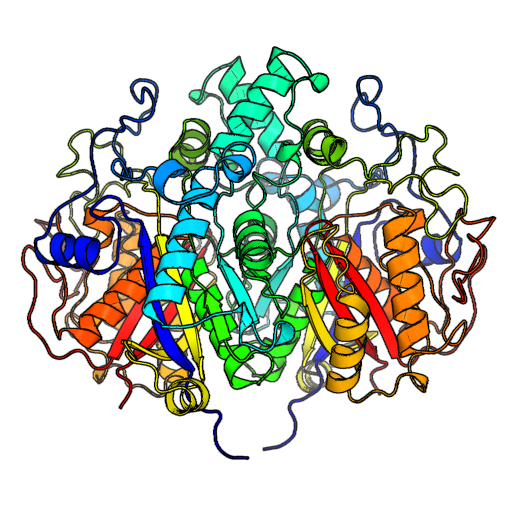733 1 96.88 303 ALA B O 1
ATOM 5217 N N . ALA B 1 304 ? 1.834 22.469 -1.405 1 94.12 304 ALA B N 1
ATOM 5218 C CA . ALA B 1 304 ? 3.113 21.859 -1.76 1 94.12 304 ALA B CA 1
ATOM 5219 C C . ALA B 1 304 ? 4.254 22.859 -1.62 1 94.12 304 ALA B C 1
ATOM 5221 O O . ALA B 1 304 ? 5.41 22.469 -1.437 1 94.12 304 ALA B O 1
ATOM 5222 N N . GLY B 1 305 ? 3.939 24.141 -1.66 1 95.44 305 GLY B N 1
ATOM 5223 C CA . GLY B 1 305 ? 4.98 25.156 -1.669 1 95.44 305 GLY B CA 1
ATOM 5224 C C . GLY B 1 305 ? 5.711 25.25 -2.996 1 95.44 305 GLY B C 1
ATOM 5225 O O . GLY B 1 305 ? 6.781 25.859 -3.08 1 95.44 305 GLY B O 1
ATOM 5226 N N . VAL B 1 306 ? 5.238 24.594 -3.992 1 94.06 306 VAL B N 1
ATOM 5227 C CA . VAL B 1 306 ? 5.691 24.656 -5.379 1 94.06 306 VAL B CA 1
ATOM 5228 C C . VAL B 1 306 ? 4.703 25.469 -6.207 1 94.06 306 VAL B C 1
ATOM 5230 O O . VAL B 1 306 ? 3.516 25.141 -6.27 1 94.06 306 VAL B O 1
ATOM 5233 N N . PRO B 1 307 ? 5.199 26.516 -6.848 1 93.94 307 PRO B N 1
ATOM 5234 C CA . PRO B 1 307 ? 4.301 27.5 -7.465 1 93.94 307 PRO B CA 1
ATOM 5235 C C . PRO B 1 307 ? 3.266 26.844 -8.383 1 93.94 307 PRO B C 1
ATOM 5237 O O . PRO B 1 307 ? 2.066 27.094 -8.25 1 93.94 307 PRO B O 1
ATOM 5240 N N . ALA B 1 308 ? 3.676 25.938 -9.25 1 90.31 308 ALA B N 1
ATOM 5241 C CA . ALA B 1 308 ? 2.76 25.328 -10.203 1 90.31 308 ALA B CA 1
ATOM 5242 C C . ALA B 1 308 ? 1.729 24.453 -9.492 1 90.31 308 ALA B C 1
ATOM 5244 O O . ALA B 1 308 ? 0.557 24.422 -9.875 1 90.31 308 ALA B O 1
ATOM 5245 N N . LEU B 1 309 ? 2.137 23.766 -8.5 1 92.06 309 LEU B N 1
ATOM 5246 C CA . LEU B 1 309 ? 1.242 22.875 -7.758 1 92.06 309 LEU B CA 1
ATOM 5247 C C . LEU B 1 309 ? 0.287 23.688 -6.883 1 92.06 309 LEU B C 1
ATOM 5249 O O . LEU B 1 309 ? -0.887 23.328 -6.75 1 92.06 309 LEU B O 1
ATOM 5253 N N . ASP B 1 310 ? 0.829 24.75 -6.281 1 95 310 ASP B N 1
ATOM 5254 C CA . ASP B 1 310 ? -0.017 25.641 -5.492 1 95 310 ASP B CA 1
ATOM 5255 C C . ASP B 1 310 ? -1.104 26.266 -6.359 1 95 310 ASP B C 1
ATOM 5257 O O . ASP B 1 310 ? -2.262 26.359 -5.945 1 95 310 ASP B O 1
ATOM 5261 N N . ARG B 1 311 ? -0.71 26.734 -7.504 1 93.94 311 ARG B N 1
ATOM 5262 C CA . ARG B 1 311 ? -1.672 27.344 -8.414 1 93.94 311 ARG B CA 1
ATOM 5263 C C . ARG B 1 311 ? -2.738 26.328 -8.836 1 93.94 311 ARG B C 1
ATOM 5265 O O . ARG B 1 311 ? -3.93 26.656 -8.852 1 93.94 311 ARG B O 1
ATOM 5272 N N . ALA B 1 312 ? -2.291 25.125 -9.188 1 91.88 312 ALA B N 1
ATOM 5273 C CA . ALA B 1 312 ? -3.229 24.078 -9.586 1 91.88 312 ALA B CA 1
ATOM 5274 C C . ALA B 1 312 ? -4.211 23.766 -8.461 1 91.88 312 ALA B C 1
ATOM 5276 O O . ALA B 1 312 ? -5.398 23.531 -8.711 1 91.88 312 ALA B O 1
ATOM 5277 N N . GLU B 1 313 ? -3.74 23.734 -7.277 1 95.56 313 GLU B N 1
ATOM 5278 C CA . GLU B 1 313 ? -4.605 23.469 -6.133 1 95.56 313 GLU B CA 1
ATOM 5279 C C . GLU B 1 313 ? -5.598 24.609 -5.91 1 95.56 313 GLU B C 1
ATOM 5281 O O . GLU B 1 313 ? -6.781 24.359 -5.672 1 95.56 313 GLU B O 1
ATOM 5286 N N . ALA B 1 314 ? -5.109 25.828 -5.969 1 96.44 314 ALA B N 1
ATOM 5287 C CA . ALA B 1 314 ? -5.977 26.984 -5.809 1 96.44 314 ALA B CA 1
ATOM 5288 C C . ALA B 1 314 ? -7.066 27.016 -6.875 1 96.44 314 ALA B C 1
ATOM 5290 O O . ALA B 1 314 ? -8.227 27.297 -6.578 1 96.44 314 ALA B O 1
ATOM 5291 N N . GLU B 1 315 ? -6.664 26.719 -8.039 1 95.19 315 GLU B N 1
ATOM 5292 C CA . GLU B 1 315 ? -7.617 26.688 -9.141 1 95.19 315 GLU B CA 1
ATOM 5293 C C . GLU B 1 315 ? -8.672 25.609 -8.922 1 95.19 315 GLU B C 1
ATOM 5295 O O . GLU B 1 315 ? -9.852 25.812 -9.188 1 95.19 315 GLU B O 1
ATOM 5300 N N . ALA B 1 316 ? -8.242 24.469 -8.477 1 95.81 316 ALA B N 1
ATOM 5301 C CA . ALA B 1 316 ? -9.172 23.375 -8.188 1 95.81 316 ALA B CA 1
ATOM 5302 C C . ALA B 1 316 ? -10.18 23.781 -7.109 1 95.81 316 ALA B C 1
ATOM 5304 O O . ALA B 1 316 ? -11.375 23.5 -7.234 1 95.81 316 ALA B O 1
ATOM 5305 N N . LEU B 1 317 ? -9.703 24.422 -6.066 1 97.69 317 LEU B N 1
ATOM 5306 C CA . LEU B 1 317 ? -10.57 24.859 -4.98 1 97.69 317 LEU B CA 1
ATOM 5307 C C . LEU B 1 317 ? -11.555 25.906 -5.469 1 97.69 317 LEU B C 1
ATOM 5309 O O . LEU B 1 317 ? -12.742 25.859 -5.133 1 97.69 317 LEU B O 1
ATOM 5313 N N . ALA B 1 318 ? -11.039 26.844 -6.246 1 96.69 318 ALA B N 1
ATOM 5314 C CA . ALA B 1 318 ? -11.906 27.891 -6.789 1 96.69 318 ALA B CA 1
ATOM 5315 C C . ALA B 1 318 ? -12.969 27.312 -7.711 1 96.69 318 ALA B C 1
ATOM 5317 O O . ALA B 1 318 ? -14.102 27.781 -7.742 1 96.69 318 ALA B O 1
ATOM 5318 N N . GLU B 1 319 ? -12.555 26.328 -8.438 1 95.94 319 GLU B N 1
ATOM 5319 C CA . GLU B 1 319 ? -13.477 25.672 -9.344 1 95.94 319 GLU B CA 1
ATOM 5320 C C . GLU B 1 319 ? -14.617 25 -8.578 1 95.94 319 GLU B C 1
ATOM 5322 O O . GLU B 1 319 ? -15.773 25.062 -9 1 95.94 319 GLU B O 1
ATOM 5327 N N . VAL B 1 320 ? -14.344 24.344 -7.48 1 97.69 320 VAL B N 1
ATOM 5328 C CA . VAL B 1 320 ? -15.32 23.562 -6.742 1 97.69 320 VAL B CA 1
ATOM 5329 C C . VAL B 1 320 ? -16.156 24.469 -5.855 1 97.69 320 VAL B C 1
ATOM 5331 O O . VAL B 1 320 ? -17.375 24.312 -5.762 1 97.69 320 VAL B O 1
ATOM 5334 N N . PHE B 1 321 ? -15.555 25.469 -5.246 1 98.12 321 PHE B N 1
ATOM 5335 C CA . PHE B 1 321 ? -16.234 26.188 -4.184 1 98.12 321 PHE B CA 1
ATOM 5336 C C . PHE B 1 321 ? -16.562 27.609 -4.633 1 98.12 321 PHE B C 1
ATOM 5338 O O . PHE B 1 321 ? -17.438 28.266 -4.051 1 98.12 321 PHE B O 1
ATOM 5345 N N . GLY B 1 322 ? -15.906 28.125 -5.617 1 96.88 322 GLY B N 1
ATOM 5346 C CA . GLY B 1 322 ? -15.891 29.531 -5.945 1 96.88 322 GLY B CA 1
ATOM 5347 C C . GLY B 1 322 ? -14.711 30.281 -5.34 1 96.88 322 GLY B C 1
ATOM 5348 O O . GLY B 1 322 ? -14.203 29.891 -4.281 1 96.88 322 GLY B O 1
ATOM 5349 N N . PRO B 1 323 ? -14.234 31.312 -6.031 1 96 323 PRO B N 1
ATOM 5350 C CA . PRO B 1 323 ? -13.062 32.031 -5.531 1 96 323 PRO B CA 1
ATOM 5351 C C . PRO B 1 323 ? -13.281 32.625 -4.133 1 96 323 PRO B C 1
ATOM 5353 O O . PRO B 1 323 ? -14.258 33.312 -3.9 1 96 323 PRO B O 1
ATOM 5356 N N . GLY B 1 324 ? -12.484 32.312 -3.273 1 96 324 GLY B N 1
ATOM 5357 C CA . GLY B 1 324 ? -12.484 32.844 -1.921 1 96 324 GLY B CA 1
ATOM 5358 C C . GLY B 1 324 ? -13.695 32.406 -1.111 1 96 324 GLY B C 1
ATOM 5359 O O . GLY B 1 324 ? -14 33 -0.076 1 96 324 GLY B O 1
ATOM 5360 N N . ALA B 1 325 ? -14.312 31.344 -1.505 1 96.31 325 ALA B N 1
ATOM 5361 C CA . ALA B 1 325 ? -15.617 31 -0.936 1 96.31 325 ALA B CA 1
ATOM 5362 C C . ALA B 1 325 ? -15.461 30.188 0.344 1 96.31 325 ALA B C 1
ATOM 5364 O O . ALA B 1 325 ? -16.391 30.109 1.152 1 96.31 325 ALA B O 1
ATOM 5365 N N . VAL B 1 326 ? -14.312 29.562 0.527 1 97.88 326 VAL B N 1
ATOM 5366 C CA . VAL B 1 326 ? -14.102 28.703 1.69 1 97.88 326 VAL B CA 1
ATOM 5367 C C . VAL B 1 326 ? -12.734 28.984 2.297 1 97.88 326 VAL B C 1
ATOM 5369 O O . VAL B 1 326 ? -11.75 29.172 1.571 1 97.88 326 VAL B O 1
ATOM 5372 N N . PRO B 1 327 ? -12.648 29.141 3.639 1 98.25 327 PRO B N 1
ATOM 5373 C CA . PRO B 1 327 ? -11.328 29.25 4.262 1 98.25 327 PRO B CA 1
ATOM 5374 C C . PRO B 1 327 ? -10.406 28.078 3.932 1 98.25 327 PRO B C 1
ATOM 5376 O O . PRO B 1 327 ? -10.867 26.938 3.877 1 98.25 327 PRO B O 1
ATOM 5379 N N . VAL B 1 328 ? -9.148 28.391 3.645 1 98.5 328 VAL B N 1
ATOM 5380 C CA . VAL B 1 328 ? -8.117 27.406 3.35 1 98.5 328 VAL B CA 1
ATOM 5381 C C . VAL B 1 328 ? -6.953 27.562 4.328 1 98.5 328 VAL B C 1
ATOM 5383 O O . VAL B 1 328 ? -6.539 28.688 4.637 1 98.5 328 VAL B O 1
ATOM 5386 N N . THR B 1 329 ? -6.484 26.516 4.891 1 98.5 329 THR B N 1
ATOM 5387 C CA . THR B 1 329 ? -5.34 26.578 5.789 1 98.5 329 THR B CA 1
ATOM 5388 C C . THR B 1 329 ? -4.324 25.484 5.453 1 98.5 329 THR B C 1
ATOM 5390 O O . THR B 1 329 ? -4.66 24.516 4.777 1 98.5 329 THR B O 1
ATOM 5393 N N . ALA B 1 330 ? -3.086 25.688 5.855 1 98.12 330 ALA B N 1
ATOM 5394 C CA . ALA B 1 330 ? -1.984 24.75 5.648 1 98.12 330 ALA B CA 1
ATOM 5395 C C . ALA B 1 330 ? -1.089 24.672 6.883 1 98.12 330 ALA B C 1
ATOM 5397 O O . ALA B 1 330 ? 0.041 25.172 6.867 1 98.12 330 ALA B O 1
ATOM 5398 N N . PRO B 1 331 ? -1.534 23.953 7.852 1 97.5 331 PRO B N 1
ATOM 5399 C CA . PRO B 1 331 ? -0.748 23.875 9.086 1 97.5 331 PRO B CA 1
ATOM 5400 C C . PRO B 1 331 ? 0.597 23.172 8.883 1 97.5 331 PRO B C 1
ATOM 5402 O O . PRO B 1 331 ? 1.487 23.281 9.727 1 97.5 331 PRO B O 1
ATOM 5405 N N . LYS B 1 332 ? 0.808 22.516 7.762 1 96.75 332 LYS B N 1
ATOM 5406 C CA . LYS B 1 332 ? 2.076 21.844 7.473 1 96.75 332 LYS B CA 1
ATOM 5407 C C . LYS B 1 332 ? 3.219 22.859 7.395 1 96.75 332 LYS B C 1
ATOM 5409 O O . LYS B 1 332 ? 4.387 22.484 7.523 1 96.75 332 LYS B O 1
ATOM 5414 N N . THR B 1 333 ? 2.9 24.125 7.207 1 97.69 333 THR B N 1
ATOM 5415 C CA . THR B 1 333 ? 3.93 25.156 7.172 1 97.69 333 THR B CA 1
ATOM 5416 C C . THR B 1 333 ? 4.664 25.219 8.508 1 97.69 333 THR B C 1
ATOM 5418 O O . THR B 1 333 ? 5.738 25.828 8.602 1 97.69 333 THR B O 1
ATOM 5421 N N . MET B 1 334 ? 4.102 24.625 9.531 1 97.88 334 MET B N 1
ATOM 5422 C CA . MET B 1 334 ? 4.711 24.641 10.859 1 97.88 334 MET B CA 1
ATOM 5423 C C . MET B 1 334 ? 5.434 23.328 11.141 1 97.88 334 MET B C 1
ATOM 5425 O O . MET B 1 334 ? 6.184 23.219 12.109 1 97.88 334 MET B O 1
ATOM 5429 N N . THR B 1 335 ? 5.262 22.281 10.258 1 98 335 THR B N 1
ATOM 5430 C CA . THR B 1 335 ? 5.816 20.969 10.555 1 98 335 THR B CA 1
ATOM 5431 C C . THR B 1 335 ? 6.684 20.469 9.398 1 98 335 THR B C 1
ATOM 5433 O O . THR B 1 335 ? 7.508 19.578 9.578 1 98 335 THR B O 1
ATOM 5436 N N . GLY B 1 336 ? 6.555 21.094 8.25 1 97.44 336 GLY B N 1
ATOM 5437 C CA . GLY B 1 336 ? 7.062 20.469 7.043 1 97.44 336 GLY B CA 1
ATOM 5438 C C . GLY B 1 336 ? 6.141 19.391 6.492 1 97.44 336 GLY B C 1
ATOM 5439 O O . GLY B 1 336 ? 5.074 19.141 7.055 1 97.44 336 GLY B O 1
ATOM 5440 N N . ARG B 1 337 ? 6.496 18.891 5.383 1 96.19 337 ARG B N 1
ATOM 5441 C CA . ARG B 1 337 ? 5.75 17.781 4.781 1 96.19 337 ARG B CA 1
ATOM 5442 C C . ARG B 1 337 ? 6.227 16.438 5.316 1 96.19 337 ARG B C 1
ATOM 5444 O O . ARG B 1 337 ? 7.398 16.078 5.164 1 96.19 337 ARG B O 1
ATOM 5451 N N . LEU B 1 338 ? 5.363 15.727 5.922 1 96.31 338 LEU B N 1
ATOM 5452 C CA . LEU B 1 338 ? 5.707 14.516 6.652 1 96.31 338 LEU B CA 1
ATOM 5453 C C . LEU B 1 338 ? 5.453 13.273 5.801 1 96.31 338 LEU B C 1
ATOM 5455 O O . LEU B 1 338 ? 5.062 12.227 6.32 1 96.31 338 LEU B O 1
ATOM 5459 N N . TYR B 1 339 ? 5.496 13.336 4.531 1 92.19 339 TYR B N 1
ATOM 5460 C CA . TYR B 1 339 ? 5.227 12.227 3.623 1 92.19 339 TYR B CA 1
ATOM 5461 C C . TYR B 1 339 ? 3.893 11.57 3.945 1 92.19 339 TYR B C 1
ATOM 5463 O O . TYR B 1 339 ? 2.857 12.234 3.99 1 92.19 339 TYR B O 1
ATOM 5471 N N . ALA B 1 340 ? 3.898 10.297 4.211 1 93 340 ALA B N 1
ATOM 5472 C CA . ALA B 1 340 ? 2.631 9.602 4.422 1 93 340 ALA B CA 1
ATOM 5473 C C . ALA B 1 340 ? 2.002 9.992 5.754 1 93 340 ALA B C 1
ATOM 5475 O O . ALA B 1 340 ? 0.815 9.75 5.984 1 93 340 ALA B O 1
ATOM 5476 N N . GLY B 1 341 ? 2.781 10.633 6.598 1 96.94 341 GLY B N 1
ATOM 5477 C CA . GLY B 1 341 ? 2.244 11.07 7.875 1 96.94 341 GLY B CA 1
ATOM 5478 C C . GLY B 1 341 ? 1.547 12.414 7.801 1 96.94 341 GLY B C 1
ATOM 5479 O O . GLY B 1 341 ? 0.806 12.781 8.711 1 96.94 341 GLY B O 1
ATOM 5480 N N . GLY B 1 342 ? 1.773 13.141 6.738 1 97.25 342 GLY B N 1
ATOM 5481 C CA . GLY B 1 342 ? 1.296 14.508 6.613 1 97.25 342 GLY B CA 1
ATOM 5482 C C . GLY B 1 342 ? -0.215 14.609 6.535 1 97.25 342 GLY B C 1
ATOM 5483 O O . GLY B 1 342 ? -0.835 15.352 7.297 1 97.25 342 GLY B O 1
ATOM 5484 N N . ALA B 1 343 ? -0.799 13.828 5.621 1 97.62 343 ALA B N 1
ATOM 5485 C CA . ALA B 1 343 ? -2.244 13.906 5.426 1 97.62 343 ALA B CA 1
ATOM 5486 C C . ALA B 1 343 ? -2.994 13.391 6.648 1 97.62 343 ALA B C 1
ATOM 5488 O O . ALA B 1 343 ? -4.07 13.891 6.98 1 97.62 343 ALA B O 1
ATOM 5489 N N . ALA B 1 344 ? -2.428 12.406 7.285 1 98.56 344 ALA B N 1
ATOM 5490 C CA . ALA B 1 344 ? -3.018 11.914 8.523 1 98.56 344 ALA B CA 1
ATOM 5491 C C . ALA B 1 344 ? -3.021 13 9.602 1 98.56 344 ALA B C 1
ATOM 5493 O O . ALA B 1 344 ? -3.992 13.133 10.344 1 98.56 344 ALA B O 1
ATOM 5494 N N . LEU B 1 345 ? -1.942 13.727 9.672 1 98.81 345 LEU B N 1
ATOM 5495 C CA . LEU B 1 345 ? -1.854 14.828 10.625 1 98.81 345 LEU B CA 1
ATOM 5496 C C . LEU B 1 345 ? -2.871 15.914 10.297 1 98.81 345 LEU B C 1
ATOM 5498 O O . LEU B 1 345 ? -3.479 16.5 11.203 1 98.81 345 LEU B O 1
ATOM 5502 N N . ASP B 1 346 ? -3.08 16.203 9.008 1 98.88 346 ASP B N 1
ATOM 5503 C CA . ASP B 1 346 ? -4.082 17.172 8.594 1 98.88 346 ASP B CA 1
ATOM 5504 C C . ASP B 1 346 ? -5.484 16.734 9 1 98.88 346 ASP B C 1
ATOM 5506 O O . ASP B 1 346 ? -6.316 17.547 9.383 1 98.88 346 ASP B O 1
ATOM 5510 N N . VAL B 1 347 ? -5.738 15.43 8.875 1 98.94 347 VAL B N 1
ATOM 5511 C CA . VAL B 1 347 ? -7.039 14.906 9.273 1 98.94 347 VAL B CA 1
ATOM 5512 C C . VAL B 1 347 ? -7.23 15.109 10.781 1 98.94 347 VAL B C 1
ATOM 5514 O O . VAL B 1 347 ? -8.289 15.562 11.227 1 98.94 347 VAL B O 1
ATOM 5517 N N . ALA B 1 348 ? -6.215 14.742 11.555 1 98.94 348 ALA B N 1
ATOM 5518 C CA . ALA B 1 348 ? -6.277 14.945 13 1 98.94 348 ALA B CA 1
ATOM 5519 C C . ALA B 1 348 ? -6.516 16.422 13.328 1 98.94 348 ALA B C 1
ATOM 5521 O O . ALA B 1 348 ? -7.316 16.734 14.211 1 98.94 348 ALA B O 1
ATOM 5522 N N . THR B 1 349 ? -5.836 17.297 12.625 1 98.94 349 THR B N 1
ATOM 5523 C CA . THR B 1 349 ? -5.965 18.734 12.859 1 98.94 349 THR B CA 1
ATOM 5524 C C . THR B 1 349 ? -7.371 19.219 12.516 1 98.94 349 THR B C 1
ATOM 5526 O O . THR B 1 349 ? -7.949 20.031 13.242 1 98.94 349 THR B O 1
ATOM 5529 N N . ALA B 1 350 ? -7.871 18.734 11.422 1 98.94 350 ALA B N 1
ATOM 5530 C CA . ALA B 1 350 ? -9.234 19.078 11.016 1 98.94 350 ALA B CA 1
ATOM 5531 C C . ALA B 1 350 ? -10.242 18.656 12.078 1 98.94 350 ALA B C 1
ATOM 5533 O O . ALA B 1 350 ? -11.195 19.391 12.367 1 98.94 350 ALA B O 1
ATOM 5534 N N . LEU B 1 351 ? -10.039 17.484 12.641 1 98.94 351 LEU B N 1
ATOM 5535 C CA . LEU B 1 351 ? -10.93 16.984 13.68 1 98.94 351 LEU B CA 1
ATOM 5536 C C . LEU B 1 351 ? -10.828 17.844 14.945 1 98.94 351 LEU B C 1
ATOM 5538 O O . LEU B 1 351 ? -11.836 18.062 15.625 1 98.94 351 LEU B O 1
ATOM 5542 N N . LEU B 1 352 ? -9.617 18.266 15.242 1 98.88 352 LEU B N 1
ATOM 5543 C CA . LEU B 1 352 ? -9.438 19.156 16.391 1 98.88 352 LEU B CA 1
ATOM 5544 C C . LEU B 1 352 ? -10.102 20.5 16.125 1 98.88 352 LEU B C 1
ATOM 5546 O O . LEU B 1 352 ? -10.633 21.125 17.062 1 98.88 352 LEU B O 1
ATOM 5550 N N . SER B 1 353 ? -10.047 20.984 14.875 1 98.88 353 SER B N 1
ATOM 5551 C CA . SER B 1 353 ? -10.781 22.188 14.5 1 98.88 353 SER B CA 1
ATOM 5552 C C . SER B 1 353 ? -12.281 22.031 14.734 1 98.88 353 SER B C 1
ATOM 5554 O O . SER B 1 353 ? -12.953 22.969 15.156 1 98.88 353 SER B O 1
ATOM 5556 N N . ILE B 1 354 ? -12.797 20.875 14.336 1 98.81 354 ILE B N 1
ATOM 5557 C CA . ILE B 1 354 ? -14.203 20.578 14.57 1 98.81 354 ILE B CA 1
ATOM 5558 C C . ILE B 1 354 ? -14.5 20.609 16.062 1 98.81 354 ILE B C 1
ATOM 5560 O O . ILE B 1 354 ? -15.484 21.219 16.5 1 98.81 354 ILE B O 1
ATOM 5564 N N . ARG B 1 355 ? -13.625 20.016 16.844 1 98.31 355 ARG B N 1
ATOM 5565 C CA . ARG B 1 355 ? -13.789 19.938 18.297 1 98.31 355 ARG B CA 1
ATOM 5566 C C . ARG B 1 355 ? -13.812 21.344 18.906 1 98.31 355 ARG B C 1
ATOM 5568 O O . ARG B 1 355 ? -14.672 21.641 19.734 1 98.31 355 ARG B O 1
ATOM 5575 N N . ASP B 1 356 ? -12.898 22.219 18.469 1 98.5 356 ASP B N 1
ATOM 5576 C CA . ASP B 1 356 ? -12.656 23.453 19.203 1 98.5 356 ASP B CA 1
ATOM 5577 C C . ASP B 1 356 ? -13.219 24.656 18.438 1 98.5 356 ASP B C 1
ATOM 5579 O O . ASP B 1 356 ? -13.156 25.781 18.938 1 98.5 356 ASP B O 1
ATOM 5583 N N . CYS B 1 357 ? -13.742 24.484 17.25 1 98.62 357 CYS B N 1
ATOM 5584 C CA . CYS B 1 357 ? -14.336 25.547 16.438 1 98.62 357 CYS B CA 1
ATOM 5585 C C . CYS B 1 357 ? -13.336 26.672 16.188 1 98.62 357 CYS B C 1
ATOM 5587 O O . CYS B 1 357 ? -13.633 27.844 16.422 1 98.62 357 CYS B O 1
ATOM 5589 N N . VAL B 1 358 ? -12.211 26.281 15.711 1 98.75 358 VAL B N 1
ATOM 5590 C CA . VAL B 1 358 ? -11.125 27.203 15.383 1 98.75 358 VAL B CA 1
ATOM 5591 C C . VAL B 1 358 ? -10.266 26.609 14.266 1 98.75 358 VAL B C 1
ATOM 5593 O O . VAL B 1 358 ? -10.055 25.406 14.211 1 98.75 358 VAL B O 1
ATOM 5596 N N . VAL B 1 359 ? -9.844 27.406 13.289 1 98.81 359 VAL B N 1
ATOM 5597 C CA . VAL B 1 359 ? -8.984 27.016 12.172 1 98.81 359 VAL B CA 1
ATOM 5598 C C . VAL B 1 359 ? -7.578 27.562 12.383 1 98.81 359 VAL B C 1
ATOM 5600 O O . VAL B 1 359 ? -7.402 28.766 12.602 1 98.81 359 VAL B O 1
ATOM 5603 N N . PRO B 1 360 ? -6.598 26.734 12.414 1 98.69 360 PRO B N 1
ATOM 5604 C CA . PRO B 1 360 ? -5.23 27.219 12.617 1 98.69 360 PRO B CA 1
ATOM 5605 C C . PRO B 1 360 ? -4.719 28.031 11.438 1 98.69 360 PRO B C 1
ATOM 5607 O O . PRO B 1 360 ? -5.285 27.984 10.344 1 98.69 360 PRO B O 1
ATOM 5610 N N . PRO B 1 361 ? -3.713 28.797 11.688 1 97.81 361 PRO B N 1
ATOM 5611 C CA . PRO B 1 361 ? -3.176 29.656 10.625 1 97.81 361 PRO B CA 1
ATOM 5612 C C . PRO B 1 361 ? -2.225 28.906 9.695 1 97.81 361 PRO B C 1
ATOM 5614 O O . PRO B 1 361 ? -1.759 27.812 10.031 1 97.81 361 PRO B O 1
ATOM 5617 N N . THR B 1 362 ? -2.051 29.422 8.508 1 97.31 362 THR B N 1
ATOM 5618 C CA . THR B 1 362 ? -0.899 29.156 7.652 1 97.31 362 THR B CA 1
ATOM 5619 C C . THR B 1 362 ? 0.236 30.125 7.953 1 97.31 362 THR B C 1
ATOM 5621 O O . THR B 1 362 ? 0.101 31.328 7.73 1 97.31 362 THR B O 1
ATOM 5624 N N . VAL B 1 363 ? 1.274 29.594 8.414 1 95.19 363 VAL B N 1
ATOM 5625 C CA . VAL B 1 363 ? 2.35 30.453 8.891 1 95.19 363 VAL B CA 1
ATOM 5626 C C . VAL B 1 363 ? 3.379 30.672 7.781 1 95.19 363 VAL B C 1
ATOM 5628 O O . VAL B 1 363 ? 3.561 29.797 6.926 1 95.19 363 VAL B O 1
ATOM 5631 N N . GLY B 1 364 ? 4.02 31.828 7.75 1 90.06 364 GLY B N 1
ATOM 5632 C CA . GLY B 1 364 ? 5.121 32.094 6.84 1 90.06 364 GLY B CA 1
ATOM 5633 C C . GLY B 1 364 ? 4.688 32.812 5.57 1 90.06 364 GLY B C 1
ATOM 5634 O O . GLY B 1 364 ? 5.422 33.656 5.031 1 90.06 364 GLY B O 1
ATOM 5635 N N . THR B 1 365 ? 3.467 32.438 5.039 1 89.19 365 THR B N 1
ATOM 5636 C CA . THR B 1 365 ? 2.967 33.094 3.826 1 89.19 365 THR B CA 1
ATOM 5637 C C . THR B 1 365 ? 2.615 34.531 4.094 1 89.19 365 THR B C 1
ATOM 5639 O O . THR B 1 365 ? 1.736 34.844 4.902 1 89.19 365 THR B O 1
ATOM 5642 N N . GLY B 1 366 ? 3.336 35.406 3.543 1 85.81 366 GLY B N 1
ATOM 5643 C CA . GLY B 1 366 ? 3.113 36.844 3.766 1 85.81 366 GLY B CA 1
ATOM 5644 C C . GLY B 1 366 ? 2.66 37.562 2.52 1 85.81 366 GLY B C 1
ATOM 5645 O O . GLY B 1 366 ? 2.059 38.656 2.611 1 85.81 366 GLY B O 1
ATOM 5646 N N . ALA B 1 367 ? 2.916 37.031 1.428 1 88.25 367 ALA B N 1
ATOM 5647 C CA . ALA B 1 367 ? 2.58 37.656 0.142 1 88.25 367 ALA B CA 1
ATOM 5648 C C . ALA B 1 367 ? 1.938 36.625 -0.795 1 88.25 367 ALA B C 1
ATOM 5650 O O . ALA B 1 367 ? 2.607 36.062 -1.671 1 88.25 367 ALA B O 1
ATOM 5651 N N . PRO B 1 368 ? 0.655 36.406 -0.599 1 90.75 368 PRO B N 1
ATOM 5652 C CA . PRO B 1 368 ? 0.008 35.406 -1.479 1 90.75 368 PRO B CA 1
ATOM 5653 C C . PRO B 1 368 ? 0.218 35.719 -2.959 1 90.75 368 PRO B C 1
ATOM 5655 O O . PRO B 1 368 ? 0.195 36.906 -3.359 1 90.75 368 PRO B O 1
ATOM 5658 N N . ALA B 1 369 ? 0.521 34.75 -3.711 1 91.44 369 ALA B N 1
ATOM 5659 C CA . ALA B 1 369 ? 0.69 34.906 -5.152 1 91.44 369 ALA B CA 1
ATOM 5660 C C . ALA B 1 369 ? -0.56 35.5 -5.785 1 91.44 369 ALA B C 1
ATOM 5662 O O . ALA B 1 369 ? -1.682 35.219 -5.375 1 91.44 369 ALA B O 1
ATOM 5663 N N . PRO B 1 370 ? -0.401 36.312 -6.734 1 88.94 370 PRO B N 1
ATOM 5664 C CA . PRO B 1 370 ? -1.555 37 -7.352 1 88.94 370 PRO B CA 1
ATOM 5665 C C . PRO B 1 370 ? -2.49 36 -8.055 1 88.94 370 PRO B C 1
ATOM 5667 O O . PRO B 1 370 ? -2.029 35.031 -8.656 1 88.94 370 PRO B O 1
ATOM 5670 N N . GLY B 1 371 ? -3.725 36.219 -7.879 1 90.31 371 GLY B N 1
ATOM 5671 C CA . GLY B 1 371 ? -4.711 35.531 -8.688 1 90.31 371 GLY B CA 1
ATOM 5672 C C . GLY B 1 371 ? -5.062 34.156 -8.156 1 90.31 371 GLY B C 1
ATOM 5673 O O . GLY B 1 371 ? -5.762 33.375 -8.812 1 90.31 371 GLY B O 1
ATOM 5674 N N . LEU B 1 372 ? -4.602 33.75 -7.012 1 91.25 372 LEU B N 1
ATOM 5675 C CA . LEU B 1 372 ? -4.883 32.406 -6.516 1 91.25 372 LEU B CA 1
ATOM 5676 C C . LEU B 1 372 ? -6.367 32.25 -6.195 1 91.25 372 LEU B C 1
ATOM 5678 O O . LEU B 1 372 ? -6.918 31.172 -6.312 1 91.25 372 LEU B O 1
ATOM 5682 N N . GLY B 1 373 ? -6.988 33.312 -5.711 1 91.62 373 GLY B N 1
ATOM 5683 C CA . GLY B 1 373 ? -8.422 33.281 -5.473 1 91.62 373 GLY B CA 1
ATOM 5684 C C . GLY B 1 373 ? -8.82 32.406 -4.316 1 91.62 373 GLY B C 1
ATOM 5685 O O . GLY B 1 373 ? -9.859 31.734 -4.367 1 91.62 373 GLY B O 1
ATOM 5686 N N . ILE B 1 374 ? -7.996 32.156 -3.352 1 95.69 374 ILE B N 1
ATOM 5687 C CA . ILE B 1 374 ? -8.367 31.344 -2.197 1 95.69 374 ILE B CA 1
ATOM 5688 C C . ILE B 1 374 ? -8.367 32.219 -0.937 1 95.69 374 ILE B C 1
ATOM 5690 O O . ILE B 1 374 ? -7.672 33.219 -0.874 1 95.69 374 ILE B O 1
ATOM 5694 N N . ASP B 1 375 ? -9.125 31.906 0.031 1 96.81 375 ASP B N 1
ATOM 5695 C CA . ASP B 1 375 ? -9.164 32.562 1.337 1 96.81 375 ASP B CA 1
ATOM 5696 C C . ASP B 1 375 ? -8.25 31.844 2.332 1 96.81 375 ASP B C 1
ATOM 5698 O O . ASP B 1 375 ? -8.711 31.109 3.195 1 96.81 375 ASP B O 1
ATOM 5702 N N . LEU B 1 376 ? -6.996 32.188 2.254 1 97.06 376 LEU B N 1
ATOM 5703 C CA . LEU B 1 376 ? -5.992 31.547 3.1 1 97.06 376 LEU B CA 1
ATOM 5704 C C . LEU B 1 376 ? -6.027 32.125 4.512 1 97.06 376 LEU B C 1
ATOM 5706 O O . LEU B 1 376 ? -6.031 33.344 4.691 1 97.06 376 LEU B O 1
ATOM 5710 N N . VAL B 1 377 ? -6.094 31.266 5.492 1 97.56 377 VAL B N 1
ATOM 5711 C CA . VAL B 1 377 ? -6.027 31.703 6.887 1 97.56 377 VAL B CA 1
ATOM 5712 C C . VAL B 1 377 ? -4.578 31.984 7.27 1 97.56 377 VAL B C 1
ATOM 5714 O O . VAL B 1 377 ? -3.795 31.047 7.496 1 97.56 377 VAL B O 1
ATOM 5717 N N . LEU B 1 378 ? -4.254 33.281 7.418 1 94.69 378 LEU B N 1
ATOM 5718 C CA . LEU B 1 378 ? -2.861 33.688 7.59 1 94.69 378 LEU B CA 1
ATOM 5719 C C . LEU B 1 378 ? -2.609 34.188 9.008 1 94.69 378 LEU B C 1
ATOM 5721 O O . LEU B 1 378 ? -3.48 34.812 9.609 1 94.69 378 LEU B O 1
ATOM 5725 N N . HIS B 1 379 ? -1.479 33.906 9.609 1 87.62 379 HIS B N 1
ATOM 5726 C CA . HIS B 1 379 ? -0.823 34.562 10.734 1 87.62 379 HIS B CA 1
ATOM 5727 C C . HIS B 1 379 ? -1.489 34.188 12.055 1 87.62 379 HIS B C 1
ATOM 5729 O O . HIS B 1 379 ? -0.807 33.906 13.031 1 87.62 379 HIS B O 1
ATOM 5735 N N . GLN B 1 380 ? -2.902 34.312 12.086 1 94.75 380 GLN B N 1
ATOM 5736 C CA . GLN B 1 380 ? -3.623 34 13.32 1 94.75 380 GLN B CA 1
ATOM 5737 C C . GLN B 1 380 ? -4.75 33 13.062 1 94.75 380 GLN B C 1
ATOM 5739 O O . GLN B 1 380 ? -5.281 32.938 11.953 1 94.75 380 GLN B O 1
ATOM 5744 N N . PRO B 1 381 ? -5.008 32.281 14.133 1 98.19 381 PRO B N 1
ATOM 5745 C CA . PRO B 1 381 ? -6.152 31.359 13.984 1 98.19 381 PRO B CA 1
ATOM 5746 C C . PRO B 1 381 ? -7.461 32.094 13.719 1 98.19 381 PRO B C 1
ATOM 5748 O O . PRO B 1 381 ? -7.582 33.281 14.047 1 98.19 381 PRO B O 1
ATOM 5751 N N . ARG B 1 382 ? -8.344 31.484 13.047 1 98.38 382 ARG B N 1
ATOM 5752 C CA . ARG B 1 382 ? -9.664 32.031 12.773 1 98.38 382 ARG B CA 1
ATOM 5753 C C . ARG B 1 382 ? -10.742 31.266 13.531 1 98.38 382 ARG B C 1
ATOM 5755 O O . ARG B 1 382 ? -10.922 30.062 13.32 1 98.38 382 ARG B O 1
ATOM 5762 N N . GLU B 1 383 ? -11.406 31.969 14.43 1 98.19 383 GLU B N 1
ATOM 5763 C CA . GLU B 1 383 ? -12.531 31.359 15.117 1 98.19 383 GLU B CA 1
ATOM 5764 C C . GLU B 1 383 ? -13.734 31.203 14.188 1 98.19 383 GLU B C 1
ATOM 5766 O O . GLU B 1 383 ? -14.203 32.188 13.609 1 98.19 383 GLU B O 1
ATOM 5771 N N . LEU B 1 384 ? -14.148 30.031 14.031 1 96.38 384 LEU B N 1
ATOM 5772 C CA . LEU B 1 384 ? -15.312 29.703 13.211 1 96.38 384 LEU B CA 1
ATOM 5773 C C . LEU B 1 384 ? -15.859 28.312 13.562 1 96.38 384 LEU B C 1
ATOM 5775 O O . LEU B 1 384 ? -15.094 27.406 13.859 1 96.38 384 LEU B O 1
ATOM 5779 N N . ARG B 1 385 ? -17.141 28.219 13.578 1 97.56 385 ARG B N 1
ATOM 5780 C CA . ARG B 1 385 ? -17.734 26.891 13.758 1 97.56 385 ARG B CA 1
ATOM 5781 C C . ARG B 1 385 ? -17.391 25.984 12.594 1 97.56 385 ARG B C 1
ATOM 5783 O O . ARG B 1 385 ? -17.562 26.344 11.43 1 97.56 385 ARG B O 1
ATOM 5790 N N . VAL B 1 386 ? -16.812 24.859 12.883 1 98.62 386 VAL B N 1
ATOM 5791 C CA . VAL B 1 386 ? -16.453 23.875 11.859 1 98.62 386 VAL B CA 1
ATOM 5792 C C . VAL B 1 386 ? -17.312 22.625 12.031 1 98.62 386 VAL B C 1
ATOM 5794 O O . VAL B 1 386 ? -17.156 21.875 13.008 1 98.62 386 VAL B O 1
ATOM 5797 N N . ASP B 1 387 ? -18.25 22.391 11.133 1 98.75 387 ASP B N 1
ATOM 5798 C CA . ASP B 1 387 ? -19.031 21.172 11.109 1 98.75 387 ASP B CA 1
ATOM 5799 C C . ASP B 1 387 ? -18.5 20.203 10.062 1 98.75 387 ASP B C 1
ATOM 5801 O O . ASP B 1 387 ? -18.641 18.984 10.211 1 98.75 387 ASP B O 1
ATOM 5805 N N . THR B 1 388 ? -18 20.766 8.984 1 98.88 388 THR B N 1
ATOM 5806 C CA . THR B 1 388 ? -17.484 19.969 7.871 1 98.88 388 THR B CA 1
ATOM 5807 C C . THR B 1 388 ? -16.125 20.484 7.422 1 98.88 388 THR B C 1
ATOM 5809 O O . THR B 1 388 ? -15.969 21.672 7.121 1 98.88 388 THR B O 1
ATOM 5812 N N . ALA B 1 389 ? -15.148 19.641 7.426 1 98.94 389 ALA B N 1
ATOM 5813 C CA . ALA B 1 389 ? -13.812 19.969 6.926 1 98.94 389 ALA B CA 1
ATOM 5814 C C . ALA B 1 389 ? -13.414 19.047 5.777 1 98.94 389 ALA B C 1
ATOM 5816 O O . ALA B 1 389 ? -13.805 17.875 5.75 1 98.94 389 ALA B O 1
ATOM 5817 N N . LEU B 1 390 ? -12.758 19.609 4.816 1 98.94 390 LEU B N 1
ATOM 5818 C CA . LEU B 1 390 ? -12.172 18.875 3.703 1 98.94 390 LEU B CA 1
ATOM 5819 C C . LEU B 1 390 ? -10.648 18.844 3.816 1 98.94 390 LEU B C 1
ATOM 5821 O O . LEU B 1 390 ? -10.016 19.875 4.035 1 98.94 390 LEU B O 1
ATOM 5825 N N . VAL B 1 391 ? -10.078 17.703 3.744 1 98.88 391 VAL B N 1
ATOM 5826 C CA . VAL B 1 391 ? -8.625 17.531 3.695 1 98.88 391 VAL B CA 1
ATOM 5827 C C . VAL B 1 391 ? -8.203 17.062 2.309 1 98.88 391 VAL B C 1
ATOM 5829 O O . VAL B 1 391 ? -8.758 16.094 1.787 1 98.88 391 VAL B O 1
ATOM 5832 N N . VAL B 1 392 ? -7.266 17.797 1.72 1 98.44 392 VAL B N 1
ATOM 5833 C CA . VAL B 1 392 ? -6.758 17.453 0.396 1 98.44 392 VAL B CA 1
ATOM 5834 C C . VAL B 1 392 ? -5.273 17.109 0.486 1 98.44 392 VAL B C 1
ATOM 5836 O O . VAL B 1 392 ? -4.523 17.75 1.228 1 98.44 392 VAL B O 1
ATOM 5839 N N . ALA B 1 393 ? -4.898 16.062 -0.183 1 97.56 393 ALA B N 1
ATOM 5840 C CA . ALA B 1 393 ? -3.494 15.664 -0.227 1 97.56 393 ALA B CA 1
ATOM 5841 C C . ALA B 1 393 ? -3.104 15.195 -1.627 1 97.56 393 ALA B C 1
ATOM 5843 O O . ALA B 1 393 ? -3.934 14.664 -2.365 1 97.56 393 ALA B O 1
ATOM 5844 N N . ARG B 1 394 ? -1.882 15.414 -1.921 1 93.19 394 ARG B N 1
ATOM 5845 C CA . ARG B 1 394 ? -1.348 15.039 -3.227 1 93.19 394 ARG B CA 1
ATOM 5846 C C . ARG B 1 394 ? 0.019 14.375 -3.09 1 93.19 394 ARG B C 1
ATOM 5848 O O . ARG B 1 394 ? 0.842 14.797 -2.275 1 93.19 394 ARG B O 1
ATOM 5855 N N . GLY B 1 395 ? 0.17 13.273 -3.848 1 87.25 395 GLY B N 1
ATOM 5856 C CA . GLY B 1 395 ? 1.506 12.742 -4.07 1 87.25 395 GLY B CA 1
ATOM 5857 C C . GLY B 1 395 ? 2.193 13.344 -5.281 1 87.25 395 GLY B C 1
ATOM 5858 O O . GLY B 1 395 ? 1.544 13.648 -6.281 1 87.25 395 GLY B O 1
ATOM 5859 N N . MET B 1 396 ? 3.518 13.484 -5.254 1 79.69 396 MET B N 1
ATOM 5860 C CA . MET B 1 396 ? 4.281 14.102 -6.332 1 79.69 396 MET B CA 1
ATOM 5861 C C . MET B 1 396 ? 4.199 13.266 -7.605 1 79.69 396 MET B C 1
ATOM 5863 O O . MET B 1 396 ? 4.391 13.789 -8.711 1 79.69 396 MET B O 1
ATOM 5867 N N . GLY B 1 397 ? 3.865 12.008 -7.391 1 81.38 397 GLY B N 1
ATOM 5868 C CA . GLY B 1 397 ? 3.775 11.125 -8.539 1 81.38 397 GLY B CA 1
ATOM 5869 C C . GLY B 1 397 ? 2.418 11.164 -9.219 1 81.38 397 GLY B C 1
ATOM 5870 O O . GLY B 1 397 ? 2.213 10.516 -10.242 1 81.38 397 GLY B O 1
ATOM 5871 N N . GLY B 1 398 ? 1.517 11.914 -8.633 1 88.62 398 GLY B N 1
ATOM 5872 C CA . GLY B 1 398 ? 0.258 12.102 -9.336 1 88.62 398 GLY B CA 1
ATOM 5873 C C . GLY B 1 398 ? -0.949 11.664 -8.523 1 88.62 398 GLY B C 1
ATOM 5874 O O . GLY B 1 398 ? -2.09 11.891 -8.93 1 88.62 398 GLY B O 1
ATOM 5875 N N . PHE B 1 399 ? -0.753 11.141 -7.406 1 93.81 399 PHE B N 1
ATOM 5876 C CA . PHE B 1 399 ? -1.856 10.703 -6.562 1 93.81 399 PHE B CA 1
ATOM 5877 C C . PHE B 1 399 ? -2.562 11.891 -5.926 1 93.81 399 PHE B C 1
ATOM 5879 O O . PHE B 1 399 ? -1.921 12.734 -5.293 1 93.81 399 PHE B O 1
ATOM 5886 N N . ASN B 1 400 ? -3.875 12.008 -6.145 1 96.31 400 ASN B N 1
ATOM 5887 C CA . ASN B 1 400 ? -4.707 13.008 -5.488 1 96.31 400 ASN B CA 1
ATOM 5888 C C . ASN B 1 400 ? -5.758 12.367 -4.59 1 96.31 400 ASN B C 1
ATOM 5890 O O . ASN B 1 400 ? -6.367 11.359 -4.961 1 96.31 400 ASN B O 1
ATOM 5894 N N . SER B 1 401 ? -5.91 12.898 -3.457 1 97.75 401 SER B N 1
ATOM 5895 C CA . SER B 1 401 ? -6.906 12.359 -2.539 1 97.75 401 SER B CA 1
ATOM 5896 C C . SER B 1 401 ? -7.637 13.469 -1.793 1 97.75 401 SER B C 1
ATOM 5898 O O . SER B 1 401 ? -7.062 14.523 -1.522 1 97.75 401 SER B O 1
ATOM 5900 N N . ALA B 1 402 ? -8.898 13.305 -1.563 1 98.69 402 ALA B N 1
ATOM 5901 C CA . ALA B 1 402 ? -9.75 14.195 -0.788 1 98.69 402 ALA B CA 1
ATOM 5902 C C . ALA B 1 402 ? -10.578 13.422 0.23 1 98.69 402 ALA B C 1
ATOM 5904 O O . ALA B 1 402 ? -11.117 12.352 -0.081 1 98.69 402 ALA B O 1
ATOM 5905 N N . LEU B 1 403 ? -10.586 13.867 1.435 1 98.88 403 LEU B N 1
ATOM 5906 C CA . LEU B 1 403 ? -11.336 13.234 2.514 1 98.88 403 LEU B CA 1
ATOM 5907 C C . LEU B 1 403 ? -12.195 14.258 3.254 1 98.88 403 LEU B C 1
ATOM 5909 O O . LEU B 1 403 ? -11.711 15.32 3.637 1 98.88 403 LEU B O 1
ATOM 5913 N N . VAL B 1 404 ? -13.453 13.953 3.453 1 98.94 404 VAL B N 1
ATOM 5914 C CA . VAL B 1 404 ? -14.391 14.805 4.18 1 98.94 404 VAL B CA 1
ATOM 5915 C C . VAL B 1 404 ? -14.586 14.266 5.594 1 98.94 404 VAL B C 1
ATOM 5917 O O . VAL B 1 404 ? -14.922 13.094 5.773 1 98.94 404 VAL B O 1
ATOM 5920 N N . VAL B 1 405 ? -14.344 15.086 6.578 1 98.88 405 VAL B N 1
ATOM 5921 C CA . VAL B 1 405 ? -14.703 14.75 7.949 1 98.88 405 VAL B CA 1
ATOM 5922 C C . VAL B 1 405 ? -15.766 15.727 8.461 1 98.88 405 VAL B C 1
ATOM 5924 O O . VAL B 1 405 ? -15.773 16.891 8.086 1 98.88 405 VAL B O 1
ATOM 5927 N N . ARG B 1 406 ? -16.625 15.258 9.344 1 98.75 406 ARG B N 1
ATOM 5928 C CA . ARG B 1 406 ? -17.734 16.062 9.82 1 98.75 406 ARG B CA 1
ATOM 5929 C C . ARG B 1 406 ? -17.938 15.883 11.328 1 98.75 406 ARG B C 1
ATOM 5931 O O . ARG B 1 406 ? -17.578 14.844 11.883 1 98.75 406 ARG B O 1
ATOM 5938 N N . ARG B 1 407 ? -18.531 16.859 11.914 1 98.25 407 ARG B N 1
ATOM 5939 C CA . ARG B 1 407 ? -18.969 16.75 13.305 1 98.25 407 ARG B CA 1
ATOM 5940 C C . ARG B 1 407 ? -19.969 15.609 13.469 1 98.25 407 ARG B C 1
ATOM 5942 O O . ARG B 1 407 ? -20.844 15.414 12.625 1 98.25 407 ARG B O 1
ATOM 5949 N N . HIS B 1 408 ? -19.672 14.812 14.523 1 94.25 408 HIS B N 1
ATOM 5950 C CA . HIS B 1 408 ? -20.625 13.742 14.844 1 94.25 408 HIS B CA 1
ATOM 5951 C C . HIS B 1 408 ? -21.672 14.227 15.836 1 94.25 408 HIS B C 1
ATOM 5953 O O . HIS B 1 408 ? -21.344 14.742 16.906 1 94.25 408 HIS B O 1
ATOM 5959 N N . GLY B 1 409 ? -22.922 14.18 15.516 1 81.88 409 GLY B N 1
ATOM 5960 C CA . GLY B 1 409 ? -24.016 14.594 16.375 1 81.88 409 GLY B CA 1
ATOM 5961 C C . GLY B 1 409 ? -25.375 14.172 15.836 1 81.88 409 GLY B C 1
ATOM 5962 O O . GLY B 1 409 ? -25.5 13.758 14.688 1 81.88 409 GLY B O 1
#

Solvent-accessible surface area (backbone atoms only — not comparable to full-atom values): 37447 Å² total; per-residue (Å²): 129,81,78,65,58,56,33,25,32,30,16,54,8,30,34,37,22,42,22,63,37,58,66,48,25,49,53,24,42,49,70,57,42,62,18,43,31,68,48,75,93,53,86,36,84,90,46,75,50,38,40,25,5,50,48,77,87,67,58,60,76,81,77,43,65,73,83,50,56,86,53,41,16,70,20,35,46,47,34,46,51,16,42,52,42,4,33,57,55,29,68,55,58,54,89,80,46,63,36,52,29,21,21,28,24,22,14,30,55,79,32,18,35,56,46,43,48,55,35,49,50,29,33,77,71,74,28,70,86,68,37,55,58,43,55,48,41,32,29,40,61,43,36,45,41,44,54,43,22,41,74,48,52,30,25,8,52,55,40,23,25,28,30,35,23,15,6,6,47,53,14,40,46,52,44,42,52,38,33,49,72,60,67,25,55,36,28,43,23,10,13,36,27,36,42,80,39,75,62,35,46,60,33,44,52,52,64,68,48,51,20,57,40,81,50,47,73,70,22,30,18,40,56,17,66,80,27,59,3,25,28,50,16,21,22,19,16,24,34,28,36,28,27,44,63,59,40,57,73,71,58,46,85,44,69,45,18,23,66,47,19,52,27,40,15,24,33,62,54,86,86,68,76,64,76,72,31,55,38,57,11,43,53,47,6,28,56,62,41,71,46,56,64,88,60,42,49,33,34,39,48,56,59,53,5,30,58,70,58,25,47,52,50,27,49,27,48,24,71,66,53,36,65,48,63,41,44,28,26,31,61,45,47,23,23,26,48,11,45,5,2,34,34,16,34,49,49,54,47,48,29,48,19,34,67,66,28,35,44,46,19,18,41,61,42,81,47,66,36,82,85,43,46,62,32,66,33,52,73,46,50,45,81,41,81,33,53,23,34,36,38,37,24,50,15,95,78,27,33,25,28,18,35,30,38,29,56,69,127,130,82,77,66,57,57,32,26,32,31,16,53,8,30,34,35,21,40,22,64,37,57,66,48,25,49,53,25,42,50,70,59,43,60,19,43,30,67,48,74,92,54,85,35,84,91,44,73,50,36,40,23,5,51,49,77,87,68,57,60,76,81,76,44,65,73,82,51,56,85,51,42,16,70,19,36,47,48,34,47,52,15,42,52,40,4,33,57,54,28,69,55,59,54,88,80,46,64,37,51,30,22,18,28,25,23,13,30,52,77,33,16,34,56,46,43,47,55,35,49,51,29,34,77,72,75,28,70,87,68,36,54,57,42,54,49,40,34,29,41,59,43,36,47,40,44,53,45,22,42,73,50,52,30,24,7,52,57,41,24,25,27,31,35,23,14,6,6,47,54,13,40,46,50,45,42,52,37,33,49,71,60,67,26,56,34,30,42,23,10,12,35,26,38,41,82,39,74,62,35,46,61,32,44,53,52,65,67,48,51,20,56,40,80,48,48,72,70,22,30,18,39,54,16,65,81,26,59,4,28,28,51,16,22,21,19,16,22,34,29,36,29,28,44,63,59,41,56,74,69,59,47,85,44,70,45,18,22,67,46,21,52,26,40,15,26,31,60,58,88,86,69,76,66,76,72,33,55,39,58,11,43,54,46,7,28,55,61,40,72,45,57,62,86,59,43,48,33,33,39,48,54,59,53,5,31,58,71,58,26,47,53,51,26,46,26,48,23,68,67,52,36,64,49,62,40,44,29,26,31,60,44,46,24,22,26,49,11,45,6,1,34,34,17,34,49,49,54,47,47,32,49,19,35,66,67,28,35,43,47,18,18,42,64,42,79,48,67,35,84,85,42,45,62,33,66,33,51,75,45,51,44,81,41,81,33,52,24,35,35,36,38,23,52,16,98,79,25,33,24,29,18,34,30,36,29,57,67,129

Secondary structure (DSSP, 8-state):
---PPPEEEEEEEEEETTEESHHHHHHHHHTT---EEE--SS-GGGSS--EEE--TT--GGGTS-GGGGGG--HHHHHHHHHHHHHHHHHT--GGGS-GGGEEEEEE-SS--HHHHHHHHHHHHHT-GGGS-GGGGTTTSTTHHHHHHHHHHT--S--EEEE-GGGHHHHHHHHHHHHHHHTS-SEEEEEEEE---SHHHHHHHGGGS-B---S-GGGS--TTBTT---BPBB-EEEEEEEEEHHHHHHTT-S---EEEEEEEEEEPPPTTS-PPPSHHHHHHHHHHHHT--GGG--EEE----S-HHHHHHHHHHHHHHH-TT-SEEE-GGGGT-B-THHHHHHHHHHHHHHHHHTEEPPBPS--SBPTT---EE-BSS-EE---SEEEEEEE-TTSEEEEEEEE---/---PPPEEEEEEEEEETTEESHHHHHHHHHTT---EEE--SS-GGGSS--EEE--TT--GGGTS-GGGGGG--HHHHHHHHHHHHHHHHHT--GGGS-GGGEEEEEE-SS--HHHHHHHHHHHHHH-GGGS-GGGGTTTSTTHHHHHHHHHHT--S--EEEE-GGGHHHHHHHHHHHHHHHTS-SEEEEEEEE---SHHHHHHHGGGS-B---SSGGGS--TTBTT---BPBB-EEEEEEEEEHHHHHHTT-S---EEEEEEEEEEPPPTTS-PPPSHHHHHHHHHHHHT--GGG--EEE----S-HHHHHHHHHHHHHHH-TT-SEEE-GGGGT-B-THHHHHHHHHHHHHHHHHTEE--B-S--SBPTT---EE-BSS-EE---SEEEEEEE-TTSEEEEEEEE---

InterPro domains:
  IPR000794 Beta-ketoacyl synthase [PTHR11712] (7-406)
  IPR014030 Beta-ketoacyl synthase-like, N-terminal domain [PF00109] (6-245)
  IPR014031 Beta-ketoacyl synthase, C-terminal domain [PF02801] (256-364)
  IPR016039 Thiolase-like [G3DSA:3.40.47.10] (2-260)
  IPR016039 Thiolase-like [G3DSA:3.40.47.10] (262-408)
  IPR016039 Thiolase-like [SSF53901] (6-251)
  IPR016039 Thiolase-like [SSF53901] (215-407)
  IPR020841 Polyketide synthase, beta-ketoacyl synthase domain [PS52004] (4-407)
  IPR020841 Polyketide synthase, beta-ketoacyl synthase domain [SM00825] (7-408)

Radius of gyration: 24.85 Å; Cα contacts (8 Å, |Δi|>4): 2386; chains: 2; bounding box: 63×75×54 Å

Sequence (818 aa):
MSAPAPVVVTGLGIVAPNGTGTEEYWAATLAGKSGIDVIQRFDPHGYPVRVGGEVLAFDAAAHLPGRLLPQTDRMTQHALVAAEWALADAGLEPEKQDEYGLGVLTAAGAGGFEFGQREMQKLWGTGPERVSAYQSFAWFYAVNTGQISIRHGMRGHSSVFVTEQAGGLDAAAHAARLLRKGTLNTALTGGCEASLCPWGLVAQIPSGFLSEATDPHDAYLPFDARAAGYVPGEGGAMLVAERADSARERDAATVYGRIAGHASTFDARPGTGRPTGPARAIRLALEEARVAPEDVDVVYADAAGVPALDRAEAEALAEVFGPGAVPVTAPKTMTGRLYAGGAALDVATALLSIRDCVVPPTVGTGAPAPGLGIDLVLHQPRELRVDTALVVARGMGGFNSALVVRRHGMSAPAPVVVTGLGIVAPNGTGTEEYWAATLAGKSGIDVIQRFDPHGYPVRVGGEVLAFDAAAHLPGRLLPQTDRMTQHALVAAEWALADAGLEPEKQDEYGLGVLTAAGAGGFEFGQREMQKLWGTGPERVSAYQSFAWFYAVNTGQISIRHGMRGHSSVFVTEQAGGLDAAAHAARLLRKGTLNTALTGGCEASLCPWGLVAQIPSGFLSEATDPHDAYLPFDARAAGYVPGEGGAMLVAERADSARERDAATVYGRIAGHASTFDARPGTGRPTGPARAIRLALEEARVAPEDVDVVYADAAGVPALDRAEAEALAEVFGPGAVPVTAPKTMTGRLYAGGAALDVATALLSIRDCVVPPTVGTGAPAPGLGIDLVLHQPRELRVDTALVVARGMGGFNSALVVRRHG

Nearest PDB structures (foldseek):
  1tqy-assembly4_H  TM=9.910E-01  e=7.624E-67  Streptomyces coelicolor A3(2)
  3g0y-assembly1_A  TM=9.700E-01  e=5.018E-45  Escherichia coli K-12
  4r8e-assembly1_B  TM=9.586E-01  e=1.212E-44  Yersinia pestis
  7l4l-assembly1_A  TM=9.611E-01  e=1.325E-43  Escherichia coli K-12
  3hnz-assembly1_A  TM=9.632E-01  e=6.395E-43  Escherichia coli K-12